Protein AF-0000000065916247 (afdb_homodimer)

Foldseek 3Di:
DDFDAQDQFFGKDFQPDPPNDLQNLLLLLQLLLVLQVVDPAAEEEEEEKQAPCCVSNVVSSCNNNQQNLYAYEYEYQAFLQLQLVVLQVVQGSKYKYWAPWFDFSRMIGIGMAGSNSHGDDPVSSVSSVVSSVDDRGGDPPVRGYYYDYDHCSLVVVLVLLLVLFDPVFAQAPFEEEEWEQLMSCLPRQQCSNVVSHYNYHYHNNNHDNGRRNPCFFLVNCQVVLVVLQVVLGQKYWGAHRRALFIWMAGSNSHIQFQLLLLLLLLLVCLVVVNWDWAEEEAPPRFVLSCVLCVVSVGHYYHFHPGQVRSLVCCVVGVGQWYDYRSGNIGRNVRGNGRGRSSSVSSNVSSCRVVVDGSVVSSVSGDGWDKDKDKAAADPPDPLCPDPLLVVLLVVLCVVLVPQKDWDWDADPVHRTIMIMITGRDNVSRVVSSVSSSVSSVVSRCVRPPDD/DDFDAQDQFFGKDFQPDPPNDLQNLLLLLQLLLVLQVVDPAAEEEEEEKQAPCCVSNVVSSCNNNQQNLYAYEYAYQAFLQLQLVCLQVVQGSKYKYWAPWFDFSRMIGIGMAGSNSHGDDPVSSVSSVVSSVDDRGGDPPVRGYYYDYDHCSLVVVLVLLLVLFDPVFAQAPFEEEEWEQLMSCLPRLQCSNVVSHYNYHYHNNHHDNGRRNPCFFLVNCQVVLVVLQVVLGQKYWGAHRRALFIWMAGSNSHIQFQLLLLLLLLLVCLVVVNWDWAEEEAPPRFVLSQVLCVVSVGHYYHFHPGQVRSLVCCVVGVGQWYAYRSGNIGRNVRGNGRGRSSSVSSNVSSCRVVVDGSVVSSVSGDGWDKDKDWAAADPPQPLCPDPLLVVLLVVLCVVLVPQKDWDWDADPVHRTIMIMITGRDNVSRVVSSVSSSVSSVVSRCVRPPDD

Nearest PDB structures (foldseek):
  3pdk-assembly1_B  TM=9.072E-01  e=4.805E-58  Bacillus anthracis
  7ojr-assembly1_A  TM=9.396E-01  e=3.904E-56  Bacillus subtilis subsp. subtilis str. 168
  6gyz-assembly1_B  TM=9.629E-01  e=2.252E-54  Staphylococcus aureus
  3i3w-assembly1_B  TM=9.430E-01  e=4.070E-52  Francisella tularensis subsp. tularensis
  5kl0-assembly1_A  TM=8.431E-01  e=1.897E-32  Xanthomonas citri pv. citri str. 306

Structure (mmCIF, N/CA/C/O backbone):
data_AF-0000000065916247-model_v1
#
loop_
_entity.id
_entity.type
_entity.pdbx_description
1 polymer 'Phosphoglucosamine mutase'
#
loop_
_atom_site.group_PDB
_atom_site.id
_atom_site.type_symbol
_atom_site.label_atom_id
_atom_site.label_alt_id
_atom_site.label_comp_id
_atom_site.label_asym_id
_atom_site.label_entity_id
_atom_site.label_seq_id
_atom_site.pdbx_PDB_ins_code
_atom_site.Cartn_x
_atom_site.Cartn_y
_atom_site.Cartn_z
_atom_site.occupancy
_atom_site.B_iso_or_equiv
_atom_site.auth_seq_id
_atom_site.auth_comp_id
_atom_site.auth_asym_id
_atom_site.auth_atom_id
_atom_site.pdbx_PDB_model_num
ATOM 1 N N . MET A 1 1 ? -26.266 23.812 -0.902 1 56.22 1 MET A N 1
ATOM 2 C CA . MET A 1 1 ? -26.375 22.469 -0.313 1 56.22 1 MET A CA 1
ATOM 3 C C . MET A 1 1 ? -25.359 22.281 0.805 1 56.22 1 MET A C 1
ATOM 5 O O . MET A 1 1 ? -24.234 22.797 0.725 1 56.22 1 MET A O 1
ATOM 9 N N . LYS A 1 2 ? -25.766 21.797 1.985 1 80.12 2 LYS A N 1
ATOM 10 C CA . LYS A 1 2 ? -24.953 21.672 3.197 1 80.12 2 LYS A CA 1
ATOM 11 C C . LYS A 1 2 ? -24.047 20.438 3.119 1 80.12 2 LYS A C 1
ATOM 13 O O . LYS A 1 2 ? -24.5 19.359 2.711 1 80.12 2 LYS A O 1
ATOM 18 N N . LYS A 1 3 ? -22.781 20.594 3.381 1 88.38 3 LYS A N 1
ATOM 19 C CA . LYS A 1 3 ? -21.812 19.5 3.412 1 88.38 3 LYS A CA 1
ATOM 20 C C . LYS A 1 3 ? -22.125 18.516 4.535 1 88.38 3 LYS A C 1
ATOM 22 O O . LYS A 1 3 ? -22.516 18.922 5.629 1 88.38 3 LYS A O 1
ATOM 27 N N . GLU A 1 4 ? -21.953 17.297 4.195 1 92 4 GLU A N 1
ATOM 28 C CA . GLU A 1 4 ? -22.266 16.25 5.156 1 92 4 GLU A CA 1
ATOM 29 C C . GLU A 1 4 ? -21 15.766 5.875 1 92 4 GLU A C 1
ATOM 31 O O . GLU A 1 4 ? -21.031 15.492 7.078 1 92 4 GLU A O 1
ATOM 36 N N . TYR A 1 5 ? -19.906 15.625 5.18 1 94.69 5 TYR A N 1
ATOM 37 C CA . TYR A 1 5 ? -18.719 14.992 5.746 1 94.69 5 TYR A CA 1
ATOM 38 C C . TYR A 1 5 ? -17.609 16 5.941 1 94.69 5 TYR A C 1
ATOM 40 O O . TYR A 1 5 ? -16.969 16.047 6.996 1 94.69 5 TYR A O 1
ATOM 48 N N . PHE A 1 6 ? -17.406 16.828 4.91 1 93 6 PHE A N 1
ATOM 49 C CA . PHE A 1 6 ? -16.312 17.781 4.969 1 93 6 PHE A CA 1
ATOM 50 C C . PHE A 1 6 ? -16.594 18.875 5.988 1 93 6 PHE A C 1
ATOM 52 O O . PHE A 1 6 ? -17.641 19.531 5.922 1 93 6 PHE A O 1
ATOM 59 N N . GLY A 1 7 ? -15.727 19.031 6.926 1 85.12 7 GLY A N 1
ATOM 60 C CA . GLY A 1 7 ? -15.789 20.125 7.879 1 85.12 7 GLY A CA 1
ATOM 61 C C . GLY A 1 7 ? -14.859 21.281 7.531 1 85.12 7 GLY A C 1
ATOM 62 O O . GLY A 1 7 ? -14.711 21.625 6.359 1 85.12 7 GLY A O 1
ATOM 63 N N . THR A 1 8 ? -14.289 21.922 8.516 1 73.56 8 THR A N 1
ATOM 64 C CA . THR A 1 8 ? -13.445 23.094 8.328 1 73.56 8 THR A CA 1
ATOM 65 C C . THR A 1 8 ? -12.156 22.719 7.602 1 73.56 8 THR A C 1
ATOM 67 O O . THR A 1 8 ? -11.664 23.469 6.762 1 73.56 8 THR A O 1
ATOM 70 N N . ASP A 1 9 ? -11.641 21.578 7.953 1 83.19 9 ASP A N 1
ATOM 71 C CA . ASP A 1 9 ? -10.383 21.172 7.328 1 83.19 9 ASP A CA 1
ATOM 72 C C . ASP A 1 9 ? -10.375 19.672 7.035 1 83.19 9 ASP A C 1
ATOM 74 O O . ASP A 1 9 ? -9.516 18.938 7.539 1 83.19 9 ASP A O 1
ATOM 78 N N . GLY A 1 10 ? -11.273 19.344 6.086 1 91.88 10 GLY A N 1
ATOM 79 C CA . GLY A 1 10 ? -11.312 17.953 5.691 1 91.88 10 GLY A CA 1
ATOM 80 C C . GLY A 1 10 ? -12.305 17.125 6.492 1 91.88 10 GLY A C 1
ATOM 81 O O . GLY A 1 10 ? -13.352 17.641 6.898 1 91.88 10 GLY A O 1
ATOM 82 N N . ILE A 1 11 ? -12.102 15.852 6.586 1 96.06 11 ILE A N 1
ATOM 83 C CA . ILE A 1 11 ? -12.938 14.891 7.301 1 96.06 11 ILE A CA 1
ATOM 84 C C . ILE A 1 11 ? -12.164 14.328 8.484 1 96.06 11 ILE A C 1
ATOM 86 O O . ILE A 1 11 ? -11.023 13.883 8.344 1 96.06 11 ILE A O 1
ATOM 90 N N . ARG A 1 12 ? -12.727 14.383 9.688 1 95.81 12 ARG A N 1
ATOM 91 C CA . ARG A 1 12 ? -12.062 13.898 10.891 1 95.81 12 ARG A CA 1
ATOM 92 C C . ARG A 1 12 ? -13.031 13.133 11.789 1 95.81 12 ARG A C 1
ATOM 94 O O . ARG A 1 12 ? -14.25 13.289 11.664 1 95.81 12 ARG A O 1
ATOM 101 N N . GLY A 1 13 ? -12.508 12.312 12.617 1 96.38 13 GLY A N 1
ATOM 102 C CA . GLY A 1 13 ? -13.32 11.57 13.57 1 96.38 13 GLY A CA 1
ATOM 103 C C . GLY A 1 13 ? -12.555 10.461 14.266 1 96.38 13 GLY A C 1
ATOM 104 O O . GLY A 1 13 ? -11.336 10.344 14.102 1 96.38 13 GLY A O 1
ATOM 105 N N . THR A 1 14 ? -13.25 9.758 15.07 1 97.94 14 THR A N 1
ATOM 106 C CA . THR A 1 14 ? -12.664 8.633 15.797 1 97.94 14 THR A CA 1
ATOM 107 C C . THR A 1 14 ? -12.469 7.441 14.867 1 97.94 14 THR A C 1
ATOM 109 O O . THR A 1 14 ? -13.375 7.059 14.133 1 97.94 14 THR A O 1
ATOM 112 N N . VAL A 1 15 ? -11.289 6.871 14.906 1 98.38 15 VAL A N 1
ATOM 113 C CA . VAL A 1 15 ? -10.969 5.73 14.055 1 98.38 15 VAL A CA 1
ATOM 114 C C . VAL A 1 15 ? -11.891 4.559 14.398 1 98.38 15 VAL A C 1
ATOM 116 O O . VAL A 1 15 ? -12.062 4.215 15.57 1 98.38 15 VAL A O 1
ATOM 119 N N . GLY A 1 16 ? -12.422 3.938 13.375 1 97.38 16 GLY A N 1
ATOM 120 C CA . GLY A 1 16 ? -13.305 2.803 13.578 1 97.38 16 GLY A CA 1
ATOM 121 C C . GLY A 1 16 ? -14.773 3.189 13.609 1 97.38 16 GLY A C 1
ATOM 122 O O . GLY A 1 16 ? -15.648 2.33 13.5 1 97.38 16 GLY A O 1
ATOM 123 N N . GLU A 1 17 ? -15.07 4.484 13.742 1 97.25 17 GLU A N 1
ATOM 124 C CA . GLU A 1 17 ? -16.422 5.027 13.672 1 97.25 17 GLU A CA 1
ATOM 125 C C . GLU A 1 17 ? -16.641 5.824 12.383 1 97.25 17 GLU A C 1
ATOM 127 O O . GLU A 1 17 ? -15.734 6.531 11.93 1 97.25 17 GLU A O 1
ATOM 132 N N . PRO A 1 18 ? -17.781 5.676 11.812 1 95.75 18 PRO A N 1
ATOM 133 C CA . PRO A 1 18 ? -18.031 6.48 10.609 1 95.75 18 PRO A CA 1
ATOM 134 C C . PRO A 1 18 ? -17.844 7.977 10.859 1 95.75 18 PRO A C 1
ATOM 136 O O . PRO A 1 18 ? -18.281 8.492 11.891 1 95.75 18 PRO A O 1
ATOM 139 N N . PRO A 1 19 ? -17.156 8.664 10.047 1 96.75 19 PRO A N 1
ATOM 140 C CA . PRO A 1 19 ? -16.797 8.18 8.711 1 96.75 19 PRO A CA 1
ATOM 141 C C . PRO A 1 19 ? -15.344 7.707 8.617 1 96.75 19 PRO A C 1
ATOM 143 O O . PRO A 1 19 ? -14.805 7.574 7.516 1 96.75 19 PRO A O 1
ATOM 146 N N . ILE A 1 20 ? -14.672 7.527 9.742 1 98.25 20 ILE A N 1
ATOM 147 C CA . ILE A 1 20 ? -13.273 7.117 9.711 1 98.25 20 ILE A CA 1
ATOM 148 C C . ILE A 1 20 ? -13.18 5.594 9.789 1 98.25 20 ILE A C 1
ATOM 150 O O . ILE A 1 20 ? -12.688 5.043 10.773 1 98.25 20 ILE A O 1
ATOM 154 N N . THR A 1 21 ? -13.625 4.973 8.703 1 98.38 21 THR A N 1
ATOM 155 C CA . THR A 1 21 ? -13.617 3.521 8.539 1 98.38 21 THR A CA 1
ATOM 156 C C . THR A 1 21 ? -13.023 3.135 7.188 1 98.38 21 THR A C 1
ATOM 158 O O . THR A 1 21 ? -13.016 3.938 6.25 1 98.38 21 THR A O 1
ATOM 161 N N . PRO A 1 22 ? -12.492 1.935 7.094 1 98.75 22 PRO A N 1
ATOM 162 C CA . PRO A 1 22 ? -11.812 1.582 5.844 1 98.75 22 PRO A CA 1
ATOM 163 C C . PRO A 1 22 ? -12.766 1.538 4.648 1 98.75 22 PRO A C 1
ATOM 165 O O . PRO A 1 22 ? -12.375 1.898 3.535 1 98.75 22 PRO A O 1
ATOM 168 N N . ASP A 1 23 ? -14.016 1.087 4.828 1 98.44 23 ASP A N 1
ATOM 169 C CA . ASP A 1 23 ? -14.969 1.03 3.729 1 98.44 23 ASP A CA 1
ATOM 170 C C . ASP A 1 23 ? -15.32 2.432 3.234 1 98.44 23 ASP A C 1
ATOM 172 O O . ASP A 1 23 ? -15.445 2.658 2.029 1 98.44 23 ASP A O 1
ATOM 176 N N . PHE A 1 24 ? -15.531 3.367 4.172 1 98.5 24 PHE A N 1
ATOM 177 C CA . PHE A 1 24 ? -15.781 4.746 3.773 1 98.5 24 PHE A CA 1
ATOM 178 C C . PHE A 1 24 ? -14.578 5.324 3.035 1 98.5 24 PHE A C 1
ATOM 180 O O . PHE A 1 24 ? -14.742 6.016 2.027 1 98.5 24 PHE A O 1
ATOM 187 N N . MET A 1 25 ? -13.391 5.105 3.537 1 98.81 25 MET A N 1
ATOM 188 C CA . MET A 1 25 ? -12.172 5.648 2.936 1 98.81 25 MET A CA 1
ATOM 189 C C . MET A 1 25 ? -11.977 5.113 1.521 1 98.81 25 MET A C 1
ATOM 191 O O . MET A 1 25 ? -11.508 5.832 0.64 1 98.81 25 MET A O 1
ATOM 195 N N . LEU A 1 26 ? -12.273 3.775 1.319 1 98.88 26 LEU A N 1
ATOM 196 C CA . LEU A 1 26 ? -12.25 3.191 -0.018 1 98.88 26 LEU A CA 1
ATOM 197 C C . LEU A 1 26 ? -13.195 3.943 -0.955 1 98.88 26 LEU A C 1
ATOM 199 O O . LEU A 1 26 ? -12.797 4.324 -2.061 1 98.88 26 LEU A O 1
ATOM 203 N N . HIS A 1 27 ? -14.391 4.152 -0.484 1 98.75 27 HIS A N 1
ATOM 204 C CA . HIS A 1 27 ? -15.391 4.863 -1.272 1 98.75 27 HIS A CA 1
ATOM 205 C C . HIS A 1 27 ? -14.969 6.309 -1.525 1 98.75 27 HIS A C 1
ATOM 207 O O . HIS A 1 27 ? -15.172 6.832 -2.621 1 98.75 27 HIS A O 1
ATOM 213 N N . LEU A 1 28 ? -14.438 6.938 -0.491 1 98.75 28 LEU A N 1
ATOM 214 C CA . LEU A 1 28 ? -13.969 8.312 -0.601 1 98.75 28 LEU A CA 1
ATOM 215 C C . LEU A 1 28 ? -12.867 8.438 -1.654 1 98.75 28 LEU A C 1
ATOM 217 O O . LEU A 1 28 ? -12.875 9.367 -2.459 1 98.75 28 LEU A O 1
ATOM 221 N N . GLY A 1 29 ? -11.867 7.504 -1.622 1 98.38 29 GLY A N 1
ATOM 222 C CA . GLY A 1 29 ? -10.836 7.512 -2.643 1 98.38 29 GLY A CA 1
ATOM 223 C C . GLY A 1 29 ? -11.391 7.441 -4.055 1 98.38 29 GLY A C 1
ATOM 224 O O . GLY A 1 29 ? -10.969 8.195 -4.934 1 98.38 29 GLY A O 1
ATOM 225 N N . TRP A 1 30 ? -12.344 6.523 -4.238 1 98.19 30 TRP A N 1
ATOM 226 C CA . TRP A 1 30 ? -12.977 6.359 -5.543 1 98.19 30 TRP A CA 1
ATOM 227 C C . TRP A 1 30 ? -13.695 7.641 -5.961 1 98.19 30 TRP A C 1
ATOM 229 O O . TRP A 1 30 ? -13.5 8.141 -7.07 1 98.19 30 TRP A O 1
ATOM 239 N N . ALA A 1 31 ? -14.516 8.211 -5.062 1 97.75 31 ALA A N 1
ATOM 240 C CA . ALA A 1 31 ? -15.305 9.406 -5.34 1 97.75 31 ALA A CA 1
ATOM 241 C C . ALA A 1 31 ? -14.398 10.594 -5.652 1 97.75 31 ALA A C 1
ATOM 243 O O . ALA A 1 31 ? -14.633 11.32 -6.625 1 97.75 31 ALA A O 1
ATOM 244 N N . ALA A 1 32 ? -13.398 10.812 -4.801 1 97.12 32 ALA A N 1
ATOM 245 C CA . ALA A 1 32 ? -12.453 11.906 -5.023 1 97.12 32 ALA A CA 1
ATOM 246 C C . ALA A 1 32 ? -11.711 11.719 -6.348 1 97.12 32 ALA A C 1
ATOM 248 O O . ALA A 1 32 ? -11.453 12.695 -7.059 1 97.12 32 ALA A O 1
ATOM 249 N N . GLY A 1 33 ? -11.344 10.453 -6.637 1 96.62 33 GLY A N 1
ATOM 250 C CA . GLY A 1 33 ? -10.68 10.18 -7.898 1 96.62 33 GLY A CA 1
ATOM 251 C C . GLY A 1 33 ? -11.516 10.555 -9.109 1 96.62 33 GLY A C 1
ATOM 252 O O . GLY A 1 33 ? -10.992 11.094 -10.086 1 96.62 33 GLY A O 1
ATOM 253 N N . ARG A 1 34 ? -12.758 10.32 -9.055 1 95.06 34 ARG A N 1
ATOM 254 C CA . ARG A 1 34 ? -13.672 10.617 -10.156 1 95.06 34 ARG A CA 1
ATOM 255 C C . ARG A 1 34 ? -13.812 12.125 -10.359 1 95.06 34 ARG A C 1
ATOM 257 O O . ARG A 1 34 ? -13.992 12.594 -11.484 1 95.06 34 ARG A O 1
ATOM 264 N N . VAL A 1 35 ? -13.719 12.828 -9.266 1 95.06 35 VAL A N 1
ATOM 265 C CA . VAL A 1 35 ? -13.922 14.273 -9.328 1 95.06 35 VAL A CA 1
ATOM 266 C C . VAL A 1 35 ? -12.602 14.969 -9.68 1 95.06 35 VAL A C 1
ATOM 268 O O . VAL A 1 35 ? -12.578 15.883 -10.508 1 95.06 35 VAL A O 1
ATOM 271 N N . LEU A 1 36 ? -11.562 14.562 -9.109 1 87.69 36 LEU A N 1
ATOM 272 C CA . LEU A 1 36 ? -10.297 15.289 -9.203 1 87.69 36 LEU A CA 1
ATOM 273 C C . LEU A 1 36 ? -9.516 14.844 -10.43 1 87.69 36 LEU A C 1
ATOM 275 O O . LEU A 1 36 ? -8.68 15.594 -10.945 1 87.69 36 LEU A O 1
ATOM 279 N N . ALA A 1 37 ? -9.688 13.547 -10.898 1 71.5 37 ALA A N 1
ATOM 280 C CA . ALA A 1 37 ? -8.82 13.008 -11.938 1 71.5 37 ALA A CA 1
ATOM 281 C C . ALA A 1 37 ? -9.547 12.938 -13.281 1 71.5 37 ALA A C 1
ATOM 283 O O . ALA A 1 37 ? -9.719 11.852 -13.844 1 71.5 37 ALA A O 1
ATOM 284 N N . ARG A 1 38 ? -10.422 13.93 -13.617 1 61.78 38 ARG A N 1
ATOM 285 C CA . ARG A 1 38 ? -11.258 13.977 -14.812 1 61.78 38 ARG A CA 1
ATOM 286 C C . ARG A 1 38 ? -10.438 13.703 -16.062 1 61.78 38 ARG A C 1
ATOM 288 O O . ARG A 1 38 ? -10.969 13.25 -17.078 1 61.78 38 ARG A O 1
ATOM 295 N N . ALA A 1 39 ? -9.383 14.477 -16.266 1 51.53 39 ALA A N 1
ATOM 296 C CA . ALA A 1 39 ? -8.75 14.438 -17.578 1 51.53 39 ALA A CA 1
ATOM 297 C C . ALA A 1 39 ? -7.527 13.516 -17.562 1 51.53 39 ALA A C 1
ATOM 299 O O . ALA A 1 39 ? -6.703 13.586 -16.641 1 51.53 39 ALA A O 1
ATOM 300 N N . GLY A 1 40 ? -7.551 12.352 -18.391 1 54.06 40 GLY A N 1
ATOM 301 C CA . GLY A 1 40 ? -6.508 11.398 -18.719 1 54.06 40 GLY A CA 1
ATOM 302 C C . GLY A 1 40 ? -5.703 10.945 -17.516 1 54.06 40 GLY A C 1
ATOM 303 O O . GLY A 1 40 ? -5.945 11.398 -16.406 1 54.06 40 GLY A O 1
ATOM 304 N N . GLN A 1 41 ? -4.617 10.07 -17.562 1 61 41 GLN A N 1
ATOM 305 C CA . GLN A 1 41 ? -3.764 9.398 -16.578 1 61 41 GLN A CA 1
ATOM 306 C C . GLN A 1 41 ? -3.266 10.383 -15.523 1 61 41 GLN A C 1
ATOM 308 O O . GLN A 1 41 ? -2.141 10.875 -15.609 1 61 41 GLN A O 1
ATOM 313 N N . SER A 1 42 ? -4.16 10.781 -14.461 1 87.56 42 SER A N 1
ATOM 314 C CA . SER A 1 42 ? -3.818 11.695 -13.383 1 87.56 42 SER A CA 1
ATOM 315 C C . SER A 1 42 ? -3.361 10.938 -12.141 1 87.56 42 SER A C 1
ATOM 317 O O . SER A 1 42 ? -3.559 9.727 -12.039 1 87.56 42 SER A O 1
ATOM 319 N N . SER A 1 43 ? -2.445 11.57 -11.414 1 95.25 43 SER A N 1
ATOM 320 C CA . SER A 1 43 ? -1.937 10.984 -10.18 1 95.25 43 SER A CA 1
ATOM 321 C C . SER A 1 43 ? -2.271 11.859 -8.977 1 95.25 43 SER A C 1
ATOM 323 O O . SER A 1 43 ? -2.463 13.07 -9.117 1 95.25 43 SER A O 1
ATOM 325 N N . VAL A 1 44 ? -2.467 11.227 -7.879 1 97.31 44 VAL A N 1
ATOM 326 C CA . VAL A 1 44 ? -2.604 11.922 -6.605 1 97.31 44 VAL A CA 1
ATOM 327 C C . VAL A 1 44 ? -1.433 11.562 -5.691 1 97.31 44 VAL A C 1
ATOM 329 O O . VAL A 1 44 ? -0.847 10.484 -5.816 1 97.31 44 VAL A O 1
ATOM 332 N N . LEU A 1 45 ? -1.077 12.477 -4.816 1 98.19 45 LEU A N 1
ATOM 333 C CA . LEU A 1 45 ? -0.08 12.234 -3.781 1 98.19 45 LEU A CA 1
ATOM 334 C C . LEU A 1 45 ? -0.747 11.977 -2.436 1 98.19 45 LEU A C 1
ATOM 336 O O . LEU A 1 45 ? -1.644 12.719 -2.029 1 98.19 45 LEU A O 1
ATOM 340 N N . VAL A 1 46 ? -0.388 10.914 -1.83 1 98.81 46 VAL A N 1
ATOM 341 C CA . VAL A 1 46 ? -0.948 10.609 -0.519 1 98.81 46 VAL A CA 1
ATOM 342 C C . VAL A 1 46 ? 0.167 10.578 0.524 1 98.81 46 VAL A C 1
ATOM 344 O O . VAL A 1 46 ? 1.145 9.836 0.377 1 98.81 46 VAL A O 1
ATOM 347 N N . GLY A 1 47 ? 0.147 11.438 1.479 1 98.69 47 GLY A N 1
ATOM 348 C CA . GLY A 1 47 ? 0.99 11.406 2.664 1 98.69 47 GLY A CA 1
ATOM 349 C C . GLY A 1 47 ? 0.204 11.258 3.951 1 98.69 47 GLY A C 1
ATOM 350 O O . GLY A 1 47 ? -1.028 11.273 3.939 1 98.69 47 GLY A O 1
ATOM 351 N N . LYS A 1 48 ? 0.892 11.07 5.02 1 98.75 48 LYS A N 1
ATOM 352 C CA . LYS A 1 48 ? 0.216 10.828 6.289 1 98.75 48 LYS A CA 1
ATOM 353 C C . LYS A 1 48 ? 1.102 11.227 7.465 1 98.75 48 LYS A C 1
ATOM 355 O O . LYS A 1 48 ? 2.291 11.492 7.293 1 98.75 48 LYS A O 1
ATOM 360 N N . ASP A 1 49 ? 0.448 11.359 8.617 1 98.75 49 ASP A N 1
ATOM 361 C CA . ASP A 1 49 ? 1.254 11.477 9.828 1 98.75 49 ASP A CA 1
ATOM 362 C C . ASP A 1 49 ? 1.603 10.102 10.383 1 98.75 49 ASP A C 1
ATOM 364 O O . ASP A 1 49 ? 1.639 9.109 9.648 1 98.75 49 ASP A O 1
ATOM 368 N N . THR A 1 50 ? 1.947 9.953 11.672 1 98.69 50 THR A N 1
ATOM 369 C CA . THR A 1 50 ? 2.6 8.742 12.164 1 98.69 50 THR A CA 1
ATOM 370 C C . THR A 1 50 ? 1.588 7.824 12.836 1 98.69 50 THR A C 1
ATOM 372 O O . THR A 1 50 ? 1.963 6.805 13.422 1 98.69 50 THR A O 1
ATOM 375 N N . ARG A 1 51 ? 0.3 8.188 12.797 1 98.75 51 ARG A N 1
ATOM 376 C CA . ARG A 1 51 ? -0.716 7.375 13.461 1 98.75 51 ARG A CA 1
ATOM 377 C C . ARG A 1 51 ? -0.744 5.961 12.891 1 98.75 51 ARG A C 1
ATOM 379 O O . ARG A 1 51 ? -0.615 5.77 11.68 1 98.75 51 ARG A O 1
ATOM 386 N N . ILE A 1 52 ? -0.966 4.953 13.734 1 98.31 52 ILE A N 1
ATOM 387 C CA . ILE A 1 52 ? -1.016 3.553 13.328 1 98.31 52 ILE A CA 1
ATOM 388 C C . ILE A 1 52 ? -2.188 3.332 12.375 1 98.31 52 ILE A C 1
ATOM 390 O O . ILE A 1 52 ? -2.105 2.512 11.461 1 98.31 52 ILE A O 1
ATOM 394 N N . SER A 1 53 ? -3.275 4.062 12.531 1 98.75 53 SER A N 1
ATOM 395 C CA . SER A 1 53 ? -4.453 3.902 11.688 1 98.75 53 SER A CA 1
ATOM 396 C C . SER A 1 53 ? -4.156 4.301 10.242 1 98.75 53 SER A C 1
ATOM 398 O O . SER A 1 53 ? -4.926 3.977 9.336 1 98.75 53 SER A O 1
ATOM 400 N N . GLY A 1 54 ? -3.055 5.004 10.055 1 98.75 54 GLY A N 1
ATOM 401 C CA . GLY A 1 54 ? -2.654 5.406 8.711 1 98.75 54 GLY A CA 1
ATOM 402 C C . GLY A 1 54 ? -2.467 4.234 7.77 1 98.75 54 GLY A C 1
ATOM 403 O O . GLY A 1 54 ? -2.684 4.363 6.562 1 98.75 54 GLY A O 1
ATOM 404 N N . TYR A 1 55 ? -2.041 3.088 8.258 1 98.44 55 TYR A N 1
ATOM 405 C CA . TYR A 1 55 ? -1.851 1.907 7.426 1 98.44 55 TYR A CA 1
ATOM 406 C C . TYR A 1 55 ? -3.172 1.454 6.812 1 98.44 55 TYR A C 1
ATOM 408 O O . TYR A 1 55 ? -3.242 1.172 5.617 1 98.44 55 TYR A O 1
ATOM 416 N N . MET A 1 56 ? -4.203 1.389 7.633 1 98.69 56 MET A N 1
ATOM 417 C CA . MET A 1 56 ? -5.535 0.966 7.215 1 98.69 56 MET A CA 1
ATOM 418 C C . MET A 1 56 ? -6.156 1.984 6.266 1 98.69 56 MET A C 1
ATOM 420 O O . MET A 1 56 ? -6.672 1.618 5.207 1 98.69 56 MET A O 1
ATOM 424 N N . LEU A 1 57 ? -6.02 3.234 6.559 1 98.88 57 LEU A N 1
ATOM 425 C CA . LEU A 1 57 ? -6.715 4.285 5.824 1 98.88 57 LEU A CA 1
ATOM 426 C C . LEU A 1 57 ? -6.023 4.57 4.492 1 98.88 57 LEU A C 1
ATOM 428 O O . LEU A 1 57 ? -6.688 4.777 3.477 1 98.88 57 LEU A O 1
ATOM 432 N N . GLU A 1 58 ? -4.699 4.617 4.523 1 98.88 58 GLU A N 1
ATOM 433 C CA . GLU A 1 58 ? -3.928 4.867 3.312 1 98.88 58 GLU A CA 1
ATOM 434 C C . GLU A 1 58 ? -4.207 3.805 2.252 1 98.88 58 GLU A C 1
ATOM 436 O O . GLU A 1 58 ? -4.414 4.129 1.081 1 98.88 58 GLU A O 1
ATOM 441 N N . SER A 1 59 ? -4.18 2.547 2.666 1 98.88 59 SER A N 1
ATOM 442 C CA . SER A 1 59 ? -4.383 1.457 1.717 1 98.88 59 SER A CA 1
ATOM 443 C C . SER A 1 59 ? -5.812 1.451 1.183 1 98.88 59 SER A C 1
ATOM 445 O O . SER A 1 59 ? -6.043 1.137 0.013 1 98.88 59 SER A O 1
ATOM 447 N N . ALA A 1 60 ? -6.805 1.741 1.989 1 98.88 60 ALA A N 1
ATOM 448 C CA . ALA A 1 60 ? -8.188 1.848 1.526 1 98.88 60 ALA A CA 1
ATOM 449 C C . ALA A 1 60 ? -8.336 2.965 0.497 1 98.88 60 ALA A C 1
ATOM 451 O O . ALA A 1 60 ? -8.953 2.77 -0.554 1 98.88 60 ALA A O 1
ATOM 452 N N . LEU A 1 61 ? -7.77 4.141 0.813 1 98.81 61 LEU A N 1
ATOM 453 C CA . LEU A 1 61 ? -7.809 5.266 -0.117 1 98.81 61 LEU A CA 1
ATOM 454 C C . LEU A 1 61 ? -7.125 4.902 -1.433 1 98.81 61 LEU A C 1
ATOM 456 O O . LEU A 1 61 ? -7.648 5.207 -2.51 1 98.81 61 LEU A O 1
ATOM 460 N N . GLU A 1 62 ? -5.941 4.277 -1.321 1 98.69 62 GLU A N 1
ATOM 461 C CA . GLU A 1 62 ? -5.184 3.838 -2.488 1 98.69 62 GLU A CA 1
ATOM 462 C C . GLU A 1 62 ? -6.035 2.959 -3.4 1 98.69 62 GLU A C 1
ATOM 464 O O . GLU A 1 62 ? -6.059 3.16 -4.617 1 98.69 62 GLU A O 1
ATOM 469 N N . SER A 1 63 ? -6.707 2.029 -2.799 1 98.81 63 SER A N 1
ATOM 470 C CA . SER A 1 63 ? -7.57 1.132 -3.562 1 98.81 63 SER A CA 1
ATOM 471 C C . SER A 1 63 ? -8.695 1.896 -4.25 1 98.81 63 SER A C 1
ATOM 473 O O . SER A 1 63 ? -9.039 1.607 -5.398 1 98.81 63 SER A O 1
ATOM 475 N N . GLY A 1 64 ? -9.289 2.801 -3.551 1 98.69 64 GLY A N 1
ATOM 476 C CA . GLY A 1 64 ? -10.344 3.621 -4.125 1 98.69 64 GLY A CA 1
ATOM 477 C C . GLY A 1 64 ? -9.883 4.438 -5.316 1 98.69 64 GLY A C 1
ATOM 478 O O . GLY A 1 64 ? -10.547 4.469 -6.352 1 98.69 64 GLY A O 1
ATOM 479 N N . PHE A 1 65 ? -8.75 5.129 -5.156 1 98.19 65 PHE A N 1
ATOM 480 C CA . PHE A 1 65 ? -8.195 5.902 -6.258 1 98.19 65 PHE A CA 1
ATOM 481 C C . PHE A 1 65 ? -7.891 5.004 -7.453 1 98.19 65 PHE A C 1
ATOM 483 O O . PHE A 1 65 ? -8.188 5.359 -8.594 1 98.19 65 PHE A O 1
ATOM 490 N N . ALA A 1 66 ? -7.262 3.836 -7.207 1 97.81 66 ALA A N 1
ATOM 491 C CA . ALA A 1 66 ? -6.965 2.891 -8.281 1 97.81 66 ALA A CA 1
ATOM 492 C C . ALA A 1 66 ? -8.242 2.459 -9 1 97.81 66 ALA A C 1
ATOM 494 O O . ALA A 1 66 ? -8.266 2.371 -10.234 1 97.81 66 ALA A O 1
ATOM 495 N N . ALA A 1 67 ? -9.281 2.174 -8.242 1 97.94 67 ALA A N 1
ATOM 496 C CA . ALA A 1 67 ? -10.562 1.761 -8.797 1 97.94 67 ALA A CA 1
ATOM 497 C C . ALA A 1 67 ? -11.133 2.838 -9.711 1 97.94 67 ALA A C 1
ATOM 499 O O . ALA A 1 67 ? -11.859 2.533 -10.664 1 97.94 67 ALA A O 1
ATOM 500 N N . ALA A 1 68 ? -10.82 4.082 -9.406 1 96.94 68 ALA A N 1
ATOM 501 C CA . ALA A 1 68 ? -11.305 5.203 -10.211 1 96.94 68 ALA A CA 1
ATOM 502 C C . ALA A 1 68 ? -10.398 5.438 -11.414 1 96.94 68 ALA A C 1
ATOM 504 O O . ALA A 1 68 ? -10.664 6.332 -12.227 1 96.94 68 ALA A O 1
ATOM 505 N N . GLY A 1 69 ? -9.32 4.66 -11.547 1 96.06 69 GLY A N 1
ATOM 506 C CA . GLY A 1 69 ? -8.391 4.816 -12.656 1 96.06 69 GLY A CA 1
ATOM 507 C C . GLY A 1 69 ? -7.324 5.867 -12.398 1 96.06 69 GLY A C 1
ATOM 508 O O . GLY A 1 69 ? -6.715 6.383 -13.336 1 96.06 69 GLY A O 1
ATOM 509 N N . VAL A 1 70 ? -7.117 6.23 -11.133 1 96.81 70 VAL A N 1
ATOM 510 C CA . VAL A 1 70 ? -6.176 7.277 -10.758 1 96.81 70 VAL A CA 1
ATOM 511 C C . VAL A 1 70 ? -4.902 6.652 -10.195 1 96.81 70 VAL A C 1
ATOM 513 O O . VAL A 1 70 ? -4.973 5.746 -9.359 1 96.81 70 VAL A O 1
ATOM 516 N N . ASN A 1 71 ? -3.748 7.051 -10.688 1 97.25 71 ASN A N 1
ATOM 517 C CA . ASN A 1 71 ? -2.479 6.602 -10.125 1 97.25 71 ASN A CA 1
ATOM 518 C C . ASN A 1 71 ? -2.215 7.227 -8.758 1 97.25 71 ASN A C 1
ATOM 520 O O . ASN A 1 71 ? -2.584 8.375 -8.516 1 97.25 71 ASN A O 1
ATOM 524 N N . VAL A 1 72 ? -1.631 6.496 -7.883 1 97.88 72 VAL A N 1
ATOM 525 C CA . VAL A 1 72 ? -1.373 6.969 -6.527 1 97.88 72 VAL A CA 1
ATOM 526 C C . VAL A 1 72 ? 0.13 6.969 -6.258 1 97.88 72 VAL A C 1
ATOM 528 O O . VAL A 1 72 ? 0.81 5.969 -6.488 1 97.88 72 VAL A O 1
ATOM 531 N N . LYS A 1 73 ? 0.62 8.039 -5.824 1 98.31 73 LYS A N 1
ATOM 532 C CA . LYS A 1 73 ? 1.991 8.156 -5.336 1 98.31 73 LYS A CA 1
ATOM 533 C C . LYS A 1 73 ? 2.023 8.297 -3.816 1 98.31 73 LYS A C 1
ATOM 535 O O . LYS A 1 73 ? 1.476 9.25 -3.262 1 98.31 73 LYS A O 1
ATOM 540 N N . LEU A 1 74 ? 2.627 7.328 -3.16 1 98.44 74 LEU A N 1
ATOM 541 C CA . LEU A 1 74 ? 2.639 7.254 -1.704 1 98.44 74 LEU A CA 1
ATOM 542 C C . LEU A 1 74 ? 3.908 7.883 -1.14 1 98.44 74 LEU A C 1
ATOM 544 O O . LEU A 1 74 ? 5.016 7.473 -1.489 1 98.44 74 LEU A O 1
ATOM 548 N N . LEU A 1 75 ? 3.74 8.797 -0.178 1 98.38 75 LEU A N 1
ATOM 549 C CA . LEU A 1 75 ? 4.879 9.547 0.349 1 98.38 75 LEU A CA 1
ATOM 550 C C . LEU A 1 75 ? 5.301 9 1.709 1 98.38 75 LEU A C 1
ATOM 552 O O . LEU A 1 75 ? 6.418 9.258 2.166 1 98.38 75 LEU A O 1
ATOM 556 N N . GLY A 1 76 ? 4.395 8.242 2.371 1 97.62 76 GLY A N 1
ATOM 557 C CA . GLY A 1 76 ? 4.652 7.898 3.76 1 97.62 76 GLY A CA 1
ATOM 558 C C . GLY A 1 76 ? 4.488 9.07 4.707 1 97.62 76 GLY A C 1
ATOM 559 O O . GLY A 1 76 ? 3.695 9.977 4.449 1 97.62 76 GLY A O 1
ATOM 560 N N . PRO A 1 77 ? 5.074 9.023 5.836 1 98.38 77 PRO A N 1
ATOM 561 C CA . PRO A 1 77 ? 4.969 10.141 6.781 1 98.38 77 PRO A CA 1
ATOM 562 C C . PRO A 1 77 ? 5.555 11.438 6.234 1 98.38 77 PRO A C 1
ATOM 564 O O . PRO A 1 77 ? 6.73 11.484 5.863 1 98.38 77 PRO A O 1
ATOM 567 N N . MET A 1 78 ? 4.766 12.422 6.109 1 98.75 78 MET A N 1
ATOM 568 C CA . MET A 1 78 ? 5.117 13.75 5.613 1 98.75 78 MET A CA 1
ATOM 569 C C . MET A 1 78 ? 4.242 14.82 6.258 1 98.75 78 MET A C 1
ATOM 571 O O . MET A 1 78 ? 3.039 14.625 6.438 1 98.75 78 MET A O 1
ATOM 575 N N . PRO A 1 79 ? 4.812 15.945 6.594 1 98.81 79 PRO A N 1
ATOM 576 C CA . PRO A 1 79 ? 3.965 17.031 7.09 1 98.81 79 PRO A CA 1
ATOM 577 C C . PRO A 1 79 ? 2.908 17.469 6.078 1 98.81 79 PRO A C 1
ATOM 579 O O . PRO A 1 79 ? 3.133 17.375 4.867 1 98.81 79 PRO A O 1
ATOM 582 N N . THR A 1 80 ? 1.778 17.984 6.547 1 98.56 80 THR A N 1
ATOM 583 C CA . THR A 1 80 ? 0.69 18.484 5.715 1 98.56 80 THR A CA 1
ATOM 584 C C . THR A 1 80 ? 1.209 19.5 4.703 1 98.56 80 THR A C 1
ATOM 586 O O . THR A 1 80 ? 0.956 19.375 3.504 1 98.56 80 THR A O 1
ATOM 589 N N . PRO A 1 81 ? 1.995 20.484 5.094 1 98.5 81 PRO A N 1
ATOM 590 C CA . PRO A 1 81 ? 2.463 21.453 4.113 1 98.5 81 PRO A CA 1
ATOM 591 C C . PRO A 1 81 ? 3.4 20.859 3.072 1 98.5 81 PRO A C 1
ATOM 593 O O . PRO A 1 81 ? 3.463 21.328 1.937 1 98.5 81 PRO A O 1
ATOM 596 N N . ALA A 1 82 ? 4.168 19.828 3.447 1 98.81 82 ALA A N 1
ATOM 597 C CA . ALA A 1 82 ? 5.023 19.141 2.484 1 98.81 82 ALA A CA 1
ATOM 598 C C . ALA A 1 82 ? 4.199 18.516 1.362 1 98.81 82 ALA A C 1
ATOM 600 O O . ALA A 1 82 ? 4.59 18.578 0.194 1 98.81 82 ALA A O 1
ATOM 601 N N . ILE A 1 83 ? 3.094 17.953 1.748 1 98.62 83 ILE A N 1
ATOM 602 C CA . ILE A 1 83 ? 2.223 17.312 0.761 1 98.62 83 ILE A CA 1
ATOM 603 C C . ILE A 1 83 ? 1.645 18.391 -0.169 1 98.62 83 ILE A C 1
ATOM 605 O O . ILE A 1 83 ? 1.58 18.188 -1.384 1 98.62 83 ILE A O 1
ATOM 609 N N . ALA A 1 84 ? 1.271 19.5 0.403 1 97.94 84 ALA A N 1
ATOM 610 C CA . ALA A 1 84 ? 0.791 20.609 -0.415 1 97.94 84 ALA A CA 1
ATOM 611 C C . ALA A 1 84 ? 1.863 21.078 -1.397 1 97.94 84 ALA A C 1
ATOM 613 O O . ALA A 1 84 ? 1.59 21.25 -2.588 1 97.94 84 ALA A O 1
ATOM 614 N N . TYR A 1 85 ? 3.062 21.25 -0.957 1 98.06 85 TYR A N 1
ATOM 615 C CA . TYR A 1 85 ? 4.195 21.688 -1.762 1 98.06 85 TYR A CA 1
ATOM 616 C C . TYR A 1 85 ? 4.504 20.688 -2.867 1 98.06 85 TYR A C 1
ATOM 618 O O . TYR A 1 85 ? 4.633 21.062 -4.035 1 98.06 85 TYR A O 1
ATOM 626 N N . LEU A 1 86 ? 4.566 19.391 -2.459 1 98.44 86 LEU A N 1
ATOM 627 C CA . LEU A 1 86 ? 4.969 18.344 -3.393 1 98.44 86 LEU A CA 1
ATOM 628 C C . LEU A 1 86 ? 3.889 18.109 -4.441 1 98.44 86 LEU A C 1
ATOM 630 O O . LEU A 1 86 ? 4.188 17.719 -5.57 1 98.44 86 LEU A O 1
ATOM 634 N N . THR A 1 87 ? 2.615 18.328 -4.051 1 97.25 87 THR A N 1
ATOM 635 C CA . THR A 1 87 ? 1.528 18.219 -5.016 1 97.25 87 THR A CA 1
ATOM 636 C C . THR A 1 87 ? 1.757 19.141 -6.207 1 97.25 87 THR A C 1
ATOM 638 O O . THR A 1 87 ? 1.592 18.734 -7.355 1 97.25 87 THR A O 1
ATOM 641 N N . ARG A 1 88 ? 2.176 20.312 -5.926 1 95.88 88 ARG A N 1
ATOM 642 C CA . ARG A 1 88 ? 2.439 21.297 -6.973 1 95.88 88 ARG A CA 1
ATOM 643 C C . ARG A 1 88 ? 3.682 20.922 -7.773 1 95.88 88 ARG A C 1
ATOM 645 O O . ARG A 1 88 ? 3.66 20.938 -9.008 1 95.88 88 ARG A O 1
ATOM 652 N N . THR A 1 89 ? 4.711 20.578 -7.102 1 96.19 89 THR A N 1
ATOM 653 C CA . THR A 1 89 ? 6.004 20.406 -7.758 1 96.19 89 THR A CA 1
ATOM 654 C C . THR A 1 89 ? 6.027 19.109 -8.57 1 96.19 89 THR A C 1
ATOM 656 O O . THR A 1 89 ? 6.734 19.031 -9.578 1 96.19 89 THR A O 1
ATOM 659 N N . LEU A 1 90 ? 5.238 18.141 -8.141 1 95.5 90 LEU A N 1
ATOM 660 C CA . LEU A 1 90 ? 5.184 16.875 -8.867 1 95.5 90 LEU A CA 1
ATOM 661 C C . LEU A 1 90 ? 3.998 16.859 -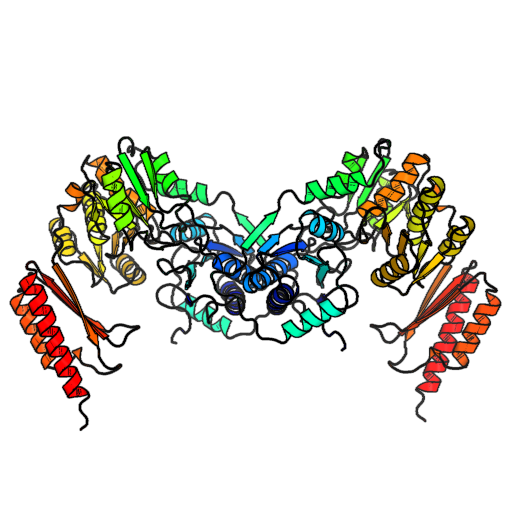9.828 1 95.5 90 LEU A C 1
ATOM 663 O O . LEU A 1 90 ? 3.717 15.828 -10.453 1 95.5 90 LEU A O 1
ATOM 667 N N . ARG A 1 91 ? 3.289 17.969 -9.914 1 94.31 91 ARG A N 1
ATOM 668 C CA . ARG A 1 91 ? 2.193 18.188 -10.852 1 94.31 91 ARG A CA 1
ATOM 669 C C . ARG A 1 91 ? 1.115 17.125 -10.695 1 94.31 91 ARG A C 1
ATOM 671 O O . ARG A 1 91 ? 0.667 16.531 -11.68 1 94.31 91 ARG A O 1
ATOM 678 N N . ALA A 1 92 ? 0.863 16.75 -9.469 1 95.94 92 ALA A N 1
ATOM 679 C CA . ALA A 1 92 ? -0.234 15.836 -9.18 1 95.94 92 ALA A CA 1
ATOM 680 C C . ALA A 1 92 ? -1.583 16.547 -9.273 1 95.94 92 ALA A C 1
ATOM 682 O O . ALA A 1 92 ? -1.662 17.766 -9.117 1 95.94 92 ALA A O 1
ATOM 683 N N . ALA A 1 93 ? -2.598 15.773 -9.516 1 95.62 93 ALA A N 1
ATOM 684 C CA . ALA A 1 93 ? -3.949 16.312 -9.625 1 95.62 93 ALA A CA 1
ATOM 685 C C . ALA A 1 93 ? -4.473 16.766 -8.266 1 95.62 93 ALA A C 1
ATOM 687 O O . ALA A 1 93 ? -5.301 17.672 -8.188 1 95.62 93 ALA A O 1
ATOM 688 N N . ALA A 1 94 ? -3.955 16.156 -7.195 1 96.31 94 ALA A N 1
ATOM 689 C CA . ALA A 1 94 ? -4.348 16.5 -5.836 1 96.31 94 ALA A CA 1
ATOM 690 C C . ALA A 1 94 ? -3.371 15.938 -4.812 1 96.31 94 ALA A C 1
ATOM 692 O O . ALA A 1 94 ? -2.645 14.984 -5.102 1 96.31 94 ALA A O 1
ATOM 693 N N . GLY A 1 95 ? -3.32 16.578 -3.691 1 97.56 95 GLY A N 1
ATOM 694 C CA . GLY A 1 95 ? -2.656 16.047 -2.514 1 97.56 95 GLY A CA 1
ATOM 695 C C . GLY A 1 95 ? -3.625 15.57 -1.445 1 97.56 95 GLY A C 1
ATOM 696 O O . GLY A 1 95 ? -4.656 16.203 -1.211 1 97.56 95 GLY A O 1
ATOM 697 N N . VAL A 1 96 ? -3.389 14.422 -0.889 1 98.5 96 VAL A N 1
ATOM 698 C CA . VAL A 1 96 ? -4.203 13.844 0.175 1 98.5 96 VAL A CA 1
ATOM 699 C C . VAL A 1 96 ? -3.365 13.688 1.442 1 98.5 96 VAL A C 1
ATOM 701 O O . VAL A 1 96 ? -2.27 13.125 1.402 1 98.5 96 VAL A O 1
ATOM 704 N N . VAL A 1 97 ? -3.883 14.195 2.539 1 98.69 97 VAL A N 1
ATOM 705 C CA . VAL A 1 97 ? -3.199 14.086 3.824 1 98.69 97 VAL A CA 1
ATOM 706 C C . VAL A 1 97 ? -4.043 13.266 4.793 1 98.69 97 VAL A C 1
ATOM 708 O O . VAL A 1 97 ? -5.195 13.609 5.066 1 98.69 97 VAL A O 1
ATOM 711 N N . ILE A 1 98 ? -3.492 12.227 5.305 1 98.81 98 ILE A N 1
ATOM 712 C CA . ILE A 1 98 ? -4.152 11.438 6.332 1 98.81 98 ILE A CA 1
ATOM 713 C C . ILE A 1 98 ? -3.666 11.875 7.715 1 98.81 98 ILE A C 1
ATOM 715 O O . ILE A 1 98 ? -2.609 11.438 8.172 1 98.81 98 ILE A O 1
ATOM 719 N N . SER A 1 99 ? -4.469 12.672 8.344 1 98.44 99 SER A N 1
ATOM 720 C CA . SER A 1 99 ? -4.074 13.211 9.641 1 98.44 99 SER A CA 1
ATOM 721 C C . SER A 1 99 ? -5.246 13.898 10.328 1 98.44 99 SER A C 1
ATOM 723 O O . SER A 1 99 ? -6.094 14.508 9.672 1 98.44 99 SER A O 1
ATOM 725 N N . ALA A 1 100 ? -5.238 13.789 11.609 1 97.31 100 ALA A N 1
ATOM 726 C CA . ALA A 1 100 ? -6.156 14.586 12.422 1 97.31 100 ALA A CA 1
ATOM 727 C C . ALA A 1 100 ? -5.414 15.703 13.156 1 97.31 100 ALA A C 1
ATOM 729 O O . ALA A 1 100 ? -5.781 16.078 14.273 1 97.31 100 ALA A O 1
ATOM 730 N N . SER A 1 101 ? -4.336 16.078 12.57 1 95.44 101 SER A N 1
ATOM 731 C CA . SER A 1 101 ? -3.584 17.219 13.07 1 95.44 101 SER A CA 1
ATOM 732 C C . SER A 1 101 ? -3.168 17.016 14.523 1 95.44 101 SER A C 1
ATOM 734 O O . SER A 1 101 ? -2.371 16.125 14.82 1 95.44 101 SER A O 1
ATOM 736 N N . HIS A 1 102 ? -3.818 17.781 15.453 1 96 102 HIS A N 1
ATOM 737 C CA . HIS A 1 102 ? -3.342 17.812 16.828 1 96 102 HIS A CA 1
ATOM 738 C C . HIS A 1 102 ? -4.133 16.859 17.719 1 96 102 HIS A C 1
ATOM 740 O O . HIS A 1 102 ? -3.873 16.75 18.906 1 96 102 HIS A O 1
ATOM 746 N N . ASN A 1 103 ? -5.07 16.062 17.141 1 96.12 103 ASN A N 1
ATOM 747 C CA . ASN A 1 103 ? -5.887 15.141 17.922 1 96.12 103 ASN A CA 1
ATOM 748 C C . ASN A 1 103 ? -5.066 13.961 18.438 1 96.12 103 ASN A C 1
ATOM 750 O O . ASN A 1 103 ? -3.994 13.672 17.906 1 96.12 103 ASN A O 1
ATOM 754 N N . PRO A 1 104 ? -5.57 13.352 19.438 1 96.75 104 PRO A N 1
ATOM 755 C CA . PRO A 1 104 ? -4.93 12.109 19.875 1 96.75 104 PRO A CA 1
ATOM 756 C C . PRO A 1 104 ? -4.965 11.016 18.812 1 96.75 104 PRO A C 1
ATOM 758 O O . PRO A 1 104 ? -5.672 11.148 17.812 1 96.75 104 PRO A O 1
ATOM 761 N N . HIS A 1 105 ? -4.18 9.945 19.047 1 97.25 105 HIS A N 1
ATOM 762 C CA . HIS A 1 105 ? -3.984 8.914 18.031 1 97.25 105 HIS A CA 1
ATOM 763 C C . HIS A 1 105 ? -5.285 8.18 17.734 1 97.25 105 HIS A C 1
ATOM 765 O O . HIS A 1 105 ? -5.418 7.543 16.672 1 97.25 105 HIS A O 1
ATOM 771 N N . GLU A 1 106 ? -6.32 8.273 18.609 1 98 106 GLU A N 1
ATOM 772 C CA . GLU A 1 106 ? -7.594 7.582 18.438 1 98 106 GLU A CA 1
ATOM 773 C C . GLU A 1 106 ? -8.398 8.203 17.297 1 98 106 GLU A C 1
ATOM 775 O O . GLU A 1 106 ? -9.328 7.578 16.766 1 98 106 GLU A O 1
ATOM 780 N N . ASP A 1 107 ? -8.016 9.398 17.031 1 97.94 107 ASP A N 1
ATOM 781 C CA . ASP A 1 107 ? -8.656 10.094 15.922 1 97.94 107 ASP A CA 1
ATOM 782 C C . ASP A 1 107 ? -7.77 10.062 14.672 1 97.94 107 ASP A C 1
ATOM 784 O O . ASP A 1 107 ? -6.562 9.836 14.773 1 97.94 107 ASP A O 1
ATOM 788 N N . ASN A 1 108 ? -8.328 10.188 13.547 1 98.44 108 ASN A N 1
ATOM 789 C CA . ASN A 1 108 ? -7.645 10.461 12.289 1 98.44 108 ASN A CA 1
ATOM 790 C C . ASN A 1 108 ? -8.516 11.281 11.344 1 98.44 108 ASN A C 1
ATOM 792 O O . ASN A 1 108 ? -9.594 11.75 11.734 1 98.44 108 ASN A O 1
ATOM 796 N N . GLY A 1 109 ? -7.977 11.641 10.195 1 97.69 109 GLY A N 1
ATOM 797 C CA . GLY A 1 109 ? -8.703 12.469 9.242 1 97.69 109 GLY A CA 1
ATOM 798 C C . GLY A 1 109 ? -8.047 12.516 7.875 1 97.69 109 GLY A C 1
ATOM 799 O O . GLY A 1 109 ? -6.988 11.922 7.664 1 97.69 109 GLY A O 1
ATOM 800 N N . ILE A 1 110 ? -8.789 13.109 6.965 1 98.38 110 ILE A N 1
ATOM 801 C CA . ILE A 1 110 ? -8.344 13.242 5.582 1 98.38 110 ILE A CA 1
ATOM 802 C C . ILE A 1 110 ? -8.492 14.695 5.133 1 98.38 110 ILE A C 1
ATOM 804 O O . ILE A 1 110 ? -9.562 15.297 5.293 1 98.38 110 ILE A O 1
ATOM 808 N N . LYS A 1 111 ? -7.426 15.234 4.645 1 96.56 111 LYS A N 1
ATOM 809 C CA . LYS A 1 111 ? -7.402 16.547 4.008 1 96.56 111 LYS A CA 1
ATOM 810 C C . LYS A 1 111 ? -7.035 16.438 2.533 1 96.56 111 LYS A C 1
ATOM 812 O O . LYS A 1 111 ? -6.297 15.531 2.137 1 96.56 111 LYS A O 1
ATOM 817 N N . PHE A 1 112 ? -7.598 17.359 1.765 1 96.5 112 PHE A N 1
ATOM 818 C CA . PHE A 1 112 ? -7.277 17.391 0.343 1 96.5 112 PHE A CA 1
ATOM 819 C C . PHE A 1 112 ? -6.691 18.75 -0.052 1 96.5 112 PHE A C 1
ATOM 821 O O . PHE A 1 112 ? -7.105 19.781 0.466 1 96.5 112 PHE A O 1
ATOM 828 N N . PHE A 1 113 ? -5.758 18.703 -0.926 1 96 113 PHE A N 1
ATOM 829 C CA . PHE A 1 113 ? -5.203 19.875 -1.575 1 96 113 PHE A CA 1
ATOM 830 C C . PHE A 1 113 ? -5.398 19.812 -3.086 1 96 113 PHE A C 1
ATOM 832 O O . PHE A 1 113 ? -5.281 18.734 -3.684 1 96 113 PHE A O 1
ATOM 839 N N . SER A 1 114 ? -5.703 20.922 -3.676 1 93.81 114 SER A N 1
ATOM 840 C CA . SER A 1 114 ? -5.805 21.016 -5.129 1 93.81 114 SER A CA 1
ATOM 841 C C . SER A 1 114 ? -4.434 20.906 -5.785 1 93.81 114 SER A C 1
ATOM 843 O O . SER A 1 114 ? -3.414 20.828 -5.098 1 93.81 114 SER A O 1
ATOM 845 N N . ASP A 1 115 ? -4.418 20.922 -7.141 1 93.56 115 ASP A N 1
ATOM 846 C CA . ASP A 1 115 ? -3.174 20.828 -7.898 1 93.56 115 ASP A CA 1
ATOM 847 C C . ASP A 1 115 ? -2.301 22.062 -7.68 1 93.56 115 ASP A C 1
ATOM 849 O O . ASP A 1 115 ? -1.092 22.031 -7.922 1 93.56 115 ASP A O 1
ATOM 853 N N . ASP A 1 116 ? -2.855 23.125 -7.035 1 92.5 116 ASP A N 1
ATOM 854 C CA . ASP A 1 116 ? -2.105 24.328 -6.715 1 92.5 116 ASP A CA 1
ATOM 855 C C . ASP A 1 116 ? -1.584 24.297 -5.281 1 92.5 116 ASP A C 1
ATOM 857 O O . ASP A 1 116 ? -0.979 25.25 -4.809 1 92.5 116 ASP A O 1
ATOM 861 N N . GLY A 1 117 ? -1.885 23.203 -4.605 1 92.75 117 GLY A N 1
ATOM 862 C CA . GLY A 1 117 ? -1.427 23.078 -3.232 1 92.75 117 GLY A CA 1
ATOM 863 C C . GLY A 1 117 ? -2.279 23.859 -2.248 1 92.75 117 GLY A C 1
ATOM 864 O O . GLY A 1 117 ? -1.812 24.219 -1.165 1 92.75 117 GLY A O 1
ATOM 865 N N . GLU A 1 118 ? -3.484 24.125 -2.643 1 91.81 118 GLU A N 1
ATOM 866 C CA . GLU A 1 118 ? -4.43 24.844 -1.788 1 91.81 118 GLU A CA 1
ATOM 867 C C . GLU A 1 118 ? -5.566 23.938 -1.34 1 91.81 118 GLU A C 1
ATOM 869 O O . GLU A 1 118 ? -5.863 22.938 -1.997 1 91.81 118 GLU A O 1
ATOM 874 N N . LYS A 1 119 ? -6.137 24.297 -0.276 1 91.12 119 LYS A N 1
ATOM 875 C CA . LYS A 1 119 ? -7.289 23.531 0.173 1 91.12 119 LYS A CA 1
ATOM 876 C C . LYS A 1 119 ? -8.406 23.547 -0.87 1 91.12 119 LYS A C 1
ATOM 878 O O . LYS A 1 119 ? -8.539 24.516 -1.626 1 91.12 119 LYS A O 1
ATOM 883 N N . LEU A 1 120 ? -9.195 22.516 -0.878 1 91.81 120 LEU A N 1
ATOM 884 C CA . LEU A 1 120 ? -10.273 22.438 -1.855 1 91.81 120 LEU A CA 1
ATOM 885 C C . LEU A 1 120 ? -11.336 23.5 -1.581 1 91.81 120 LEU A C 1
ATOM 887 O O . LEU A 1 120 ? -11.617 23.812 -0.424 1 91.81 120 LEU A O 1
ATOM 891 N N . ASP A 1 121 ? -11.891 23.969 -2.619 1 88.88 121 ASP A N 1
ATOM 892 C CA . ASP A 1 121 ? -13.016 24.875 -2.451 1 88.88 121 ASP A CA 1
ATOM 893 C C . ASP A 1 121 ? -14.297 24.109 -2.129 1 88.88 121 ASP A C 1
ATOM 895 O O . ASP A 1 121 ? -14.352 22.891 -2.262 1 88.88 121 ASP A O 1
ATOM 899 N N . ASP A 1 122 ? -15.297 24.766 -1.731 1 89.88 122 ASP A N 1
ATOM 900 C CA . ASP A 1 122 ? -16.562 24.172 -1.321 1 89.88 122 ASP A CA 1
ATOM 901 C C . ASP A 1 122 ? -17.203 23.406 -2.473 1 89.88 122 ASP A C 1
ATOM 903 O O . ASP A 1 122 ? -17.797 22.344 -2.264 1 89.88 122 ASP A O 1
ATOM 907 N N . ALA A 1 123 ? -17.125 23.938 -3.633 1 93.06 123 ALA A N 1
ATOM 908 C CA . ALA A 1 123 ? -17.75 23.312 -4.793 1 93.06 123 ALA A CA 1
ATOM 909 C C . ALA A 1 123 ? -17.156 21.922 -5.062 1 93.06 123 ALA A C 1
ATOM 911 O O . ALA A 1 123 ? -17.875 20.984 -5.371 1 93.06 123 ALA A O 1
ATOM 912 N N . THR A 1 124 ? -15.852 21.812 -4.988 1 93.62 124 THR A N 1
ATOM 913 C CA . THR A 1 124 ? -15.172 20.547 -5.211 1 93.62 124 THR A CA 1
ATOM 914 C C . THR A 1 124 ? -15.531 19.547 -4.121 1 93.62 124 THR A C 1
ATOM 916 O O . THR A 1 124 ? -15.742 18.359 -4.406 1 93.62 124 THR A O 1
ATOM 919 N N . GLU A 1 125 ? -15.57 20.016 -2.877 1 94.88 125 GLU A N 1
ATOM 920 C CA . GLU A 1 125 ? -15.953 19.141 -1.772 1 94.88 125 GLU A CA 1
ATOM 921 C C . GLU A 1 125 ? -17.375 18.609 -1.955 1 94.88 125 GLU A C 1
ATOM 923 O O . GLU A 1 125 ? -17.625 17.422 -1.712 1 94.88 125 GLU A O 1
ATOM 928 N N . LEU A 1 126 ? -18.234 19.484 -2.381 1 96.06 126 LEU A N 1
ATOM 929 C CA . LEU A 1 126 ? -19.609 19.078 -2.605 1 96.06 126 LEU A CA 1
ATOM 930 C C . LEU A 1 126 ? -19.703 18.078 -3.75 1 96.06 126 LEU A C 1
ATOM 932 O O . LEU A 1 126 ? -20.531 17.172 -3.713 1 96.06 126 LEU A O 1
ATOM 936 N N . ALA A 1 127 ? -18.906 18.281 -4.758 1 96.12 127 ALA A N 1
ATOM 937 C CA . ALA A 1 127 ? -18.875 17.328 -5.875 1 96.12 127 ALA A CA 1
ATOM 938 C C . ALA A 1 127 ? -18.438 15.945 -5.41 1 96.12 127 ALA A C 1
ATOM 940 O O . ALA A 1 127 ? -18.969 14.93 -5.852 1 96.12 127 ALA A O 1
ATOM 941 N N . ILE A 1 128 ? -17.453 15.883 -4.574 1 96.88 128 ILE A N 1
ATOM 942 C CA . ILE A 1 128 ? -16.953 14.617 -4.031 1 96.88 128 ILE A CA 1
ATOM 943 C C . ILE A 1 128 ? -18.062 13.945 -3.209 1 96.88 128 ILE A C 1
ATOM 945 O O . ILE A 1 128 ? -18.281 12.742 -3.33 1 96.88 128 ILE A O 1
ATOM 949 N N . GLU A 1 129 ? -18.734 14.75 -2.367 1 97.5 129 GLU A N 1
ATOM 950 C CA . GLU A 1 129 ? -19.812 14.195 -1.558 1 97.5 129 GLU A CA 1
ATOM 951 C C . GLU A 1 129 ? -20.938 13.664 -2.436 1 97.5 129 GLU A C 1
ATOM 953 O O . GLU A 1 129 ? -21.578 12.664 -2.092 1 97.5 129 GLU A O 1
ATOM 958 N N . ALA A 1 130 ? -21.203 14.32 -3.559 1 97.19 130 ALA A N 1
ATOM 959 C CA . ALA A 1 130 ? -22.203 13.836 -4.504 1 97.19 130 ALA A CA 1
ATOM 960 C C . ALA A 1 130 ? -21.812 12.469 -5.066 1 97.19 130 ALA A C 1
ATOM 962 O O . ALA A 1 130 ? -22.656 11.594 -5.234 1 97.19 130 ALA A O 1
ATOM 963 N N . GLU A 1 131 ? -20.562 12.32 -5.391 1 96.88 131 GLU A N 1
ATOM 964 C CA . GLU A 1 131 ? -20.078 11.039 -5.887 1 96.88 131 GLU A CA 1
ATOM 965 C C . GLU A 1 131 ? -20.156 9.961 -4.812 1 96.88 131 GLU A C 1
ATOM 967 O O . GLU A 1 131 ? -20.391 8.789 -5.117 1 96.88 131 GLU A O 1
ATOM 972 N N . LEU A 1 132 ? -19.969 10.297 -3.561 1 97.56 132 LEU A N 1
ATOM 973 C CA . LEU A 1 132 ? -20.016 9.367 -2.439 1 97.56 132 LEU A CA 1
ATOM 974 C C . LEU A 1 132 ? -21.406 8.734 -2.32 1 97.56 132 LEU A C 1
ATOM 976 O O . LEU A 1 132 ? -21.547 7.68 -1.694 1 97.56 132 LEU A O 1
ATOM 980 N N . ARG A 1 133 ? -22.375 9.391 -2.889 1 96.88 133 ARG A N 1
ATOM 981 C CA . ARG A 1 133 ? -23.75 8.867 -2.83 1 96.88 133 ARG A CA 1
ATOM 982 C C . ARG A 1 133 ? -23.969 7.809 -3.898 1 96.88 133 ARG A C 1
ATOM 984 O O . ARG A 1 133 ? -24.969 7.082 -3.857 1 96.88 133 ARG A O 1
ATOM 991 N N . GLN A 1 134 ? -23.062 7.723 -4.871 1 97 134 GLN A N 1
ATOM 992 C CA . GLN A 1 134 ? -23.172 6.73 -5.934 1 97 134 GLN A CA 1
ATOM 993 C C . GLN A 1 134 ? -22.484 5.426 -5.539 1 97 134 GLN A C 1
ATOM 995 O O . GLN A 1 134 ? -21.547 5.426 -4.73 1 97 134 GLN A O 1
ATOM 1000 N N . PRO A 1 135 ? -22.984 4.371 -6.082 1 96.94 135 PRO A N 1
ATOM 1001 C CA . PRO A 1 135 ? -22.266 3.117 -5.824 1 96.94 135 PRO A CA 1
ATOM 1002 C C . PRO A 1 135 ? -20.875 3.084 -6.457 1 96.94 135 PRO A C 1
ATOM 1004 O O . PRO A 1 135 ? -20.688 3.584 -7.57 1 96.94 135 PRO A O 1
ATOM 1007 N N . LEU A 1 136 ? -19.969 2.566 -5.754 1 97.56 136 LEU A N 1
ATOM 1008 C CA . LEU A 1 136 ? -18.609 2.414 -6.258 1 97.56 136 LEU A CA 1
ATOM 1009 C C . LEU A 1 136 ? -18.578 1.459 -7.449 1 97.56 136 LEU A C 1
ATOM 1011 O O . LEU A 1 136 ? -19.031 0.319 -7.348 1 97.56 136 LEU A O 1
ATOM 1015 N N . LYS A 1 137 ? -18.172 1.854 -8.562 1 95.88 137 LYS A N 1
ATOM 1016 C CA . LYS A 1 137 ? -17.969 1.076 -9.781 1 95.88 137 LYS A CA 1
ATOM 1017 C C . LYS A 1 137 ? -16.531 1.23 -10.289 1 95.88 137 LYS A C 1
ATOM 1019 O O . LYS A 1 137 ? -16.203 2.238 -10.922 1 95.88 137 LYS A O 1
ATOM 1024 N N . PRO A 1 138 ? -15.758 0.223 -10.148 1 96.94 138 PRO A N 1
ATOM 1025 C CA . PRO A 1 138 ? -14.375 0.355 -10.609 1 96.94 138 PRO A CA 1
ATOM 1026 C C . PRO A 1 138 ? -14.273 0.595 -12.117 1 96.94 138 PRO A C 1
ATOM 1028 O O . PRO A 1 138 ? -15.125 0.128 -12.875 1 96.94 138 PRO A O 1
ATOM 1031 N N . ALA A 1 139 ? -13.258 1.314 -12.508 1 95.12 139 ALA A N 1
ATOM 1032 C CA . ALA A 1 139 ? -12.922 1.426 -13.93 1 95.12 139 ALA A CA 1
ATOM 1033 C C . ALA A 1 139 ? -12.664 0.052 -14.539 1 95.12 139 ALA A C 1
ATOM 1035 O O . ALA A 1 139 ? -12.391 -0.912 -13.82 1 95.12 139 ALA A O 1
ATOM 1036 N N . PRO A 1 140 ? -12.844 -0.074 -15.844 1 94.81 140 PRO A N 1
ATOM 1037 C CA . PRO A 1 140 ? -12.43 -1.325 -16.484 1 94.81 140 PRO A CA 1
ATOM 1038 C C . PRO A 1 140 ? -10.984 -1.707 -16.172 1 94.81 140 PRO A C 1
ATOM 1040 O O . PRO A 1 140 ? -10.141 -0.83 -15.969 1 94.81 140 PRO A O 1
ATOM 1043 N N . SER A 1 141 ? -10.703 -2.928 -16.156 1 94.44 141 SER A N 1
ATOM 1044 C CA . SER A 1 141 ? -9.422 -3.473 -15.719 1 94.44 141 SER A CA 1
ATOM 1045 C C . SER A 1 141 ? -8.258 -2.764 -16.406 1 94.44 141 SER A C 1
ATOM 1047 O O . SER A 1 141 ? -7.254 -2.451 -15.758 1 94.44 141 SER A O 1
ATOM 1049 N N . ALA A 1 142 ? -8.398 -2.473 -17.656 1 95.12 142 ALA A N 1
ATOM 1050 C CA . ALA A 1 142 ? -7.301 -1.906 -18.438 1 95.12 142 ALA A CA 1
ATOM 1051 C C . ALA A 1 142 ? -7.059 -0.447 -18.062 1 95.12 142 ALA A C 1
ATOM 1053 O O . ALA A 1 142 ? -6.031 0.13 -18.422 1 95.12 142 ALA A O 1
ATOM 1054 N N . ARG A 1 143 ? -7.953 0.172 -17.266 1 94.88 143 ARG A N 1
ATOM 1055 C CA . ARG A 1 143 ? -7.863 1.596 -16.969 1 94.88 143 ARG A CA 1
ATOM 1056 C C . ARG A 1 143 ? -7.695 1.821 -15.461 1 94.88 143 ARG A C 1
ATOM 1058 O O . ARG A 1 143 ? -7.875 2.939 -14.977 1 94.88 143 ARG A O 1
ATOM 1065 N N . LEU A 1 144 ? -7.422 0.78 -14.75 1 97.12 144 LEU A N 1
ATOM 1066 C CA . LEU A 1 144 ? -7.199 0.903 -13.312 1 97.12 144 LEU A CA 1
ATOM 1067 C C . LEU A 1 144 ? -5.895 1.639 -13.023 1 97.12 144 LEU A C 1
ATOM 1069 O O . LEU A 1 144 ? -4.969 1.61 -13.844 1 97.12 144 LEU A O 1
ATOM 1073 N N . GLY A 1 145 ? -5.902 2.334 -11.906 1 96.69 145 GLY A N 1
ATOM 1074 C CA . GLY A 1 145 ? -4.719 3.09 -11.531 1 96.69 145 GLY A CA 1
ATOM 1075 C C . GLY A 1 145 ? -3.621 2.227 -10.945 1 96.69 145 GLY A C 1
ATOM 1076 O O . GLY A 1 145 ? -3.887 1.133 -10.438 1 96.69 145 GLY A O 1
ATOM 1077 N N . LYS A 1 146 ? -2.449 2.723 -10.992 1 97.31 146 LYS A N 1
ATOM 1078 C CA . LYS A 1 146 ? -1.272 2.096 -10.398 1 97.31 146 LYS A CA 1
ATOM 1079 C C . LYS A 1 146 ? -0.83 2.834 -9.141 1 97.31 146 LYS A C 1
ATOM 1081 O O . LYS A 1 146 ? -1.317 3.93 -8.852 1 97.31 146 LYS A O 1
ATOM 1086 N N . ALA A 1 147 ? -0.017 2.176 -8.367 1 97.25 147 ALA A N 1
ATOM 1087 C CA . ALA A 1 147 ? 0.531 2.805 -7.168 1 97.25 147 ALA A CA 1
ATOM 1088 C C . ALA A 1 147 ? 2.053 2.688 -7.133 1 97.25 147 ALA A C 1
ATOM 1090 O O . ALA A 1 147 ? 2.615 1.689 -7.59 1 97.25 147 ALA A O 1
ATOM 1091 N N . SER A 1 148 ? 2.686 3.699 -6.625 1 96.88 148 SER A N 1
ATOM 1092 C CA . SER A 1 148 ? 4.133 3.686 -6.438 1 96.88 148 SER A CA 1
ATOM 1093 C C . SER A 1 148 ? 4.543 4.516 -5.227 1 96.88 148 SER A C 1
ATOM 1095 O O . SER A 1 148 ? 3.773 5.355 -4.754 1 96.88 148 SER A O 1
ATOM 1097 N N . ARG A 1 149 ? 5.676 4.25 -4.68 1 96.12 149 ARG A N 1
ATOM 1098 C CA . ARG A 1 149 ? 6.219 5.023 -3.564 1 96.12 149 ARG A CA 1
ATOM 1099 C C . ARG A 1 149 ? 7.25 6.031 -4.051 1 96.12 149 ARG A C 1
ATOM 1101 O O . ARG A 1 149 ? 8.039 5.734 -4.953 1 96.12 149 ARG A O 1
ATOM 1108 N N . ILE A 1 150 ? 7.16 7.199 -3.506 1 96.5 150 ILE A N 1
ATOM 1109 C CA . ILE A 1 150 ? 8.18 8.211 -3.76 1 96.5 150 ILE A CA 1
ATOM 1110 C C . ILE A 1 150 ? 9.164 8.258 -2.594 1 96.5 150 ILE A C 1
ATOM 1112 O O . ILE A 1 150 ? 8.852 8.797 -1.53 1 96.5 150 ILE A O 1
ATOM 1116 N N . ASN A 1 151 ? 10.398 7.91 -2.809 1 94.38 151 ASN A N 1
ATOM 1117 C CA . ASN A 1 151 ? 11.328 7.691 -1.71 1 94.38 151 ASN A CA 1
ATOM 1118 C C . ASN A 1 151 ? 12.148 8.945 -1.41 1 94.38 151 ASN A C 1
ATOM 1120 O O . ASN A 1 151 ? 12.758 9.047 -0.347 1 94.38 151 ASN A O 1
ATOM 1124 N N . ASP A 1 152 ? 12.195 9.914 -2.271 1 96.75 152 ASP A N 1
ATOM 1125 C CA . ASP A 1 152 ? 13.07 11.062 -2.062 1 96.75 152 ASP A CA 1
ATOM 1126 C C . ASP A 1 152 ? 12.273 12.289 -1.602 1 96.75 152 ASP A C 1
ATOM 1128 O O . ASP A 1 152 ? 12.789 13.406 -1.594 1 96.75 152 ASP A O 1
ATOM 1132 N N . ALA A 1 153 ? 11.023 12.102 -1.217 1 97.62 153 ALA A N 1
ATOM 1133 C CA . ALA A 1 153 ? 10.125 13.188 -0.826 1 97.62 153 ALA A CA 1
ATOM 1134 C C . ALA A 1 153 ? 10.672 13.938 0.383 1 97.62 153 ALA A C 1
ATOM 1136 O O . ALA A 1 153 ? 10.656 15.172 0.41 1 97.62 153 ALA A O 1
ATOM 1137 N N . PRO A 1 154 ? 11.203 13.234 1.413 1 98.38 154 PRO A N 1
ATOM 1138 C CA . PRO A 1 154 ? 11.734 13.961 2.564 1 98.38 154 PRO A CA 1
ATOM 1139 C C . PRO A 1 154 ? 12.875 14.906 2.184 1 98.38 154 PRO A C 1
ATOM 1141 O O . PRO A 1 154 ? 12.906 16.062 2.635 1 98.38 154 PRO A O 1
ATOM 1144 N N . GLY A 1 155 ? 13.734 14.461 1.304 1 98.5 155 GLY A N 1
ATOM 1145 C CA . GLY A 1 155 ? 14.836 15.297 0.868 1 98.5 155 GLY A CA 1
ATOM 1146 C C . GLY A 1 155 ? 14.391 16.531 0.112 1 98.5 155 GLY A C 1
ATOM 1147 O O . GLY A 1 155 ? 14.93 17.625 0.316 1 98.5 155 GLY A O 1
ATOM 1148 N N . ARG A 1 156 ? 13.414 16.375 -0.735 1 98.25 156 ARG A N 1
ATOM 1149 C CA . ARG A 1 156 ? 12.867 17.5 -1.501 1 98.25 156 ARG A CA 1
ATOM 1150 C C . ARG A 1 156 ? 12.258 18.547 -0.579 1 98.25 156 ARG A C 1
ATOM 1152 O O . ARG A 1 156 ? 12.445 19.75 -0.782 1 98.25 156 ARG A O 1
ATOM 1159 N N . TYR A 1 157 ? 11.633 18.062 0.368 1 98.69 157 TYR A N 1
ATOM 1160 C CA . TYR A 1 157 ? 10.977 19 1.284 1 98.69 157 TYR A CA 1
ATOM 1161 C C . TYR A 1 157 ? 11.992 19.688 2.178 1 98.69 157 TYR A C 1
ATOM 1163 O O . TYR A 1 157 ? 11.852 20.891 2.469 1 98.69 157 TYR A O 1
ATOM 1171 N N . ILE A 1 158 ? 12.969 18.969 2.641 1 98.81 158 ILE A N 1
ATOM 1172 C CA . ILE A 1 158 ? 14.031 19.562 3.447 1 98.81 158 ILE A CA 1
ATOM 1173 C C . ILE A 1 158 ? 14.688 20.703 2.678 1 98.81 158 ILE A C 1
ATOM 1175 O O . ILE A 1 158 ? 14.875 21.797 3.219 1 98.81 158 ILE A O 1
ATOM 1179 N N . GLU A 1 159 ? 14.969 20.469 1.429 1 98.62 159 GLU A N 1
ATOM 1180 C CA . GLU A 1 159 ? 15.586 21.5 0.604 1 98.62 159 GLU A CA 1
ATOM 1181 C C . GLU A 1 159 ? 14.648 22.688 0.422 1 98.62 159 GLU A C 1
ATOM 1183 O O . GLU A 1 159 ? 15.086 23.844 0.454 1 98.62 159 GLU A O 1
ATOM 1188 N N . PHE A 1 160 ? 13.461 22.422 0.225 1 98.62 160 PHE A N 1
ATOM 1189 C CA . PHE A 1 160 ? 12.453 23.469 0.086 1 98.62 160 PHE A CA 1
ATOM 1190 C C . PHE A 1 160 ? 12.422 24.359 1.322 1 98.62 160 PHE A C 1
ATOM 1192 O O . PHE A 1 160 ? 12.43 25.578 1.209 1 98.62 160 PHE A O 1
ATOM 1199 N N . CYS A 1 161 ? 12.336 23.719 2.516 1 98.75 161 CYS A N 1
ATOM 1200 C CA . CYS A 1 161 ? 12.32 24.469 3.77 1 98.75 161 CYS A CA 1
ATOM 1201 C C . CYS A 1 161 ? 13.562 25.344 3.904 1 98.75 161 CYS A C 1
ATOM 1203 O O . CYS A 1 161 ? 13.469 26.516 4.246 1 98.75 161 CYS A O 1
ATOM 1205 N N . LYS A 1 162 ? 14.703 24.766 3.613 1 98.44 162 LYS A N 1
ATOM 1206 C CA . LYS A 1 162 ? 15.961 25.5 3.756 1 98.44 162 LYS A CA 1
ATOM 1207 C C . LYS A 1 162 ? 16 26.703 2.814 1 98.44 162 LYS A C 1
ATOM 1209 O O . LYS A 1 162 ? 16.578 27.734 3.15 1 98.44 162 LYS A O 1
ATOM 1214 N N . ARG A 1 163 ? 15.328 26.609 1.718 1 97.56 163 ARG A N 1
ATOM 1215 C CA . ARG A 1 163 ? 15.312 27.688 0.735 1 97.56 163 ARG A CA 1
ATOM 1216 C C . ARG A 1 163 ? 14.5 28.875 1.24 1 97.56 163 ARG A C 1
ATOM 1218 O O . ARG A 1 163 ? 14.617 29.984 0.716 1 97.56 163 ARG A O 1
ATOM 1225 N N . SER A 1 164 ? 13.656 28.609 2.189 1 97.25 164 SER A N 1
ATOM 1226 C CA . SER A 1 164 ? 12.859 29.703 2.744 1 97.25 164 SER A CA 1
ATOM 1227 C C . SER A 1 164 ? 13.672 30.547 3.717 1 97.25 164 SER A C 1
ATOM 1229 O O . SER A 1 164 ? 13.211 31.594 4.18 1 97.25 164 SER A O 1
ATOM 1231 N N . PHE A 1 165 ? 14.867 30.109 4.023 1 97.38 165 PHE A N 1
ATOM 1232 C CA . PHE A 1 165 ? 15.844 30.797 4.863 1 97.38 165 PHE A CA 1
ATOM 1233 C C . PHE A 1 165 ? 16.922 31.453 4.012 1 97.38 165 PHE A C 1
ATOM 1235 O O . PHE A 1 165 ? 17.375 30.891 3.018 1 97.38 165 PHE A O 1
ATOM 1242 N N . PRO A 1 166 ? 17.359 32.719 4.316 1 95.62 166 PRO A N 1
ATOM 1243 C CA . PRO A 1 166 ? 18.328 33.406 3.471 1 95.62 166 PRO A CA 1
ATOM 1244 C C . PRO A 1 166 ? 19.656 32.656 3.383 1 95.62 166 PRO A C 1
ATOM 1246 O O . PRO A 1 166 ? 20.188 32.219 4.398 1 95.62 166 PRO A O 1
ATOM 1249 N N . TYR A 1 167 ? 20.156 32.656 2.227 1 94.06 167 TYR A N 1
ATOM 1250 C CA . TYR A 1 167 ? 21.375 31.906 1.935 1 94.06 167 TYR A CA 1
ATOM 1251 C C . TYR A 1 167 ? 22.562 32.469 2.689 1 94.06 167 TYR A C 1
ATOM 1253 O O . TYR A 1 167 ? 23.516 31.734 3 1 94.06 167 TYR A O 1
ATOM 1261 N N . GLU A 1 168 ? 22.531 33.719 2.947 1 95.19 168 GLU A N 1
ATOM 1262 C CA . GLU A 1 168 ? 23.672 34.406 3.562 1 95.19 168 GLU A CA 1
ATOM 1263 C C . GLU A 1 168 ? 23.688 34.188 5.074 1 95.19 168 GLU A C 1
ATOM 1265 O O . GLU A 1 168 ? 24.672 34.5 5.742 1 95.19 168 GLU A O 1
ATOM 1270 N N . LEU A 1 169 ? 22.609 33.656 5.594 1 96.88 169 LEU A N 1
ATOM 1271 C CA . LEU A 1 169 ? 22.516 33.438 7.031 1 96.88 169 LEU A CA 1
ATOM 1272 C C . LEU A 1 169 ? 22.703 31.953 7.363 1 96.88 169 LEU A C 1
ATOM 1274 O O . LEU A 1 169 ? 22.625 31.094 6.48 1 96.88 169 LEU A O 1
ATOM 1278 N N . SER A 1 170 ? 23.047 31.703 8.641 1 98 170 SER A N 1
ATOM 1279 C CA . SER A 1 170 ? 23.141 30.344 9.172 1 98 170 SER A CA 1
ATOM 1280 C C . SER A 1 170 ? 22.656 30.281 10.609 1 98 170 SER A C 1
ATOM 1282 O O . SER A 1 170 ? 22.5 31.312 11.273 1 98 170 SER A O 1
ATOM 1284 N N . LEU A 1 171 ? 22.438 29.094 11.023 1 98.56 171 LEU A N 1
ATOM 1285 C CA . LEU A 1 171 ? 22 28.891 12.398 1 98.56 171 LEU A CA 1
ATOM 1286 C C . LEU A 1 171 ? 23.156 28.406 13.273 1 98.56 171 LEU A C 1
ATOM 1288 O O . LEU A 1 171 ? 22.938 27.922 14.383 1 98.56 171 LEU A O 1
ATOM 1292 N N . ARG A 1 172 ? 24.344 28.562 12.742 1 97.88 172 ARG A N 1
ATOM 1293 C CA . ARG A 1 172 ? 25.516 28.188 13.523 1 97.88 172 ARG A CA 1
ATOM 1294 C C . ARG A 1 172 ? 25.562 28.969 14.836 1 97.88 172 ARG A C 1
ATOM 1296 O O . ARG A 1 172 ? 25.297 30.172 14.859 1 97.88 172 ARG A O 1
ATOM 1303 N N . GLY A 1 173 ? 25.875 28.234 15.898 1 97.5 173 GLY A N 1
ATOM 1304 C CA . GLY A 1 173 ? 25.969 28.859 17.203 1 97.5 173 GLY A CA 1
ATOM 1305 C C . GLY A 1 173 ? 24.672 28.797 18 1 97.5 173 GLY A C 1
ATOM 1306 O O . GLY A 1 173 ? 24.656 29.078 19.188 1 97.5 173 GLY A O 1
ATOM 1307 N N . LEU A 1 174 ? 23.609 28.375 17.375 1 98.56 174 LEU A N 1
ATOM 1308 C CA . LEU A 1 174 ? 22.328 28.25 18.062 1 98.56 174 LEU A CA 1
ATOM 1309 C C . LEU A 1 174 ? 22.094 26.797 18.484 1 98.56 174 LEU A C 1
ATOM 1311 O O . LEU A 1 174 ? 22.391 25.875 17.734 1 98.56 174 LEU A O 1
ATOM 1315 N N . ARG A 1 175 ? 21.812 26.625 19.688 1 98.62 175 ARG A N 1
ATOM 1316 C CA . ARG A 1 175 ? 21.312 25.359 20.203 1 98.62 175 ARG A CA 1
ATOM 1317 C C . ARG A 1 175 ? 19.797 25.344 20.266 1 98.62 175 ARG A C 1
ATOM 1319 O O . ARG A 1 175 ? 19.188 26.156 20.984 1 98.62 175 ARG A O 1
ATOM 1326 N N . LEU A 1 176 ? 19.125 24.391 19.562 1 98.94 176 LEU A N 1
ATOM 1327 C CA . LEU A 1 176 ? 17.672 24.328 19.453 1 98.94 176 LEU A CA 1
ATOM 1328 C C . LEU A 1 176 ? 17.141 23 19.969 1 98.94 176 LEU A C 1
ATOM 1330 O O . LEU A 1 176 ? 17.703 21.953 19.672 1 98.94 176 LEU A O 1
ATOM 1334 N N . VAL A 1 177 ? 16.125 23.047 20.828 1 98.94 177 VAL A N 1
ATOM 1335 C CA . VAL A 1 177 ? 15.352 21.859 21.141 1 98.94 177 VAL A CA 1
ATOM 1336 C C . VAL A 1 177 ? 14.141 21.766 20.203 1 98.94 177 VAL A C 1
ATOM 1338 O O . VAL A 1 177 ? 13.367 22.719 20.094 1 98.94 177 VAL A O 1
ATOM 1341 N N . VAL A 1 178 ? 14 20.656 19.484 1 98.94 178 VAL A N 1
ATOM 1342 C CA . VAL A 1 178 ? 12.953 20.531 18.469 1 98.94 178 VAL A CA 1
ATOM 1343 C C . VAL A 1 178 ? 12 19.406 18.859 1 98.94 178 VAL A C 1
ATOM 1345 O O . VAL A 1 178 ? 12.352 18.219 18.766 1 98.94 178 VAL A O 1
ATOM 1348 N N . ASP A 1 179 ? 10.828 19.766 19.297 1 98.94 179 ASP A N 1
ATOM 1349 C CA . ASP A 1 179 ? 9.758 18.844 19.641 1 98.94 179 ASP A CA 1
ATOM 1350 C C . ASP A 1 179 ? 8.914 18.5 18.406 1 98.94 179 ASP A C 1
ATOM 1352 O O . ASP A 1 179 ? 8.125 19.328 17.953 1 98.94 179 ASP A O 1
ATOM 1356 N N . CYS A 1 180 ? 8.992 17.266 18 1 98.94 180 CYS A N 1
ATOM 1357 C CA . CYS A 1 180 ? 8.336 16.859 16.75 1 98.94 180 CYS A CA 1
ATOM 1358 C C . CYS A 1 180 ? 6.977 16.234 17.031 1 98.94 180 CYS A C 1
ATOM 1360 O O . CYS A 1 180 ? 6.348 15.688 16.125 1 98.94 180 CYS A O 1
ATOM 1362 N N . ALA A 1 181 ? 6.535 16.25 18.266 1 98.88 181 ALA A N 1
ATOM 1363 C CA . ALA A 1 181 ? 5.219 15.766 18.688 1 98.88 181 ALA A CA 1
ATOM 1364 C C . ALA A 1 181 ? 5.035 14.289 18.344 1 98.88 181 ALA A C 1
ATOM 1366 O O . ALA A 1 181 ? 3.906 13.805 18.266 1 98.88 181 ALA A O 1
ATOM 1367 N N . ASN A 1 182 ? 6.094 13.609 18.047 1 98.88 182 ASN A N 1
ATOM 1368 C CA . ASN A 1 182 ? 6.047 12.258 17.516 1 98.88 182 ASN A CA 1
ATOM 1369 C C . ASN A 1 182 ? 5.18 12.172 16.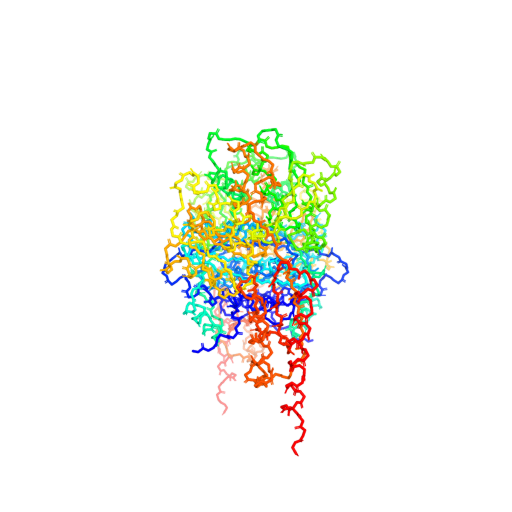266 1 98.88 182 ASN A C 1
ATOM 1371 O O . ASN A 1 182 ? 4.504 11.172 16.031 1 98.88 182 ASN A O 1
ATOM 1375 N N . GLY A 1 183 ? 5.141 13.305 15.492 1 98.81 183 GLY A N 1
ATOM 1376 C CA . GLY A 1 183 ? 4.293 13.398 14.312 1 98.81 183 GLY A CA 1
ATOM 1377 C C . GLY A 1 183 ? 5.07 13.375 13.016 1 98.81 183 GLY A C 1
ATOM 1378 O O . GLY A 1 183 ? 6.133 12.758 12.93 1 98.81 183 GLY A O 1
ATOM 1379 N N . ALA A 1 184 ? 4.551 13.984 12.016 1 98.88 184 ALA A N 1
ATOM 1380 C CA . ALA A 1 184 ? 5.02 13.867 10.633 1 98.88 184 ALA A CA 1
ATOM 1381 C C . ALA A 1 184 ? 6.352 14.586 10.445 1 98.88 184 ALA A C 1
ATOM 1383 O O . ALA A 1 184 ? 7.066 14.336 9.469 1 98.88 184 ALA A O 1
ATOM 1384 N N . THR A 1 185 ? 6.73 15.438 11.328 1 98.81 185 THR A N 1
ATOM 1385 C CA . THR A 1 185 ? 7.938 16.234 11.156 1 98.81 185 THR A CA 1
ATOM 1386 C C . THR A 1 185 ? 9.156 15.492 11.695 1 98.81 185 THR A C 1
ATOM 1388 O O . THR A 1 185 ? 10.289 15.953 11.531 1 98.81 185 THR A O 1
ATOM 1391 N N . TYR A 1 186 ? 9.031 14.32 12.328 1 98.75 186 TYR A N 1
ATOM 1392 C CA . TYR A 1 186 ? 10.031 13.68 13.172 1 98.75 186 TYR A CA 1
ATOM 1393 C C . TYR A 1 186 ? 11.32 13.43 12.391 1 98.75 186 TYR A C 1
ATOM 1395 O O . TYR A 1 186 ? 12.414 13.523 12.938 1 98.75 186 TYR A O 1
ATOM 1403 N N . HIS A 1 187 ? 11.195 13.211 11.102 1 98.06 187 HIS A N 1
ATOM 1404 C CA . HIS A 1 187 ? 12.391 12.82 10.367 1 98.06 187 HIS A CA 1
ATOM 1405 C C . HIS A 1 187 ? 12.828 13.922 9.406 1 98.06 187 HIS A C 1
ATOM 1407 O O . HIS A 1 187 ? 13.781 13.742 8.633 1 98.06 187 HIS A O 1
ATOM 1413 N N . VAL A 1 188 ? 12.141 15.07 9.414 1 98.75 188 VAL A N 1
ATOM 1414 C CA . VAL A 1 188 ? 12.5 16.125 8.461 1 98.75 188 VAL A CA 1
ATOM 1415 C C . VAL A 1 188 ? 12.898 17.391 9.227 1 98.75 188 VAL A C 1
ATOM 1417 O O . VAL A 1 188 ? 13.898 18.031 8.883 1 98.75 188 VAL A O 1
ATOM 1420 N N . ALA A 1 189 ? 12.258 17.719 10.273 1 98.88 189 ALA A N 1
ATOM 1421 C CA . ALA A 1 189 ? 12.461 19 10.945 1 98.88 189 ALA A CA 1
ATOM 1422 C C . ALA A 1 189 ? 13.859 19.094 11.555 1 98.88 189 ALA A C 1
ATOM 1424 O O . ALA A 1 189 ? 14.578 20.062 11.336 1 98.88 189 ALA A O 1
ATOM 1425 N N . PRO A 1 190 ? 14.273 18.031 12.367 1 98.88 190 PRO A N 1
ATOM 1426 C CA . PRO A 1 190 ? 15.625 18.125 12.922 1 98.88 190 PRO A CA 1
ATOM 1427 C C . PRO A 1 190 ? 16.688 18.297 11.844 1 98.88 190 PRO A C 1
ATOM 1429 O O . PRO A 1 190 ? 17.641 19.047 12.031 1 98.88 190 PRO A O 1
ATOM 1432 N N . ALA A 1 191 ? 16.5 17.625 10.688 1 98.81 191 ALA A N 1
ATOM 1433 C CA . ALA A 1 191 ? 17.453 17.703 9.586 1 98.81 191 ALA A CA 1
ATOM 1434 C C . ALA A 1 191 ? 17.516 19.109 9.008 1 98.81 191 ALA A C 1
ATOM 1436 O O . ALA A 1 191 ? 18.594 19.609 8.688 1 98.81 191 ALA A O 1
ATOM 1437 N N . VAL A 1 192 ? 16.375 19.766 8.867 1 98.88 192 VAL A N 1
ATOM 1438 C CA . VAL A 1 192 ? 16.312 21.109 8.312 1 98.88 192 VAL A CA 1
ATOM 1439 C C . VAL A 1 192 ? 17.172 22.047 9.156 1 98.88 192 VAL A C 1
ATOM 1441 O O . VAL A 1 192 ? 18.031 22.75 8.633 1 98.88 192 VAL A O 1
ATOM 1444 N N . PHE A 1 193 ? 16.984 22.062 10.453 1 98.94 193 PHE A N 1
ATOM 1445 C CA . PHE A 1 193 ? 17.656 23 11.344 1 98.94 193 PHE A CA 1
ATOM 1446 C C . PHE A 1 193 ? 19.141 22.641 11.477 1 98.94 193 PHE A C 1
ATOM 1448 O O . PHE A 1 193 ? 20 23.531 11.508 1 98.94 193 PHE A O 1
ATOM 1455 N N . HIS A 1 194 ? 19.406 21.359 11.523 1 98.81 194 HIS A N 1
ATOM 1456 C CA . HIS A 1 194 ? 20.781 20.891 11.625 1 98.81 194 HIS A CA 1
ATOM 1457 C C . HIS A 1 194 ? 21.594 21.281 10.383 1 98.81 194 HIS A C 1
ATOM 1459 O O . HIS A 1 194 ? 22.719 21.75 10.5 1 98.81 194 HIS A O 1
ATOM 1465 N N . GLU A 1 195 ? 21 21.094 9.266 1 98.56 195 GLU A N 1
ATOM 1466 C CA . GLU A 1 195 ? 21.703 21.359 8.008 1 98.56 195 GLU A CA 1
ATOM 1467 C C . GLU A 1 195 ? 21.938 22.844 7.801 1 98.56 195 GLU A C 1
ATOM 1469 O O . GLU A 1 195 ? 22.812 23.25 7.035 1 98.56 195 GLU A O 1
ATOM 1474 N N . LEU A 1 196 ? 21.156 23.641 8.461 1 98.75 196 LEU A N 1
ATOM 1475 C CA . LEU A 1 196 ? 21.359 25.078 8.406 1 98.75 196 LEU A CA 1
ATOM 1476 C C . LEU A 1 196 ? 22.406 25.531 9.43 1 98.75 196 LEU A C 1
ATOM 1478 O O . LEU A 1 196 ? 22.734 26.703 9.5 1 98.75 196 LEU A O 1
ATOM 1482 N N . GLY A 1 197 ? 22.859 24.562 10.32 1 98.62 197 GLY A N 1
ATOM 1483 C CA . GLY A 1 197 ? 24.031 24.828 11.148 1 98.62 197 GLY A CA 1
ATOM 1484 C C . GLY A 1 197 ? 23.734 24.719 12.633 1 98.62 197 GLY A C 1
ATOM 1485 O O . GLY A 1 197 ? 24.656 24.703 13.453 1 98.62 197 GLY A O 1
ATOM 1486 N N . ALA A 1 198 ? 22.531 24.516 13.031 1 98.88 198 ALA A N 1
ATOM 1487 C CA . ALA A 1 198 ? 22.172 24.516 14.445 1 98.88 198 ALA A CA 1
ATOM 1488 C C . ALA A 1 198 ? 22.594 23.219 15.125 1 98.88 198 ALA A C 1
ATOM 1490 O O . ALA A 1 198 ? 22.656 22.172 14.477 1 98.88 198 ALA A O 1
ATOM 1491 N N . GLU A 1 199 ? 22.953 23.328 16.422 1 98.81 199 GLU A N 1
ATOM 1492 C CA . GLU A 1 199 ? 22.922 22.141 17.266 1 98.81 199 GLU A CA 1
ATOM 1493 C C . GLU A 1 199 ? 21.5 21.766 17.641 1 98.81 199 GLU A C 1
ATOM 1495 O O . GLU A 1 199 ? 20.766 22.562 18.234 1 98.81 199 GLU A O 1
ATOM 1500 N N . VAL A 1 200 ? 21.078 20.594 17.266 1 98.94 200 VAL A N 1
ATOM 1501 C CA . VAL A 1 200 ? 19.672 20.234 17.406 1 98.94 200 VAL A CA 1
ATOM 1502 C C . VAL A 1 200 ? 19.531 19.125 18.453 1 98.94 200 VAL A C 1
ATOM 1504 O O . VAL A 1 200 ? 20.219 18.109 18.375 1 98.94 200 VAL A O 1
ATOM 1507 N N . ILE A 1 201 ? 18.734 19.328 19.438 1 98.88 201 ILE A N 1
ATOM 1508 C CA . ILE A 1 201 ? 18.297 18.312 20.391 1 98.88 201 ILE A CA 1
ATOM 1509 C C . ILE A 1 201 ? 16.859 17.906 20.109 1 98.88 201 ILE A C 1
ATOM 1511 O O . ILE A 1 201 ? 15.922 18.641 20.438 1 98.88 201 ILE A O 1
ATOM 1515 N N . PRO A 1 202 ? 16.703 16.766 19.469 1 98.81 202 PRO A N 1
ATOM 1516 C CA . PRO A 1 202 ? 15.336 16.328 19.141 1 98.81 202 PRO A CA 1
ATOM 1517 C C . PRO A 1 202 ? 14.555 15.875 20.375 1 98.81 202 PRO A C 1
ATOM 1519 O O . PRO A 1 202 ? 15.125 15.281 21.297 1 98.81 202 PRO A O 1
ATOM 1522 N N . LEU A 1 203 ? 13.352 16.172 20.438 1 98.75 203 LEU A N 1
ATOM 1523 C CA . LEU A 1 203 ? 12.375 15.758 21.438 1 98.75 203 LEU A CA 1
ATOM 1524 C C . LEU A 1 203 ? 11.133 15.18 20.781 1 98.75 203 LEU A C 1
ATOM 1526 O O . LEU A 1 203 ? 10.664 15.695 19.766 1 98.75 203 LEU A O 1
ATOM 1530 N N . ALA A 1 204 ? 10.523 14.07 21.375 1 98.81 204 ALA A N 1
ATOM 1531 C CA . ALA A 1 204 ? 9.328 13.422 20.844 1 98.81 204 ALA A CA 1
ATOM 1532 C C . ALA A 1 204 ? 9.469 13.141 19.359 1 98.81 204 ALA A C 1
ATOM 1534 O O . ALA A 1 204 ? 8.617 13.531 18.562 1 98.81 204 ALA A O 1
ATOM 1535 N N . ASP A 1 205 ? 10.578 12.445 19 1 98.75 205 ASP A N 1
ATOM 1536 C CA . ASP A 1 205 ? 10.938 12.188 17.594 1 98.75 205 ASP A CA 1
ATOM 1537 C C . ASP A 1 205 ? 11.062 10.688 17.328 1 98.75 205 ASP A C 1
ATOM 1539 O O . ASP A 1 205 ? 11.82 10.273 16.453 1 98.75 205 ASP A O 1
ATOM 1543 N N . ASP A 1 206 ? 10.383 9.898 18.094 1 98.62 206 ASP A N 1
ATOM 1544 C CA . ASP A 1 206 ? 10.391 8.445 17.969 1 98.62 206 ASP A CA 1
ATOM 1545 C C . ASP A 1 206 ? 8.969 7.891 17.938 1 98.62 206 ASP A C 1
ATOM 1547 O O . ASP A 1 206 ? 8.555 7.18 18.859 1 98.62 206 ASP A O 1
ATOM 1551 N N . PRO A 1 207 ? 8.25 8.141 16.859 1 98.69 207 PRO A N 1
ATOM 1552 C CA . PRO A 1 207 ? 6.848 7.715 16.781 1 98.69 207 PRO A CA 1
ATOM 1553 C C . PRO A 1 207 ? 6.691 6.199 16.828 1 98.69 207 PRO A C 1
ATOM 1555 O O . PRO A 1 207 ? 7.508 5.473 16.25 1 98.69 207 PRO A O 1
ATOM 1558 N N . ASP A 1 208 ? 5.641 5.719 17.438 1 97.88 208 ASP A N 1
ATOM 1559 C CA . ASP A 1 208 ? 5.375 4.289 17.531 1 97.88 208 ASP A CA 1
ATOM 1560 C C . ASP A 1 208 ? 3.957 3.965 17.062 1 97.88 208 ASP A C 1
ATOM 1562 O O . ASP A 1 208 ? 3.479 2.844 17.234 1 97.88 208 ASP A O 1
ATOM 1566 N N . GLY A 1 209 ? 3.277 4.945 16.531 1 97.94 209 GLY A N 1
ATOM 1567 C CA . GLY A 1 209 ? 1.929 4.75 16.031 1 97.94 209 GLY A CA 1
ATOM 1568 C C . GLY A 1 209 ? 0.854 5.203 17 1 97.94 209 GLY A C 1
ATOM 1569 O O . GLY A 1 209 ? -0.288 5.445 16.594 1 97.94 209 GLY A O 1
ATOM 1570 N N . LEU A 1 210 ? 1.177 5.398 18.297 1 98.5 210 LEU A N 1
ATOM 1571 C CA . LEU A 1 210 ? 0.159 5.656 19.312 1 98.5 210 LEU A CA 1
ATOM 1572 C C . LEU A 1 210 ? 0.492 6.91 20.109 1 98.5 210 LEU A C 1
ATOM 1574 O O . LEU A 1 210 ? -0.363 7.445 20.812 1 98.5 210 LEU A O 1
ATOM 1578 N N . ASN A 1 211 ? 1.715 7.422 19.969 1 98.75 211 ASN A N 1
ATOM 1579 C CA . ASN A 1 211 ? 2.188 8.438 20.906 1 98.75 211 ASN A CA 1
ATOM 1580 C C . ASN A 1 211 ? 2.188 9.828 20.281 1 98.75 211 ASN A C 1
ATOM 1582 O O . ASN A 1 211 ? 2.721 10.773 20.859 1 98.75 211 ASN A O 1
ATOM 1586 N N . ILE A 1 212 ? 1.638 9.961 19.094 1 98.75 212 ILE A N 1
ATOM 1587 C CA . ILE A 1 212 ? 1.544 11.266 18.438 1 98.75 212 ILE A CA 1
ATOM 1588 C C . ILE A 1 212 ? 0.795 12.242 19.344 1 98.75 212 ILE A C 1
ATOM 1590 O O . ILE A 1 212 ? -0.25 11.906 19.891 1 98.75 212 ILE A O 1
ATOM 1594 N N . ASN A 1 213 ? 1.335 13.43 19.609 1 98.69 213 ASN A N 1
ATOM 1595 C CA . ASN A 1 213 ? 0.746 14.547 20.328 1 98.69 213 ASN A CA 1
ATOM 1596 C C . ASN A 1 213 ? 0.57 14.219 21.812 1 98.69 213 ASN A C 1
ATOM 1598 O O . ASN A 1 213 ? 0.028 15.031 22.562 1 98.69 213 ASN A O 1
ATOM 1602 N N . ALA A 1 214 ? 0.944 13.031 22.266 1 98.56 214 ALA A N 1
ATOM 1603 C CA . ALA A 1 214 ? 0.737 12.641 23.656 1 98.56 214 ALA A CA 1
ATOM 1604 C C . ALA A 1 214 ? 1.68 13.391 24.594 1 98.56 214 ALA A C 1
ATOM 1606 O O . ALA A 1 214 ? 2.846 13.023 24.734 1 98.56 214 ALA A O 1
ATOM 1607 N N . ASP A 1 215 ? 1.162 14.445 25.219 1 98.19 215 ASP A N 1
ATOM 1608 C CA . ASP A 1 215 ? 1.892 15.289 26.172 1 98.19 215 ASP A CA 1
ATOM 1609 C C . ASP A 1 215 ? 3.121 15.914 25.516 1 98.19 215 ASP A C 1
ATOM 1611 O O . ASP A 1 215 ? 4.176 16.016 26.141 1 98.19 215 ASP A O 1
ATOM 1615 N N . CYS A 1 216 ? 3.125 16.203 24.328 1 98.62 216 CYS A N 1
ATOM 1616 C CA . CYS A 1 216 ? 4.184 16.844 23.562 1 98.62 216 CYS A CA 1
ATOM 1617 C C . CYS A 1 216 ? 3.604 17.656 22.406 1 98.62 216 CYS A C 1
ATOM 1619 O O . CYS A 1 216 ? 2.404 17.594 22.141 1 98.62 216 CYS A O 1
ATOM 1621 N N . GLY A 1 217 ? 4.465 18.469 21.844 1 98.56 217 GLY A N 1
ATOM 1622 C CA . GLY A 1 217 ? 4.059 19.266 20.688 1 98.56 217 GLY A CA 1
ATOM 1623 C C . GLY A 1 217 ? 3.553 20.641 21.062 1 98.56 217 GLY A C 1
ATOM 1624 O O . GLY A 1 217 ? 3.654 21.062 22.219 1 98.56 217 GLY A O 1
ATOM 1625 N N . SER A 1 218 ? 3.02 21.297 20.047 1 98.38 218 SER A N 1
ATOM 1626 C CA . SER A 1 218 ? 2.686 22.719 20.156 1 98.38 218 SER A CA 1
ATOM 1627 C C . SER A 1 218 ? 1.541 22.938 21.141 1 98.38 218 SER A C 1
ATOM 1629 O O . SER A 1 218 ? 1.416 24.031 21.719 1 98.38 218 SER A O 1
ATOM 1631 N N . LEU A 1 219 ? 0.75 21.875 21.406 1 96.81 219 LEU A N 1
ATOM 1632 C CA . LEU A 1 219 ? -0.365 22.047 22.328 1 96.81 219 LEU A CA 1
ATOM 1633 C C . LEU A 1 219 ? 0.051 21.688 23.75 1 96.81 219 LEU A C 1
ATOM 1635 O O . LEU A 1 219 ? -0.654 22.016 24.703 1 96.81 219 LEU A O 1
ATOM 1639 N N . HIS A 1 220 ? 1.151 21.031 23.875 1 97.88 220 HIS A N 1
ATOM 1640 C CA . HIS A 1 220 ? 1.667 20.609 25.172 1 97.88 220 HIS A CA 1
ATOM 1641 C C . HIS A 1 220 ? 3.152 20.938 25.312 1 97.88 220 HIS A C 1
ATOM 1643 O O . HIS A 1 220 ? 3.979 20.031 25.422 1 97.88 220 HIS A O 1
ATOM 1649 N N . PRO A 1 221 ? 3.469 22.203 25.5 1 98.25 221 PRO A N 1
ATOM 1650 C CA . PRO A 1 221 ? 4.867 22.609 25.375 1 98.25 221 PRO A CA 1
ATOM 1651 C C . PRO A 1 221 ? 5.652 22.453 26.672 1 98.25 221 PRO A C 1
ATOM 1653 O O . PRO A 1 221 ? 6.832 22.812 26.734 1 98.25 221 PRO A O 1
ATOM 1656 N N . LYS A 1 222 ? 5.098 21.891 27.734 1 98.5 222 LYS A N 1
ATOM 1657 C CA . LYS A 1 222 ? 5.762 21.797 29.031 1 98.5 222 LYS A CA 1
ATOM 1658 C C . LYS A 1 222 ? 7.078 21.031 28.938 1 98.5 222 LYS A C 1
ATOM 1660 O O . LYS A 1 222 ? 8.078 21.438 29.531 1 98.5 222 LYS A O 1
ATOM 1665 N N . GLY A 1 223 ? 7.027 19.875 28.266 1 98.62 223 GLY A N 1
ATOM 1666 C CA . GLY A 1 223 ? 8.258 19.109 28.062 1 98.62 223 GLY A CA 1
ATOM 1667 C C . GLY A 1 223 ? 9.328 19.906 27.328 1 98.62 223 GLY A C 1
ATOM 1668 O O . GLY A 1 223 ? 10.508 19.812 27.672 1 98.62 223 GLY A O 1
ATOM 1669 N N . LEU A 1 224 ? 8.922 20.641 26.375 1 98.81 224 LEU A N 1
ATOM 1670 C CA . LEU A 1 224 ? 9.844 21.484 25.625 1 98.81 224 LEU A CA 1
ATOM 1671 C C . LEU A 1 224 ? 10.438 22.578 26.516 1 98.81 224 LEU A C 1
ATOM 1673 O O . LEU A 1 224 ? 11.641 22.844 26.453 1 98.81 224 LEU A O 1
ATOM 1677 N N . GLN A 1 225 ? 9.633 23.25 27.25 1 98.88 225 GLN A N 1
ATOM 1678 C CA . GLN A 1 225 ? 10.078 24.281 28.172 1 98.88 225 GLN A CA 1
ATOM 1679 C C . GLN A 1 225 ? 11.164 23.766 29.109 1 98.88 225 GLN A C 1
ATOM 1681 O O . GLN A 1 225 ? 12.195 24.422 29.312 1 98.88 225 GLN A O 1
ATOM 1686 N N . ALA A 1 226 ? 10.914 22.625 29.672 1 98.81 226 ALA A N 1
ATOM 1687 C CA . ALA A 1 226 ? 11.875 22.016 30.578 1 98.81 226 ALA A CA 1
ATOM 1688 C C . ALA A 1 226 ? 13.18 21.688 29.859 1 98.81 226 ALA A C 1
ATOM 1690 O O . ALA A 1 226 ? 14.266 21.906 30.391 1 98.81 226 ALA A O 1
ATOM 1691 N N . ALA A 1 227 ? 13.062 21.156 28.656 1 98.88 227 ALA A N 1
ATOM 1692 C CA . ALA A 1 227 ? 14.234 20.75 27.891 1 98.88 227 ALA A CA 1
ATOM 1693 C C . ALA A 1 227 ? 15.094 21.953 27.516 1 98.88 227 ALA A C 1
ATOM 1695 O O . ALA A 1 227 ? 16.328 21.875 27.5 1 98.88 227 ALA A O 1
ATOM 1696 N N . VAL A 1 228 ? 14.461 23.047 27.156 1 98.88 228 VAL A N 1
ATOM 1697 C CA . VAL A 1 228 ? 15.188 24.266 26.797 1 98.88 228 VAL A CA 1
ATOM 1698 C C . VAL A 1 228 ? 16.047 24.703 27.984 1 98.88 228 VAL A C 1
ATOM 1700 O O . VAL A 1 228 ? 17.219 25.062 27.812 1 98.88 228 VAL A O 1
ATOM 1703 N N . ARG A 1 229 ? 15.5 24.719 29.109 1 98.69 229 ARG A N 1
ATOM 1704 C CA . ARG A 1 229 ? 16.219 25.125 30.312 1 98.69 229 ARG A CA 1
ATOM 1705 C C . ARG A 1 229 ? 17.328 24.125 30.641 1 98.69 229 ARG A C 1
ATOM 1707 O O . ARG A 1 229 ? 18.453 24.516 30.969 1 98.69 229 ARG A O 1
ATOM 1714 N N . GLU A 1 230 ? 16.984 22.828 30.547 1 98.69 230 GLU A N 1
ATOM 1715 C CA . GLU A 1 230 ? 17.922 21.766 30.875 1 98.69 230 GLU A CA 1
ATOM 1716 C C . GLU A 1 230 ? 19.156 21.812 30 1 98.69 230 GLU A C 1
ATOM 1718 O O . GLU A 1 230 ? 20.281 21.594 30.469 1 98.69 230 GLU A O 1
ATOM 1723 N N . HIS A 1 231 ? 18.969 22.188 28.766 1 98.69 231 HIS A N 1
ATOM 1724 C CA . HIS A 1 231 ? 20.062 22.125 27.812 1 98.69 231 HIS A CA 1
ATOM 1725 C C . HIS A 1 231 ? 20.641 23.5 27.531 1 98.69 231 HIS A C 1
ATOM 1727 O O . HIS A 1 231 ? 21.484 23.656 26.641 1 98.69 231 HIS A O 1
ATOM 1733 N N . ASP A 1 232 ? 20.141 24.516 28.234 1 98.56 232 ASP A N 1
ATOM 1734 C CA . ASP A 1 232 ? 20.562 25.891 27.984 1 98.56 232 ASP A CA 1
ATOM 1735 C C . ASP A 1 232 ? 20.438 26.25 26.516 1 98.56 232 ASP A C 1
ATOM 1737 O O . ASP A 1 232 ? 21.391 26.734 25.906 1 98.56 232 ASP A O 1
ATOM 1741 N N . ALA A 1 233 ? 19.297 25.859 25.953 1 98.88 233 ALA A N 1
ATOM 1742 C CA . ALA A 1 233 ? 19.062 26.094 24.531 1 98.88 233 ALA A CA 1
ATOM 1743 C C . ALA A 1 233 ? 18.672 27.547 24.266 1 98.88 233 ALA A C 1
ATOM 1745 O O . ALA A 1 233 ? 18.156 28.219 25.156 1 98.88 233 ALA A O 1
ATOM 1746 N N . ASP A 1 234 ? 18.969 27.984 23.062 1 98.88 234 ASP A N 1
ATOM 1747 C CA . ASP A 1 234 ? 18.625 29.344 22.656 1 98.88 234 ASP A CA 1
ATOM 1748 C C . ASP A 1 234 ? 17.125 29.469 22.375 1 98.88 234 ASP A C 1
ATOM 1750 O O . ASP A 1 234 ? 16.547 30.531 22.562 1 98.88 234 ASP A O 1
ATOM 1754 N N . AL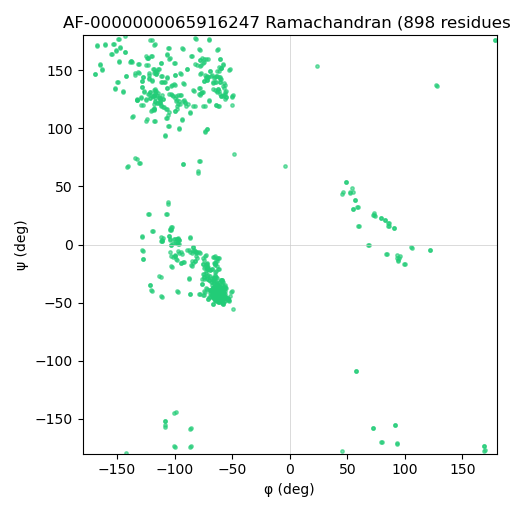A A 1 235 ? 16.531 28.375 21.938 1 98.88 235 ALA A N 1
ATOM 1755 C CA . ALA A 1 235 ? 15.094 28.344 21.656 1 98.88 235 ALA A CA 1
ATOM 1756 C C . ALA A 1 235 ? 14.578 26.906 21.562 1 98.88 235 ALA A C 1
ATOM 1758 O O . ALA A 1 235 ? 15.352 25.984 21.297 1 98.88 235 ALA A O 1
ATOM 1759 N N . GLY A 1 236 ? 13.383 26.734 21.891 1 98.94 236 GLY A N 1
ATOM 1760 C CA . GLY A 1 236 ? 12.641 25.531 21.609 1 98.94 236 GLY A CA 1
ATOM 1761 C C . GLY A 1 236 ? 11.617 25.688 20.5 1 98.94 236 GLY A C 1
ATOM 1762 O O . GLY A 1 236 ? 11.016 26.766 20.359 1 98.94 236 GLY A O 1
ATOM 1763 N N . ILE A 1 237 ? 11.422 24.703 19.688 1 98.94 237 ILE A N 1
ATOM 1764 C CA . ILE A 1 237 ? 10.445 24.672 18.609 1 98.94 237 ILE A CA 1
ATOM 1765 C C . ILE A 1 237 ? 9.539 23.453 18.766 1 98.94 237 ILE A C 1
ATOM 1767 O O . ILE A 1 237 ? 10.016 22.328 18.875 1 98.94 237 ILE A O 1
ATOM 1771 N N . ALA A 1 238 ? 8.25 23.688 18.812 1 98.94 238 ALA A N 1
ATOM 1772 C CA . ALA A 1 238 ? 7.297 22.578 18.922 1 98.94 238 ALA A CA 1
ATOM 1773 C C . ALA A 1 238 ? 6.309 22.594 17.766 1 98.94 238 ALA A C 1
ATOM 1775 O O . ALA A 1 238 ? 5.703 23.625 17.453 1 98.94 238 ALA A O 1
ATOM 1776 N N . PHE A 1 239 ? 6.172 21.453 17.125 1 98.88 239 PHE A N 1
ATOM 1777 C CA . PHE A 1 239 ? 5.199 21.266 16.062 1 98.88 239 PHE A CA 1
ATOM 1778 C C . PHE A 1 239 ? 4.012 20.438 16.531 1 98.88 239 PHE A C 1
ATOM 1780 O O . PHE A 1 239 ? 4.004 19.953 17.672 1 98.88 239 PHE A O 1
ATOM 1787 N N . ASP A 1 240 ? 2.938 20.375 15.742 1 98.38 240 ASP A N 1
ATOM 1788 C CA . ASP A 1 240 ? 1.858 19.438 16.031 1 98.38 240 ASP A CA 1
ATOM 1789 C C . ASP A 1 240 ? 1.965 18.203 15.156 1 98.38 240 ASP A C 1
ATOM 1791 O O . ASP A 1 240 ? 2.967 18 14.461 1 98.38 240 ASP A O 1
ATOM 1795 N N . GLY A 1 241 ? 1.019 17.359 15.211 1 98.44 241 GLY A N 1
ATOM 1796 C CA . GLY A 1 241 ? 1.087 16.031 14.641 1 98.44 241 GLY A CA 1
ATOM 1797 C C . GLY A 1 241 ? 1.354 16.031 13.148 1 98.44 241 GLY A C 1
ATOM 1798 O O . GLY A 1 241 ? 2.047 15.148 12.633 1 98.44 241 GLY A O 1
ATOM 1799 N N . ASP A 1 242 ? 0.777 17 12.375 1 98.31 242 ASP A N 1
ATOM 1800 C CA . ASP A 1 242 ? 0.983 16.969 10.93 1 98.31 242 ASP A CA 1
ATOM 1801 C C . ASP A 1 242 ? 1.859 18.141 10.484 1 98.31 242 ASP A C 1
ATOM 1803 O O . ASP A 1 242 ? 2.018 18.375 9.281 1 98.31 242 ASP A O 1
ATOM 1807 N N . GLY A 1 243 ? 2.367 18.953 11.414 1 98.69 243 GLY A N 1
ATOM 1808 C CA . GLY A 1 243 ? 3.465 19.875 11.156 1 98.69 243 GLY A CA 1
ATOM 1809 C C . GLY A 1 243 ? 3.008 21.203 10.578 1 98.69 243 GLY A C 1
ATOM 1810 O O . GLY A 1 243 ? 3.82 21.984 10.078 1 98.69 243 GLY A O 1
ATOM 1811 N N . ASP A 1 244 ? 1.686 21.5 10.695 1 98.12 244 ASP A N 1
ATOM 1812 C CA . ASP A 1 244 ? 1.254 22.766 10.102 1 98.12 244 ASP A CA 1
ATOM 1813 C C . ASP A 1 244 ? 1.173 23.859 11.156 1 98.12 244 ASP A C 1
ATOM 1815 O O . ASP A 1 244 ? 0.874 25.016 10.836 1 98.12 244 ASP A O 1
ATOM 1819 N N . ARG A 1 245 ? 1.521 23.547 12.414 1 98.38 245 ARG A N 1
ATOM 1820 C CA . ARG A 1 245 ? 1.597 24.547 13.477 1 98.38 245 ARG A CA 1
ATOM 1821 C C . ARG A 1 245 ? 3 24.609 14.07 1 98.38 245 ARG A C 1
ATOM 1823 O O . ARG A 1 245 ? 3.775 23.656 13.945 1 98.38 245 ARG A O 1
ATOM 1830 N N . VAL A 1 246 ? 3.211 25.734 14.758 1 98.81 246 VAL A N 1
ATOM 1831 C CA . VAL A 1 246 ? 4.473 25.875 15.484 1 98.81 246 VAL A CA 1
ATOM 1832 C C . VAL A 1 246 ? 4.277 26.781 16.688 1 98.81 246 VAL A C 1
ATOM 1834 O O . VAL A 1 246 ? 3.543 27.766 16.625 1 98.81 246 VAL A O 1
ATOM 1837 N N . ILE A 1 247 ? 4.781 26.375 17.766 1 98.56 247 ILE A N 1
ATOM 1838 C CA . ILE A 1 247 ? 4.992 27.188 18.953 1 98.56 247 ILE A CA 1
ATOM 1839 C C . ILE A 1 247 ? 6.469 27.172 19.344 1 98.56 247 ILE A C 1
ATOM 1841 O O . ILE A 1 247 ? 7.168 26.188 19.094 1 98.56 247 ILE A O 1
ATOM 1845 N N . MET A 1 248 ? 6.902 28.281 19.891 1 98.88 248 MET A N 1
ATOM 1846 C CA . MET A 1 248 ? 8.312 28.297 20.281 1 98.88 248 MET A CA 1
ATOM 1847 C C . MET A 1 248 ? 8.461 28.656 21.75 1 98.88 248 MET A C 1
ATOM 1849 O O . MET A 1 248 ? 7.504 29.094 22.391 1 98.88 248 MET A O 1
ATOM 1853 N N . VAL A 1 249 ? 9.602 28.344 22.266 1 98.88 249 VAL A N 1
ATOM 1854 C CA . VAL A 1 249 ? 9.992 28.625 23.641 1 98.88 249 VAL A CA 1
ATOM 1855 C C . VAL A 1 249 ? 11.32 29.375 23.656 1 98.88 249 VAL A C 1
ATOM 1857 O O . VAL A 1 249 ? 12.266 29 22.969 1 98.88 249 VAL A O 1
ATOM 1860 N N . ASP A 1 250 ? 11.383 30.469 24.422 1 98.62 250 ASP A N 1
ATOM 1861 C CA . ASP A 1 250 ? 12.617 31.234 24.469 1 98.62 250 ASP A CA 1
ATOM 1862 C C . ASP A 1 250 ? 13.609 30.625 25.453 1 98.62 250 ASP A C 1
ATOM 1864 O O . ASP A 1 250 ? 13.328 29.594 26.062 1 98.62 250 ASP A O 1
ATOM 1868 N N . HIS A 1 251 ? 14.805 31.234 25.531 1 98.56 251 HIS A N 1
ATOM 1869 C CA . HIS A 1 251 ? 15.914 30.672 26.281 1 98.56 251 HIS A CA 1
ATOM 1870 C C . HIS A 1 251 ? 15.586 30.609 27.781 1 98.56 251 HIS A C 1
ATOM 1872 O O . HIS A 1 251 ? 16.25 29.906 28.531 1 98.56 251 HIS A O 1
ATOM 1878 N N . ARG A 1 252 ? 14.539 31.281 28.203 1 98 252 ARG A N 1
ATOM 1879 C CA . ARG A 1 252 ? 14.125 31.297 29.609 1 98 252 ARG A CA 1
ATOM 1880 C C . ARG A 1 252 ? 13.086 30.219 29.875 1 98 252 ARG A C 1
ATOM 1882 O O . ARG A 1 252 ? 12.695 29.984 31.016 1 98 252 ARG A O 1
ATOM 1889 N N . GLY A 1 253 ? 12.609 29.578 28.812 1 98.38 253 GLY A N 1
ATOM 1890 C CA . GLY A 1 253 ? 11.57 28.578 28.938 1 98.38 253 GLY A CA 1
ATOM 1891 C C . GLY A 1 253 ? 10.172 29.156 28.812 1 98.38 253 GLY A C 1
ATOM 1892 O O . GLY A 1 253 ? 9.195 28.5 29.188 1 98.38 253 GLY A O 1
ATOM 1893 N N . GLU A 1 254 ? 10.039 30.328 28.344 1 97.5 254 GLU A N 1
ATOM 1894 C CA . GLU A 1 254 ? 8.734 30.969 28.188 1 97.5 254 GLU A CA 1
ATOM 1895 C C . GLU A 1 254 ? 8.164 30.719 26.797 1 97.5 254 GLU A C 1
ATOM 1897 O O . GLU A 1 254 ? 8.891 30.781 25.797 1 97.5 254 GLU A O 1
ATOM 1902 N N . VAL A 1 255 ? 6.891 30.453 26.781 1 98 255 VAL A N 1
ATOM 1903 C CA . VAL A 1 255 ? 6.223 30.125 25.516 1 98 255 VAL A CA 1
ATOM 1904 C C . VAL A 1 255 ? 5.992 31.406 24.719 1 98 255 VAL A C 1
ATOM 1906 O O . VAL A 1 255 ? 5.582 32.438 25.266 1 98 255 VAL A O 1
ATOM 1909 N N . VAL A 1 256 ? 6.355 31.422 23.484 1 98.12 256 VAL A N 1
ATOM 1910 C CA . VAL A 1 256 ? 5.941 32.406 22.484 1 98.12 256 VAL A CA 1
ATOM 1911 C C . VAL A 1 256 ? 4.945 31.75 21.516 1 98.12 256 VAL A C 1
ATOM 1913 O O . VAL A 1 256 ? 5.324 30.938 20.688 1 98.12 256 VAL A O 1
ATOM 1916 N N . ASP A 1 257 ? 3.689 32.156 21.625 1 97.19 257 ASP A N 1
ATOM 1917 C CA . ASP A 1 257 ? 2.641 31.484 20.875 1 97.19 257 ASP A CA 1
ATOM 1918 C C . ASP A 1 257 ? 2.518 32.062 19.469 1 97.19 257 ASP A C 1
ATOM 1920 O O . ASP A 1 257 ? 3.381 32.844 19.016 1 97.19 257 ASP A O 1
ATOM 1924 N N . GLY A 1 258 ? 1.529 31.641 18.75 1 98.12 258 GLY A N 1
ATOM 1925 C CA . GLY A 1 258 ? 1.358 32.031 17.359 1 98.12 258 GLY A CA 1
ATOM 1926 C C . GLY A 1 258 ? 1.284 33.562 17.188 1 98.12 258 GLY A C 1
ATOM 1927 O O . GLY A 1 258 ? 1.787 34.094 16.188 1 98.12 258 GLY A O 1
ATOM 1928 N N . ASP A 1 259 ? 0.686 34.25 18.109 1 97.75 259 ASP A N 1
ATOM 1929 C CA . ASP A 1 259 ? 0.597 35.719 18.031 1 97.75 259 ASP A CA 1
ATOM 1930 C C . ASP A 1 259 ? 1.978 36.375 18.156 1 97.75 259 ASP A C 1
ATOM 1932 O O . ASP A 1 259 ? 2.309 37.281 17.391 1 97.75 259 ASP A O 1
ATOM 1936 N N . GLY A 1 260 ? 2.68 35.844 19.109 1 97.88 260 GLY A N 1
ATOM 1937 C CA . GLY A 1 260 ? 4.031 36.375 19.266 1 97.88 260 GLY A CA 1
ATOM 1938 C C . GLY A 1 260 ? 4.91 36.094 18.062 1 97.88 260 GLY A C 1
ATOM 1939 O O . GLY A 1 260 ? 5.676 36.969 17.641 1 97.88 260 GLY A O 1
ATOM 1940 N N . LEU A 1 261 ? 4.82 34.938 17.547 1 98.62 261 LEU A N 1
ATOM 1941 C CA . LEU A 1 261 ? 5.629 34.562 16.391 1 98.62 261 LEU A CA 1
ATOM 1942 C C . LEU A 1 261 ? 5.234 35.406 15.18 1 98.62 261 LEU A C 1
ATOM 1944 O O . LEU A 1 261 ? 6.102 35.844 14.414 1 98.62 261 LEU A O 1
ATOM 1948 N N . LEU A 1 262 ? 3.941 35.562 15.047 1 98.25 262 LEU A N 1
ATOM 1949 C CA . LEU A 1 262 ? 3.441 36.375 13.953 1 98.25 262 LEU A CA 1
ATOM 1950 C C . LEU A 1 262 ? 3.994 37.812 14.047 1 98.25 262 LEU A C 1
ATOM 1952 O O . LEU A 1 262 ? 4.391 38.375 13.039 1 98.25 262 LEU A O 1
ATOM 1956 N N . TYR A 1 263 ? 4.062 38.344 15.195 1 97.94 263 TYR A N 1
ATOM 1957 C CA . TYR A 1 263 ? 4.609 39.688 15.43 1 97.94 263 TYR A CA 1
ATOM 1958 C C . TYR A 1 263 ? 6.078 39.75 15.031 1 97.94 263 TYR A C 1
ATOM 1960 O O . TYR A 1 263 ? 6.496 40.688 14.344 1 97.94 263 TYR A O 1
ATOM 1968 N N . ILE A 1 264 ? 6.816 38.781 15.461 1 98.25 264 ILE A N 1
ATOM 1969 C CA . ILE A 1 264 ? 8.25 38.75 15.188 1 98.25 264 ILE A CA 1
ATOM 1970 C C . ILE A 1 264 ? 8.484 38.719 13.68 1 98.25 264 ILE A C 1
ATOM 1972 O O . ILE A 1 264 ? 9.336 39.438 13.156 1 98.25 264 ILE A O 1
ATOM 1976 N N . ILE A 1 265 ? 7.727 37.875 12.992 1 98.12 265 ILE A N 1
ATOM 1977 C CA . ILE A 1 265 ? 7.887 37.75 11.547 1 98.12 265 ILE A CA 1
ATOM 1978 C C . ILE A 1 265 ? 7.508 39.062 10.867 1 98.12 265 ILE A C 1
ATOM 1980 O O . ILE A 1 265 ? 8.203 39.531 9.961 1 98.12 265 ILE A O 1
ATOM 1984 N N . ALA A 1 266 ? 6.438 39.656 11.289 1 97.31 266 ALA A N 1
ATOM 1985 C CA . ALA A 1 266 ? 5.996 40.938 10.734 1 97.31 266 ALA A CA 1
ATOM 1986 C C . ALA A 1 266 ? 7.062 42.031 10.914 1 97.31 266 ALA A C 1
ATOM 1988 O O . ALA A 1 266 ? 7.363 42.781 9.984 1 97.31 266 ALA A O 1
ATOM 1989 N N . ARG A 1 267 ? 7.602 42.062 12.062 1 95.69 267 ARG A N 1
ATOM 1990 C CA . ARG A 1 267 ? 8.633 43.031 12.383 1 95.69 267 ARG A CA 1
ATOM 1991 C C . ARG A 1 267 ? 9.859 42.844 11.5 1 95.69 267 ARG A C 1
ATOM 1993 O O . ARG A 1 267 ? 10.43 43.812 10.992 1 95.69 267 ARG A O 1
ATOM 2000 N N . GLN A 1 268 ? 10.242 41.625 11.359 1 95.12 268 GLN A N 1
ATOM 2001 C CA . GLN A 1 268 ? 11.398 41.344 10.523 1 95.12 268 GLN A CA 1
ATOM 2002 C C . GLN A 1 268 ? 11.141 41.688 9.062 1 95.12 268 GLN A C 1
ATOM 2004 O O . GLN A 1 268 ? 12.023 42.219 8.383 1 95.12 268 GLN A O 1
ATOM 2009 N N . ARG A 1 269 ? 9.922 41.406 8.57 1 94.12 269 ARG A N 1
ATOM 2010 C CA . ARG A 1 269 ? 9.57 41.719 7.191 1 94.12 269 ARG A CA 1
ATOM 2011 C C . ARG A 1 269 ? 9.555 43.25 6.977 1 94.12 269 ARG A C 1
ATOM 2013 O O . ARG A 1 269 ? 9.867 43.719 5.887 1 94.12 269 ARG A O 1
ATOM 2020 N N . MET A 1 270 ? 9.102 43.906 7.898 1 90.5 270 MET A N 1
ATOM 2021 C CA . MET A 1 270 ? 9.102 45.375 7.809 1 90.5 270 MET A CA 1
ATOM 2022 C C . MET A 1 270 ? 10.523 45.906 7.719 1 90.5 270 MET A C 1
ATOM 2024 O O . MET A 1 270 ? 10.797 46.812 6.93 1 90.5 270 MET A O 1
ATOM 2028 N N . ALA A 1 271 ? 11.312 45.344 8.477 1 87.56 271 ALA A N 1
ATOM 2029 C CA . ALA A 1 271 ? 12.695 45.781 8.516 1 87.56 271 ALA A CA 1
ATOM 2030 C C . ALA A 1 271 ? 13.398 45.5 7.184 1 87.56 271 ALA A C 1
ATOM 2032 O O . ALA A 1 271 ? 14.258 46.281 6.758 1 87.56 271 ALA A O 1
ATOM 2033 N N . ASN A 1 272 ? 12.969 44.5 6.496 1 87.81 272 ASN A N 1
ATOM 2034 C CA . ASN A 1 272 ? 13.625 44.094 5.254 1 87.81 272 ASN A CA 1
ATOM 2035 C C . ASN A 1 272 ? 12.852 44.594 4.031 1 87.81 272 ASN A C 1
ATOM 2037 O O . ASN A 1 272 ? 13.242 44.312 2.895 1 87.81 272 ASN A O 1
ATOM 2041 N N . GLY A 1 273 ? 11.734 45.344 4.223 1 81.06 273 GLY A N 1
ATOM 2042 C CA . GLY A 1 273 ? 10.938 45.844 3.121 1 81.06 273 GLY A CA 1
ATOM 2043 C C . GLY A 1 273 ? 10.125 44.781 2.418 1 81.06 273 GLY A C 1
ATOM 2044 O O . GLY A 1 273 ? 9.773 44.938 1.245 1 81.06 273 GLY A O 1
ATOM 2045 N N . GLY A 1 274 ? 9.859 43.812 3.104 1 76.94 274 GLY A N 1
ATOM 2046 C CA . GLY A 1 274 ? 9.266 42.656 2.438 1 76.94 274 GLY A CA 1
ATOM 2047 C C . GLY A 1 274 ? 7.809 42.438 2.809 1 76.94 274 GLY A C 1
ATOM 2048 O O . GLY A 1 274 ? 7.203 41.438 2.414 1 76.94 274 GLY A O 1
ATOM 2049 N N . LEU A 1 275 ? 7.191 43.344 3.578 1 85.56 275 LEU A N 1
ATOM 2050 C CA . LEU A 1 275 ? 5.809 43.094 3.979 1 85.56 275 LEU A CA 1
ATOM 2051 C C . LEU A 1 275 ? 4.84 43.812 3.051 1 85.56 275 LEU A C 1
ATOM 2053 O O . LEU A 1 275 ? 5.023 45 2.758 1 85.56 275 LEU A O 1
ATOM 2057 N N . ALA A 1 276 ? 3.984 43.031 2.502 1 83.56 276 ALA A N 1
ATOM 2058 C CA . ALA A 1 276 ? 2.924 43.562 1.655 1 83.56 276 ALA A CA 1
ATOM 2059 C C . ALA A 1 276 ? 1.55 43.312 2.27 1 83.56 276 ALA A C 1
ATOM 2061 O O . ALA A 1 276 ? 1.269 42.219 2.746 1 83.56 276 ALA A O 1
ATOM 2062 N N . GLY A 1 277 ? 0.761 44.406 2.355 1 91.69 277 GLY A N 1
ATOM 2063 C CA . GLY A 1 277 ? -0.615 44.25 2.803 1 91.69 277 GLY A CA 1
ATOM 2064 C C . GLY A 1 277 ? -0.743 44.125 4.309 1 91.69 277 GLY A C 1
ATOM 2065 O O . GLY A 1 277 ? 0.214 44.375 5.043 1 91.69 277 GLY A O 1
ATOM 2066 N N . PRO A 1 278 ? -1.885 43.781 4.754 1 97.06 278 PRO A N 1
ATOM 2067 C CA . PRO A 1 278 ? -2.123 43.688 6.195 1 97.06 278 PRO A CA 1
ATOM 2068 C C . PRO A 1 278 ? -1.63 42.344 6.773 1 97.06 278 PRO A C 1
ATOM 2070 O O . PRO A 1 278 ? -1.444 41.375 6.031 1 97.06 278 PRO A O 1
ATOM 2073 N N . VAL A 1 279 ? -1.353 42.406 8.023 1 98.12 279 VAL A N 1
ATOM 2074 C CA . VAL A 1 279 ? -1.21 41.156 8.773 1 98.12 279 VAL A CA 1
ATOM 2075 C C . VAL A 1 279 ? -2.584 40.656 9.219 1 98.12 279 VAL A C 1
ATOM 2077 O O . VAL A 1 279 ? -3.412 41.438 9.695 1 98.12 279 VAL A O 1
ATOM 2080 N N . VAL A 1 280 ? -2.844 39.375 9 1 98.5 280 VAL A N 1
ATOM 2081 C CA . VAL A 1 280 ? -4.18 38.875 9.289 1 98.5 280 VAL A CA 1
ATOM 2082 C C . VAL A 1 280 ? -4.121 37.875 10.445 1 98.5 280 VAL A C 1
ATOM 2084 O O . VAL A 1 280 ? -3.344 36.938 10.414 1 98.5 280 VAL A O 1
ATOM 2087 N N . GLY A 1 281 ? -4.816 38.094 11.523 1 98 281 GLY A N 1
ATOM 2088 C CA . GLY A 1 281 ? -5.094 37.125 12.578 1 98 281 GLY A CA 1
ATOM 2089 C C . GLY A 1 281 ? -6.539 36.656 12.594 1 98 281 GLY A C 1
ATOM 2090 O O . GLY A 1 281 ? -7.184 36.594 11.547 1 98 281 GLY A O 1
ATOM 2091 N N . THR A 1 282 ? -6.988 36.219 13.758 1 96.12 282 THR A N 1
ATOM 2092 C CA . THR A 1 282 ? -8.391 35.844 13.93 1 96.12 282 THR A CA 1
ATOM 2093 C C . THR A 1 282 ? -9.023 36.688 15.047 1 96.12 282 THR A C 1
ATOM 2095 O O . THR A 1 282 ? -8.336 37.469 15.703 1 96.12 282 THR A O 1
ATOM 2098 N N . VAL A 1 283 ? -10.297 36.469 15.203 1 93.81 283 VAL A N 1
ATOM 2099 C CA . VAL A 1 283 ? -11.023 37.125 16.281 1 93.81 283 VAL A CA 1
ATOM 2100 C C . VAL A 1 283 ? -10.461 36.688 17.625 1 93.81 283 VAL A C 1
ATOM 2102 O O . VAL A 1 283 ? -10.641 37.406 18.641 1 93.81 283 VAL A O 1
ATOM 2105 N N . MET A 1 284 ? -9.672 35.719 17.641 1 92.88 284 MET A N 1
ATOM 2106 C CA . MET A 1 284 ? -9.125 35.219 18.891 1 92.88 284 MET A CA 1
ATOM 2107 C C . MET A 1 284 ? -7.73 35.75 19.141 1 92.88 284 MET A C 1
ATOM 2109 O O . MET A 1 284 ? -7.199 35.656 20.25 1 92.88 284 MET A O 1
ATOM 2113 N N . SER A 1 285 ? -7.125 36.344 18.156 1 96.12 285 SER A N 1
ATOM 2114 C CA . SER A 1 285 ? -5.789 36.906 18.328 1 96.12 285 SER A CA 1
ATOM 2115 C C . SER A 1 285 ? -5.758 37.938 19.469 1 96.12 285 SER A C 1
ATOM 2117 O O . SER A 1 285 ? -6.691 38.719 19.609 1 96.12 285 SER A O 1
ATOM 2119 N N . ASN A 1 286 ? -4.746 37.906 20.234 1 95.44 286 ASN A N 1
ATOM 2120 C CA . ASN A 1 286 ? -4.605 38.812 21.375 1 95.44 286 ASN A CA 1
ATOM 2121 C C . ASN A 1 286 ? -4.566 40.281 20.938 1 95.44 286 ASN A C 1
ATOM 2123 O O . ASN A 1 286 ? -3.969 40.594 19.906 1 95.44 286 ASN A O 1
ATOM 2127 N N . LEU A 1 287 ? -5.133 41.094 21.734 1 94.38 287 LEU A N 1
ATOM 2128 C CA . LEU A 1 287 ? -5.125 42.531 21.453 1 94.38 287 LEU A CA 1
ATOM 2129 C C . LEU A 1 287 ? -3.701 43.062 21.406 1 94.38 287 LEU A C 1
ATOM 2131 O O . LEU A 1 287 ? -3.404 44 20.656 1 94.38 287 LEU A O 1
ATOM 2135 N N . GLY A 1 288 ? -2.859 42.469 22.188 1 94.19 288 GLY A N 1
ATOM 2136 C CA . GLY A 1 288 ? -1.456 42.875 22.172 1 94.19 288 GLY A CA 1
ATOM 2137 C C . GLY A 1 288 ? -0.818 42.719 20.812 1 94.19 288 GLY A C 1
ATOM 2138 O O . GLY A 1 288 ? 0.053 43.531 20.438 1 94.19 288 GLY A O 1
ATOM 2139 N N . LEU A 1 289 ? -1.208 41.719 20.094 1 96.5 289 LEU A N 1
ATOM 2140 C CA . LEU A 1 289 ? -0.711 41.562 18.734 1 96.5 289 LEU A CA 1
ATOM 2141 C C . LEU A 1 289 ? -1.161 42.719 17.859 1 96.5 289 LEU A C 1
ATOM 2143 O O . LEU A 1 289 ? -0.353 43.312 17.125 1 96.5 289 LEU A O 1
ATOM 2147 N N . GLU A 1 290 ? -2.395 43 17.922 1 95.44 290 GLU A N 1
ATOM 2148 C CA . GLU A 1 290 ? -2.932 44.125 17.141 1 95.44 290 GLU A CA 1
ATOM 2149 C C . GLU A 1 290 ? -2.213 45.438 17.453 1 95.44 290 GLU A C 1
ATOM 2151 O O . GLU A 1 290 ? -1.838 46.188 16.562 1 95.44 290 GLU A O 1
ATOM 2156 N N . GLN A 1 291 ? -2.02 45.625 18.703 1 94.38 291 GLN A N 1
ATOM 2157 C CA . GLN A 1 291 ? -1.335 46.844 19.141 1 94.38 291 GLN A CA 1
ATOM 2158 C C . GLN A 1 291 ? 0.118 46.875 18.672 1 94.38 291 GLN A C 1
ATOM 2160 O O . GLN A 1 291 ? 0.625 47.875 18.219 1 94.38 291 GLN A O 1
ATOM 2165 N N . GLY A 1 292 ? 0.757 45.75 18.844 1 94.5 292 GLY A N 1
ATOM 2166 C CA . GLY A 1 292 ? 2.133 45.625 18.391 1 94.5 292 GLY A CA 1
ATOM 2167 C C . GLY A 1 292 ? 2.291 45.844 16.906 1 94.5 292 GLY A C 1
ATOM 2168 O O . GLY A 1 292 ? 3.184 46.594 16.484 1 94.5 292 GLY A O 1
ATOM 2169 N N . ILE A 1 293 ? 1.431 45.25 16.125 1 96.19 293 ILE A N 1
ATOM 2170 C CA . ILE A 1 293 ? 1.442 45.438 14.68 1 96.19 293 ILE A CA 1
ATOM 2171 C C . ILE A 1 293 ? 1.16 46.875 14.32 1 96.19 293 ILE A C 1
ATOM 2173 O O . ILE A 1 293 ? 1.78 47.438 13.414 1 96.19 293 ILE A O 1
ATOM 2177 N N . GLY A 1 294 ? 0.213 47.469 15.023 1 93.81 294 GLY A N 1
ATOM 2178 C CA . GLY A 1 294 ? -0.085 48.875 14.836 1 93.81 294 GLY A CA 1
ATOM 2179 C C . GLY A 1 294 ? 1.11 49.781 15.086 1 93.81 294 GLY A C 1
ATOM 2180 O O . GLY A 1 294 ? 1.321 50.75 14.359 1 93.81 294 GLY A O 1
ATOM 2181 N N . ARG A 1 295 ? 1.831 49.469 16.062 1 93.69 295 ARG A N 1
ATOM 2182 C CA . ARG A 1 295 ? 3.012 50.25 16.391 1 93.69 295 ARG A CA 1
ATOM 2183 C C . ARG A 1 295 ? 4.062 50.156 15.289 1 93.69 295 ARG A C 1
ATOM 2185 O O . ARG A 1 295 ? 4.902 51.031 15.141 1 93.69 295 ARG A O 1
ATOM 2192 N N . LEU A 1 296 ? 3.984 49.094 14.523 1 91.94 296 LEU A N 1
ATOM 2193 C CA . LEU A 1 296 ? 4.879 48.938 13.391 1 91.94 296 LEU A CA 1
ATOM 2194 C C . LEU A 1 296 ? 4.363 49.688 12.18 1 91.94 296 LEU A C 1
ATOM 2196 O O . LEU A 1 296 ? 5.035 49.75 11.141 1 91.94 296 LEU A O 1
ATOM 2200 N N . GLY A 1 297 ? 3.156 50.281 12.289 1 91.75 297 GLY A N 1
ATOM 2201 C CA . GLY A 1 297 ? 2.564 51.031 11.188 1 91.75 297 GLY A CA 1
ATOM 2202 C C . GLY A 1 297 ? 1.861 50.156 10.18 1 91.75 297 GLY A C 1
ATOM 2203 O O . GLY A 1 297 ? 1.655 50.562 9.031 1 91.75 297 GLY A O 1
ATOM 2204 N N . LEU A 1 298 ? 1.474 48.938 10.586 1 93.69 298 LEU A N 1
ATOM 2205 C CA . LEU A 1 298 ? 0.85 48 9.68 1 93.69 298 LEU A CA 1
ATOM 2206 C C . LEU A 1 298 ? -0.615 47.781 10.039 1 93.69 298 LEU A C 1
ATOM 2208 O O . LEU A 1 298 ? -0.976 47.781 11.219 1 93.69 298 LEU A O 1
ATOM 2212 N N . PRO A 1 299 ? -1.38 47.594 9.055 1 96.06 299 PRO A N 1
ATOM 2213 C CA . PRO A 1 299 ? -2.766 47.219 9.352 1 96.06 299 PRO A CA 1
ATOM 2214 C C . PRO A 1 299 ? -2.898 45.781 9.852 1 96.06 299 PRO A C 1
ATOM 2216 O O . PRO A 1 299 ? -2.182 44.906 9.391 1 96.06 299 PRO A O 1
ATOM 2219 N N . PHE A 1 300 ? -3.809 45.625 10.758 1 97.38 300 PHE A N 1
ATOM 2220 C CA . PHE A 1 300 ? -4.141 44.312 11.289 1 97.38 300 PHE A CA 1
ATOM 2221 C C . PHE A 1 300 ? -5.617 44 11.062 1 97.38 300 PHE A C 1
ATOM 2223 O O . PHE A 1 300 ? -6.488 44.812 11.406 1 97.38 300 PHE A O 1
ATOM 2230 N N . LEU A 1 301 ? -5.863 42.875 10.438 1 98.19 301 LEU A N 1
ATOM 2231 C CA . LEU A 1 301 ? -7.238 42.438 10.195 1 98.19 301 LEU A CA 1
ATOM 2232 C C . LEU A 1 301 ? -7.547 41.156 10.93 1 98.19 301 LEU A C 1
ATOM 2234 O O . LEU A 1 301 ? -6.648 40.312 11.156 1 98.19 301 LEU A O 1
ATOM 2238 N N . ARG A 1 302 ? -8.773 41.031 11.344 1 97.19 302 ARG A N 1
ATOM 2239 C CA . ARG A 1 302 ? -9.203 39.844 12.062 1 97.19 302 ARG A CA 1
ATOM 2240 C C . ARG A 1 302 ? -10.188 39 11.227 1 97.19 302 ARG A C 1
ATOM 2242 O O . ARG A 1 302 ? -11.25 39.5 10.852 1 97.19 302 ARG A O 1
ATOM 2249 N N . ALA A 1 303 ? -9.797 37.781 10.961 1 95.94 303 ALA A N 1
ATOM 2250 C CA . ALA A 1 303 ? -10.672 36.812 10.312 1 95.94 303 ALA A CA 1
ATOM 2251 C C . ALA A 1 303 ? -11.4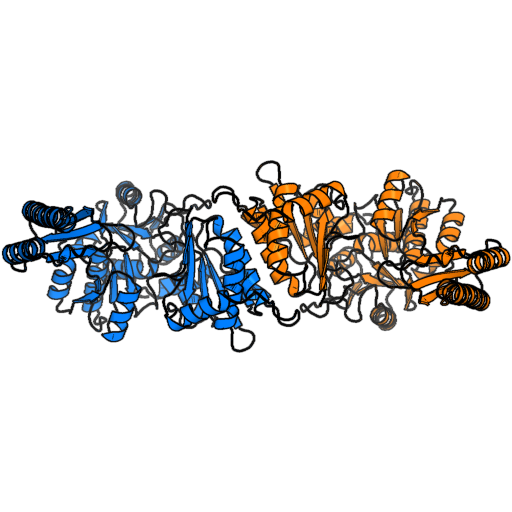14 35.969 11.344 1 95.94 303 ALA A C 1
ATOM 2253 O O . ALA A 1 303 ? -11.133 36.062 12.539 1 95.94 303 ALA A O 1
ATOM 2254 N N . LYS A 1 304 ? -12.43 35.219 10.867 1 89.88 304 LYS A N 1
ATOM 2255 C CA . LYS A 1 304 ? -13.023 34.188 11.688 1 89.88 304 LYS A CA 1
ATOM 2256 C C . LYS A 1 304 ? -11.992 33.125 12.07 1 89.88 304 LYS A C 1
ATOM 2258 O O . LYS A 1 304 ? -10.945 33 11.43 1 89.88 304 LYS A O 1
ATOM 2263 N N . VAL A 1 305 ? -12.32 32.438 13.086 1 89 305 VAL A N 1
ATOM 2264 C CA . VAL A 1 305 ? -11.398 31.391 13.531 1 89 305 VAL A CA 1
ATOM 2265 C C . VAL A 1 305 ? -11.258 30.328 12.438 1 89 305 VAL A C 1
ATOM 2267 O O . VAL A 1 305 ? -12.25 29.891 11.844 1 89 305 VAL A O 1
ATOM 2270 N N . GLY A 1 306 ? -9.992 30 12.156 1 87.75 306 GLY A N 1
ATOM 2271 C CA . GLY A 1 306 ? -9.695 29 11.141 1 87.75 306 GLY A CA 1
ATOM 2272 C C . GLY A 1 306 ? -8.719 29.484 10.094 1 87.75 306 GLY A C 1
ATOM 2273 O O . GLY A 1 306 ? -8.867 30.594 9.555 1 87.75 306 GLY A O 1
ATOM 2274 N N . ASP A 1 307 ? -7.781 28.609 9.75 1 90.12 307 ASP A N 1
ATOM 2275 C CA . ASP A 1 307 ? -6.734 28.984 8.805 1 90.12 307 ASP A CA 1
ATOM 2276 C C . ASP A 1 307 ? -7.32 29.266 7.422 1 90.12 307 ASP A C 1
ATOM 2278 O O . ASP A 1 307 ? -6.781 30.078 6.668 1 90.12 307 ASP A O 1
ATOM 2282 N N . ARG A 1 308 ? -8.453 28.641 7.121 1 86.31 308 ARG A N 1
ATOM 2283 C CA . ARG A 1 308 ? -9.102 28.875 5.836 1 86.31 308 ARG A CA 1
ATOM 2284 C C . ARG A 1 308 ? -9.57 30.328 5.723 1 86.31 308 ARG A C 1
ATOM 2286 O O . ARG A 1 308 ? -9.453 30.938 4.66 1 86.31 308 ARG A O 1
ATOM 2293 N N . TYR A 1 309 ? -10.047 30.859 6.801 1 89.38 309 TYR A N 1
ATOM 2294 C CA . TYR A 1 309 ? -10.547 32.219 6.789 1 89.38 309 TYR A CA 1
ATOM 2295 C C . TYR A 1 309 ? -9.398 33.25 6.793 1 89.38 309 TYR A C 1
ATOM 2297 O O . TYR A 1 309 ? -9.508 34.312 6.203 1 89.38 309 TYR A O 1
ATOM 2305 N N . VAL A 1 310 ? -8.391 32.844 7.461 1 95.38 310 VAL A N 1
ATOM 2306 C CA . VAL A 1 310 ? -7.199 33.688 7.41 1 95.38 310 VAL A CA 1
ATOM 2307 C C . VAL A 1 310 ? -6.68 33.75 5.977 1 95.38 310 VAL A C 1
ATOM 2309 O O . VAL A 1 310 ? -6.391 34.844 5.473 1 95.38 310 VAL A O 1
ATOM 2312 N N . MET A 1 311 ? -6.641 32.625 5.352 1 93.5 311 MET A N 1
ATOM 2313 C CA . MET A 1 311 ? -6.168 32.562 3.973 1 93.5 311 MET A CA 1
ATOM 2314 C C . MET A 1 311 ? -7.047 33.375 3.045 1 93.5 311 MET A C 1
ATOM 2316 O O . MET A 1 311 ? -6.543 34.125 2.203 1 93.5 311 MET A O 1
ATOM 2320 N N . GLU A 1 312 ? -8.32 33.25 3.176 1 91.69 312 GLU A N 1
ATOM 2321 C CA . GLU A 1 312 ? -9.266 34 2.354 1 91.69 312 GLU A CA 1
ATOM 2322 C C . GLU A 1 312 ? -9.07 35.5 2.512 1 91.69 312 GLU A C 1
ATOM 2324 O O . GLU A 1 312 ? -9.102 36.219 1.527 1 91.69 312 GLU A O 1
ATOM 2329 N N . MET A 1 313 ? -8.875 35.875 3.713 1 96.12 313 MET A N 1
ATOM 2330 C CA . MET A 1 313 ? -8.695 37.312 3.979 1 96.12 313 MET A CA 1
ATOM 2331 C C . MET A 1 313 ? -7.359 37.781 3.43 1 96.12 313 MET A C 1
ATOM 2333 O O . MET A 1 313 ? -7.27 38.875 2.887 1 96.12 313 MET A O 1
ATOM 2337 N N . LEU A 1 314 ? -6.359 37 3.561 1 96.81 314 LEU A N 1
ATOM 2338 C CA . LEU A 1 314 ? -5.07 37.344 2.982 1 96.81 314 LEU A CA 1
ATOM 2339 C C . LEU A 1 314 ? -5.191 37.562 1.476 1 96.81 314 LEU A C 1
ATOM 2341 O O . LEU A 1 314 ? -4.691 38.562 0.94 1 96.81 314 LEU A O 1
ATOM 2345 N N . ARG A 1 315 ? -5.848 36.688 0.847 1 93.94 315 ARG A N 1
ATOM 2346 C CA . ARG A 1 315 ? -6.004 36.75 -0.602 1 93.94 315 ARG A CA 1
ATOM 2347 C C . ARG A 1 315 ? -6.844 37.969 -0.998 1 93.94 315 ARG A C 1
ATOM 2349 O O . ARG A 1 315 ? -6.5 38.688 -1.938 1 93.94 315 ARG A O 1
ATOM 2356 N N . ARG A 1 316 ? -7.883 38.188 -0.315 1 95.5 316 ARG A N 1
ATOM 2357 C CA . ARG A 1 316 ? -8.812 39.281 -0.616 1 95.5 316 ARG A CA 1
ATOM 2358 C C . ARG A 1 316 ? -8.156 40.625 -0.402 1 95.5 316 ARG A C 1
ATOM 2360 O O . ARG A 1 316 ? -8.375 41.562 -1.182 1 95.5 316 ARG A O 1
ATOM 2367 N N . GLU A 1 317 ? -7.301 40.719 0.626 1 96.94 317 GLU A N 1
ATOM 2368 C CA . GLU A 1 317 ? -6.785 42 1.045 1 96.94 317 GLU A CA 1
ATOM 2369 C C . GLU A 1 317 ? -5.344 42.219 0.58 1 96.94 317 GLU A C 1
ATOM 2371 O O . GLU A 1 317 ? -4.727 43.25 0.862 1 96.94 317 GLU A O 1
ATOM 2376 N N . GLY A 1 318 ? -4.812 41.188 -0.116 1 95.75 318 GLY A N 1
ATOM 2377 C CA . GLY A 1 318 ? -3.465 41.281 -0.655 1 95.75 318 GLY A CA 1
ATOM 2378 C C . GLY A 1 318 ? -2.387 41.156 0.404 1 95.75 318 GLY A C 1
ATOM 2379 O O . GLY A 1 318 ? -1.33 41.781 0.299 1 95.75 318 GLY A O 1
ATOM 2380 N N . GLY A 1 319 ? -2.689 40.531 1.476 1 96.19 319 GLY A N 1
ATOM 2381 C CA . GLY A 1 319 ? -1.7 40.25 2.51 1 96.19 319 GLY A CA 1
ATOM 2382 C C . GLY A 1 319 ? -0.901 39 2.26 1 96.19 319 GLY A C 1
ATOM 2383 O O . GLY A 1 319 ? -1.334 38.125 1.509 1 96.19 319 GLY A O 1
ATOM 2384 N N . ILE A 1 320 ? 0.232 38.875 2.943 1 97 320 ILE A N 1
ATOM 2385 C CA . ILE A 1 320 ? 1.075 37.688 2.709 1 97 320 ILE A CA 1
ATOM 2386 C C . ILE A 1 320 ? 1.395 37.031 4.039 1 97 320 ILE A C 1
ATOM 2388 O O . ILE A 1 320 ? 2.031 35.969 4.062 1 97 320 ILE A O 1
ATOM 2392 N N . LEU A 1 321 ? 0.987 37.625 5.148 1 98.12 321 LEU A N 1
ATOM 2393 C CA . LEU A 1 321 ? 1.326 37.094 6.465 1 98.12 321 LEU A CA 1
ATOM 2394 C C . LEU A 1 321 ? 0.093 37.031 7.359 1 98.12 321 LEU A C 1
ATOM 2396 O O . LEU A 1 321 ? -0.605 38.031 7.531 1 98.12 321 LEU A O 1
ATOM 2400 N N . GLY A 1 322 ? -0.186 35.906 7.859 1 98.31 322 GLY A N 1
ATOM 2401 C CA . GLY A 1 322 ? -1.298 35.719 8.781 1 98.31 322 GLY A CA 1
ATOM 2402 C C . GLY A 1 322 ? -1.195 34.469 9.602 1 98.31 322 GLY A C 1
ATOM 2403 O O . GLY A 1 322 ? -0.251 33.688 9.438 1 98.31 322 GLY A O 1
ATOM 2404 N N . GLY A 1 323 ? -2.096 34.375 10.539 1 98.06 323 GLY A N 1
ATOM 2405 C CA . GLY A 1 323 ? -2.055 33.156 11.328 1 98.06 323 GLY A CA 1
ATOM 2406 C C . GLY A 1 323 ? -2.928 33.188 12.57 1 98.06 323 GLY A C 1
ATOM 2407 O O . GLY A 1 323 ? -3.752 34.094 12.711 1 98.06 323 GLY A O 1
ATOM 2408 N N . GLU A 1 324 ? -2.783 32.156 13.352 1 96.5 324 GLU A N 1
ATOM 2409 C CA . GLU A 1 324 ? -3.549 32 14.578 1 96.5 324 GLU A CA 1
ATOM 2410 C C . GLU A 1 324 ? -2.627 31.844 15.789 1 96.5 324 GLU A C 1
ATOM 2412 O O . GLU A 1 324 ? -1.469 31.453 15.641 1 96.5 324 GLU A O 1
ATOM 2417 N N . SER A 1 325 ? -3.246 32.125 16.984 1 95.88 325 SER A N 1
ATOM 2418 C CA . SER A 1 325 ? -2.475 32 18.219 1 95.88 325 SER A CA 1
ATOM 2419 C C . SER A 1 325 ? -2.023 30.578 18.453 1 95.88 325 SER A C 1
ATOM 2421 O O . SER A 1 325 ? -1.052 30.328 19.172 1 95.88 325 SER A O 1
ATOM 2423 N N . SER A 1 326 ? -2.703 29.641 17.75 1 95.25 326 SER A N 1
ATOM 2424 C CA . SER A 1 326 ? -2.398 28.219 17.891 1 95.25 326 SER A CA 1
ATOM 2425 C C . SER A 1 326 ? -1.097 27.859 17.188 1 95.25 326 SER A C 1
ATOM 2427 O O . SER A 1 326 ? -0.567 26.75 17.359 1 95.25 326 SER A O 1
ATOM 2429 N N . GLY A 1 327 ? -0.621 28.734 16.391 1 97.81 327 GLY A N 1
ATOM 2430 C CA . GLY A 1 327 ? 0.654 28.484 15.742 1 97.81 327 GLY A CA 1
ATOM 2431 C C . GLY A 1 327 ? 0.514 28.141 14.266 1 97.81 327 GLY A C 1
ATOM 2432 O O . GLY A 1 327 ? 1.51 27.875 13.594 1 97.81 327 GLY A O 1
ATOM 2433 N N . HIS A 1 328 ? -0.772 28.078 13.844 1 97.81 328 HIS A N 1
ATOM 2434 C CA . HIS A 1 328 ? -0.965 27.953 12.398 1 97.81 328 HIS A CA 1
ATOM 2435 C C . HIS A 1 328 ? -0.673 29.266 11.688 1 97.81 328 HIS A C 1
ATOM 2437 O O . HIS A 1 328 ? -1.561 30.109 11.547 1 97.81 328 HIS A O 1
ATOM 2443 N N . LEU A 1 329 ? 0.528 29.375 11.172 1 98.5 329 LEU A N 1
ATOM 2444 C CA . LEU A 1 329 ? 0.989 30.609 10.547 1 98.5 329 LEU A CA 1
ATOM 2445 C C . LEU A 1 329 ? 1.156 30.438 9.039 1 98.5 329 LEU A C 1
ATOM 2447 O O . LEU A 1 329 ? 1.608 29.375 8.586 1 98.5 329 LEU A O 1
ATOM 2451 N N . ILE A 1 330 ? 0.782 31.422 8.336 1 97.81 330 ILE A N 1
ATOM 2452 C CA . ILE A 1 330 ? 0.838 31.406 6.875 1 97.81 330 ILE A CA 1
ATOM 2453 C C . ILE A 1 330 ? 1.785 32.5 6.375 1 97.81 330 ILE A C 1
ATOM 2455 O O . ILE A 1 330 ? 1.559 33.688 6.617 1 97.81 330 ILE A O 1
ATOM 2459 N N . CYS A 1 331 ? 2.84 32.125 5.75 1 97.31 331 CYS A N 1
ATOM 2460 C CA . CYS A 1 331 ? 3.756 33 5.035 1 97.31 331 CYS A CA 1
ATOM 2461 C C . CYS A 1 331 ? 3.633 32.812 3.527 1 97.31 331 CYS A C 1
ATOM 2463 O O . CYS A 1 331 ? 4.398 32.031 2.93 1 97.31 331 CYS A O 1
ATOM 2465 N N . LEU A 1 332 ? 2.832 33.594 2.881 1 95.75 332 LEU A N 1
ATOM 2466 C CA . LEU A 1 332 ? 2.426 33.375 1.5 1 95.75 332 LEU A CA 1
ATOM 2467 C C . LEU A 1 332 ? 3.57 33.656 0.537 1 95.75 332 LEU A C 1
ATOM 2469 O O . LEU A 1 332 ? 3.543 33.219 -0.616 1 95.75 332 LEU A O 1
ATOM 2473 N N . ASP A 1 333 ? 4.523 34.344 0.98 1 94.88 333 ASP A N 1
ATOM 2474 C CA . ASP A 1 333 ? 5.684 34.625 0.138 1 94.88 333 ASP A CA 1
ATOM 2475 C C . ASP A 1 333 ? 6.641 33.438 0.128 1 94.88 333 ASP A C 1
ATOM 2477 O O . ASP A 1 333 ? 7.582 33.406 -0.666 1 94.88 333 ASP A O 1
ATOM 2481 N N . ARG A 1 334 ? 6.363 32.438 0.941 1 95.69 334 ARG A N 1
ATOM 2482 C CA . ARG A 1 334 ? 7.258 31.297 1.026 1 95.69 334 ARG A CA 1
ATOM 2483 C C . ARG A 1 334 ? 6.527 30 0.67 1 95.69 334 ARG A C 1
ATOM 2485 O O . ARG A 1 334 ? 7.133 29.062 0.154 1 95.69 334 ARG A O 1
ATOM 2492 N N . THR A 1 335 ? 5.25 29.922 1.031 1 95.44 335 THR A N 1
ATOM 2493 C CA . THR A 1 335 ? 4.504 28.672 0.846 1 95.44 335 THR A CA 1
ATOM 2494 C C . THR A 1 335 ? 3.014 28.953 0.684 1 95.44 335 THR A C 1
ATOM 2496 O O . THR A 1 335 ? 2.57 30.094 0.857 1 95.44 335 THR A O 1
ATOM 2499 N N . THR A 1 336 ? 2.236 27.891 0.358 1 92.69 336 THR A N 1
ATOM 2500 C CA . THR A 1 336 ? 0.844 28.094 -0.027 1 92.69 336 THR A CA 1
ATOM 2501 C C . THR A 1 336 ? -0.091 27.797 1.143 1 92.69 336 THR A C 1
ATOM 2503 O O . THR A 1 336 ? -1.299 28.031 1.053 1 92.69 336 THR A O 1
ATOM 2506 N N . THR A 1 337 ? 0.448 27.234 2.207 1 95.31 337 THR A N 1
ATOM 2507 C CA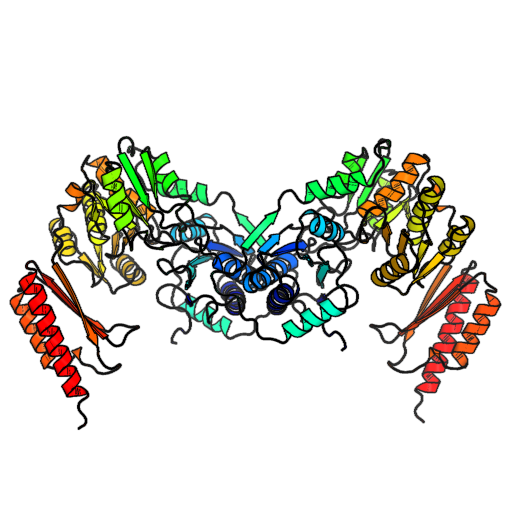 . THR A 1 337 ? -0.36 26.859 3.359 1 95.31 337 THR A CA 1
ATOM 2508 C C . THR A 1 337 ? 0.438 27 4.652 1 95.31 337 THR A C 1
ATOM 2510 O O . THR A 1 337 ? 1.624 27.344 4.621 1 95.31 337 THR A O 1
ATOM 2513 N N . GLY A 1 338 ? -0.26 26.906 5.746 1 96.94 338 GLY A N 1
ATOM 2514 C CA . GLY A 1 338 ? 0.451 26.922 7.016 1 96.94 338 GLY A CA 1
ATOM 2515 C C . GLY A 1 338 ? 1.522 25.859 7.113 1 96.94 338 GLY A C 1
ATOM 2516 O O . GLY A 1 338 ? 1.27 24.688 6.812 1 96.94 338 GLY A O 1
ATOM 2517 N N . ASP A 1 339 ? 2.688 26.266 7.434 1 98.56 339 ASP A N 1
ATOM 2518 C CA . ASP A 1 339 ? 3.846 25.375 7.523 1 98.56 339 ASP A CA 1
ATOM 2519 C C . ASP A 1 339 ? 4.672 25.672 8.773 1 98.56 339 ASP A C 1
ATOM 2521 O O . ASP A 1 339 ? 5.367 26.703 8.828 1 98.56 339 ASP A O 1
ATOM 2525 N N . GLY A 1 340 ? 4.625 24.766 9.68 1 98.88 340 GLY A N 1
ATOM 2526 C CA . GLY A 1 340 ? 5.297 24.984 10.945 1 98.88 340 GLY A CA 1
ATOM 2527 C C . GLY A 1 340 ? 6.793 25.172 10.805 1 98.88 340 GLY A C 1
ATOM 2528 O O . GLY A 1 340 ? 7.375 26.062 11.438 1 98.88 340 GLY A O 1
ATOM 2529 N N . ILE A 1 341 ? 7.453 24.422 9.992 1 98.94 341 ILE A N 1
ATOM 2530 C CA . ILE A 1 341 ? 8.898 24.484 9.828 1 98.94 341 ILE A CA 1
ATOM 2531 C C . ILE A 1 341 ? 9.289 25.797 9.148 1 98.94 341 ILE A C 1
ATOM 2533 O O . ILE A 1 341 ? 10.211 26.484 9.586 1 98.94 341 ILE A O 1
ATOM 2537 N N . VAL A 1 342 ? 8.562 26.141 8.109 1 98.88 342 VAL A N 1
ATOM 2538 C CA . VAL A 1 342 ? 8.844 27.375 7.387 1 98.88 342 VAL A CA 1
ATOM 2539 C C . VAL A 1 342 ? 8.633 28.562 8.312 1 98.88 342 VAL A C 1
ATOM 2541 O O . VAL A 1 342 ? 9.438 29.5 8.328 1 98.88 342 VAL A O 1
ATOM 2544 N N . SER A 1 343 ? 7.594 28.531 9.062 1 98.88 343 SER A N 1
ATOM 2545 C CA . SER A 1 343 ? 7.328 29.625 9.992 1 98.88 343 SER A CA 1
ATOM 2546 C C . SER A 1 343 ? 8.43 29.75 11.039 1 98.88 343 SER A C 1
ATOM 2548 O O . SER A 1 343 ? 8.867 30.859 11.367 1 98.88 343 SER A O 1
ATOM 2550 N N . ALA A 1 344 ? 8.844 28.625 11.555 1 98.94 344 ALA A N 1
ATOM 2551 C CA . ALA A 1 344 ? 9.945 28.625 12.516 1 98.94 344 ALA A CA 1
ATOM 2552 C C . ALA A 1 344 ? 11.203 29.234 11.898 1 98.94 344 ALA A C 1
ATOM 2554 O O . ALA A 1 344 ? 11.914 30 12.547 1 98.94 344 ALA A O 1
ATOM 2555 N N . LEU A 1 345 ? 11.445 28.891 10.664 1 98.88 345 LEU A N 1
ATOM 2556 C CA . LEU A 1 345 ? 12.625 29.391 9.969 1 98.88 345 LEU A CA 1
ATOM 2557 C C . LEU A 1 345 ? 12.547 30.906 9.812 1 98.88 345 LEU A C 1
ATOM 2559 O O . LEU A 1 345 ? 13.57 31.594 9.859 1 98.88 345 LEU A O 1
ATOM 2563 N N . GLN A 1 346 ? 11.344 31.469 9.594 1 98.44 346 GLN A N 1
ATOM 2564 C CA . GLN A 1 346 ? 11.203 32.938 9.492 1 98.44 346 GLN A CA 1
ATOM 2565 C C . GLN A 1 346 ? 11.523 33.594 10.82 1 98.44 346 GLN A C 1
ATOM 2567 O O . GLN A 1 346 ? 12.102 34.688 10.836 1 98.44 346 GLN A O 1
ATOM 2572 N N . VAL A 1 347 ? 11.141 33.031 11.891 1 98.81 347 VAL A N 1
ATOM 2573 C CA . VAL A 1 347 ? 11.461 33.531 13.211 1 98.81 347 VAL A CA 1
ATOM 2574 C C . VAL A 1 347 ? 12.969 33.469 13.445 1 98.81 347 VAL A C 1
ATOM 2576 O O . VAL A 1 347 ? 13.586 34.406 13.922 1 98.81 347 VAL A O 1
ATOM 2579 N N . LEU A 1 348 ? 13.531 32.312 13.117 1 98.81 348 LEU A N 1
ATOM 2580 C CA . LEU A 1 348 ? 14.969 32.125 13.297 1 98.81 348 LEU A CA 1
ATOM 2581 C C . LEU A 1 348 ? 15.766 33.062 12.422 1 98.81 348 LEU A C 1
ATOM 2583 O O . LEU A 1 348 ? 16.859 33.5 12.805 1 98.81 348 LEU A O 1
ATOM 2587 N N . GLU A 1 349 ? 15.242 33.344 11.25 1 98.06 349 GLU A N 1
ATOM 2588 C CA . GLU A 1 349 ? 15.859 34.375 10.414 1 98.06 349 GLU A CA 1
ATOM 2589 C C . GLU A 1 349 ? 15.992 35.688 11.172 1 98.06 349 GLU A C 1
ATOM 2591 O O . GLU A 1 349 ? 17.047 36.344 11.117 1 98.06 349 GLU A O 1
ATOM 2596 N N . ALA A 1 350 ? 14.938 36.094 11.844 1 97.75 350 ALA A N 1
ATOM 2597 C CA . ALA A 1 350 ? 14.969 37.312 12.625 1 97.75 350 ALA A CA 1
ATOM 2598 C C . ALA A 1 350 ? 16.016 37.25 13.727 1 97.75 350 ALA A C 1
ATOM 2600 O O . ALA A 1 350 ? 16.75 38.219 13.953 1 97.75 350 ALA A O 1
ATOM 2601 N N . MET A 1 351 ? 16.094 36.125 14.375 1 98.31 351 MET A N 1
ATOM 2602 C CA . MET A 1 351 ? 17.078 35.938 15.438 1 98.31 351 MET A CA 1
ATOM 2603 C C . MET A 1 351 ? 18.5 36.062 14.898 1 98.31 351 MET A C 1
ATOM 2605 O O . MET A 1 351 ? 19.328 36.781 15.469 1 98.31 351 MET A O 1
ATOM 2609 N N . ALA A 1 352 ? 18.734 35.375 13.836 1 97.5 352 ALA A N 1
ATOM 2610 C CA . ALA A 1 352 ? 20.062 35.344 13.242 1 97.5 352 ALA A CA 1
ATOM 2611 C C . ALA A 1 352 ? 20.438 36.719 12.672 1 97.5 352 ALA A C 1
ATOM 2613 O O . ALA A 1 352 ? 21.562 37.188 12.875 1 97.5 352 ALA A O 1
ATOM 2614 N N . ALA A 1 353 ? 19.531 37.344 11.961 1 96.12 353 ALA A N 1
ATOM 2615 C CA . ALA A 1 353 ? 19.781 38.594 11.281 1 96.12 353 ALA A CA 1
ATOM 2616 C C . ALA A 1 353 ? 20.016 39.75 12.281 1 96.12 353 ALA A C 1
ATOM 2618 O O . ALA A 1 353 ? 20.844 40.625 12.055 1 96.12 353 ALA A O 1
ATOM 2619 N N . GLN A 1 354 ? 19.312 39.688 13.383 1 96 354 GLN A N 1
ATOM 2620 C CA . GLN A 1 354 ? 19.375 40.781 14.344 1 96 354 GLN A CA 1
ATOM 2621 C C . GLN A 1 354 ? 20.281 40.438 15.523 1 96 354 GLN A C 1
ATOM 2623 O O . GLN A 1 354 ? 20.594 41.312 16.344 1 96 354 GLN A O 1
ATOM 2628 N N . GLU A 1 355 ? 20.656 39.188 15.578 1 97.06 355 GLU A N 1
ATOM 2629 C CA . GLU A 1 355 ? 21.469 38.688 16.688 1 97.06 355 GLU A CA 1
ATOM 2630 C C . GLU A 1 355 ? 20.797 39 18.031 1 97.06 355 GLU A C 1
ATOM 2632 O O . GLU A 1 355 ? 21.422 39.594 18.922 1 97.06 355 GLU A O 1
ATOM 2637 N N . ARG A 1 356 ? 19.547 38.688 18.094 1 97.75 356 ARG A N 1
ATOM 2638 C CA . ARG A 1 356 ? 18.734 38.875 19.297 1 97.75 356 ARG A CA 1
ATOM 2639 C C . ARG A 1 356 ? 18.078 37.562 19.719 1 97.75 356 ARG A C 1
ATOM 2641 O O . ARG A 1 356 ? 17.859 36.688 18.891 1 97.75 356 ARG A O 1
ATOM 2648 N N . THR A 1 357 ? 17.797 37.5 21 1 98.38 357 THR A N 1
ATOM 2649 C CA . THR A 1 357 ? 17.125 36.312 21.516 1 98.38 357 THR A CA 1
ATOM 2650 C C . THR A 1 357 ? 15.641 36.344 21.141 1 98.38 357 THR A C 1
ATOM 2652 O O . THR A 1 357 ? 15.102 37.406 20.797 1 98.38 357 THR A O 1
ATOM 2655 N N . LEU A 1 358 ? 15.062 35.188 21.188 1 98.56 358 LEU A N 1
ATOM 2656 C CA . LEU A 1 358 ? 13.633 35.094 20.922 1 98.56 358 LEU A CA 1
ATOM 2657 C C . LEU A 1 358 ? 12.844 35.969 21.891 1 98.56 358 LEU A C 1
ATOM 2659 O O . LEU A 1 358 ? 11.867 36.625 21.484 1 98.56 358 LEU A O 1
ATOM 2663 N N . ALA A 1 359 ? 13.289 36.031 23.109 1 97.75 359 ALA A N 1
ATOM 2664 C CA . ALA A 1 359 ? 12.641 36.875 24.125 1 97.75 359 ALA A CA 1
ATOM 2665 C C . ALA A 1 359 ? 12.695 38.344 23.766 1 97.75 359 ALA A C 1
ATOM 2667 O O . ALA A 1 359 ? 11.703 39.062 23.891 1 97.75 359 ALA A O 1
ATOM 2668 N N . GLU A 1 360 ? 13.844 38.781 23.281 1 97.69 360 GLU A N 1
ATOM 2669 C CA . GLU A 1 360 ? 14.023 40.188 22.891 1 97.69 360 GLU A CA 1
ATOM 2670 C C . GLU A 1 360 ? 13.156 40.531 21.688 1 97.69 360 GLU A C 1
ATOM 2672 O O . GLU A 1 360 ? 12.578 41.594 21.625 1 97.69 360 GLU A O 1
ATOM 2677 N N . LEU A 1 361 ? 13.094 39.625 20.812 1 97.31 361 LEU A N 1
ATOM 2678 C CA . LEU A 1 361 ? 12.328 39.844 19.594 1 97.31 361 LEU A CA 1
ATOM 2679 C C . LEU A 1 361 ? 10.836 39.906 19.891 1 97.31 361 LEU A C 1
ATOM 2681 O O . LEU A 1 361 ? 10.086 40.625 19.203 1 97.31 361 LEU A O 1
ATOM 2685 N N . ALA A 1 362 ? 10.367 39.219 20.953 1 95.06 362 ALA A N 1
ATOM 2686 C CA . ALA A 1 362 ? 8.953 39.156 21.312 1 95.06 362 ALA A CA 1
ATOM 2687 C C . ALA A 1 362 ? 8.539 40.344 22.156 1 95.06 362 ALA A C 1
ATOM 2689 O O . ALA A 1 362 ? 7.344 40.625 22.297 1 95.06 362 ALA A O 1
ATOM 2690 N N . ASP A 1 363 ? 9.453 41.031 22.75 1 90.31 363 ASP A N 1
ATOM 2691 C CA . ASP A 1 363 ? 9.219 42.094 23.703 1 90.31 363 ASP A CA 1
ATOM 2692 C C . ASP A 1 363 ? 8.477 43.25 23.062 1 90.31 363 ASP A C 1
ATOM 2694 O O . ASP A 1 363 ? 7.91 44.094 23.75 1 90.31 363 ASP A O 1
ATOM 2698 N N . GLY A 1 364 ? 8.305 43.375 21.828 1 85.5 364 GLY A N 1
ATOM 2699 C CA . GLY A 1 364 ? 7.547 44.438 21.203 1 85.5 364 GLY A CA 1
ATOM 2700 C C . GLY A 1 364 ? 6.051 44.188 21.203 1 85.5 364 GLY A C 1
ATOM 2701 O O . GLY A 1 364 ? 5.262 45.094 20.953 1 85.5 364 GLY A O 1
ATOM 2702 N N . MET A 1 365 ? 5.656 43.031 21.625 1 90.25 365 MET A N 1
ATOM 2703 C CA . MET A 1 365 ? 4.25 42.656 21.766 1 90.25 365 MET A CA 1
ATOM 2704 C C . MET A 1 365 ? 3.93 42.312 23.203 1 90.25 365 MET A C 1
ATOM 2706 O O . MET A 1 365 ? 4.523 41.375 23.766 1 90.25 365 MET A O 1
ATOM 2710 N N . ASP A 1 366 ? 3.098 43.062 23.828 1 88.94 366 ASP A N 1
ATOM 2711 C CA . ASP A 1 366 ? 2.682 42.781 25.188 1 88.94 366 ASP A CA 1
ATOM 2712 C C . ASP A 1 366 ? 1.387 41.969 25.219 1 88.94 366 ASP A C 1
ATOM 2714 O O . ASP A 1 366 ? 0.314 42.5 24.906 1 88.94 366 ASP A O 1
ATOM 2718 N N . ARG A 1 367 ? 1.568 40.781 25.578 1 90.88 367 ARG A N 1
ATOM 2719 C CA . ARG A 1 367 ? 0.363 39.969 25.703 1 90.88 367 ARG A CA 1
ATOM 2720 C C . ARG A 1 367 ? -0.52 40.469 26.844 1 90.88 367 ARG A C 1
ATOM 2722 O O . ARG A 1 367 ? -0.037 40.688 27.953 1 90.88 367 ARG A O 1
ATOM 2729 N N . LEU A 1 368 ? -1.771 40.562 26.516 1 93.56 368 LEU A N 1
ATOM 2730 C CA . LEU A 1 368 ? -2.717 41.031 27.531 1 93.56 368 LEU A CA 1
ATOM 2731 C C . LEU A 1 368 ? -3.457 39.844 28.156 1 93.56 368 LEU A C 1
ATOM 2733 O O . LEU A 1 368 ? -3.711 38.844 27.5 1 93.56 368 LEU A O 1
ATOM 2737 N N . PRO A 1 369 ? -3.74 40.031 29.438 1 94 369 PRO A N 1
ATOM 2738 C CA . PRO A 1 369 ? -4.617 39.031 30.047 1 94 369 PRO A CA 1
ATOM 2739 C C . PRO A 1 369 ? -5.883 38.781 29.234 1 94 369 PRO A C 1
ATOM 2741 O O . PRO A 1 369 ? -6.504 39.719 28.75 1 94 369 PRO A O 1
ATOM 2744 N N . GLN A 1 370 ? -6.066 37.562 28.984 1 93.38 370 GLN A N 1
ATOM 2745 C CA . GLN A 1 370 ? -7.242 37.125 28.234 1 93.38 370 GLN A CA 1
ATOM 2746 C C . GLN A 1 370 ? -7.965 36 28.984 1 93.38 370 GLN A C 1
ATOM 2748 O O . GLN A 1 370 ? -7.375 34.969 29.266 1 93.38 370 GLN A O 1
ATOM 2753 N N . ILE A 1 371 ? -9.219 36.281 29.312 1 93.31 371 ILE A N 1
ATOM 2754 C CA . ILE A 1 371 ? -9.992 35.281 30.062 1 93.31 371 ILE A CA 1
ATOM 2755 C C . ILE A 1 371 ? -11.188 34.812 29.219 1 93.31 371 ILE A C 1
ATOM 2757 O O . ILE A 1 371 ? -11.859 35.625 28.594 1 93.31 371 ILE A O 1
ATOM 2761 N N . MET A 1 372 ? -11.32 33.5 29.234 1 91.62 372 MET A N 1
ATOM 2762 C CA . MET A 1 372 ? -12.461 32.906 28.562 1 91.62 372 MET A CA 1
ATOM 2763 C C . MET A 1 372 ? -13.336 32.156 29.547 1 91.62 372 MET A C 1
ATOM 2765 O O . MET A 1 372 ? -12.852 31.297 30.297 1 91.62 372 MET A O 1
ATOM 2769 N N . VAL A 1 373 ? -14.633 32.438 29.578 1 93.88 373 VAL A N 1
ATOM 2770 C CA . VAL A 1 373 ? -15.602 31.734 30.406 1 93.88 373 VAL A CA 1
ATOM 2771 C C . VAL A 1 373 ? -16.625 31.047 29.516 1 93.88 373 VAL A C 1
ATOM 2773 O O . VAL A 1 373 ? -17.266 31.688 28.672 1 93.88 373 VAL A O 1
ATOM 2776 N N . ASN A 1 374 ? -16.688 29.812 29.656 1 92.5 374 ASN A N 1
ATOM 2777 C CA . ASN A 1 374 ? -17.703 29.047 28.953 1 92.5 374 ASN A CA 1
ATOM 2778 C C . ASN A 1 374 ? -18.984 28.953 29.766 1 92.5 374 ASN A C 1
ATOM 2780 O O . ASN A 1 374 ? -19 28.375 30.859 1 92.5 374 ASN A O 1
ATOM 2784 N N . VAL A 1 375 ? -20.016 29.406 29.234 1 94.56 375 VAL A N 1
ATOM 2785 C CA . VAL A 1 375 ? -21.297 29.391 29.922 1 94.56 375 VAL A CA 1
ATOM 2786 C C . VAL A 1 375 ? -22.234 28.391 29.25 1 94.56 375 VAL A C 1
ATOM 2788 O O . VAL A 1 375 ? -22.578 28.547 28.078 1 94.56 375 VAL A O 1
ATOM 2791 N N . PRO A 1 376 ? -22.641 27.406 29.953 1 94 376 PRO A N 1
ATOM 2792 C CA . PRO A 1 376 ? -23.594 26.484 29.359 1 94 376 PRO A CA 1
ATOM 2793 C C . PRO A 1 376 ? -24.906 27.156 28.969 1 94 376 PRO A C 1
ATOM 2795 O O . PRO A 1 376 ? -25.469 27.922 29.75 1 94 376 PRO A O 1
ATOM 2798 N N . ILE A 1 377 ? -25.297 26.891 27.828 1 92.56 377 ILE A N 1
ATOM 2799 C CA . ILE A 1 377 ? -26.562 27.406 27.344 1 92.56 377 ILE A CA 1
ATOM 2800 C C . ILE A 1 377 ? -27.281 26.312 26.547 1 92.56 377 ILE A C 1
ATOM 2802 O O . ILE A 1 377 ? -26.672 25.344 26.125 1 92.56 377 ILE A O 1
ATOM 2806 N N . SER A 1 378 ? -28.594 26.422 26.438 1 87.75 378 SER A N 1
ATOM 2807 C CA . SER A 1 378 ? -29.344 25.5 25.594 1 87.75 378 SER A CA 1
ATOM 2808 C C . SER A 1 378 ? -29.156 25.812 24.125 1 87.75 378 SER A C 1
ATOM 2810 O O . SER A 1 378 ? -29.078 26.984 23.734 1 87.75 378 SER A O 1
ATOM 2812 N N . ARG A 1 379 ? -29.047 24.797 23.375 1 75.38 379 ARG A N 1
ATOM 2813 C CA . ARG A 1 379 ? -28.859 24.969 21.938 1 75.38 379 ARG A CA 1
ATOM 2814 C C . ARG A 1 379 ? -30.031 25.734 21.312 1 75.38 379 ARG A C 1
ATOM 2816 O O . ARG A 1 379 ? -31.188 25.484 21.672 1 75.38 379 ARG A O 1
ATOM 2823 N N . GLY A 1 380 ? -29.781 26.781 20.578 1 78.25 380 GLY A N 1
ATOM 2824 C CA . GLY A 1 380 ? -30.812 27.5 19.844 1 78.25 380 GLY A CA 1
ATOM 2825 C C . GLY A 1 380 ? -31.359 28.703 20.594 1 78.25 380 GLY A C 1
ATOM 2826 O O . GLY A 1 380 ? -32.125 29.5 20.031 1 78.25 380 GLY A O 1
ATOM 2827 N N . VAL A 1 381 ? -31.047 28.859 21.781 1 83.62 381 VAL A N 1
ATOM 2828 C CA . VAL A 1 381 ? -31.531 29.984 22.562 1 83.62 381 VAL A CA 1
ATOM 2829 C C . VAL A 1 381 ? -30.641 31.203 22.312 1 83.62 381 VAL A C 1
ATOM 2831 O O . VAL A 1 381 ? -29.438 31.156 22.516 1 83.62 381 VAL A O 1
ATOM 2834 N N . PRO A 1 382 ? -31.219 32.25 21.797 1 87.69 382 PRO A N 1
ATOM 2835 C CA . PRO A 1 382 ? -30.422 33.438 21.469 1 87.69 382 PRO A CA 1
ATOM 2836 C C . PRO A 1 382 ? -30.078 34.281 22.688 1 87.69 382 PRO A C 1
ATOM 2838 O O . PRO A 1 382 ? -30.484 35.438 22.766 1 87.69 382 PRO A O 1
ATOM 2841 N N . VAL A 1 383 ? -29.234 33.844 23.5 1 91.44 383 VAL A N 1
ATOM 2842 C CA . VAL A 1 383 ? -28.891 34.469 24.75 1 91.44 383 VAL A CA 1
ATOM 2843 C C . VAL A 1 383 ? -28.078 35.75 24.484 1 91.44 383 VAL A C 1
ATOM 2845 O O . VAL A 1 383 ? -28.156 36.719 25.234 1 91.44 383 VAL A O 1
ATOM 2848 N N . GLN A 1 384 ? -27.344 35.781 23.422 1 90.25 384 GLN A N 1
ATOM 2849 C CA . GLN A 1 384 ? -26.406 36.844 23.125 1 90.25 384 GLN A CA 1
ATOM 2850 C C . GLN A 1 384 ? -27.141 38.125 22.75 1 90.25 384 GLN A C 1
ATOM 2852 O O . GLN A 1 384 ? -26.625 39.25 22.938 1 90.25 384 GLN A O 1
ATOM 2857 N N . ASP A 1 385 ? -28.375 37.938 22.375 1 91.06 385 ASP A N 1
ATOM 2858 C CA . ASP A 1 385 ? -29.156 39.094 21.922 1 91.06 385 ASP A CA 1
ATOM 2859 C C . ASP A 1 385 ? -30.031 39.656 23.031 1 91.06 385 ASP A C 1
ATOM 2861 O O . ASP A 1 385 ? -30.656 40.688 22.875 1 91.06 385 ASP A O 1
ATOM 2865 N N . HIS A 1 386 ? -30.016 38.938 24.125 1 93.06 386 HIS A N 1
ATOM 2866 C CA . HIS A 1 386 ? -30.828 39.406 25.25 1 93.06 386 HIS A CA 1
ATOM 2867 C C . HIS A 1 386 ? -30.297 40.719 25.797 1 93.06 386 HIS A C 1
ATOM 2869 O O . HIS A 1 386 ? -29.094 40.938 25.875 1 93.06 386 HIS A O 1
ATOM 2875 N N . ALA A 1 387 ? -31.156 41.594 26.203 1 94.5 387 ALA A N 1
ATOM 2876 C CA . ALA A 1 387 ? -30.828 42.938 26.656 1 94.5 387 ALA A CA 1
ATOM 2877 C C . ALA A 1 387 ? -29.828 42.906 27.828 1 94.5 387 ALA A C 1
ATOM 2879 O O . ALA A 1 387 ? -28.906 43.719 27.891 1 94.5 387 ALA A O 1
ATOM 2880 N N . THR A 1 388 ? -30.047 41.938 28.688 1 95.75 388 THR A N 1
ATOM 2881 C CA . THR A 1 388 ? -29.172 41.812 29.844 1 95.75 388 THR A CA 1
ATOM 2882 C C . THR A 1 388 ? -27.734 41.562 29.422 1 95.75 388 THR A C 1
ATOM 2884 O O . THR A 1 388 ? -26.797 42.125 30.016 1 95.75 388 THR A O 1
ATOM 2887 N N . VAL A 1 389 ? -27.578 40.781 28.469 1 96.38 389 VAL A N 1
ATOM 2888 C CA . VAL A 1 389 ? -26.25 40.438 28 1 96.38 389 VAL A CA 1
ATOM 2889 C C . VAL A 1 389 ? -25.656 41.594 27.203 1 96.38 389 VAL A C 1
ATOM 2891 O O . VAL A 1 389 ? -24.5 41.969 27.422 1 96.38 389 VAL A O 1
ATOM 2894 N N . THR A 1 390 ? -26.438 42.188 26.359 1 95.44 390 THR A N 1
ATOM 2895 C CA . THR A 1 390 ? -25.953 43.312 25.547 1 95.44 390 THR A CA 1
ATOM 2896 C C . THR A 1 390 ? -25.562 44.5 26.422 1 95.44 390 THR A C 1
ATOM 2898 O O . THR A 1 390 ? -24.594 45.188 26.125 1 95.44 390 THR A O 1
ATOM 2901 N N . ASP A 1 391 ? -26.328 44.688 27.422 1 95.88 391 ASP A N 1
ATOM 2902 C CA . ASP A 1 391 ? -26.016 45.75 28.359 1 95.88 391 ASP A CA 1
ATOM 2903 C C . ASP A 1 391 ? -24.703 45.469 29.094 1 95.88 391 ASP A C 1
ATOM 2905 O O . ASP A 1 391 ? -23.891 46.375 29.297 1 95.88 391 ASP A O 1
ATOM 2909 N N . ALA A 1 392 ? -24.641 44.281 29.484 1 96.19 392 ALA A N 1
ATOM 2910 C CA . ALA A 1 392 ? -23.422 43.875 30.172 1 96.19 392 ALA A CA 1
ATOM 2911 C C . ALA A 1 392 ? -22.188 44.062 29.281 1 96.19 392 ALA A C 1
ATOM 2913 O O . ALA A 1 392 ? -21.141 44.5 29.734 1 96.19 392 ALA A O 1
ATOM 2914 N N . VAL A 1 393 ? -22.297 43.719 28.062 1 95.75 393 VAL A N 1
ATOM 2915 C CA . VAL A 1 393 ? -21.203 43.844 27.109 1 95.75 393 VAL A CA 1
ATOM 2916 C C . VAL A 1 393 ? -20.891 45.312 26.875 1 95.75 393 VAL A C 1
ATOM 2918 O O . VAL A 1 393 ? -19.719 45.719 26.859 1 95.75 393 VAL A O 1
ATOM 2921 N N . ARG A 1 394 ? -21.891 46.125 26.766 1 94.44 394 ARG A N 1
ATOM 2922 C CA . ARG A 1 394 ? -21.703 47.562 26.578 1 94.44 394 ARG A CA 1
ATOM 2923 C C . ARG A 1 394 ? -20.984 48.188 27.766 1 94.44 394 ARG A C 1
ATOM 2925 O O . ARG A 1 394 ? -20.078 49 27.609 1 94.44 394 ARG A O 1
ATOM 2932 N N . ASP A 1 395 ? -21.469 47.781 28.875 1 95.06 395 ASP A N 1
ATOM 2933 C CA . ASP A 1 395 ? -20.828 48.281 30.094 1 95.06 395 ASP A CA 1
ATOM 2934 C C . ASP A 1 395 ? -19.344 47.906 30.141 1 95.06 395 ASP A C 1
ATOM 2936 O O . ASP A 1 395 ? -18.5 48.719 30.516 1 95.06 395 ASP A O 1
ATOM 2940 N N . ALA A 1 396 ? -19.125 46.688 29.844 1 94.62 396 ALA A N 1
ATOM 2941 C CA . ALA A 1 396 ? -17.75 46.188 29.828 1 94.62 396 ALA A CA 1
ATOM 2942 C C . ALA A 1 396 ? -16.906 46.969 28.812 1 94.62 396 ALA A C 1
ATOM 2944 O O . ALA A 1 396 ? -15.773 47.344 29.109 1 94.62 396 ALA A O 1
ATOM 2945 N N . GLU A 1 397 ? -17.406 47.188 27.656 1 93.12 397 GLU A N 1
ATOM 2946 C CA . GLU A 1 397 ? -16.703 47.906 26.609 1 93.12 397 GLU A CA 1
ATOM 2947 C C . GLU A 1 397 ? -16.406 49.344 27.016 1 93.12 397 GLU A C 1
ATOM 2949 O O . GLU A 1 397 ? -15.344 49.906 26.703 1 93.12 397 GLU A O 1
ATOM 2954 N N . THR A 1 398 ? -17.359 49.875 27.641 1 92.38 398 THR A N 1
ATOM 2955 C CA . THR A 1 398 ? -17.188 51.25 28.141 1 92.38 398 THR A CA 1
ATOM 2956 C C . THR A 1 398 ? -16.078 51.281 29.188 1 92.38 398 THR A C 1
ATOM 2958 O O . THR A 1 398 ? -15.234 52.188 29.156 1 92.38 398 THR A O 1
ATOM 2961 N N . ARG A 1 399 ? -16.125 50.344 30.016 1 91.31 399 ARG A N 1
ATOM 2962 C CA . ARG A 1 399 ? -15.141 50.281 31.094 1 91.31 399 ARG A CA 1
ATOM 2963 C C . ARG A 1 399 ? -13.742 50.062 30.531 1 91.31 399 ARG A C 1
ATOM 2965 O O . ARG A 1 399 ? -12.758 50.562 31.047 1 91.31 399 ARG A O 1
ATOM 2972 N N . LEU A 1 400 ? -13.617 49.25 29.609 1 91.25 400 LEU A N 1
ATOM 2973 C CA . LEU A 1 400 ? -12.328 48.906 29.016 1 91.25 400 LEU A CA 1
ATOM 2974 C C . LEU A 1 400 ? -11.82 50 28.109 1 91.25 400 LEU A C 1
ATOM 2976 O O . LEU A 1 400 ? -10.617 50.094 27.844 1 91.25 400 LEU A O 1
ATOM 2980 N N . ALA A 1 401 ? -12.688 50.875 27.719 1 82.12 401 ALA A N 1
ATOM 2981 C CA . ALA A 1 401 ? -12.406 52.156 27.062 1 82.12 401 ALA A CA 1
ATOM 2982 C C . ALA A 1 401 ? -11.367 52 25.953 1 82.12 401 ALA A C 1
ATOM 2984 O O . ALA A 1 401 ? -10.383 52.719 25.906 1 82.12 401 ALA A O 1
ATOM 2985 N N . GLY A 1 402 ? -11.453 51 25.141 1 80.25 402 GLY A N 1
ATOM 2986 C CA . GLY A 1 402 ? -10.531 50.781 24.047 1 80.25 402 GLY A CA 1
ATOM 2987 C C . GLY A 1 402 ? -9.266 50.062 24.453 1 80.25 402 GLY A C 1
ATOM 2988 O O . GLY A 1 402 ? -8.461 49.688 23.594 1 80.25 402 GLY A O 1
ATOM 2989 N N . ARG A 1 403 ? -9.078 49.875 25.672 1 87 403 ARG A N 1
ATOM 2990 C CA . ARG A 1 403 ? -7.891 49.219 26.203 1 87 403 ARG A CA 1
ATOM 2991 C C . ARG A 1 403 ? -8.047 47.719 26.172 1 87 403 ARG A C 1
ATOM 2993 O O . ARG A 1 403 ? -7.074 46.969 26.375 1 87 403 ARG A O 1
ATOM 3000 N N . GLY A 1 404 ? -9.25 47.344 26 1 92.62 404 GLY A N 1
ATOM 3001 C CA . GLY A 1 404 ? -9.57 45.938 26 1 92.62 404 GLY A CA 1
ATOM 3002 C C . GLY A 1 404 ? -10.633 45.562 25 1 92.62 404 GLY A C 1
ATOM 3003 O O . GLY A 1 404 ? -11.031 46.375 24.172 1 92.62 404 GLY A O 1
ATOM 3004 N N . ARG A 1 405 ? -10.93 44.219 25.016 1 93.88 405 ARG A N 1
ATOM 3005 C CA . ARG A 1 405 ? -11.898 43.719 24.047 1 93.88 405 ARG A CA 1
ATOM 3006 C C . ARG A 1 405 ? -12.781 42.625 24.672 1 93.88 405 ARG A C 1
ATOM 3008 O O . ARG A 1 405 ? -12.359 41.938 25.594 1 93.88 405 ARG A O 1
ATOM 3015 N N . VAL A 1 406 ? -14.031 42.625 24.25 1 94.75 406 VAL A N 1
ATOM 3016 C CA . VAL A 1 406 ? -15.008 41.594 24.641 1 94.75 406 VAL A CA 1
ATOM 3017 C C . VAL A 1 406 ? -15.445 40.812 23.406 1 94.75 406 VAL A C 1
ATOM 3019 O O . VAL A 1 406 ? -15.672 41.406 22.344 1 94.75 406 VAL A O 1
ATOM 3022 N N . LEU A 1 407 ? -15.438 39.5 23.531 1 93.75 407 LEU A N 1
ATOM 3023 C CA . LEU A 1 407 ? -15.906 38.656 22.438 1 93.75 407 LEU A CA 1
ATOM 3024 C C . LEU A 1 407 ? -16.875 37.594 22.969 1 93.75 407 LEU A C 1
ATOM 3026 O O . LEU A 1 407 ? -16.562 36.844 23.906 1 93.75 407 LEU A O 1
ATOM 3030 N N . LEU A 1 408 ? -18.078 37.531 22.406 1 93.19 408 LEU A N 1
ATOM 3031 C CA . LEU A 1 408 ? -19.047 36.469 22.641 1 93.19 408 LEU A CA 1
ATOM 3032 C C . LEU A 1 408 ? -19.203 35.594 21.406 1 93.19 408 LEU A C 1
ATOM 3034 O O . LEU A 1 408 ? -19.469 36.094 20.312 1 93.19 408 LEU A O 1
ATOM 3038 N N . ARG A 1 409 ? -19 34.312 21.656 1 88.31 409 ARG A N 1
ATOM 3039 C CA . ARG A 1 409 ? -19.141 33.406 20.516 1 88.31 409 ARG A CA 1
ATOM 3040 C C . ARG A 1 409 ? -19.734 32.062 20.953 1 88.31 409 ARG A C 1
ATOM 3042 O O . ARG A 1 409 ? -19.281 31.453 21.922 1 88.31 409 ARG A O 1
ATOM 3049 N N . PRO A 1 410 ? -20.734 31.641 20.203 1 86.44 410 PRO A N 1
ATOM 3050 C CA . PRO A 1 410 ? -21.219 30.281 20.5 1 86.44 410 PRO A CA 1
ATOM 3051 C C . PRO A 1 410 ? -20.266 29.188 20.031 1 86.44 410 PRO A C 1
ATOM 3053 O O . PRO A 1 410 ? -19.531 29.375 19.062 1 86.44 410 PRO A O 1
ATOM 3056 N N . SER A 1 411 ? -20.234 28.125 20.797 1 78.06 411 SER A N 1
ATOM 3057 C CA . SER A 1 411 ? -19.469 26.953 20.375 1 78.06 411 SER A CA 1
ATOM 3058 C C . SER A 1 411 ? -20.219 26.141 19.328 1 78.06 411 SER A C 1
ATOM 3060 O O . SER A 1 411 ? -21.438 25.984 19.406 1 78.06 411 SER A O 1
ATOM 3062 N N . GLY A 1 412 ? -19.531 25.734 18.266 1 66 412 GLY A N 1
ATOM 3063 C CA . GLY A 1 412 ? -20.156 24.906 17.25 1 66 412 GLY A CA 1
ATOM 3064 C C . GLY A 1 412 ? -20.375 23.469 17.672 1 66 412 GLY A C 1
ATOM 3065 O O . GLY A 1 412 ? -21.188 22.75 17.078 1 66 412 GLY A O 1
ATOM 3066 N N . THR A 1 413 ? -19.672 23.016 18.688 1 62 413 THR A N 1
ATOM 3067 C CA . THR A 1 413 ? -19.688 21.594 19.031 1 62 413 THR A CA 1
ATOM 3068 C C . THR A 1 413 ? -20.359 21.359 20.375 1 62 413 THR A C 1
ATOM 3070 O O . THR A 1 413 ? -20.922 20.297 20.609 1 62 413 THR A O 1
ATOM 3073 N N . GLU A 1 414 ? -20.281 22.406 21.234 1 75.81 414 GLU A N 1
ATOM 3074 C CA . GLU A 1 414 ? -20.828 22.297 22.594 1 75.81 414 GLU A CA 1
ATOM 3075 C C . GLU A 1 414 ? -21.938 23.328 22.812 1 75.81 414 GLU A C 1
ATOM 3077 O O . GLU A 1 414 ? -21.938 24.391 22.203 1 75.81 414 GLU A O 1
ATOM 3082 N N . PRO A 1 415 ? -22.797 23 23.625 1 86.88 415 PRO A N 1
ATOM 3083 C CA . PRO A 1 415 ? -23.844 23.953 23.953 1 86.88 415 PRO A CA 1
ATOM 3084 C C . PRO A 1 415 ? -23.406 25.016 24.953 1 86.88 415 PRO A C 1
ATOM 3086 O O . PRO A 1 415 ? -23.938 25.094 26.062 1 86.88 415 PRO A O 1
ATOM 3089 N N . VAL A 1 416 ? -22.422 25.781 24.547 1 92.44 416 VAL A N 1
ATOM 3090 C CA . VAL A 1 416 ? -21.891 26.812 25.438 1 92.44 416 VAL A CA 1
ATOM 3091 C C . VAL A 1 416 ? -21.734 28.125 24.656 1 92.44 416 VAL A C 1
ATOM 3093 O O . VAL A 1 416 ? -21.578 28.109 23.438 1 92.44 416 VAL A O 1
ATOM 3096 N N . LEU A 1 417 ? -21.922 29.141 25.344 1 92.25 417 LEU A N 1
ATOM 3097 C CA . LEU A 1 417 ? -21.5 30.453 24.859 1 92.25 417 LEU A CA 1
ATOM 3098 C C . LEU A 1 417 ? -20.172 30.844 25.484 1 92.25 417 LEU A C 1
ATOM 3100 O O . LEU A 1 417 ? -20.016 30.859 26.703 1 92.25 417 LEU A O 1
ATOM 3104 N N . ARG A 1 418 ? -19.203 31.188 24.641 1 92.75 418 ARG A N 1
ATOM 3105 C CA . ARG A 1 418 ? -17.891 31.594 25.125 1 92.75 418 ARG A CA 1
ATOM 3106 C C . ARG A 1 418 ? -17.812 33.094 25.328 1 92.75 418 ARG A C 1
ATOM 3108 O O . ARG A 1 418 ? -18.109 33.875 24.406 1 92.75 418 ARG A O 1
ATOM 3115 N N . VAL A 1 419 ? -17.5 33.438 26.516 1 95.19 419 VAL A N 1
ATOM 3116 C CA . VAL A 1 419 ? -17.297 34.844 26.891 1 95.19 419 VAL A CA 1
ATOM 3117 C C . VAL A 1 419 ? -15.805 35.125 27.062 1 95.19 419 VAL A C 1
ATOM 3119 O O . VAL A 1 419 ? -15.18 34.594 28 1 95.19 419 VAL A O 1
ATOM 3122 N N . MET A 1 420 ? -15.312 35.906 26.156 1 94.81 420 MET A N 1
ATOM 3123 C CA . MET A 1 420 ? -13.891 36.25 26.25 1 94.81 420 MET A CA 1
ATOM 3124 C C . MET A 1 420 ? -13.695 37.719 26.531 1 94.81 420 MET A C 1
ATOM 3126 O O . MET A 1 420 ? -14.336 38.562 25.891 1 94.81 420 MET A O 1
ATOM 3130 N N . VAL A 1 421 ? -12.867 38.094 27.531 1 95.81 421 VAL A N 1
ATOM 3131 C CA . VAL A 1 421 ? -12.492 39.469 27.828 1 95.81 421 VAL A CA 1
ATOM 3132 C C . VAL A 1 421 ? -10.977 39.594 27.906 1 95.81 421 VAL A C 1
ATOM 3134 O O . VAL A 1 421 ? -10.297 38.688 28.422 1 95.81 421 VAL A O 1
ATOM 3137 N N . GLU A 1 422 ? -10.469 40.594 27.312 1 95.88 422 GLU A N 1
ATOM 3138 C CA . GLU A 1 422 ? -9.039 40.875 27.375 1 95.88 422 GLU A CA 1
ATOM 3139 C C . GLU A 1 422 ? -8.781 42.344 27.734 1 95.88 422 GLU A C 1
ATOM 3141 O O . GLU A 1 422 ? -9.586 43.219 27.391 1 95.88 422 GLU A O 1
ATOM 3146 N N . GLY A 1 423 ? -7.668 42.562 28.453 1 93.81 423 GLY A N 1
ATOM 3147 C CA . GLY A 1 423 ? -7.289 43.906 28.859 1 93.81 423 GLY A CA 1
ATOM 3148 C C . GLY A 1 423 ? -6.027 43.938 29.703 1 93.81 423 GLY A C 1
ATOM 3149 O O . GLY A 1 423 ? -5.445 42.875 30 1 93.81 423 GLY A O 1
ATOM 3150 N N . PRO A 1 424 ? -5.598 45.031 30.016 1 91.81 424 PRO A N 1
ATOM 3151 C CA . PRO A 1 424 ? -4.285 45.156 30.656 1 91.81 424 PRO A CA 1
ATOM 3152 C C . PRO A 1 424 ? -4.262 44.688 32.094 1 91.81 424 PRO A C 1
ATOM 3154 O O . PRO A 1 424 ? -3.205 44.281 32.594 1 91.81 424 PRO A O 1
ATOM 3157 N N . ASP A 1 425 ? -5.453 44.688 32.719 1 93.62 425 ASP A N 1
ATOM 3158 C CA . ASP A 1 425 ? -5.496 44.312 34.125 1 93.62 425 ASP A CA 1
ATOM 3159 C C . ASP A 1 425 ? -6.215 43 34.344 1 93.62 425 ASP A C 1
ATOM 3161 O O . ASP A 1 425 ? -7.418 42.875 34.094 1 93.62 425 ASP A O 1
ATOM 3165 N N . GLN A 1 426 ? -5.539 42.094 34.906 1 94.06 426 GLN A N 1
ATOM 3166 C CA . GLN A 1 426 ? -6.047 40.75 35.094 1 94.06 426 GLN A CA 1
ATOM 3167 C C . GLN A 1 426 ? -7.316 40.719 35.938 1 94.06 426 GLN A C 1
ATOM 3169 O O . GLN A 1 426 ? -8.281 40.031 35.625 1 94.06 426 GLN A O 1
ATOM 3174 N N . ALA A 1 427 ? -7.219 41.438 37 1 95 427 ALA A N 1
ATOM 3175 C CA . ALA A 1 427 ? -8.359 41.469 37.906 1 95 427 ALA A CA 1
ATOM 3176 C C . ALA A 1 427 ? -9.586 42.062 37.25 1 95 427 ALA A C 1
ATOM 3178 O O . ALA A 1 427 ? -10.695 41.531 37.406 1 95 427 ALA A O 1
ATOM 3179 N N . GLU A 1 428 ? -9.32 43.125 36.594 1 94.19 428 GLU A N 1
ATOM 3180 C CA . GLU A 1 428 ? -10.406 43.781 35.875 1 94.19 428 GLU A CA 1
ATOM 3181 C C . GLU A 1 428 ? -11 42.875 34.812 1 94.19 428 GLU A C 1
ATOM 3183 O O . GLU A 1 428 ? -12.219 42.781 34.688 1 94.19 428 GLU A O 1
ATOM 3188 N N . VAL A 1 429 ? -10.164 42.219 34.062 1 95.62 429 VAL A N 1
ATOM 3189 C CA . VAL A 1 429 ? -10.57 41.344 33 1 95.62 429 VAL A CA 1
ATOM 3190 C C . VAL A 1 429 ? -11.383 40.188 33.562 1 95.62 429 VAL A C 1
ATOM 3192 O O . VAL A 1 429 ? -12.438 39.812 33.031 1 95.62 429 VAL A O 1
ATOM 3195 N N . SER A 1 430 ? -10.945 39.594 34.625 1 95.75 430 SER A N 1
ATOM 3196 C CA . SER A 1 430 ? -11.633 38.469 35.281 1 95.75 430 SER A CA 1
ATOM 3197 C C . SER A 1 430 ? -13.016 38.875 35.75 1 95.75 430 SER A C 1
ATOM 3199 O O . SER A 1 430 ? -14 38.188 35.531 1 95.75 430 SER A O 1
ATOM 3201 N N . ALA A 1 431 ? -13.016 39.969 36.406 1 95.5 431 ALA A N 1
ATOM 3202 C CA . ALA A 1 431 ? -14.281 40.469 36.938 1 95.5 431 ALA A CA 1
ATOM 3203 C C . ALA A 1 431 ? -15.266 40.781 35.781 1 95.5 431 ALA A C 1
ATOM 3205 O O . ALA A 1 431 ? -16.469 40.5 35.906 1 95.5 431 ALA A O 1
ATOM 3206 N N . THR A 1 432 ? -14.742 41.375 34.812 1 95.94 432 THR A N 1
ATOM 3207 C CA . THR A 1 432 ? -15.57 41.75 33.688 1 95.94 432 THR A CA 1
ATOM 3208 C C . THR A 1 432 ? -16.125 40.5 33 1 95.94 432 THR A C 1
ATOM 3210 O O . THR A 1 432 ? -17.312 40.438 32.656 1 95.94 432 THR A O 1
ATOM 3213 N N . ALA A 1 433 ? -15.305 39.5 32.781 1 96.56 433 ALA A N 1
ATOM 3214 C CA . ALA A 1 433 ? -15.719 38.25 32.125 1 96.56 433 ALA A CA 1
ATOM 3215 C C . ALA A 1 433 ? -16.812 37.562 32.938 1 96.56 433 ALA A C 1
ATOM 3217 O O . ALA A 1 433 ? -17.797 37.062 32.375 1 96.56 433 ALA A O 1
ATOM 3218 N N . GLU A 1 434 ? -16.625 37.594 34.219 1 96.06 434 GLU A N 1
ATOM 3219 C CA . GLU A 1 434 ? -17.594 36.969 35.125 1 96.06 434 GLU A CA 1
ATOM 3220 C C . GLU A 1 434 ? -18.922 37.719 35.125 1 96.06 434 GLU A C 1
ATOM 3222 O O . GLU A 1 434 ? -19.984 37.125 35.219 1 96.06 434 GLU A O 1
ATOM 3227 N N . ALA A 1 435 ? -18.781 38.969 35.094 1 96.31 435 ALA A N 1
ATOM 3228 C CA . ALA A 1 435 ? -19.984 39.781 35.062 1 96.31 435 ALA A CA 1
ATOM 3229 C C . ALA A 1 435 ? -20.812 39.5 33.812 1 96.31 435 ALA A C 1
ATOM 3231 O O . ALA A 1 435 ? -22.031 39.344 33.875 1 96.31 435 ALA A O 1
ATOM 3232 N N . ILE A 1 436 ? -20.125 39.406 32.75 1 96.94 436 ILE A N 1
ATOM 3233 C CA . ILE A 1 436 ? -20.812 39.094 31.5 1 96.94 436 ILE A CA 1
ATOM 3234 C C . ILE A 1 436 ? -21.359 37.688 31.531 1 96.94 436 ILE A C 1
ATOM 3236 O O . ILE A 1 436 ? -22.484 37.438 31.094 1 96.94 436 ILE A O 1
ATOM 3240 N N . ALA A 1 437 ? -20.562 36.75 32.031 1 96.69 437 ALA A N 1
ATOM 3241 C CA . ALA A 1 437 ? -21 35.375 32.156 1 96.69 437 ALA A CA 1
ATOM 3242 C C . ALA A 1 437 ? -22.266 35.281 33.031 1 96.69 437 ALA A C 1
ATOM 3244 O O . ALA A 1 437 ? -23.172 34.5 32.719 1 96.69 437 ALA A O 1
ATOM 3245 N N . GLY A 1 438 ? -22.219 36 34.094 1 96.44 438 GLY A N 1
ATOM 3246 C CA . GLY A 1 438 ? -23.391 36.094 34.938 1 96.44 438 GLY A CA 1
ATOM 3247 C C . GLY A 1 438 ? -24.625 36.594 34.188 1 96.44 438 GLY A C 1
ATOM 3248 O O . GLY A 1 438 ? -25.719 36.031 34.375 1 96.44 438 GLY A O 1
ATOM 3249 N N . ALA A 1 439 ? -24.406 37.625 33.438 1 96.88 439 ALA A N 1
ATOM 3250 C CA . ALA A 1 439 ? -25.5 38.156 32.625 1 96.88 439 ALA A CA 1
ATOM 3251 C C . ALA A 1 439 ? -26.016 37.094 31.641 1 96.88 439 ALA A C 1
ATOM 3253 O O . ALA A 1 439 ? -27.219 37 31.391 1 96.88 439 ALA A O 1
ATOM 3254 N N . VAL A 1 440 ? -25.141 36.312 31.078 1 96.62 440 VAL A N 1
ATOM 3255 C CA . VAL A 1 440 ? -25.5 35.25 30.156 1 96.62 440 VAL A CA 1
ATOM 3256 C C . VAL A 1 440 ? -26.328 34.188 30.875 1 96.62 440 VAL A C 1
ATOM 3258 O O . VAL A 1 440 ? -27.344 33.75 30.344 1 96.62 440 VAL A O 1
ATOM 3261 N N . ARG A 1 441 ? -25.859 33.812 32.031 1 96.12 441 ARG A N 1
ATOM 3262 C CA . ARG A 1 441 ? -26.594 32.844 32.812 1 96.12 441 ARG A CA 1
ATOM 3263 C C . ARG A 1 441 ? -27.984 33.312 33.156 1 96.12 441 ARG A C 1
ATOM 3265 O O . ARG A 1 441 ? -28.953 32.562 33.062 1 96.12 441 ARG A O 1
ATOM 3272 N N . GLU A 1 442 ? -28.094 34.531 33.531 1 95.56 442 GLU A N 1
ATOM 3273 C CA . GLU A 1 442 ? -29.375 35.125 33.875 1 95.56 442 GLU A CA 1
ATOM 3274 C C . GLU A 1 442 ? -30.312 35.188 32.656 1 95.56 442 GLU A C 1
ATOM 3276 O O . GLU A 1 442 ? -31.484 34.844 32.75 1 95.56 442 GLU A O 1
ATOM 3281 N N . ALA A 1 443 ? -29.719 35.625 31.625 1 95.38 443 ALA A N 1
ATOM 3282 C CA . ALA A 1 443 ? -30.516 35.688 30.406 1 95.38 443 ALA A CA 1
ATOM 3283 C C . ALA A 1 443 ? -31 34.312 30 1 95.38 443 ALA A C 1
ATOM 3285 O O . ALA A 1 443 ? -32.156 34.156 29.562 1 95.38 443 ALA A O 1
ATOM 3286 N N . HIS A 1 444 ? -30.141 33.344 30.078 1 94.69 444 HIS A N 1
ATOM 3287 C CA . HIS A 1 444 ? -30.516 31.984 29.719 1 94.69 444 HIS A CA 1
ATOM 3288 C C . HIS A 1 444 ? -31.641 31.469 30.594 1 94.69 444 HIS A C 1
ATOM 3290 O O . HIS A 1 444 ? -32.594 30.828 30.109 1 94.69 444 HIS A O 1
ATOM 3296 N N . ALA A 1 445 ? -31.547 31.688 31.859 1 92.75 445 ALA A N 1
ATOM 3297 C CA . ALA A 1 445 ? -32.594 31.281 32.812 1 92.75 445 ALA A CA 1
ATOM 3298 C C . ALA A 1 445 ? -33.938 31.938 32.469 1 92.75 445 ALA A C 1
ATOM 3300 O O . ALA A 1 445 ? -34.969 31.312 32.594 1 92.75 445 ALA A O 1
ATOM 3301 N N . THR A 1 446 ? -33.906 33.156 32.156 1 92.62 446 THR A N 1
ATOM 3302 C CA . THR A 1 446 ? -35.125 33.906 31.812 1 92.62 446 THR A CA 1
ATOM 3303 C C . THR A 1 446 ? -35.75 33.344 30.547 1 92.62 446 THR A C 1
ATOM 3305 O O . THR A 1 446 ? -37 33.219 30.484 1 92.62 446 THR A O 1
ATOM 3308 N N . LEU A 1 447 ? -34.938 33.062 29.594 1 91.75 447 LEU A N 1
ATOM 3309 C CA . LEU A 1 447 ? -35.438 32.625 28.281 1 91.75 447 LEU A CA 1
ATOM 3310 C C . LEU A 1 447 ? -35.938 31.203 28.344 1 91.75 447 LEU A C 1
ATOM 3312 O O . LEU A 1 447 ? -36.75 30.781 27.5 1 91.75 447 LEU A O 1
ATOM 3316 N N . THR A 1 448 ? -35.438 30.375 29.281 1 87.31 448 THR A N 1
ATOM 3317 C CA . THR A 1 448 ? -35.781 28.969 29.328 1 87.31 448 THR A CA 1
ATOM 3318 C C . THR A 1 448 ? -36.812 28.688 30.438 1 87.31 448 THR A C 1
ATOM 3320 O O . THR A 1 448 ? -37.188 27.547 30.656 1 87.31 448 THR A O 1
ATOM 3323 N N . ALA A 1 449 ? -37.031 29.672 31.25 1 77.06 449 ALA A N 1
ATOM 3324 C CA . ALA A 1 449 ? -38.062 29.516 32.281 1 77.06 449 ALA A CA 1
ATOM 3325 C C . ALA A 1 449 ? -39.406 29.156 31.703 1 77.06 449 ALA A C 1
ATOM 3327 O O . ALA A 1 449 ? -39.781 29.672 30.641 1 77.06 449 ALA A O 1
ATOM 3328 N N . PRO A 1 450 ? -40.031 27.984 32.219 1 70.5 450 PRO A N 1
ATOM 3329 C CA . PRO A 1 450 ? -41.375 27.641 31.734 1 70.5 450 PRO A CA 1
ATOM 3330 C C . PRO A 1 450 ? -42.344 28.844 31.781 1 70.5 450 PRO A C 1
ATOM 3332 O O . PRO A 1 450 ? -42.281 29.656 32.719 1 70.5 450 PRO A O 1
ATOM 3335 N N . ARG A 1 451 ? -43.031 29.219 30.828 1 54.81 451 ARG A N 1
ATOM 3336 C CA . ARG A 1 451 ? -44.094 30.203 30.828 1 54.81 451 ARG A CA 1
ATOM 3337 C C . ARG A 1 451 ? -45.312 29.703 31.609 1 54.81 451 ARG A C 1
ATOM 3339 O O . ARG A 1 451 ? -45.656 28.531 31.516 1 54.81 451 ARG A O 1
ATOM 3346 N N . MET B 1 1 ? -21.781 -27.75 4.844 1 56.31 1 MET B N 1
ATOM 3347 C CA . MET B 1 1 ? -22.203 -26.469 4.289 1 56.31 1 MET B CA 1
ATOM 3348 C C . MET B 1 1 ? -21.422 -26.141 3.016 1 56.31 1 MET B C 1
ATOM 3350 O O . MET B 1 1 ? -20.25 -26.484 2.9 1 56.31 1 MET B O 1
ATOM 3354 N N . LYS B 1 2 ? -22.094 -25.75 1.917 1 80.31 2 LYS B N 1
ATOM 3355 C CA . LYS B 1 2 ? -21.547 -25.516 0.59 1 80.31 2 LYS B CA 1
ATOM 3356 C C . LYS B 1 2 ? -20.844 -24.156 0.53 1 80.31 2 LYS B C 1
ATOM 3358 O O . LYS B 1 2 ? -21.359 -23.156 1.018 1 80.31 2 LYS B O 1
ATOM 3363 N N . LYS B 1 3 ? -19.625 -24.125 0.06 1 87.81 3 LYS B N 1
ATOM 3364 C CA . LYS B 1 3 ? -18.844 -22.891 -0.121 1 87.81 3 LYS B CA 1
ATOM 3365 C C . LYS B 1 3 ? -19.5 -21.984 -1.165 1 87.81 3 LYS B C 1
ATOM 3367 O O . LYS B 1 3 ? -20 -22.469 -2.186 1 87.81 3 LYS B O 1
ATOM 3372 N N . GLU B 1 4 ? -19.469 -20.734 -0.836 1 92.12 4 GLU B N 1
ATOM 3373 C CA . GLU B 1 4 ? -20.094 -19.75 -1.721 1 92.12 4 GLU B CA 1
ATOM 3374 C C . GLU B 1 4 ? -19.062 -19.094 -2.635 1 92.12 4 GLU B C 1
ATOM 3376 O O . GLU B 1 4 ? -19.328 -18.859 -3.814 1 92.12 4 GLU B O 1
ATOM 3381 N N . TYR B 1 5 ? -17.891 -18.781 -2.121 1 94.62 5 TYR B N 1
ATOM 3382 C CA . TYR B 1 5 ? -16.938 -17.984 -2.873 1 94.62 5 TYR B CA 1
ATOM 3383 C C . TYR B 1 5 ? -15.719 -18.812 -3.264 1 94.62 5 TYR B C 1
ATOM 3385 O O . TYR B 1 5 ? -15.273 -18.766 -4.414 1 94.62 5 TYR B O 1
ATOM 3393 N N . PHE B 1 6 ? -15.234 -19.578 -2.283 1 93 6 PHE B N 1
ATOM 3394 C CA . PHE B 1 6 ? -14.031 -20.359 -2.537 1 93 6 PHE B CA 1
ATOM 3395 C C . PHE B 1 6 ? -14.32 -21.5 -3.506 1 93 6 PHE B C 1
ATOM 3397 O O . PHE B 1 6 ? -15.234 -22.312 -3.277 1 93 6 PHE B O 1
ATOM 3404 N N . GLY B 1 7 ? -13.586 -21.547 -4.574 1 85.12 7 GLY B N 1
ATOM 3405 C CA . GLY B 1 7 ? -13.641 -22.656 -5.516 1 85.12 7 GLY B CA 1
ATOM 3406 C C . GLY B 1 7 ? -12.508 -23.641 -5.336 1 85.12 7 GLY B C 1
ATOM 3407 O O . GLY B 1 7 ? -12.117 -23.953 -4.207 1 85.12 7 GLY B O 1
ATOM 3408 N N . THR B 1 8 ? -12.023 -24.219 -6.406 1 73.75 8 THR B N 1
ATOM 3409 C CA . THR B 1 8 ? -10.992 -25.25 -6.375 1 73.75 8 THR B CA 1
ATOM 3410 C C . THR B 1 8 ? -9.672 -24.672 -5.871 1 73.75 8 THR B C 1
ATOM 3412 O O . THR B 1 8 ? -8.938 -25.328 -5.133 1 73.75 8 THR B O 1
ATOM 3415 N N . ASP B 1 9 ? -9.391 -23.469 -6.301 1 83.62 9 ASP B N 1
ATOM 3416 C CA . ASP B 1 9 ? -8.125 -22.875 -5.891 1 83.62 9 ASP B CA 1
ATOM 3417 C C . ASP B 1 9 ? -8.297 -21.391 -5.59 1 83.62 9 ASP B C 1
ATOM 3419 O O . ASP B 1 9 ? -7.676 -20.547 -6.238 1 83.62 9 ASP B O 1
ATOM 3423 N N . GLY B 1 10 ? -9.055 -21.172 -4.504 1 91.94 10 GLY B N 1
ATOM 3424 C CA . GLY B 1 10 ? -9.234 -19.797 -4.094 1 91.94 10 GLY B CA 1
ATOM 3425 C C . GLY B 1 10 ? -10.461 -19.141 -4.707 1 91.94 10 GLY B C 1
ATOM 3426 O O . GLY B 1 10 ? -11.477 -19.812 -4.93 1 91.94 10 GLY B O 1
ATOM 3427 N N . ILE B 1 11 ? -10.477 -17.844 -4.824 1 96.12 11 ILE B N 1
ATOM 3428 C CA . ILE B 1 11 ? -11.555 -17.031 -5.379 1 96.12 11 ILE B CA 1
ATOM 3429 C C . ILE B 1 11 ? -11.094 -16.375 -6.672 1 96.12 11 ILE B C 1
ATOM 3431 O O . ILE B 1 11 ? -10.023 -15.75 -6.711 1 96.12 11 ILE B O 1
ATOM 3435 N N . ARG B 1 12 ? -11.836 -16.547 -7.77 1 95.81 12 ARG B N 1
ATOM 3436 C CA . ARG B 1 12 ? -11.461 -15.977 -9.062 1 95.81 12 ARG B CA 1
ATOM 3437 C C . ARG B 1 12 ? -12.672 -15.383 -9.773 1 95.81 12 ARG B C 1
ATOM 3439 O O . ARG B 1 12 ? -13.82 -15.719 -9.453 1 95.81 12 ARG B O 1
ATOM 3446 N N . GLY B 1 13 ? -12.422 -14.5 -10.664 1 96.44 13 GLY B N 1
ATOM 3447 C CA . GLY B 1 13 ? -13.484 -13.898 -11.461 1 96.44 13 GLY B CA 1
ATOM 3448 C C . GLY B 1 13 ? -13.023 -12.703 -12.266 1 96.44 13 GLY B C 1
ATOM 3449 O O . GLY B 1 13 ? -11.828 -12.398 -12.305 1 96.44 13 GLY B O 1
ATOM 3450 N N . THR B 1 14 ? -13.953 -12.109 -12.922 1 97.94 14 THR B N 1
ATOM 3451 C CA . THR B 1 14 ? -13.672 -10.922 -13.719 1 97.94 14 THR B CA 1
ATOM 3452 C C . THR B 1 14 ? -13.5 -9.695 -12.828 1 97.94 14 THR B C 1
ATOM 3454 O O . THR B 1 14 ? -14.32 -9.453 -11.945 1 97.94 14 THR B O 1
ATOM 3457 N N . VAL B 1 15 ? -12.445 -8.953 -13.062 1 98.44 15 VAL B N 1
ATOM 3458 C CA . VAL B 1 15 ? -12.164 -7.766 -12.266 1 98.44 15 VAL B CA 1
ATOM 3459 C C . VAL B 1 15 ? -13.289 -6.746 -12.43 1 98.44 15 VAL B C 1
ATOM 3461 O O . VAL B 1 15 ? -13.703 -6.449 -13.555 1 98.44 15 VAL B O 1
ATOM 3464 N N . GLY B 1 16 ? -13.742 -6.199 -11.32 1 97.44 16 GLY B N 1
ATOM 3465 C CA . GLY B 1 16 ? -14.812 -5.219 -11.359 1 97.44 16 GLY B CA 1
ATOM 3466 C C . GLY B 1 16 ? -16.188 -5.824 -11.156 1 97.44 16 GLY B C 1
ATOM 3467 O O . GLY B 1 16 ? -17.156 -5.105 -10.891 1 97.44 16 GLY B O 1
ATOM 3468 N N . GLU B 1 17 ? -16.297 -7.148 -11.25 1 97.31 17 GLU B N 1
ATOM 3469 C CA . GLU B 1 17 ? -17.516 -7.891 -10.961 1 97.31 17 GLU B CA 1
ATOM 3470 C C . GLU B 1 17 ? -17.391 -8.695 -9.664 1 97.31 17 GLU B C 1
ATOM 3472 O O . GLU B 1 17 ? -16.328 -9.25 -9.383 1 97.31 17 GLU B O 1
ATOM 3477 N N . PRO B 1 18 ? -18.438 -8.719 -8.906 1 95.75 18 PRO B N 1
ATOM 3478 C CA . PRO B 1 18 ? -18.359 -9.531 -7.695 1 95.75 18 PRO B CA 1
ATOM 3479 C C . PRO B 1 18 ? -18 -10.992 -7.984 1 95.75 18 PRO B C 1
ATOM 3481 O O . PRO B 1 18 ? -18.516 -11.578 -8.938 1 95.75 18 PRO B O 1
ATOM 3484 N N . PRO B 1 19 ? -17.078 -11.562 -7.316 1 96.75 19 PRO B N 1
ATOM 3485 C CA . PRO B 1 19 ? -16.578 -11.008 -6.051 1 96.75 19 PRO B CA 1
ATOM 3486 C C . PRO B 1 19 ? -15.227 -10.312 -6.199 1 96.75 19 PRO B C 1
ATOM 3488 O O . PRO B 1 19 ? -14.539 -10.086 -5.199 1 96.75 19 PRO B O 1
ATOM 3491 N N . ILE B 1 20 ? -14.781 -10.047 -7.422 1 98.31 20 ILE B N 1
ATOM 3492 C CA . ILE B 1 20 ? -13.477 -9.43 -7.617 1 98.31 20 ILE B CA 1
ATOM 3493 C C . ILE B 1 20 ? -13.633 -7.914 -7.688 1 98.31 20 ILE B C 1
ATOM 3495 O O . ILE B 1 20 ? -13.398 -7.309 -8.734 1 98.31 20 ILE B O 1
ATOM 3499 N N . THR B 1 21 ? -13.977 -7.344 -6.535 1 98.38 21 THR B N 1
ATOM 3500 C CA . THR B 1 21 ? -14.156 -5.91 -6.355 1 98.38 21 THR B CA 1
ATOM 3501 C C . THR B 1 21 ? -13.406 -5.418 -5.121 1 98.38 21 THR B C 1
ATOM 3503 O O . THR B 1 21 ? -13.125 -6.195 -4.211 1 98.38 21 THR B O 1
ATOM 3506 N N . PRO B 1 22 ? -13.062 -4.152 -5.105 1 98.69 22 PRO B N 1
ATOM 3507 C CA . PRO B 1 22 ? -12.25 -3.684 -3.982 1 98.69 22 PRO B CA 1
ATOM 3508 C C . PRO B 1 22 ? -12.977 -3.77 -2.645 1 98.69 22 PRO B C 1
ATOM 3510 O O . PRO B 1 22 ? -12.359 -4.051 -1.615 1 98.69 22 PRO B O 1
ATOM 3513 N N . ASP B 1 23 ? -14.289 -3.512 -2.607 1 98.44 23 ASP B N 1
ATOM 3514 C CA . ASP B 1 23 ? -15.047 -3.584 -1.36 1 98.44 23 ASP B CA 1
ATOM 3515 C C . ASP B 1 23 ? -15.094 -5.016 -0.829 1 98.44 23 ASP B C 1
ATOM 3517 O O . ASP B 1 23 ? -14.977 -5.238 0.377 1 98.44 23 ASP B O 1
ATOM 3521 N N . PHE B 1 24 ? -15.312 -5.984 -1.732 1 98.5 24 PHE B N 1
ATOM 3522 C CA . PHE B 1 24 ? -15.281 -7.379 -1.312 1 98.5 24 PHE B CA 1
ATOM 3523 C C . PHE B 1 24 ? -13.898 -7.758 -0.793 1 98.5 24 PHE B C 1
ATOM 3525 O O . PHE B 1 24 ? -13.781 -8.453 0.218 1 98.5 24 PHE B O 1
ATOM 3532 N N . MET B 1 25 ? -12.852 -7.367 -1.487 1 98.88 25 MET B N 1
ATOM 3533 C CA . MET B 1 25 ? -11.484 -7.711 -1.104 1 98.88 25 MET B CA 1
ATOM 3534 C C . MET B 1 25 ? -11.141 -7.133 0.264 1 98.88 25 MET B C 1
ATOM 3536 O O . MET B 1 25 ? -10.422 -7.762 1.046 1 98.88 25 MET B O 1
ATOM 3540 N N . LEU B 1 26 ? -11.602 -5.848 0.527 1 98.88 26 LEU B N 1
ATOM 3541 C CA . LEU B 1 26 ? -11.445 -5.25 1.848 1 98.88 26 LEU B CA 1
ATOM 3542 C C . LEU B 1 26 ? -12.086 -6.121 2.92 1 98.88 26 LEU B C 1
ATOM 3544 O O . LEU B 1 26 ? -11.461 -6.426 3.939 1 98.88 26 LEU B O 1
ATOM 3548 N N . HIS B 1 27 ? -13.297 -6.512 2.652 1 98.75 27 HIS B N 1
ATOM 3549 C CA . HIS B 1 27 ? -14.039 -7.352 3.59 1 98.75 27 HIS B CA 1
ATOM 3550 C C . HIS B 1 27 ? -13.367 -8.711 3.75 1 98.75 27 HIS B C 1
ATOM 3552 O O . HIS B 1 27 ? -13.305 -9.25 4.859 1 98.75 27 HIS B O 1
ATOM 3558 N N . LEU B 1 28 ? -12.914 -9.281 2.637 1 98.75 28 LEU B N 1
ATOM 3559 C CA . LEU B 1 28 ? -12.234 -10.57 2.652 1 98.75 28 LEU B CA 1
ATOM 3560 C C . LEU B 1 28 ? -10.977 -10.508 3.508 1 98.75 28 LEU B C 1
ATOM 3562 O O . LEU B 1 28 ? -10.703 -11.422 4.293 1 98.75 28 LEU B O 1
ATOM 3566 N N . GLY B 1 29 ? -10.148 -9.438 3.318 1 98.38 29 GLY B N 1
ATOM 3567 C CA . GLY B 1 29 ? -8.969 -9.273 4.156 1 98.38 29 GLY B CA 1
ATOM 3568 C C . GLY B 1 29 ? -9.289 -9.266 5.637 1 98.38 29 GLY B C 1
ATOM 3569 O O . GLY B 1 29 ? -8.609 -9.93 6.426 1 98.38 29 GLY B O 1
ATOM 3570 N N . TRP B 1 30 ? -10.328 -8.5 5.992 1 98.12 30 TRP B N 1
ATOM 3571 C CA . TRP B 1 30 ? -10.758 -8.422 7.387 1 98.12 30 TRP B CA 1
ATOM 3572 C C . TRP B 1 30 ? -11.195 -9.781 7.902 1 98.12 30 TRP B C 1
ATOM 3574 O O . TRP B 1 30 ? -10.734 -10.234 8.953 1 98.12 30 TRP B O 1
ATOM 3584 N N . ALA B 1 31 ? -12.055 -10.477 7.141 1 97.69 31 ALA B N 1
ATOM 3585 C CA . ALA B 1 31 ? -12.594 -11.773 7.535 1 97.69 31 ALA B CA 1
ATOM 3586 C C . ALA B 1 31 ? -11.484 -12.812 7.68 1 97.69 31 ALA B C 1
ATOM 3588 O O . ALA B 1 31 ? -11.438 -13.547 8.672 1 97.69 31 ALA B O 1
ATOM 3589 N N . ALA B 1 32 ? -10.609 -12.898 6.672 1 97.06 32 ALA B N 1
ATOM 3590 C CA . ALA B 1 32 ? -9.492 -13.828 6.723 1 97.06 32 ALA B CA 1
ATOM 3591 C C . ALA B 1 32 ? -8.57 -13.516 7.902 1 97.06 32 ALA B C 1
ATOM 3593 O O . ALA B 1 32 ? -8.055 -14.43 8.547 1 97.06 32 ALA B O 1
ATOM 3594 N N . GLY B 1 33 ? -8.352 -12.203 8.141 1 96.56 33 GLY B N 1
ATOM 3595 C CA . GLY B 1 33 ? -7.531 -11.812 9.273 1 96.56 33 GLY B CA 1
ATOM 3596 C C . GLY B 1 33 ? -8.086 -12.289 10.602 1 96.56 33 GLY B C 1
ATOM 3597 O O . GLY B 1 33 ? -7.332 -12.727 11.477 1 96.56 33 GLY B O 1
ATOM 3598 N N . ARG B 1 34 ? -9.352 -12.25 10.766 1 94.94 34 ARG B N 1
ATOM 3599 C CA . ARG B 1 34 ? -10.008 -12.664 12 1 94.94 34 ARG B CA 1
ATOM 3600 C C . ARG B 1 34 ? -9.883 -14.172 12.203 1 94.94 34 ARG B C 1
ATOM 3602 O O . ARG B 1 34 ? -9.797 -14.641 13.344 1 94.94 34 ARG B O 1
ATOM 3609 N N . VAL B 1 35 ? -9.859 -14.875 11.109 1 95 35 VAL B N 1
ATOM 3610 C CA . VAL B 1 35 ? -9.828 -16.328 11.188 1 95 35 VAL B CA 1
ATOM 3611 C C . VAL B 1 35 ? -8.383 -16.812 11.305 1 95 35 VAL B C 1
ATOM 3613 O O . VAL B 1 35 ? -8.086 -17.703 12.102 1 95 35 VAL B O 1
ATOM 3616 N N . LEU B 1 36 ? -7.527 -16.25 10.57 1 87.94 36 LEU B N 1
ATOM 3617 C CA . LEU B 1 36 ? -6.172 -16.781 10.438 1 87.94 36 LEU B CA 1
ATOM 3618 C C . LEU B 1 36 ? -5.266 -16.219 11.523 1 87.94 36 LEU B C 1
ATOM 3620 O O . LEU B 1 36 ? -4.254 -16.828 11.875 1 87.94 36 LEU B O 1
ATOM 3624 N N . ALA B 1 37 ? -5.562 -14.945 12 1 69.75 37 ALA B N 1
ATOM 3625 C CA . ALA B 1 37 ? -4.594 -14.297 12.883 1 69.75 37 ALA B CA 1
ATOM 3626 C C . ALA B 1 37 ? -5.082 -14.297 14.328 1 69.75 37 ALA B C 1
ATOM 3628 O O . ALA B 1 37 ? -5.273 -13.234 14.922 1 69.75 37 ALA B O 1
ATOM 3629 N N . ARG B 1 38 ? -5.812 -15.352 14.812 1 61.66 38 ARG B N 1
ATOM 3630 C CA . ARG B 1 38 ? -6.43 -15.43 16.125 1 61.66 38 ARG B CA 1
ATOM 3631 C C . ARG B 1 38 ? -5.418 -15.117 17.219 1 61.66 38 ARG B C 1
ATOM 3633 O O . ARG B 1 38 ? -5.793 -14.758 18.344 1 61.66 38 ARG B O 1
ATOM 3640 N N . ALA B 1 39 ? -4.219 -15.672 17.125 1 52.5 39 ALA B N 1
ATOM 3641 C CA . ALA B 1 39 ? -3.404 -15.484 18.328 1 52.5 39 ALA B CA 1
ATOM 3642 C C . ALA B 1 39 ? -2.418 -14.328 18.141 1 52.5 39 ALA B C 1
ATOM 3644 O O . ALA B 1 39 ? -1.929 -14.094 17.031 1 52.5 39 ALA B O 1
ATOM 3645 N N . GLY B 1 40 ? -2.432 -13.25 19.062 1 53.97 40 GLY B N 1
ATOM 3646 C CA . GLY B 1 40 ? -1.521 -12.141 19.297 1 53.97 40 GLY B CA 1
ATOM 3647 C C . GLY B 1 40 ? -0.683 -11.789 18.094 1 53.97 40 GLY B C 1
ATOM 3648 O O . GLY B 1 40 ? -0.405 -12.641 17.25 1 53.97 40 GLY B O 1
ATOM 3649 N N . GLN B 1 41 ? -0.112 -10.578 17.766 1 61.38 41 GLN B N 1
ATOM 3650 C CA . GLN B 1 41 ? 0.648 -9.852 16.766 1 61.38 41 GLN B CA 1
ATOM 3651 C C . GLN B 1 41 ? 1.062 -10.758 15.609 1 61.38 41 GLN B C 1
ATOM 3653 O O . GLN B 1 41 ? 2.223 -11.164 15.516 1 61.38 41 GLN B O 1
ATOM 3658 N N . SER B 1 42 ? 0.044 -11.328 14.68 1 87.62 42 SER B N 1
ATOM 3659 C CA . SER B 1 42 ? 0.303 -12.195 13.539 1 87.62 42 SER B CA 1
ATOM 3660 C C . SER B 1 42 ? 0.426 -11.383 12.25 1 87.62 42 SER B C 1
ATOM 3662 O O . SER B 1 42 ? 0.045 -10.211 12.211 1 87.62 42 SER B O 1
ATOM 3664 N N . SER B 1 43 ? 1.286 -11.883 11.359 1 95.19 43 SER B N 1
ATOM 3665 C CA . SER B 1 43 ? 1.48 -11.25 10.062 1 95.19 43 SER B CA 1
ATOM 3666 C C . SER B 1 43 ? 1.085 -12.18 8.922 1 95.19 43 SER B C 1
ATOM 3668 O O . SER B 1 43 ? 1.11 -13.398 9.078 1 95.19 43 SER B O 1
ATOM 3670 N N . VAL B 1 44 ? 0.612 -11.602 7.891 1 97.31 44 VAL B N 1
ATOM 3671 C CA . VAL B 1 44 ? 0.373 -12.328 6.648 1 97.31 44 VAL B CA 1
ATOM 3672 C C . VAL B 1 44 ? 1.31 -11.812 5.559 1 97.31 44 VAL B C 1
ATOM 3674 O O . VAL B 1 44 ? 1.742 -10.656 5.598 1 97.31 44 VAL B O 1
ATOM 3677 N N . LEU B 1 45 ? 1.647 -12.68 4.625 1 98.19 45 LEU B N 1
ATOM 3678 C CA . LEU B 1 45 ? 2.41 -12.297 3.438 1 98.19 45 LEU B CA 1
ATOM 3679 C C . LEU B 1 45 ? 1.496 -12.164 2.225 1 98.19 45 LEU B C 1
ATOM 3681 O O . LEU B 1 45 ? 0.669 -13.039 1.966 1 98.19 45 LEU B O 1
ATOM 3685 N N . VAL B 1 46 ? 1.588 -11.078 1.581 1 98.81 46 VAL B N 1
ATOM 3686 C CA . VAL B 1 46 ? 0.778 -10.875 0.384 1 98.81 46 VAL B CA 1
ATOM 3687 C C . VAL B 1 46 ? 1.687 -10.695 -0.83 1 98.81 46 VAL B C 1
ATOM 3689 O O . VAL B 1 46 ? 2.555 -9.812 -0.837 1 98.81 46 VAL B O 1
ATOM 3692 N N . GLY B 1 47 ? 1.632 -11.547 -1.776 1 98.69 47 GLY B N 1
ATOM 3693 C CA . GLY B 1 47 ? 2.252 -11.406 -3.084 1 98.69 47 GLY B CA 1
ATOM 3694 C C . GLY B 1 47 ? 1.251 -11.398 -4.223 1 98.69 47 GLY B C 1
ATOM 3695 O O . GLY B 1 47 ? 0.056 -11.609 -4.008 1 98.69 47 GLY B O 1
ATOM 3696 N N . LYS B 1 48 ? 1.707 -11.109 -5.379 1 98.75 48 LYS B N 1
ATOM 3697 C CA . LYS B 1 48 ? 0.801 -11 -6.516 1 98.75 48 LYS B CA 1
ATOM 3698 C C . LYS B 1 48 ? 1.529 -11.273 -7.828 1 98.75 48 LYS B C 1
ATOM 3700 O O . LYS B 1 48 ? 2.76 -11.359 -7.855 1 98.75 48 LYS B O 1
ATOM 3705 N N . ASP B 1 49 ? 0.732 -11.531 -8.859 1 98.81 49 ASP B N 1
ATOM 3706 C CA . ASP B 1 49 ? 1.333 -11.539 -10.188 1 98.81 49 ASP B CA 1
ATOM 3707 C C . ASP B 1 49 ? 1.37 -10.133 -10.789 1 98.81 49 ASP B C 1
ATOM 3709 O O . ASP B 1 49 ? 1.382 -9.141 -10.055 1 98.81 49 ASP B O 1
ATOM 3713 N N . THR B 1 50 ? 1.46 -9.953 -12.102 1 98.75 50 THR B N 1
ATOM 3714 C CA . THR B 1 50 ? 1.83 -8.672 -12.688 1 98.75 50 THR B CA 1
ATOM 3715 C C . THR B 1 50 ? 0.594 -7.922 -13.18 1 98.75 50 THR B C 1
ATOM 3717 O O . THR B 1 50 ? 0.709 -6.871 -13.812 1 98.75 50 THR B O 1
ATOM 3720 N N . ARG B 1 51 ? -0.599 -8.469 -12.922 1 98.75 51 ARG B N 1
ATOM 3721 C CA . ARG B 1 51 ? -1.823 -7.832 -13.398 1 98.75 51 ARG B CA 1
ATOM 3722 C C . ARG B 1 51 ? -1.969 -6.43 -12.812 1 98.75 51 ARG B C 1
ATOM 3724 O O . ARG B 1 51 ? -1.671 -6.207 -11.641 1 98.75 51 ARG B O 1
ATOM 3731 N N . ILE B 1 52 ? -2.482 -5.473 -13.602 1 98.31 52 ILE B N 1
ATOM 3732 C CA . ILE B 1 52 ? -2.678 -4.094 -13.18 1 98.31 52 ILE B CA 1
ATOM 3733 C C . ILE B 1 52 ? -3.691 -4.043 -12.039 1 98.31 52 ILE B C 1
ATOM 3735 O O . ILE B 1 52 ? -3.582 -3.203 -11.141 1 98.31 52 ILE B O 1
ATOM 3739 N N . SER B 1 53 ? -4.672 -4.926 -12.023 1 98.75 53 SER B N 1
ATOM 3740 C CA . SER B 1 53 ? -5.703 -4.938 -10.992 1 98.75 53 SER B CA 1
ATOM 3741 C C . SER B 1 53 ? -5.113 -5.262 -9.625 1 98.75 53 SER B C 1
ATOM 3743 O O . SER B 1 53 ? -5.758 -5.047 -8.594 1 98.75 53 SER B O 1
ATOM 3745 N N . GLY B 1 54 ? -3.896 -5.785 -9.625 1 98.75 54 GLY B N 1
ATOM 3746 C CA . GLY B 1 54 ? -3.223 -6.102 -8.375 1 98.75 54 GLY B CA 1
ATOM 3747 C C . GLY B 1 54 ? -3.059 -4.902 -7.469 1 98.75 54 GLY B C 1
ATOM 3748 O O . GLY B 1 54 ? -3.055 -5.039 -6.242 1 98.75 54 GLY B O 1
ATOM 3749 N N . TYR B 1 55 ? -2.898 -3.709 -8.016 1 98.38 55 TYR B N 1
ATOM 3750 C CA . TYR B 1 55 ? -2.752 -2.5 -7.215 1 98.38 55 TYR B CA 1
ATOM 3751 C C . TYR B 1 55 ? -4.004 -2.24 -6.387 1 98.38 55 TYR B C 1
ATOM 3753 O O . TYR B 1 55 ? -3.916 -1.945 -5.191 1 98.38 55 TYR B O 1
ATOM 3761 N N . MET B 1 56 ? -5.156 -2.354 -7.012 1 98.69 56 MET B N 1
ATOM 3762 C CA . MET B 1 56 ? -6.449 -2.129 -6.371 1 98.69 56 MET B CA 1
ATOM 3763 C C . MET B 1 56 ? -6.742 -3.215 -5.344 1 98.69 56 MET B C 1
ATOM 3765 O O . MET B 1 56 ? -7.121 -2.916 -4.211 1 98.69 56 MET B O 1
ATOM 3769 N N . LEU B 1 57 ? -6.465 -4.438 -5.672 1 98.88 57 LEU B N 1
ATOM 3770 C CA . LEU B 1 57 ? -6.863 -5.566 -4.844 1 98.88 57 LEU B CA 1
ATOM 3771 C C . LEU B 1 57 ? -5.926 -5.727 -3.65 1 98.88 57 LEU B C 1
ATOM 3773 O O . LEU B 1 57 ? -6.371 -6.023 -2.539 1 98.88 57 LEU B O 1
ATOM 3777 N N . GLU B 1 58 ? -4.629 -5.578 -3.9 1 98.88 58 GLU B N 1
ATOM 3778 C CA . GLU B 1 58 ? -3.639 -5.691 -2.836 1 98.88 58 GLU B CA 1
ATOM 3779 C C . GLU B 1 58 ? -3.893 -4.668 -1.731 1 98.88 58 GLU B C 1
ATOM 3781 O O . GLU B 1 58 ? -3.85 -5.004 -0.546 1 98.88 58 GLU B O 1
ATOM 3786 N N . SER B 1 59 ? -4.125 -3.426 -2.131 1 98.88 59 SER B N 1
ATOM 3787 C CA . SER B 1 59 ? -4.332 -2.367 -1.149 1 98.88 59 SER B CA 1
ATOM 3788 C C . SER B 1 59 ? -5.637 -2.57 -0.385 1 98.88 59 SER B C 1
ATOM 3790 O O . SER B 1 59 ? -5.715 -2.279 0.81 1 98.88 59 SER B O 1
ATOM 3792 N N . ALA B 1 60 ? -6.695 -3.023 -1.02 1 98.88 60 ALA B N 1
ATOM 3793 C CA . ALA B 1 60 ? -7.949 -3.328 -0.334 1 98.88 60 ALA B CA 1
ATOM 3794 C C . ALA B 1 60 ? -7.754 -4.438 0.694 1 98.88 60 ALA B C 1
ATOM 3796 O O . ALA B 1 60 ? -8.211 -4.324 1.834 1 98.88 60 ALA B O 1
ATOM 3797 N N . LEU B 1 61 ? -7.074 -5.52 0.277 1 98.81 61 LEU B N 1
ATOM 3798 C CA . LEU B 1 61 ? -6.789 -6.621 1.189 1 98.81 61 LEU B CA 1
ATOM 3799 C C . LEU B 1 61 ? -5.961 -6.145 2.377 1 98.81 61 LEU B C 1
ATOM 3801 O O . LEU B 1 61 ? -6.242 -6.504 3.521 1 98.81 61 LEU B O 1
ATOM 3805 N N . GLU B 1 62 ? -4.91 -5.352 2.078 1 98.69 62 GLU B N 1
ATOM 3806 C CA . GLU B 1 62 ? -4.043 -4.785 3.107 1 98.69 62 GLU B CA 1
ATOM 3807 C C . GLU B 1 62 ? -4.852 -4.031 4.16 1 98.69 62 GLU B C 1
ATOM 3809 O O . GLU B 1 62 ? -4.645 -4.215 5.359 1 98.69 62 GLU B O 1
ATOM 3814 N N . SER B 1 63 ? -5.754 -3.225 3.688 1 98.81 63 SER B N 1
ATOM 3815 C CA . SER B 1 63 ? -6.602 -2.457 4.594 1 98.81 63 SER B CA 1
ATOM 3816 C C . SER B 1 63 ? -7.469 -3.373 5.449 1 98.81 63 SER B C 1
ATOM 3818 O O . SER B 1 63 ? -7.656 -3.123 6.641 1 98.81 63 SER B O 1
ATOM 3820 N N . GLY B 1 64 ? -8.023 -4.363 4.852 1 98.69 64 GLY B N 1
ATOM 3821 C CA . GLY B 1 64 ? -8.836 -5.324 5.586 1 98.69 64 GLY B CA 1
ATOM 3822 C C . GLY B 1 64 ? -8.062 -6.047 6.672 1 98.69 64 GLY B C 1
ATOM 3823 O O . GLY B 1 64 ? -8.539 -6.164 7.805 1 98.69 64 GLY B O 1
ATOM 3824 N N . PHE B 1 65 ? -6.883 -6.562 6.316 1 98.12 65 PHE B N 1
ATOM 3825 C CA . PHE B 1 65 ? -6.043 -7.23 7.301 1 98.12 65 PHE B CA 1
ATOM 3826 C C . PHE B 1 65 ? -5.68 -6.281 8.438 1 98.12 65 PHE B C 1
ATOM 3828 O O . PHE B 1 65 ? -5.727 -6.66 9.609 1 98.12 65 PHE B O 1
ATOM 3835 N N . ALA B 1 66 ? -5.289 -5.035 8.109 1 97.75 66 ALA B N 1
ATOM 3836 C CA . ALA B 1 66 ? -4.965 -4.043 9.125 1 97.75 66 ALA B CA 1
ATOM 3837 C C . ALA B 1 66 ? -6.152 -3.801 10.055 1 97.75 66 ALA B C 1
ATOM 3839 O O . ALA B 1 66 ? -5.988 -3.705 11.273 1 97.75 66 ALA B O 1
ATOM 3840 N N . ALA B 1 67 ? -7.336 -3.684 9.477 1 97.88 67 ALA B N 1
ATOM 3841 C CA . ALA B 1 67 ? -8.555 -3.463 10.242 1 97.88 67 ALA B CA 1
ATOM 3842 C C . ALA B 1 67 ? -8.797 -4.602 11.227 1 97.88 67 ALA B C 1
ATOM 3844 O O . ALA B 1 67 ? -9.391 -4.395 12.289 1 97.88 67 ALA B O 1
ATOM 3845 N N . ALA B 1 68 ? -8.352 -5.793 10.852 1 96.88 68 ALA B N 1
ATOM 3846 C CA . ALA B 1 68 ? -8.523 -6.961 11.711 1 96.88 68 ALA B CA 1
ATOM 3847 C C . ALA B 1 68 ? -7.41 -7.043 12.758 1 96.88 68 ALA B C 1
ATOM 3849 O O . ALA B 1 68 ? -7.395 -7.953 13.586 1 96.88 68 ALA B O 1
ATOM 3850 N N . GLY B 1 69 ? -6.453 -6.113 12.711 1 96 69 GLY B N 1
ATOM 3851 C CA . GLY B 1 69 ? -5.34 -6.109 13.656 1 96 69 GLY B CA 1
ATOM 3852 C C . GLY B 1 69 ? -4.184 -6.988 13.211 1 96 69 GLY B C 1
ATOM 3853 O O . GLY B 1 69 ? -3.355 -7.391 14.031 1 96 69 GLY B O 1
ATOM 3854 N N . VAL B 1 70 ? -4.133 -7.328 11.93 1 96.75 70 VAL B N 1
ATOM 3855 C CA . VAL B 1 70 ? -3.115 -8.227 11.398 1 96.75 70 VAL B CA 1
ATOM 3856 C C . VAL B 1 70 ? -2.07 -7.422 10.625 1 96.75 70 VAL B C 1
ATOM 3858 O O . VAL B 1 70 ? -2.414 -6.551 9.828 1 96.75 70 VAL B O 1
ATOM 3861 N N . ASN B 1 71 ? -0.795 -7.633 10.922 1 97.19 71 ASN B N 1
ATOM 3862 C CA . ASN B 1 71 ? 0.278 -7 10.156 1 97.19 71 ASN B CA 1
ATOM 3863 C C . ASN B 1 71 ? 0.397 -7.602 8.758 1 97.19 71 ASN B C 1
ATOM 3865 O O . ASN B 1 71 ? 0.169 -8.797 8.57 1 97.19 71 ASN B O 1
ATOM 3869 N N . VAL B 1 72 ? 0.709 -6.797 7.805 1 97.81 72 VAL B N 1
ATOM 3870 C CA . VAL B 1 72 ? 0.807 -7.246 6.422 1 97.81 72 VAL B CA 1
ATOM 3871 C C . VAL B 1 72 ? 2.227 -7.027 5.902 1 97.81 72 VAL B C 1
ATOM 3873 O O . VAL B 1 72 ? 2.777 -5.93 6.031 1 97.81 72 VAL B O 1
ATOM 3876 N N . LYS B 1 73 ? 2.795 -8 5.387 1 98.25 73 LYS B N 1
ATOM 3877 C CA . LYS B 1 73 ? 4.066 -7.926 4.676 1 98.25 73 LYS B CA 1
ATOM 3878 C C . LYS B 1 73 ? 3.867 -8.078 3.172 1 98.25 73 LYS B C 1
ATOM 3880 O O . LYS B 1 73 ? 3.383 -9.109 2.705 1 98.25 73 LYS B O 1
ATOM 3885 N N . LEU B 1 74 ? 4.191 -7.043 2.434 1 98.44 74 LEU B N 1
ATOM 3886 C CA . LEU B 1 74 ? 3.951 -6.992 0.995 1 98.44 74 LEU B CA 1
ATOM 3887 C C . LEU B 1 74 ? 5.191 -7.43 0.221 1 98.44 74 LEU B C 1
ATOM 3889 O O . LEU B 1 74 ? 6.266 -6.848 0.382 1 98.44 74 LEU B O 1
ATOM 3893 N N . LEU B 1 75 ? 5.004 -8.367 -0.696 1 98.38 75 LEU B N 1
ATOM 3894 C CA . LEU B 1 75 ? 6.137 -8.945 -1.415 1 98.38 75 LEU B CA 1
ATOM 3895 C C . LEU B 1 75 ? 6.238 -8.359 -2.82 1 98.38 75 LEU B C 1
ATOM 3897 O O . LEU B 1 75 ? 7.289 -8.453 -3.459 1 98.38 75 LEU B O 1
ATOM 3901 N N . GLY B 1 76 ? 5.129 -7.762 -3.316 1 97.69 76 GLY B N 1
ATOM 3902 C CA . GLY B 1 76 ? 5.094 -7.402 -4.723 1 97.69 76 GLY B CA 1
ATOM 3903 C C . GLY B 1 76 ? 4.957 -8.602 -5.645 1 97.69 76 GLY B C 1
ATOM 3904 O O . GLY B 1 76 ? 4.367 -9.617 -5.266 1 97.69 76 GLY B O 1
ATOM 3905 N N . PRO B 1 77 ? 5.336 -8.484 -6.859 1 98.38 77 PRO B N 1
ATOM 3906 C CA . PRO B 1 77 ? 5.25 -9.617 -7.785 1 98.38 77 PRO B CA 1
ATOM 3907 C C . PRO B 1 77 ? 6.109 -10.805 -7.352 1 98.38 77 PRO B C 1
ATOM 3909 O O . PRO B 1 77 ? 7.32 -10.664 -7.18 1 98.38 77 PRO B O 1
ATOM 3912 N N . MET B 1 78 ? 5.516 -11.898 -7.113 1 98.75 78 MET B N 1
ATOM 3913 C CA . MET B 1 78 ? 6.141 -13.148 -6.695 1 98.75 78 MET B CA 1
ATOM 3914 C C . MET B 1 78 ? 5.34 -14.352 -7.195 1 98.75 78 MET B C 1
ATOM 3916 O O . MET B 1 78 ? 4.109 -14.336 -7.168 1 98.75 78 MET B O 1
ATOM 3920 N N . PRO B 1 79 ? 6.016 -15.383 -7.637 1 98.81 79 PRO B N 1
ATOM 3921 C CA . PRO B 1 79 ? 5.273 -16.594 -8 1 98.81 79 PRO B CA 1
ATOM 3922 C C . PRO B 1 79 ? 4.477 -17.172 -6.832 1 98.81 79 PRO B C 1
ATOM 3924 O O . PRO B 1 79 ? 4.883 -17.031 -5.676 1 98.81 79 PRO B O 1
ATOM 3927 N N . THR B 1 80 ? 3.373 -17.859 -7.117 1 98.56 80 THR B N 1
ATOM 3928 C CA . THR B 1 80 ? 2.527 -18.5 -6.121 1 98.56 80 THR B CA 1
ATOM 3929 C C . THR B 1 80 ? 3.354 -19.422 -5.223 1 98.56 80 THR B C 1
ATOM 3931 O O . THR B 1 80 ? 3.291 -19.312 -3.996 1 98.56 80 THR B O 1
ATOM 3934 N N . PRO B 1 81 ? 4.203 -20.281 -5.742 1 98.5 81 PRO B N 1
ATOM 3935 C CA . PRO B 1 81 ? 4.973 -21.156 -4.863 1 98.5 81 PRO B CA 1
ATOM 3936 C C . PRO B 1 81 ? 5.965 -20.406 -3.984 1 98.5 81 PRO B C 1
ATOM 3938 O O . PRO B 1 81 ? 6.289 -20.844 -2.881 1 98.5 81 PRO B O 1
ATOM 3941 N N . ALA B 1 82 ? 6.496 -19.281 -4.477 1 98.81 82 ALA B N 1
ATOM 3942 C CA . ALA B 1 82 ? 7.391 -18.469 -3.664 1 98.81 82 ALA B CA 1
ATOM 3943 C C . ALA B 1 82 ? 6.68 -17.953 -2.414 1 98.81 82 ALA B C 1
ATOM 3945 O O . ALA B 1 82 ? 7.266 -17.922 -1.329 1 98.81 82 ALA B O 1
ATOM 3946 N N . ILE B 1 83 ? 5.453 -17.562 -2.605 1 98.62 83 ILE B N 1
ATOM 3947 C CA . ILE B 1 83 ? 4.676 -17.062 -1.48 1 98.62 83 ILE B CA 1
ATOM 3948 C C . ILE B 1 83 ? 4.426 -18.188 -0.478 1 98.62 83 ILE B C 1
ATOM 3950 O O . ILE B 1 83 ? 4.539 -17.969 0.734 1 98.62 83 ILE B O 1
ATOM 3954 N N . ALA B 1 84 ? 4.137 -19.344 -0.991 1 97.94 84 ALA B N 1
ATOM 3955 C CA . ALA B 1 84 ? 3.975 -20.5 -0.115 1 97.94 84 ALA B CA 1
ATOM 3956 C C . ALA B 1 84 ? 5.254 -20.781 0.67 1 97.94 84 ALA B C 1
ATOM 3958 O O . ALA B 1 84 ? 5.211 -20.969 1.888 1 97.94 84 ALA B O 1
ATOM 3959 N N . TYR B 1 85 ? 6.375 -20.781 0.04 1 98.06 85 TYR B N 1
ATOM 3960 C CA . TYR B 1 85 ? 7.68 -21.031 0.64 1 98.06 85 TYR B CA 1
ATOM 3961 C C . TYR B 1 85 ? 8.016 -19.969 1.687 1 98.06 85 TYR B C 1
ATOM 3963 O O . TYR B 1 85 ? 8.391 -20.312 2.812 1 98.06 85 TYR B O 1
ATOM 3971 N N . LEU B 1 86 ? 7.809 -18.703 1.285 1 98.44 86 LEU B N 1
ATOM 3972 C CA . LEU B 1 86 ? 8.195 -17.594 2.148 1 98.44 86 LEU B CA 1
ATOM 3973 C C . LEU B 1 86 ? 7.281 -17.5 3.367 1 98.44 86 LEU B C 1
ATOM 3975 O O . LEU B 1 86 ? 7.703 -17.062 4.438 1 98.44 86 LEU B O 1
ATOM 3979 N N . THR B 1 87 ? 6.004 -17.922 3.188 1 97.25 87 THR B N 1
ATOM 3980 C CA . THR B 1 87 ? 5.086 -17.953 4.324 1 97.25 87 THR B CA 1
ATOM 3981 C C . THR B 1 87 ? 5.648 -18.828 5.449 1 97.25 87 THR B C 1
ATOM 3983 O O . THR B 1 87 ? 5.621 -18.422 6.613 1 97.25 87 THR B O 1
ATOM 3986 N N . ARG B 1 88 ? 6.191 -19.922 5.094 1 95.88 88 ARG B N 1
ATOM 3987 C CA . ARG B 1 88 ? 6.773 -20.844 6.07 1 95.88 88 ARG B CA 1
ATOM 3988 C C . ARG B 1 88 ? 8.062 -20.266 6.656 1 95.88 88 ARG B C 1
ATOM 3990 O O . ARG B 1 88 ? 8.242 -20.266 7.875 1 95.88 88 ARG B O 1
ATOM 3997 N N . THR B 1 89 ? 8.898 -19.781 5.82 1 96.25 89 THR B N 1
ATOM 3998 C CA . THR B 1 89 ? 10.242 -19.406 6.258 1 96.25 89 THR B CA 1
ATOM 3999 C C . THR B 1 89 ? 10.203 -18.109 7.07 1 96.25 89 THR B C 1
ATOM 4001 O O . THR B 1 89 ? 11.047 -17.906 7.949 1 96.25 89 THR B O 1
ATOM 4004 N N . LEU B 1 90 ? 9.219 -17.266 6.785 1 95.5 90 LEU B N 1
ATOM 4005 C CA . LEU B 1 90 ? 9.094 -16.016 7.527 1 95.5 90 LEU B CA 1
ATOM 4006 C C . LEU B 1 90 ? 8.094 -16.156 8.672 1 95.5 90 LEU B C 1
ATOM 4008 O O . LEU B 1 90 ? 7.773 -15.18 9.344 1 95.5 90 LEU B O 1
ATOM 4012 N N . ARG B 1 91 ? 7.582 -17.375 8.859 1 94.19 91 ARG B N 1
ATOM 4013 C CA . ARG B 1 91 ? 6.703 -17.75 9.961 1 94.19 91 ARG B CA 1
ATOM 4014 C C . ARG B 1 91 ? 5.465 -16.859 10 1 94.19 91 ARG B C 1
ATOM 4016 O O . ARG B 1 91 ? 5.105 -16.328 11.055 1 94.19 91 ARG B O 1
ATOM 4023 N N . ALA B 1 92 ? 4.973 -16.547 8.836 1 95.94 92 ALA B N 1
ATOM 4024 C CA . ALA B 1 92 ? 3.717 -15.805 8.742 1 95.94 92 ALA B CA 1
ATOM 4025 C C . ALA B 1 92 ? 2.525 -16.703 9.055 1 95.94 92 ALA B C 1
ATOM 4027 O O . ALA B 1 92 ? 2.607 -17.922 8.898 1 95.94 92 ALA B O 1
ATOM 4028 N N . ALA B 1 93 ? 1.448 -16.094 9.461 1 95.5 93 ALA B N 1
ATOM 4029 C CA . ALA B 1 93 ? 0.234 -16.828 9.797 1 95.5 93 ALA B CA 1
ATOM 4030 C C . ALA B 1 93 ? -0.434 -17.375 8.539 1 95.5 93 ALA B C 1
ATOM 4032 O O . ALA B 1 93 ? -1.118 -18.406 8.586 1 95.5 93 ALA B O 1
ATOM 4033 N N . ALA B 1 94 ? -0.204 -16.703 7.406 1 96.19 94 ALA B N 1
ATOM 4034 C CA . ALA B 1 94 ? -0.761 -17.141 6.125 1 96.19 94 ALA B CA 1
ATOM 4035 C C . ALA B 1 94 ? -0.065 -16.438 4.961 1 96.19 94 ALA B C 1
ATOM 4037 O O . ALA B 1 94 ? 0.547 -15.383 5.137 1 96.19 94 ALA B O 1
ATOM 4038 N N . GLY B 1 95 ? -0.105 -17.078 3.84 1 97.5 95 GLY B N 1
ATOM 4039 C CA . GLY B 1 95 ? 0.265 -16.469 2.574 1 97.5 95 GLY B CA 1
ATOM 4040 C C . GLY B 1 95 ? -0.928 -16.172 1.688 1 97.5 95 GLY B C 1
ATOM 4041 O O . GLY B 1 95 ? -1.875 -16.953 1.62 1 97.5 95 GLY B O 1
ATOM 4042 N N . VAL B 1 96 ? -0.961 -15.008 1.111 1 98.5 96 VAL B N 1
ATOM 4043 C CA . VAL B 1 96 ? -2.021 -14.578 0.204 1 98.5 96 VAL B CA 1
ATOM 4044 C C . VAL B 1 96 ? -1.438 -14.312 -1.184 1 98.5 96 VAL B C 1
ATOM 4046 O O . VAL B 1 96 ? -0.45 -13.586 -1.321 1 98.5 96 VAL B O 1
ATOM 4049 N N . VAL B 1 97 ? -2.051 -14.906 -2.186 1 98.69 97 VAL B N 1
ATOM 4050 C CA . VAL B 1 97 ? -1.616 -14.719 -3.566 1 98.69 97 VAL B CA 1
ATOM 4051 C C . VAL B 1 97 ? -2.729 -14.047 -4.367 1 98.69 97 VAL B C 1
ATOM 4053 O O . VAL B 1 97 ? -3.846 -14.562 -4.445 1 98.69 97 VAL B O 1
ATOM 4056 N N . ILE B 1 98 ? -2.436 -12.945 -4.949 1 98.81 98 ILE B N 1
ATOM 4057 C CA . ILE B 1 98 ? -3.373 -12.281 -5.844 1 98.81 98 ILE B CA 1
ATOM 4058 C C . ILE B 1 98 ? -3.064 -12.656 -7.293 1 98.81 98 ILE B C 1
ATOM 4060 O O . ILE B 1 98 ? -2.178 -12.07 -7.914 1 98.81 98 ILE B O 1
ATOM 4064 N N . SER B 1 99 ? -3.822 -13.578 -7.785 1 98.44 99 SER B N 1
ATOM 4065 C CA . SER B 1 99 ? -3.574 -14.062 -9.141 1 98.44 99 SER B CA 1
ATOM 4066 C C . SER B 1 99 ? -4.723 -14.938 -9.633 1 98.44 99 SER B C 1
ATOM 4068 O O . SER B 1 99 ? -5.344 -15.656 -8.844 1 98.44 99 SER B O 1
ATOM 4070 N N . ALA B 1 100 ? -4.945 -14.836 -10.898 1 97.31 100 ALA B N 1
ATOM 4071 C CA . ALA B 1 100 ? -5.855 -15.773 -11.555 1 97.31 100 ALA B CA 1
ATOM 4072 C C . ALA B 1 100 ? -5.082 -16.781 -12.406 1 97.31 100 ALA B C 1
ATOM 4074 O O . ALA B 1 100 ? -5.57 -17.219 -13.453 1 97.31 100 ALA B O 1
ATOM 4075 N N . SER B 1 101 ? -3.881 -16.984 -12.016 1 95.56 101 SER B N 1
ATOM 4076 C CA . SER B 1 101 ? -3.057 -18 -12.641 1 95.56 101 SER B CA 1
ATOM 4077 C C . SER B 1 101 ? -2.922 -17.766 -14.141 1 95.56 101 SER B C 1
ATOM 4079 O O . SER B 1 101 ? -2.332 -16.766 -14.57 1 95.56 101 SER B O 1
ATOM 4081 N N . HIS B 1 102 ? -3.584 -18.641 -14.961 1 96.06 102 HIS B N 1
ATOM 4082 C CA . HIS B 1 102 ? -3.346 -18.625 -16.406 1 96.06 102 HIS B CA 1
ATOM 4083 C C . HIS B 1 102 ? -4.41 -17.812 -17.125 1 96.06 102 HIS B C 1
ATOM 4085 O O . HIS B 1 102 ? -4.371 -17.672 -18.344 1 96.06 102 HIS B O 1
ATOM 4091 N N . ASN B 1 103 ? -5.344 -17.141 -16.406 1 96.19 103 ASN B N 1
ATOM 4092 C CA . ASN B 1 103 ? -6.414 -16.375 -17.031 1 96.19 103 ASN B CA 1
ATOM 4093 C C . ASN B 1 103 ? -5.883 -15.086 -17.656 1 96.19 103 ASN B C 1
ATOM 4095 O O . ASN B 1 103 ? -4.793 -14.625 -17.312 1 96.19 103 ASN B O 1
ATOM 4099 N N . PRO B 1 104 ? -6.641 -14.578 -18.547 1 96.81 104 PRO B N 1
ATOM 4100 C CA . PRO B 1 104 ? -6.281 -13.258 -19.078 1 96.81 104 PRO B CA 1
ATOM 4101 C C . PRO B 1 104 ? -6.305 -12.164 -18.016 1 96.81 104 PRO B C 1
ATOM 4103 O O . PRO B 1 104 ? -6.801 -12.391 -16.906 1 96.81 104 PRO B O 1
ATOM 4106 N N . HIS B 1 105 ? -5.73 -10.992 -18.359 1 97.38 105 HIS B N 1
ATOM 4107 C CA . HIS B 1 105 ? -5.523 -9.938 -17.375 1 97.38 105 HIS B CA 1
ATOM 4108 C C . HIS B 1 105 ? -6.852 -9.391 -16.859 1 97.38 105 HIS B C 1
ATOM 4110 O O . HIS B 1 105 ? -6.902 -8.773 -15.789 1 97.38 105 HIS B O 1
ATOM 4116 N N . GLU B 1 106 ? -8 -9.648 -17.547 1 98 106 GLU B N 1
ATOM 4117 C CA . GLU B 1 106 ? -9.32 -9.156 -17.156 1 98 106 GLU B CA 1
ATOM 4118 C C . GLU B 1 106 ? -9.82 -9.875 -15.898 1 98 106 GLU B C 1
ATOM 4120 O O . GLU B 1 106 ? -10.734 -9.391 -15.227 1 98 106 GLU B O 1
ATOM 4125 N N . ASP B 1 107 ? -9.227 -11 -15.727 1 98 107 ASP B N 1
ATOM 4126 C CA . ASP B 1 107 ? -9.555 -11.773 -14.531 1 98 107 ASP B CA 1
ATOM 4127 C C . ASP B 1 107 ? -8.492 -11.586 -13.453 1 98 107 ASP B C 1
ATOM 4129 O O . ASP B 1 107 ? -7.363 -11.18 -13.742 1 98 107 ASP B O 1
ATOM 4133 N N . ASN B 1 108 ? -8.828 -11.781 -12.258 1 98.44 108 ASN B N 1
ATOM 4134 C CA . ASN B 1 108 ? -7.91 -11.93 -11.133 1 98.44 108 ASN B CA 1
ATOM 4135 C C . ASN B 1 108 ? -8.484 -12.859 -10.062 1 98.44 108 ASN B C 1
ATOM 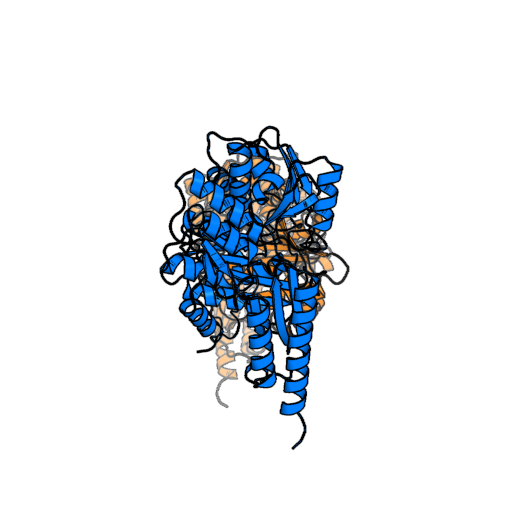4137 O O . ASN B 1 108 ? -9.523 -13.484 -10.266 1 98.44 108 ASN B O 1
ATOM 4141 N N . GLY B 1 109 ? -7.703 -13.117 -9.023 1 97.75 109 GLY B N 1
ATOM 4142 C CA . GLY B 1 109 ? -8.125 -14.031 -7.973 1 97.75 109 GLY B CA 1
ATOM 4143 C C . GLY B 1 109 ? -7.254 -13.961 -6.734 1 97.75 109 GLY B C 1
ATOM 4144 O O . GLY B 1 109 ? -6.273 -13.211 -6.703 1 97.75 109 GLY B O 1
ATOM 4145 N N . ILE B 1 110 ? -7.738 -14.641 -5.719 1 98.38 110 ILE B N 1
ATOM 4146 C CA . ILE B 1 110 ? -7.047 -14.688 -4.434 1 98.38 110 ILE B CA 1
ATOM 4147 C C . ILE B 1 110 ? -6.902 -16.141 -3.98 1 98.38 110 ILE B C 1
ATOM 4149 O O . ILE B 1 110 ? -7.879 -16.891 -3.965 1 98.38 110 ILE B O 1
ATOM 4153 N N . LYS B 1 111 ? -5.699 -16.5 -3.674 1 96.62 111 LYS B N 1
ATOM 4154 C CA . LYS B 1 111 ? -5.371 -17.781 -3.066 1 96.62 111 LYS B CA 1
ATOM 4155 C C . LYS B 1 111 ? -4.785 -17.594 -1.67 1 96.62 111 LYS B C 1
ATOM 4157 O O . LYS B 1 111 ? -4.141 -16.578 -1.392 1 96.62 111 LYS B O 1
ATOM 4162 N N . PHE B 1 112 ? -5.055 -18.594 -0.834 1 96.5 112 PHE B N 1
ATOM 4163 C CA . PHE B 1 112 ? -4.504 -18.562 0.515 1 96.5 112 PHE B CA 1
ATOM 4164 C C . PHE B 1 112 ? -3.66 -19.797 0.792 1 96.5 112 PHE B C 1
ATOM 4166 O O . PHE B 1 112 ? -3.994 -20.891 0.343 1 96.5 112 PHE B O 1
ATOM 4173 N N . PHE B 1 113 ? -2.609 -19.594 1.494 1 95.94 113 PHE B N 1
ATOM 4174 C CA . PHE B 1 113 ? -1.783 -20.672 2.029 1 95.94 113 PHE B CA 1
ATOM 4175 C C . PHE B 1 113 ? -1.735 -20.609 3.553 1 95.94 113 PHE B C 1
ATOM 4177 O O . PHE B 1 113 ? -1.679 -19.516 4.133 1 95.94 113 PHE B O 1
ATOM 4184 N N . SER B 1 114 ? -1.762 -21.75 4.176 1 93.69 114 SER B N 1
ATOM 4185 C CA . SER B 1 114 ? -1.604 -21.844 5.625 1 93.69 114 SER B CA 1
ATOM 4186 C C . SER B 1 114 ? -0.176 -21.516 6.047 1 93.69 114 SER B C 1
ATOM 4188 O O . SER B 1 114 ? 0.691 -21.281 5.199 1 93.69 114 SER B O 1
ATOM 4190 N N . ASP B 1 115 ? 0.058 -21.5 7.379 1 93.56 115 ASP B N 1
ATOM 4191 C CA . ASP B 1 115 ? 1.381 -21.203 7.922 1 93.56 115 ASP B CA 1
ATOM 4192 C C . ASP B 1 115 ? 2.383 -22.297 7.551 1 93.56 115 ASP B C 1
ATOM 4194 O O . ASP B 1 115 ? 3.594 -22.078 7.594 1 93.56 115 ASP B O 1
ATOM 4198 N N . ASP B 1 116 ? 1.899 -23.438 7 1 92.44 116 ASP B N 1
ATOM 4199 C CA . ASP B 1 116 ? 2.758 -24.531 6.547 1 92.44 116 ASP B CA 1
ATOM 4200 C C . ASP B 1 116 ? 3.021 -24.438 5.047 1 92.44 116 ASP B C 1
ATOM 4202 O O . ASP B 1 116 ? 3.68 -25.297 4.469 1 92.44 116 ASP B O 1
ATOM 4206 N N . GLY B 1 117 ? 2.457 -23.422 4.445 1 92.81 117 GLY B N 1
ATOM 4207 C CA . GLY B 1 117 ? 2.656 -23.25 3.016 1 92.81 117 GLY B CA 1
ATOM 4208 C C . GLY B 1 117 ? 1.778 -24.156 2.18 1 92.81 117 GLY B C 1
ATOM 4209 O O . GLY B 1 117 ? 2.105 -24.453 1.03 1 92.81 117 GLY B O 1
ATOM 4210 N N . GLU B 1 118 ? 0.695 -24.594 2.766 1 91.88 118 GLU B N 1
ATOM 4211 C CA . GLU B 1 118 ? -0.26 -25.453 2.072 1 91.88 118 GLU B CA 1
ATOM 4212 C C . GLU B 1 118 ? -1.58 -24.734 1.828 1 91.88 118 GLU B C 1
ATOM 4214 O O . GLU B 1 118 ? -1.908 -23.766 2.533 1 91.88 118 GLU B O 1
ATOM 4219 N N . LYS B 1 119 ? -2.256 -25.203 0.868 1 91.19 119 LYS B N 1
ATOM 4220 C CA . LYS B 1 119 ? -3.572 -24.609 0.626 1 91.19 119 LYS B CA 1
ATOM 4221 C C . LYS B 1 119 ? -4.48 -24.797 1.839 1 91.19 119 LYS B C 1
ATOM 4223 O O . LYS B 1 119 ? -4.336 -25.75 2.596 1 91.19 119 LYS B O 1
ATOM 4228 N N . LEU B 1 120 ? -5.406 -23.891 1.979 1 91.81 120 LEU B N 1
ATOM 4229 C CA . LEU B 1 120 ? -6.305 -23.953 3.125 1 91.81 120 LEU B CA 1
ATOM 4230 C C . LEU B 1 120 ? -7.227 -25.156 3.023 1 91.81 120 LEU B C 1
ATOM 4232 O O . LEU B 1 120 ? -7.648 -25.531 1.925 1 91.81 120 LEU B O 1
ATOM 4236 N N . ASP B 1 121 ? -7.523 -25.703 4.141 1 88.75 121 ASP B N 1
ATOM 4237 C CA . ASP B 1 121 ? -8.508 -26.766 4.156 1 88.75 121 ASP B CA 1
ATOM 4238 C C . ASP B 1 121 ? -9.93 -26.219 4.062 1 88.75 121 ASP B C 1
ATOM 4240 O O . ASP B 1 121 ? -10.141 -25.016 4.215 1 88.75 121 ASP B O 1
ATOM 4244 N N . ASP B 1 122 ? -10.867 -27.031 3.82 1 90 122 ASP B N 1
ATOM 4245 C CA . ASP B 1 122 ? -12.266 -26.641 3.639 1 90 122 ASP B CA 1
ATOM 4246 C C . ASP B 1 122 ? -12.812 -25.953 4.891 1 90 122 ASP B C 1
ATOM 4248 O O . ASP B 1 122 ? -13.578 -25 4.797 1 90 122 ASP B O 1
ATOM 4252 N N . ALA B 1 123 ? -12.461 -26.453 6.02 1 93 123 ALA B N 1
ATOM 4253 C CA . ALA B 1 123 ? -12.969 -25.906 7.277 1 93 123 ALA B CA 1
ATOM 4254 C C . ALA B 1 123 ? -12.547 -24.453 7.453 1 93 123 ALA B C 1
ATOM 4256 O O . ALA B 1 123 ? -13.336 -23.609 7.895 1 93 123 ALA B O 1
ATOM 4257 N N . THR B 1 124 ? -11.297 -24.141 7.16 1 93.5 124 THR B N 1
ATOM 4258 C CA . THR B 1 124 ? -10.781 -22.781 7.277 1 93.5 124 THR B CA 1
ATOM 4259 C C . THR B 1 124 ? -11.469 -21.859 6.273 1 93.5 124 THR B C 1
ATOM 4261 O O . THR B 1 124 ? -11.805 -20.719 6.605 1 93.5 124 THR B O 1
ATOM 4264 N N . GLU B 1 125 ? -11.648 -22.359 5.047 1 94.81 125 GLU B N 1
ATOM 4265 C CA . GLU B 1 125 ? -12.344 -21.562 4.031 1 94.81 125 GLU B CA 1
ATOM 4266 C C . GLU B 1 125 ? -13.773 -21.25 4.453 1 94.81 125 GLU B C 1
ATOM 4268 O O . GLU B 1 125 ? -14.242 -20.125 4.273 1 94.81 125 GLU B O 1
ATOM 4273 N N . LEU B 1 126 ? -14.406 -22.25 5.016 1 96 126 LEU B N 1
ATOM 4274 C CA . LEU B 1 126 ? -15.781 -22.047 5.473 1 96 126 LEU B CA 1
ATOM 4275 C C . LEU B 1 126 ? -15.828 -21.047 6.629 1 96 126 LEU B C 1
ATOM 4277 O O . LEU B 1 126 ? -16.781 -20.281 6.738 1 96 126 LEU B O 1
ATOM 4281 N N . ALA B 1 127 ? -14.852 -21.109 7.484 1 96 127 ALA B N 1
ATOM 4282 C CA . ALA B 1 127 ? -14.773 -20.141 8.586 1 96 127 ALA B CA 1
ATOM 4283 C C . ALA B 1 127 ? -14.625 -18.719 8.07 1 96 127 ALA B C 1
ATOM 4285 O O . ALA B 1 127 ? -15.227 -17.797 8.602 1 96 127 ALA B O 1
ATOM 4286 N N . ILE B 1 128 ? -13.82 -18.531 7.074 1 96.88 128 ILE B N 1
ATOM 4287 C CA . ILE B 1 128 ? -13.625 -17.219 6.469 1 96.88 128 ILE B CA 1
ATOM 4288 C C . ILE B 1 128 ? -14.938 -16.734 5.852 1 96.88 128 ILE B C 1
ATOM 4290 O O . ILE B 1 128 ? -15.32 -15.57 6.023 1 96.88 128 ILE B O 1
ATOM 4294 N N . GLU B 1 129 ? -15.609 -17.625 5.125 1 97.5 129 GLU B N 1
ATOM 4295 C CA . GLU B 1 129 ? -16.875 -17.25 4.512 1 97.5 129 GLU B CA 1
ATOM 4296 C C . GLU B 1 129 ? -17.922 -16.875 5.574 1 97.5 129 GLU B C 1
ATOM 4298 O O . GLU B 1 129 ? -18.75 -16 5.355 1 97.5 129 GLU B O 1
ATOM 4303 N N . ALA B 1 130 ? -17.891 -17.562 6.719 1 97.19 130 ALA B N 1
ATOM 4304 C CA . ALA B 1 130 ? -18.781 -17.203 7.824 1 97.19 130 ALA B CA 1
ATOM 4305 C C . ALA B 1 130 ? -18.516 -15.789 8.32 1 97.19 130 ALA B C 1
ATOM 4307 O O . ALA B 1 130 ? -19.438 -15.047 8.641 1 97.19 130 ALA B O 1
ATOM 4308 N N . GLU B 1 131 ? -17.266 -15.461 8.438 1 96.88 131 GLU B N 1
ATOM 4309 C CA . GLU B 1 131 ? -16.891 -14.109 8.859 1 96.88 131 GLU B CA 1
ATOM 4310 C C . GLU B 1 131 ? -17.328 -13.07 7.828 1 96.88 131 GLU B C 1
ATOM 4312 O O . GLU B 1 131 ? -17.672 -11.945 8.18 1 96.88 131 GLU B O 1
ATOM 4317 N N . LEU B 1 132 ? -17.297 -13.391 6.551 1 97.56 132 LEU B N 1
ATOM 4318 C CA . LEU B 1 132 ? -17.672 -12.5 5.465 1 97.56 132 LEU B CA 1
ATOM 4319 C C . LEU B 1 132 ? -19.141 -12.086 5.582 1 97.56 132 LEU B C 1
ATOM 4321 O O . LEU B 1 132 ? -19.547 -11.078 5 1 97.56 132 LEU B O 1
ATOM 4325 N N . ARG B 1 133 ? -19.906 -12.867 6.305 1 96.81 133 ARG B N 1
ATOM 4326 C CA . ARG B 1 133 ? -21.312 -12.562 6.48 1 96.81 133 ARG B CA 1
ATOM 4327 C C . ARG B 1 133 ? -21.516 -11.531 7.582 1 96.81 133 ARG B C 1
ATOM 4329 O O . ARG B 1 133 ? -22.609 -10.953 7.711 1 96.81 133 ARG B O 1
ATOM 4336 N N . GLN B 1 134 ? -20.484 -11.289 8.383 1 97 134 GLN B N 1
ATOM 4337 C CA . GLN B 1 134 ? -20.562 -10.305 9.461 1 97 134 GLN B CA 1
ATOM 4338 C C . GLN B 1 134 ? -20.156 -8.922 8.977 1 97 134 GLN B C 1
ATOM 4340 O O . GLN B 1 134 ? -19.375 -8.789 8.031 1 97 134 GLN B O 1
ATOM 4345 N N . PRO B 1 135 ? -20.703 -7.945 9.602 1 96.94 135 PRO B N 1
ATOM 4346 C CA . PRO B 1 135 ? -20.25 -6.602 9.25 1 96.94 135 PRO B CA 1
ATOM 4347 C C . PRO B 1 135 ? -18.797 -6.352 9.641 1 96.94 135 PRO B C 1
ATOM 4349 O O . PRO B 1 135 ? -18.344 -6.805 10.703 1 96.94 135 PRO B O 1
ATOM 4352 N N . LEU B 1 136 ? -18.109 -5.715 8.805 1 97.62 136 LEU B N 1
ATOM 4353 C CA . LEU B 1 136 ? -16.719 -5.355 9.078 1 97.62 136 LEU B CA 1
ATOM 4354 C C . LEU B 1 136 ? -16.641 -4.391 10.258 1 97.62 136 LEU B C 1
ATOM 4356 O O . LEU B 1 136 ? -17.266 -3.332 10.25 1 97.62 136 LEU B O 1
ATOM 4360 N N . LYS B 1 137 ? -15.992 -4.703 11.289 1 95.88 137 LYS B N 1
ATOM 4361 C CA . LYS B 1 137 ? -15.695 -3.885 12.461 1 95.88 137 LYS B CA 1
ATOM 4362 C C . LYS B 1 137 ? -14.195 -3.816 12.727 1 95.88 137 LYS B C 1
ATOM 4364 O O . LYS B 1 137 ? -13.617 -4.754 13.273 1 95.88 137 LYS B O 1
ATOM 4369 N N . PRO B 1 138 ? -13.617 -2.721 12.453 1 96.94 138 PRO B N 1
ATOM 4370 C CA . PRO B 1 138 ? -12.172 -2.635 12.68 1 96.94 138 PRO B CA 1
ATOM 4371 C C . PRO B 1 138 ? -11.789 -2.836 14.141 1 96.94 138 PRO B C 1
ATOM 4373 O O . PRO B 1 138 ? -12.555 -2.49 15.039 1 96.94 138 PRO B O 1
ATOM 4376 N N . ALA B 1 139 ? -10.625 -3.377 14.367 1 95.06 139 ALA B N 1
ATOM 4377 C CA . ALA B 1 139 ? -10.039 -3.42 15.703 1 95.06 139 ALA B CA 1
ATOM 4378 C C . ALA B 1 139 ? -9.891 -2.014 16.281 1 95.06 139 ALA B C 1
ATOM 4380 O O . ALA B 1 139 ? -9.883 -1.029 15.539 1 95.06 139 ALA B O 1
ATOM 4381 N N . PRO B 1 140 ? -9.875 -1.905 17.578 1 94.81 140 PRO B N 1
ATOM 4382 C CA . PRO B 1 140 ? -9.555 -0.599 18.156 1 94.81 140 PRO B CA 1
ATOM 4383 C C . PRO B 1 140 ? -8.258 -0.01 17.609 1 94.81 140 PRO B C 1
ATOM 4385 O O . PRO B 1 140 ? -7.336 -0.753 17.266 1 94.81 140 PRO B O 1
ATOM 4388 N N . SER B 1 141 ? -8.164 1.233 17.578 1 94.38 141 SER B N 1
ATOM 4389 C CA . SER B 1 141 ? -7.07 1.958 16.938 1 94.38 141 SER B CA 1
ATOM 4390 C C . SER B 1 141 ? -5.715 1.438 17.406 1 94.38 141 SER B C 1
ATOM 4392 O O . SER B 1 141 ? -4.797 1.266 16.609 1 94.38 141 SER B O 1
ATOM 4394 N N . ALA B 1 142 ? -5.594 1.152 18.672 1 95.06 142 ALA B N 1
ATOM 4395 C CA . ALA B 1 142 ? -4.312 0.764 19.25 1 95.06 142 ALA B CA 1
ATOM 4396 C C . ALA B 1 142 ? -3.924 -0.649 18.828 1 95.06 142 ALA B C 1
ATOM 4398 O O . ALA B 1 142 ? -2.775 -1.062 19 1 95.06 142 ALA B O 1
ATOM 4399 N N . ARG B 1 143 ? -4.828 -1.4 18.188 1 94.75 143 ARG B N 1
ATOM 4400 C CA . ARG B 1 143 ? -4.582 -2.799 17.844 1 94.75 143 ARG B CA 1
ATOM 4401 C C . ARG B 1 143 ? -4.633 -3.014 16.328 1 94.75 143 ARG B C 1
ATOM 4403 O O . ARG B 1 143 ? -4.711 -4.152 15.867 1 94.75 143 ARG B O 1
ATOM 4410 N N . LEU B 1 144 ? -4.648 -1.95 15.594 1 97.06 144 LEU B N 1
ATOM 4411 C CA . LEU B 1 144 ? -4.648 -2.055 14.141 1 97.06 144 LEU B CA 1
ATOM 4412 C C . LEU B 1 144 ? -3.311 -2.586 13.633 1 97.06 144 LEU B C 1
ATOM 4414 O O . LEU B 1 144 ? -2.277 -2.396 14.281 1 97.06 144 LEU B O 1
ATOM 4418 N N . GLY B 1 145 ? -3.398 -3.291 12.531 1 96.62 145 GLY B N 1
ATOM 4419 C CA . GLY B 1 145 ? -2.189 -3.861 11.961 1 96.62 145 GLY B CA 1
ATOM 4420 C C . GLY B 1 145 ? -1.353 -2.85 11.203 1 96.62 145 GLY B C 1
ATOM 4421 O O . GLY B 1 145 ? -1.864 -1.817 10.766 1 96.62 145 GLY B O 1
ATOM 4422 N N . LYS B 1 146 ? -0.126 -3.156 11.047 1 97.31 146 LYS B N 1
ATOM 4423 C CA . LYS B 1 146 ? 0.823 -2.363 10.266 1 97.31 146 LYS B CA 1
ATOM 4424 C C . LYS B 1 146 ? 1.152 -3.045 8.938 1 97.31 146 LYS B C 1
ATOM 4426 O O . LYS B 1 146 ? 0.795 -4.207 8.727 1 97.31 146 LYS B O 1
ATOM 4431 N N . ALA B 1 147 ? 1.698 -2.279 8.055 1 97.19 147 ALA B N 1
ATOM 4432 C CA . ALA B 1 147 ? 2.129 -2.832 6.77 1 97.19 147 ALA B CA 1
ATOM 4433 C C . ALA B 1 147 ? 3.588 -2.486 6.484 1 97.19 147 ALA B C 1
ATOM 4435 O O . ALA B 1 147 ? 4.059 -1.409 6.855 1 97.19 147 ALA B O 1
ATOM 4436 N N . SER B 1 148 ? 4.277 -3.391 5.871 1 96.88 148 SER B N 1
ATOM 4437 C CA . SER B 1 148 ? 5.656 -3.162 5.449 1 96.88 148 SER B CA 1
ATOM 4438 C C . SER B 1 148 ? 5.977 -3.938 4.176 1 96.88 148 SER B C 1
ATOM 4440 O O . SER B 1 148 ? 5.273 -4.887 3.824 1 96.88 148 SER B O 1
ATOM 4442 N N . ARG B 1 149 ? 6.957 -3.521 3.459 1 96.19 149 ARG B N 1
ATOM 4443 C CA . ARG B 1 149 ? 7.418 -4.219 2.262 1 96.19 149 ARG B CA 1
ATOM 4444 C C . ARG B 1 149 ? 8.656 -5.055 2.557 1 96.19 149 ARG B C 1
ATOM 4446 O O . ARG B 1 149 ? 9.531 -4.633 3.318 1 96.19 149 ARG B O 1
ATOM 4453 N N . ILE B 1 150 ? 8.656 -6.215 2.018 1 96.56 150 ILE B N 1
ATOM 4454 C CA . ILE B 1 150 ? 9.844 -7.059 2.086 1 96.56 150 ILE B CA 1
ATOM 4455 C C . ILE B 1 150 ? 10.617 -6.969 0.772 1 96.56 150 ILE B C 1
ATOM 4457 O O . ILE B 1 150 ? 10.219 -7.559 -0.233 1 96.56 150 ILE B O 1
ATOM 4461 N N . ASN B 1 151 ? 11.797 -6.449 0.788 1 94.38 151 ASN B N 1
ATOM 4462 C CA . ASN B 1 151 ? 12.5 -6.109 -0.446 1 94.38 151 ASN B CA 1
ATOM 4463 C C . ASN B 1 151 ? 13.43 -7.23 -0.891 1 94.38 151 ASN B C 1
ATOM 4465 O O . ASN B 1 151 ? 13.859 -7.266 -2.045 1 94.38 151 ASN B O 1
ATOM 4469 N N . ASP B 1 152 ? 13.758 -8.172 -0.057 1 96.75 152 ASP B N 1
ATOM 4470 C CA . ASP B 1 152 ? 14.75 -9.18 -0.42 1 96.75 152 ASP B CA 1
ATOM 4471 C C . ASP B 1 152 ? 14.086 -10.516 -0.752 1 96.75 152 ASP B C 1
ATOM 4473 O O . ASP B 1 152 ? 14.75 -11.539 -0.854 1 96.75 152 ASP B O 1
ATOM 4477 N N . ALA B 1 153 ? 12.766 -10.516 -0.93 1 97.69 153 ALA B N 1
ATOM 4478 C CA . ALA B 1 153 ? 11.992 -11.734 -1.179 1 97.69 153 ALA B CA 1
ATOM 4479 C C . ALA B 1 153 ? 12.445 -12.414 -2.467 1 97.69 153 ALA B C 1
ATOM 4481 O O . ALA B 1 153 ? 12.617 -13.633 -2.502 1 97.69 153 ALA B O 1
ATOM 4482 N N . PRO B 1 154 ? 12.688 -11.656 -3.57 1 98.38 154 PRO B N 1
ATOM 4483 C CA . PRO B 1 154 ? 13.133 -12.32 -4.801 1 98.38 154 PRO B CA 1
ATOM 4484 C C . PRO B 1 154 ? 14.453 -13.078 -4.621 1 98.38 154 PRO B C 1
ATOM 4486 O O . PRO B 1 154 ? 14.578 -14.219 -5.074 1 98.38 154 PRO B O 1
ATOM 4489 N N . GLY B 1 155 ? 15.367 -12.492 -3.883 1 98.5 155 GLY B N 1
ATOM 4490 C CA . GLY B 1 155 ? 16.641 -13.141 -3.641 1 98.5 155 GLY B CA 1
ATOM 4491 C C . GLY B 1 155 ? 16.516 -14.422 -2.836 1 98.5 155 GLY B C 1
ATOM 4492 O O . GLY B 1 155 ? 17.172 -15.422 -3.141 1 98.5 155 GLY B O 1
ATOM 4493 N N . ARG B 1 156 ? 15.672 -14.414 -1.834 1 98.25 156 ARG B N 1
ATOM 4494 C CA . ARG B 1 156 ? 15.438 -15.586 -1.001 1 98.25 156 ARG B CA 1
ATOM 4495 C C . ARG B 1 156 ? 14.852 -16.734 -1.821 1 98.25 156 ARG B C 1
ATOM 4497 O O . ARG B 1 156 ? 15.25 -17.891 -1.668 1 98.25 156 ARG B O 1
ATOM 4504 N N . TYR B 1 157 ? 14.016 -16.375 -2.652 1 98.69 157 TYR B N 1
ATOM 4505 C CA . TYR B 1 157 ? 13.359 -17.406 -3.457 1 98.69 157 TYR B CA 1
ATOM 4506 C C . TYR B 1 157 ? 14.312 -17.953 -4.512 1 98.69 157 TYR B C 1
ATOM 4508 O O . TYR B 1 157 ? 14.312 -19.156 -4.789 1 98.69 157 TYR B O 1
ATOM 4516 N N . ILE B 1 158 ? 15.078 -17.094 -5.125 1 98.81 158 ILE B N 1
ATOM 4517 C CA . ILE B 1 158 ? 16.062 -17.531 -6.102 1 98.81 158 ILE B CA 1
ATOM 4518 C C . ILE B 1 158 ? 17 -18.547 -5.465 1 98.81 158 ILE B C 1
ATOM 4520 O O . ILE B 1 158 ? 17.266 -19.609 -6.039 1 98.81 158 ILE B O 1
ATOM 4524 N N . GLU B 1 159 ? 17.453 -18.25 -4.266 1 98.62 159 GLU B N 1
ATOM 4525 C CA . GLU B 1 159 ? 18.344 -19.156 -3.564 1 98.62 159 GLU B CA 1
ATOM 4526 C C . GLU B 1 159 ? 17.641 -20.484 -3.24 1 98.62 159 GLU B C 1
ATOM 4528 O O . GLU B 1 159 ? 18.25 -21.547 -3.361 1 98.62 159 GLU B O 1
ATOM 4533 N N . PHE B 1 160 ? 16.469 -20.391 -2.85 1 98.62 160 PHE B N 1
ATOM 4534 C CA . PHE B 1 160 ? 15.68 -21.578 -2.553 1 98.62 160 PHE B CA 1
ATOM 4535 C C . PHE B 1 160 ? 15.578 -22.484 -3.775 1 98.62 160 PHE B C 1
ATOM 4537 O O . PHE B 1 160 ? 15.789 -23.688 -3.676 1 98.62 160 PHE B O 1
ATOM 4544 N N . CYS B 1 161 ? 15.195 -21.891 -4.93 1 98.75 161 CYS B N 1
ATOM 4545 C CA . CYS B 1 161 ? 15.086 -22.641 -6.168 1 98.75 161 CYS B CA 1
ATOM 4546 C C . CYS B 1 161 ? 16.406 -23.328 -6.516 1 98.75 161 CYS B C 1
ATOM 4548 O O . CYS B 1 161 ? 16.438 -24.516 -6.848 1 98.75 161 CYS B O 1
ATOM 4550 N N . LYS B 1 162 ? 17.484 -22.578 -6.41 1 98.5 162 LYS B N 1
ATOM 4551 C CA . LYS B 1 162 ? 18.797 -23.109 -6.77 1 98.5 162 LYS B CA 1
ATOM 4552 C C . LYS B 1 162 ? 19.188 -24.266 -5.855 1 98.5 162 LYS B C 1
ATOM 4554 O O . LYS B 1 162 ? 19.844 -25.219 -6.293 1 98.5 162 LYS B O 1
ATOM 4559 N N . ARG B 1 163 ? 18.688 -24.266 -4.656 1 97.56 163 ARG B N 1
ATOM 4560 C CA . ARG B 1 163 ? 19 -25.328 -3.695 1 97.56 163 ARG B CA 1
ATOM 4561 C C . ARG B 1 163 ? 18.312 -26.625 -4.066 1 97.56 163 ARG B C 1
ATOM 4563 O O . ARG B 1 163 ? 18.688 -27.688 -3.578 1 97.56 163 ARG B O 1
ATOM 4570 N N . SER B 1 164 ? 17.297 -26.531 -4.859 1 97.31 164 SER B N 1
ATOM 4571 C CA . SER B 1 164 ? 16.594 -27.734 -5.285 1 97.31 164 SER B CA 1
ATOM 4572 C C . SER B 1 164 ? 17.344 -28.453 -6.387 1 97.31 164 SER B C 1
ATOM 4574 O O . SER B 1 164 ? 16.984 -29.578 -6.773 1 97.31 164 SER B O 1
ATOM 4576 N N . PHE B 1 165 ? 18.406 -27.859 -6.891 1 97.38 165 PHE B N 1
ATOM 4577 C CA . PHE B 1 165 ? 19.312 -28.391 -7.891 1 97.38 165 PHE B CA 1
ATOM 4578 C C . PHE B 1 165 ? 20.609 -28.875 -7.238 1 97.38 165 PHE B C 1
ATOM 4580 O O . PHE B 1 165 ? 21.125 -28.219 -6.328 1 97.38 165 PHE B O 1
ATOM 4587 N N . PRO B 1 166 ? 21.172 -30.062 -7.613 1 95.62 166 PRO B N 1
ATOM 4588 C CA . PRO B 1 166 ? 22.375 -30.578 -6.949 1 95.62 166 PRO B CA 1
ATOM 4589 C C . PRO B 1 166 ? 23.562 -29.641 -7.078 1 95.62 166 PRO B C 1
ATOM 4591 O O . PRO B 1 166 ? 23.844 -29.141 -8.172 1 95.62 166 PRO B O 1
ATOM 4594 N N . TYR B 1 167 ? 24.25 -29.562 -6.016 1 94.06 167 TYR B N 1
ATOM 4595 C CA . TYR B 1 167 ? 25.359 -28.609 -5.926 1 94.06 167 TYR B CA 1
ATOM 4596 C C . TYR B 1 167 ? 26.484 -29 -6.875 1 94.06 167 TYR B C 1
ATOM 4598 O O . TYR B 1 167 ? 27.234 -28.156 -7.336 1 94.06 167 TYR B O 1
ATOM 4606 N N . GLU B 1 168 ? 26.594 -30.266 -7.133 1 95.19 168 GLU B N 1
ATOM 4607 C CA . GLU B 1 168 ? 27.703 -30.781 -7.938 1 95.19 168 GLU B CA 1
ATOM 4608 C C . GLU B 1 168 ? 27.422 -30.594 -9.43 1 95.19 168 GLU B C 1
ATOM 4610 O O . GLU B 1 168 ? 28.328 -30.766 -10.25 1 95.19 168 GLU B O 1
ATOM 4615 N N . LEU B 1 169 ? 26.219 -30.219 -9.758 1 96.94 169 LEU B N 1
ATOM 4616 C CA . LEU B 1 169 ? 25.844 -30.031 -11.156 1 96.94 169 LEU B CA 1
ATOM 4617 C C . LEU B 1 169 ? 25.766 -28.562 -11.508 1 96.94 169 LEU B C 1
ATOM 4619 O O . LEU B 1 169 ? 25.703 -27.703 -10.617 1 96.94 169 LEU B O 1
ATOM 4623 N N . SER B 1 170 ? 25.844 -28.266 -12.828 1 98 170 SER B N 1
ATOM 4624 C CA . SER B 1 170 ? 25.656 -26.922 -13.352 1 98 170 SER B CA 1
ATOM 4625 C C . SER B 1 170 ? 24.922 -26.953 -14.688 1 98 170 SER B C 1
ATOM 4627 O O . SER B 1 170 ? 24.812 -28 -15.32 1 98 170 SER B O 1
ATOM 4629 N N . LEU B 1 171 ? 24.469 -25.828 -15.055 1 98.56 171 LEU B N 1
ATOM 4630 C CA . LEU B 1 171 ? 23.781 -25.719 -16.344 1 98.56 171 LEU B CA 1
ATOM 4631 C C . LEU B 1 171 ? 24.688 -25.078 -17.391 1 98.56 171 LEU B C 1
ATOM 4633 O O . LEU B 1 171 ? 24.219 -24.641 -18.438 1 98.56 171 LEU B O 1
ATOM 4637 N N . ARG B 1 172 ? 25.953 -25.031 -17.062 1 97.88 172 ARG B N 1
ATOM 4638 C CA . ARG B 1 172 ? 26.922 -24.516 -18.016 1 97.88 172 ARG B CA 1
ATOM 4639 C C . ARG B 1 172 ? 26.875 -25.297 -19.328 1 97.88 172 ARG B C 1
ATOM 4641 O O . ARG B 1 172 ? 26.781 -26.516 -19.328 1 97.88 172 ARG B O 1
ATOM 4648 N N . GLY B 1 173 ? 26.891 -24.516 -20.438 1 97.5 173 GLY B N 1
ATOM 4649 C CA . GLY B 1 173 ? 26.844 -25.141 -21.734 1 97.5 173 GLY B CA 1
ATOM 4650 C C . GLY B 1 173 ? 25.453 -25.281 -22.297 1 97.5 173 GLY B C 1
ATOM 4651 O O . GLY B 1 173 ? 25.266 -25.594 -23.484 1 97.5 173 GLY B O 1
ATOM 4652 N N . LEU B 1 174 ? 24.438 -25.047 -21.5 1 98.56 174 LEU B N 1
ATOM 4653 C CA . LEU B 1 174 ? 23.062 -25.109 -21.969 1 98.56 174 LEU B CA 1
ATOM 4654 C C . LEU B 1 174 ? 22.547 -23.719 -22.328 1 98.56 174 LEU B C 1
ATOM 4656 O O . LEU B 1 174 ? 22.797 -22.75 -21.625 1 98.56 174 LEU B O 1
ATOM 4660 N N . ARG B 1 175 ? 22.031 -23.609 -23.469 1 98.62 175 ARG B N 1
ATOM 4661 C CA . ARG B 1 175 ? 21.281 -22.438 -23.875 1 98.62 175 ARG B CA 1
ATOM 4662 C C . ARG B 1 175 ? 19.781 -22.656 -23.703 1 98.62 175 ARG B C 1
ATOM 4664 O O . ARG B 1 175 ? 19.203 -23.562 -24.297 1 98.62 175 ARG B O 1
ATOM 4671 N N . LEU B 1 176 ? 19.109 -21.797 -22.875 1 98.94 176 LEU B N 1
ATOM 4672 C CA . LEU B 1 176 ? 17.703 -21.953 -22.531 1 98.94 176 LEU B CA 1
ATOM 4673 C C . LEU B 1 176 ? 16.891 -20.734 -22.938 1 98.94 176 LEU B C 1
ATOM 4675 O O . LEU B 1 176 ? 17.328 -19.594 -22.734 1 98.94 176 LEU B O 1
ATOM 4679 N N . VAL B 1 177 ? 15.766 -20.938 -23.609 1 98.94 177 VAL B N 1
ATOM 4680 C CA . VAL B 1 177 ? 14.781 -19.891 -23.781 1 98.94 177 VAL B CA 1
ATOM 4681 C C . VAL B 1 177 ? 13.742 -19.969 -22.672 1 98.94 177 VAL B C 1
ATOM 4683 O O . VAL B 1 177 ? 13.141 -21.016 -22.438 1 98.94 177 VAL B O 1
ATOM 4686 N N . VAL B 1 178 ? 13.555 -18.859 -21.922 1 98.94 178 VAL B N 1
ATOM 4687 C CA . VAL B 1 178 ? 12.68 -18.875 -20.75 1 98.94 178 VAL B CA 1
ATOM 4688 C C . VAL B 1 178 ? 11.516 -17.906 -20.953 1 98.94 178 VAL B C 1
ATOM 4690 O O . VAL B 1 178 ? 11.695 -16.688 -20.906 1 98.94 178 VAL B O 1
ATOM 4693 N N . ASP B 1 179 ? 10.352 -18.453 -21.203 1 98.94 179 ASP B N 1
ATOM 4694 C CA . ASP B 1 179 ? 9.109 -17.703 -21.344 1 98.94 179 ASP B CA 1
ATOM 4695 C C . ASP B 1 179 ? 8.438 -17.484 -20 1 98.94 179 ASP B C 1
ATOM 4697 O O . ASP B 1 179 ? 7.859 -18.406 -19.422 1 98.94 179 ASP B O 1
ATOM 4701 N N . CYS B 1 180 ? 8.383 -16.234 -19.594 1 98.94 180 CYS B N 1
ATOM 4702 C CA . CYS B 1 180 ? 7.898 -15.914 -18.25 1 98.94 180 CYS B CA 1
ATOM 4703 C C . CYS B 1 180 ? 6.43 -15.508 -18.297 1 98.94 180 CYS B C 1
ATOM 4705 O O . CYS B 1 180 ? 5.883 -15.039 -17.281 1 98.94 180 CYS B O 1
ATOM 4707 N N . ALA B 1 181 ? 5.793 -15.594 -19.453 1 98.88 181 ALA B N 1
ATOM 4708 C CA . ALA B 1 181 ? 4.371 -15.328 -19.641 1 98.88 181 ALA B CA 1
ATOM 4709 C C . ALA B 1 181 ? 4.023 -13.891 -19.25 1 98.88 181 ALA B C 1
ATOM 4711 O O . ALA B 1 181 ? 2.865 -13.578 -18.969 1 98.88 181 ALA B O 1
ATOM 4712 N N . ASN B 1 182 ? 5 -13.047 -19.125 1 98.88 182 ASN B N 1
ATOM 4713 C CA . ASN B 1 182 ? 4.836 -11.703 -18.578 1 98.88 182 ASN B CA 1
ATOM 4714 C C . ASN B 1 182 ? 4.191 -11.734 -17.203 1 98.88 182 ASN B C 1
ATOM 4716 O O . ASN B 1 182 ? 3.42 -10.836 -16.844 1 98.88 182 ASN B O 1
ATOM 4720 N N . GLY B 1 183 ? 4.453 -12.852 -16.438 1 98.81 183 GLY B N 1
ATOM 4721 C CA . GLY B 1 183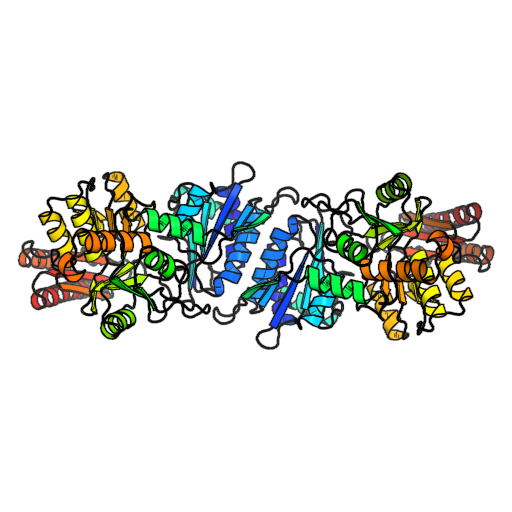 ? 3.838 -13.055 -15.133 1 98.81 183 GLY B CA 1
ATOM 4722 C C . GLY B 1 183 ? 4.812 -12.898 -13.984 1 98.81 183 GLY B C 1
ATOM 4723 O O . GLY B 1 183 ? 5.77 -12.125 -14.07 1 98.81 183 GLY B O 1
ATOM 4724 N N . ALA B 1 184 ? 4.562 -13.562 -12.914 1 98.88 184 ALA B N 1
ATOM 4725 C CA . ALA B 1 184 ? 5.23 -13.359 -11.633 1 98.88 184 ALA B CA 1
ATOM 4726 C C . ALA B 1 184 ? 6.668 -13.867 -11.672 1 98.88 184 ALA B C 1
ATOM 4728 O O . ALA B 1 184 ? 7.488 -13.5 -10.828 1 98.88 184 ALA B O 1
ATOM 4729 N N . THR B 1 185 ? 7.027 -14.656 -12.625 1 98.88 185 THR B N 1
ATOM 4730 C CA . THR B 1 185 ? 8.352 -15.258 -12.656 1 98.88 185 THR B CA 1
ATOM 4731 C C . THR B 1 185 ? 9.344 -14.352 -13.383 1 98.88 185 THR B C 1
ATOM 4733 O O . THR B 1 185 ? 10.539 -14.633 -13.414 1 98.88 185 THR B O 1
ATOM 4736 N N . TYR B 1 186 ? 8.93 -13.219 -13.969 1 98.75 186 TYR B N 1
ATOM 4737 C CA . TYR B 1 186 ? 9.672 -12.445 -14.961 1 98.75 186 TYR B CA 1
ATOM 4738 C C . TYR B 1 186 ? 11.016 -11.992 -14.398 1 98.75 186 TYR B C 1
ATOM 4740 O O . TYR B 1 186 ? 12.008 -11.93 -15.125 1 98.75 186 TYR B O 1
ATOM 4748 N N . HIS B 1 187 ? 11.078 -11.773 -13.109 1 98.06 187 HIS B N 1
ATOM 4749 C CA . HIS B 1 187 ? 12.305 -11.203 -12.57 1 98.06 187 HIS B CA 1
ATOM 4750 C C . HIS B 1 187 ? 13.062 -12.211 -11.711 1 98.06 187 HIS B C 1
ATOM 4752 O O . HIS B 1 187 ? 14.086 -11.883 -11.109 1 98.06 187 HIS B O 1
ATOM 4758 N N . VAL B 1 188 ? 12.555 -13.461 -11.609 1 98.75 188 VAL B N 1
ATOM 4759 C CA . VAL B 1 188 ? 13.219 -14.43 -10.75 1 98.75 188 VAL B CA 1
ATOM 4760 C C . VAL B 1 188 ? 13.68 -15.625 -11.578 1 98.75 188 VAL B C 1
ATOM 4762 O O . VAL B 1 188 ? 14.812 -16.109 -11.422 1 98.75 188 VAL B O 1
ATOM 4765 N N . ALA B 1 189 ? 12.93 -16.078 -12.508 1 98.88 189 ALA B N 1
ATOM 4766 C CA . ALA B 1 189 ? 13.211 -17.328 -13.219 1 98.88 189 ALA B CA 1
ATOM 4767 C C . ALA B 1 189 ? 14.484 -17.203 -14.047 1 98.88 189 ALA B C 1
ATOM 4769 O O . ALA B 1 189 ? 15.375 -18.047 -13.961 1 98.88 189 ALA B O 1
ATOM 4770 N N . PRO B 1 190 ? 14.594 -16.109 -14.914 1 98.88 190 PRO B N 1
ATOM 4771 C CA . PRO B 1 190 ? 15.836 -15.992 -15.688 1 98.88 190 PRO B CA 1
ATOM 4772 C C . PRO B 1 190 ? 17.078 -15.992 -14.797 1 98.88 190 PRO B C 1
ATOM 4774 O O . PRO B 1 190 ? 18.094 -16.609 -15.148 1 98.88 190 PRO B O 1
ATOM 4777 N N . ALA B 1 191 ? 16.984 -15.344 -13.617 1 98.81 191 ALA B N 1
ATOM 4778 C CA . ALA B 1 191 ? 18.109 -15.258 -12.695 1 98.81 191 ALA B CA 1
ATOM 4779 C C . ALA B 1 191 ? 18.469 -16.641 -12.148 1 98.81 191 ALA B C 1
ATOM 4781 O O . ALA B 1 191 ? 19.656 -16.969 -12.023 1 98.81 191 ALA B O 1
ATOM 4782 N N . VAL B 1 192 ? 17.5 -17.453 -11.828 1 98.88 192 VAL B N 1
ATOM 4783 C CA . VAL B 1 192 ? 17.734 -18.797 -11.289 1 98.88 192 VAL B CA 1
ATOM 4784 C C . VAL B 1 192 ? 18.562 -19.609 -12.273 1 98.88 192 VAL B C 1
ATOM 4786 O O . VAL B 1 192 ? 19.609 -20.156 -11.906 1 98.88 192 VAL B O 1
ATOM 4789 N N . PHE B 1 193 ? 18.172 -19.672 -13.523 1 98.88 193 PHE B N 1
ATOM 4790 C CA . PHE B 1 193 ? 18.828 -20.516 -14.516 1 98.88 193 PHE B CA 1
ATOM 4791 C C . PHE B 1 193 ? 20.188 -19.938 -14.898 1 98.88 193 PHE B C 1
ATOM 4793 O O . PHE B 1 193 ? 21.156 -20.688 -15.078 1 98.88 193 PHE B O 1
ATOM 4800 N N . HIS B 1 194 ? 20.25 -18.609 -14.977 1 98.81 194 HIS B N 1
ATOM 4801 C CA . HIS B 1 194 ? 21.5 -17.938 -15.297 1 98.81 194 HIS B CA 1
ATOM 4802 C C . HIS B 1 194 ? 22.547 -18.188 -14.211 1 98.81 194 HIS B C 1
ATOM 4804 O O . HIS B 1 194 ? 23.703 -18.484 -14.516 1 98.81 194 HIS B O 1
ATOM 4810 N N . GLU B 1 195 ? 22.141 -18.078 -13.008 1 98.56 195 GLU B N 1
ATOM 4811 C CA . GLU B 1 195 ? 23.062 -18.219 -11.883 1 98.56 195 GLU B CA 1
ATOM 4812 C C . GLU B 1 195 ? 23.562 -19.656 -11.734 1 98.56 195 GLU B C 1
ATOM 4814 O O . GLU B 1 195 ? 24.609 -19.891 -11.133 1 98.56 195 GLU B O 1
ATOM 4819 N N . LEU B 1 196 ? 22.828 -20.562 -12.273 1 98.75 196 LEU B N 1
ATOM 4820 C CA . LEU B 1 196 ? 23.25 -21.969 -12.258 1 98.75 196 LEU B CA 1
ATOM 4821 C C . LEU B 1 196 ? 24.156 -22.266 -13.453 1 98.75 196 LEU B C 1
ATOM 4823 O O . LEU B 1 196 ? 24.656 -23.375 -13.586 1 98.75 196 LEU B O 1
ATOM 4827 N N . GLY B 1 197 ? 24.312 -21.266 -14.391 1 98.62 197 GLY B N 1
ATOM 4828 C CA . GLY B 1 197 ? 25.344 -21.359 -15.406 1 98.62 197 GLY B CA 1
ATOM 4829 C C . GLY B 1 197 ? 24.797 -21.312 -16.828 1 98.62 197 GLY B C 1
ATOM 4830 O O . GLY B 1 197 ? 25.562 -21.188 -17.781 1 98.62 197 GLY B O 1
ATOM 4831 N N . ALA B 1 198 ? 23.516 -21.297 -17.016 1 98.88 198 ALA B N 1
ATOM 4832 C CA . ALA B 1 198 ? 22.938 -21.391 -18.344 1 98.88 198 ALA B CA 1
ATOM 4833 C C . ALA B 1 198 ? 23.031 -20.047 -19.078 1 98.88 198 ALA B C 1
ATOM 4835 O O . ALA B 1 198 ? 23.062 -18.984 -18.438 1 98.88 198 ALA B O 1
ATOM 4836 N N . GLU B 1 199 ? 23.203 -20.109 -20.406 1 98.81 199 GLU B N 1
ATOM 4837 C CA . GLU B 1 199 ? 22.844 -18.953 -21.234 1 98.81 199 GLU B CA 1
ATOM 4838 C C . GLU B 1 199 ? 21.328 -18.797 -21.359 1 98.81 199 GLU B C 1
ATOM 4840 O O . GLU B 1 199 ? 20.641 -19.703 -21.844 1 98.81 199 GLU B O 1
ATOM 4845 N N . VAL B 1 200 ? 20.812 -17.703 -20.906 1 98.94 200 VAL B N 1
ATOM 4846 C CA . VAL B 1 200 ? 19.359 -17.562 -20.812 1 98.94 200 VAL B CA 1
ATOM 4847 C C . VAL B 1 200 ? 18.891 -16.5 -21.812 1 98.94 200 VAL B C 1
ATOM 4849 O O . VAL B 1 200 ? 19.422 -15.391 -21.844 1 98.94 200 VAL B O 1
ATOM 4852 N N . ILE B 1 201 ? 17.969 -16.828 -22.656 1 98.88 201 ILE B N 1
ATOM 4853 C CA . ILE B 1 201 ? 17.25 -15.914 -23.516 1 98.88 201 ILE B CA 1
ATOM 4854 C C . ILE B 1 201 ? 15.82 -15.719 -22.984 1 98.88 201 ILE B C 1
ATOM 4856 O O . ILE B 1 201 ? 14.961 -16.578 -23.172 1 98.88 201 ILE B O 1
ATOM 4860 N N . PRO B 1 202 ? 15.594 -14.594 -22.328 1 98.81 202 PRO B N 1
ATOM 4861 C CA . PRO B 1 202 ? 14.258 -14.359 -21.781 1 98.81 202 PRO B CA 1
ATOM 4862 C C . PRO B 1 202 ? 13.219 -14.055 -22.859 1 98.81 202 PRO B C 1
ATOM 4864 O O . PRO B 1 202 ? 13.531 -13.406 -23.859 1 98.81 202 PRO B O 1
ATOM 4867 N N . LEU B 1 203 ? 12.078 -14.531 -22.719 1 98.75 203 LEU B N 1
ATOM 4868 C CA . LEU B 1 203 ? 10.898 -14.297 -23.531 1 98.75 203 LEU B CA 1
ATOM 4869 C C . LEU B 1 203 ? 9.703 -13.898 -22.672 1 98.75 203 LEU B C 1
ATOM 4871 O O . LEU B 1 203 ? 9.5 -14.461 -21.594 1 98.75 203 LEU B O 1
ATOM 4875 N N . ALA B 1 204 ? 8.844 -12.898 -23.156 1 98.81 204 ALA B N 1
ATOM 4876 C CA . ALA B 1 204 ? 7.664 -12.43 -22.422 1 98.81 204 ALA B CA 1
ATOM 4877 C C . ALA B 1 204 ? 8.016 -12.102 -20.969 1 98.81 204 ALA B C 1
ATOM 4879 O O . ALA B 1 204 ? 7.371 -12.602 -20.047 1 98.81 204 ALA B O 1
ATOM 4880 N N . ASP B 1 205 ? 9.055 -11.227 -20.781 1 98.75 205 ASP B N 1
ATOM 4881 C CA . ASP B 1 205 ? 9.594 -10.906 -19.469 1 98.75 205 ASP B CA 1
ATOM 4882 C C . ASP B 1 205 ? 9.531 -9.398 -19.203 1 98.75 205 ASP B C 1
ATOM 4884 O O . ASP B 1 205 ? 10.359 -8.859 -18.469 1 98.75 205 ASP B O 1
ATOM 4888 N N . ASP B 1 206 ? 8.609 -8.727 -19.828 1 98.62 206 ASP B N 1
ATOM 4889 C CA . ASP B 1 206 ? 8.414 -7.285 -19.688 1 98.62 206 ASP B CA 1
ATOM 4890 C C . ASP B 1 206 ? 6.949 -6.953 -19.422 1 98.62 206 ASP B C 1
ATOM 4892 O O . ASP B 1 206 ? 6.289 -6.328 -20.25 1 98.62 206 ASP B O 1
ATOM 4896 N N . PRO B 1 207 ? 6.461 -7.289 -18.25 1 98.69 207 PRO B N 1
ATOM 4897 C CA . PRO B 1 207 ? 5.047 -7.078 -17.938 1 98.69 207 PRO B CA 1
ATOM 4898 C C . PRO B 1 207 ? 4.656 -5.605 -17.938 1 98.69 207 PRO B C 1
ATOM 4900 O O . PRO B 1 207 ? 5.438 -4.754 -17.5 1 98.69 207 PRO B O 1
ATOM 4903 N N . ASP B 1 208 ? 3.463 -5.285 -18.359 1 97.94 208 ASP B N 1
ATOM 4904 C CA . ASP B 1 208 ? 2.973 -3.91 -18.375 1 97.94 208 ASP B CA 1
ATOM 4905 C C . ASP B 1 208 ? 1.622 -3.797 -17.672 1 97.94 208 ASP B C 1
ATOM 4907 O O . ASP B 1 208 ? 0.954 -2.766 -17.766 1 97.94 208 ASP B O 1
ATOM 4911 N N . GLY B 1 209 ? 1.192 -4.867 -17.062 1 97.94 209 GLY B N 1
ATOM 4912 C CA . GLY B 1 209 ? -0.066 -4.871 -16.328 1 97.94 209 GLY B CA 1
ATOM 4913 C C . GLY B 1 209 ? -1.205 -5.496 -17.109 1 97.94 209 GLY B C 1
ATOM 4914 O O . GLY B 1 209 ? -2.213 -5.906 -16.531 1 97.94 209 GLY B O 1
ATOM 4915 N N . LEU B 1 210 ? -1.083 -5.652 -18.453 1 98.5 210 LEU B N 1
ATOM 4916 C CA . LEU B 1 210 ? -2.205 -6.074 -19.281 1 98.5 210 LEU B CA 1
ATOM 4917 C C . LEU B 1 210 ? -1.824 -7.277 -20.141 1 98.5 210 LEU B C 1
ATOM 4919 O O . LEU B 1 210 ? -2.695 -7.945 -20.703 1 98.5 210 LEU B O 1
ATOM 4923 N N . ASN B 1 211 ? -0.526 -7.605 -20.219 1 98.75 211 ASN B N 1
ATOM 4924 C CA . ASN B 1 211 ? -0.07 -8.547 -21.234 1 98.75 211 ASN B CA 1
ATOM 4925 C C . ASN B 1 211 ? 0.245 -9.914 -20.625 1 98.75 211 ASN B C 1
ATOM 4927 O O . ASN B 1 211 ? 0.812 -10.781 -21.297 1 98.75 211 ASN B O 1
ATOM 4931 N N . ILE B 1 212 ? -0.062 -10.117 -19.375 1 98.75 212 ILE B N 1
ATOM 4932 C CA . ILE B 1 212 ? 0.154 -11.406 -18.719 1 98.75 212 ILE B CA 1
ATOM 4933 C C . ILE B 1 212 ? -0.576 -12.5 -19.5 1 98.75 212 ILE B C 1
ATOM 4935 O O . ILE B 1 212 ? -1.741 -12.336 -19.859 1 98.75 212 ILE B O 1
ATOM 4939 N N . ASN B 1 213 ? 0.079 -13.609 -19.859 1 98.69 213 ASN B N 1
ATOM 4940 C CA . ASN B 1 213 ? -0.446 -14.812 -20.484 1 98.69 213 ASN B CA 1
ATOM 4941 C C . ASN B 1 213 ? -0.911 -14.547 -21.922 1 98.69 213 ASN B C 1
ATOM 4943 O O . ASN B 1 213 ? -1.44 -15.438 -22.578 1 98.69 213 ASN B O 1
ATOM 4947 N N . ALA B 1 214 ? -0.799 -13.312 -22.422 1 98.56 214 ALA B N 1
ATOM 4948 C CA . ALA B 1 214 ? -1.293 -12.977 -23.75 1 98.56 214 ALA B CA 1
ATOM 4949 C C . ALA B 1 214 ? -0.415 -13.594 -24.828 1 98.56 214 ALA B C 1
ATOM 4951 O O . ALA B 1 214 ? 0.639 -13.055 -25.172 1 98.56 214 ALA B O 1
ATOM 4952 N N . ASP B 1 215 ? -0.864 -14.734 -25.391 1 98.25 215 ASP B N 1
ATOM 4953 C CA . ASP B 1 215 ? -0.182 -15.469 -26.453 1 98.25 215 ASP B CA 1
ATOM 4954 C C . ASP B 1 215 ? 1.218 -15.891 -26.016 1 98.25 215 ASP B C 1
ATOM 4956 O O . ASP B 1 215 ? 2.16 -15.859 -26.812 1 98.25 215 ASP B O 1
ATOM 4960 N N . CYS B 1 216 ? 1.468 -16.172 -24.844 1 98.62 216 CYS B N 1
ATOM 4961 C CA . CYS B 1 216 ? 2.723 -16.625 -24.266 1 98.62 216 CYS B CA 1
ATOM 4962 C C . CYS B 1 216 ? 2.469 -17.5 -23.047 1 98.62 216 CYS B C 1
ATOM 4964 O O . CYS B 1 216 ? 1.337 -17.609 -22.578 1 98.62 216 CYS B O 1
ATOM 4966 N N . GLY B 1 217 ? 3.525 -18.172 -22.641 1 98.56 217 GLY B N 1
ATOM 4967 C CA . GLY B 1 217 ? 3.441 -19 -21.438 1 98.56 217 GLY B CA 1
ATOM 4968 C C . GLY B 1 217 ? 3.094 -20.453 -21.734 1 98.56 217 GLY B C 1
ATOM 4969 O O . GLY B 1 217 ? 3.07 -20.859 -22.906 1 98.56 217 GLY B O 1
ATOM 4970 N N . SER B 1 218 ? 2.832 -21.156 -20.656 1 98.38 218 SER B N 1
ATOM 4971 C CA . SER B 1 218 ? 2.705 -22.609 -20.719 1 98.38 218 SER B CA 1
ATOM 4972 C C . SER B 1 218 ? 1.463 -23.031 -21.5 1 98.38 218 SER B C 1
ATOM 4974 O O . SER B 1 218 ? 1.415 -24.125 -22.062 1 98.38 218 SER B O 1
ATOM 4976 N N . LEU B 1 219 ? 0.482 -22.109 -21.609 1 96.81 219 LEU B N 1
ATOM 4977 C CA . LEU B 1 219 ? -0.729 -22.453 -22.344 1 96.81 219 LEU B CA 1
ATOM 4978 C C . LEU B 1 219 ? -0.611 -22.062 -23.812 1 96.81 219 LEU B C 1
ATOM 4980 O O . LEU B 1 219 ? -1.406 -22.516 -24.641 1 96.81 219 LEU B O 1
ATOM 4984 N N . HIS B 1 220 ? 0.344 -21.25 -24.109 1 97.88 220 HIS B N 1
ATOM 4985 C CA . HIS B 1 220 ? 0.568 -20.781 -25.484 1 97.88 220 HIS B CA 1
ATOM 4986 C C . HIS B 1 220 ? 2.043 -20.859 -25.859 1 97.88 220 HIS B C 1
ATOM 4988 O O . HIS B 1 220 ? 2.691 -19.844 -26.094 1 97.88 220 HIS B O 1
ATOM 4994 N N . PRO B 1 221 ? 2.521 -22.094 -26.109 1 98.25 221 PRO B N 1
ATOM 4995 C CA . PRO B 1 221 ? 3.969 -22.281 -26.219 1 98.25 221 PRO B CA 1
ATOM 4996 C C . PRO B 1 221 ? 4.492 -22.031 -27.641 1 98.25 221 PRO B C 1
ATOM 4998 O O . PRO B 1 221 ? 5.684 -22.219 -27.906 1 98.25 221 PRO B O 1
ATOM 5001 N N . LYS B 1 222 ? 3.68 -21.562 -28.594 1 98.5 222 LYS B N 1
ATOM 5002 C CA . LYS B 1 222 ? 4.094 -21.391 -29.984 1 98.5 222 LYS B CA 1
ATOM 5003 C C . LYS B 1 222 ? 5.281 -20.438 -30.094 1 98.5 222 LYS B C 1
ATOM 5005 O O . LYS B 1 222 ? 6.219 -20.688 -30.859 1 98.5 222 LYS B O 1
ATOM 5010 N N . GLY B 1 223 ? 5.18 -19.281 -29.406 1 98.62 223 GLY B N 1
ATOM 5011 C CA . GLY B 1 223 ? 6.297 -18.344 -29.406 1 98.62 223 GLY B CA 1
ATOM 5012 C C . GLY B 1 223 ? 7.582 -18.953 -28.875 1 98.62 223 GLY B C 1
ATOM 5013 O O . GLY B 1 223 ? 8.664 -18.688 -29.406 1 98.62 223 GLY B O 1
ATOM 5014 N N . LEU B 1 224 ? 7.465 -19.734 -27.875 1 98.81 224 LEU B N 1
ATOM 5015 C CA . LEU B 1 224 ? 8.617 -20.422 -27.297 1 98.81 224 LEU B CA 1
ATOM 5016 C C . LEU B 1 224 ? 9.211 -21.422 -28.281 1 98.81 224 LEU B C 1
ATOM 5018 O O . LEU B 1 224 ? 10.43 -21.5 -28.438 1 98.81 224 LEU B O 1
ATOM 5022 N N . GLN B 1 225 ? 8.406 -22.234 -28.891 1 98.88 225 GLN B N 1
ATOM 5023 C CA . GLN B 1 225 ? 8.844 -23.203 -29.875 1 98.88 225 GLN B CA 1
ATOM 5024 C C . GLN B 1 225 ? 9.664 -22.531 -30.984 1 98.88 225 GLN B C 1
ATOM 5026 O O . GLN B 1 225 ? 10.734 -23.031 -31.344 1 98.88 225 GLN B O 1
ATOM 5031 N N . ALA B 1 226 ? 9.156 -21.453 -31.469 1 98.81 226 ALA B N 1
ATOM 5032 C CA . ALA B 1 226 ? 9.844 -20.703 -32.531 1 98.81 226 ALA B CA 1
ATOM 5033 C C . ALA B 1 226 ? 11.188 -20.172 -32.031 1 98.81 226 ALA B C 1
ATOM 5035 O O . ALA B 1 226 ? 12.188 -20.234 -32.75 1 98.81 226 ALA B O 1
ATOM 5036 N N . ALA B 1 227 ? 11.203 -19.656 -30.812 1 98.88 227 ALA B N 1
ATOM 5037 C CA . ALA B 1 227 ? 12.414 -19.078 -30.25 1 98.88 227 ALA B CA 1
ATOM 5038 C C . ALA B 1 227 ? 13.492 -20.125 -30.031 1 98.88 227 ALA B C 1
ATOM 5040 O O . ALA B 1 227 ? 14.688 -19.859 -30.234 1 98.88 227 ALA B O 1
ATOM 5041 N N . VAL B 1 228 ? 13.094 -21.297 -29.594 1 98.88 228 VAL B N 1
ATOM 5042 C CA . VAL B 1 228 ? 14.039 -22.391 -29.375 1 98.88 228 VAL B CA 1
ATOM 5043 C C . VAL B 1 228 ? 14.75 -22.734 -30.688 1 98.88 228 VAL B C 1
ATOM 5045 O O . VAL B 1 228 ? 15.969 -22.891 -30.719 1 98.88 228 VAL B O 1
ATOM 5048 N N . ARG B 1 229 ? 14.031 -22.844 -31.719 1 98.69 229 ARG B N 1
ATOM 5049 C CA . ARG B 1 229 ? 14.602 -23.141 -33.031 1 98.69 229 ARG B CA 1
ATOM 5050 C C . ARG B 1 229 ? 15.477 -22 -33.531 1 98.69 229 ARG B C 1
ATOM 5052 O O . ARG B 1 229 ? 16.578 -22.219 -34.031 1 98.69 229 ARG B O 1
ATOM 5059 N N . GLU B 1 230 ? 14.961 -20.766 -33.375 1 98.69 230 GLU B N 1
ATOM 5060 C CA . GLU B 1 230 ? 15.656 -19.578 -33.844 1 98.69 230 GLU B CA 1
ATOM 5061 C C . GLU B 1 230 ? 17.016 -19.438 -33.156 1 98.69 230 GLU B C 1
ATOM 5063 O O . GLU B 1 230 ? 18 -19.047 -33.812 1 98.69 230 GLU B O 1
ATOM 5068 N N . HIS B 1 231 ? 17.094 -19.797 -31.922 1 98.69 231 HIS B N 1
ATOM 5069 C CA . HIS B 1 231 ? 18.312 -19.547 -31.156 1 98.69 231 HIS B CA 1
ATOM 5070 C C . HIS B 1 231 ? 19.125 -20.828 -30.984 1 98.69 231 HIS B C 1
ATOM 5072 O O . HIS B 1 231 ? 20.109 -20.844 -30.25 1 98.69 231 HIS B O 1
ATOM 5078 N N . ASP B 1 232 ? 18.688 -21.938 -31.609 1 98.56 232 ASP B N 1
ATOM 5079 C CA . ASP B 1 232 ? 19.344 -23.219 -31.453 1 98.56 232 ASP B CA 1
ATOM 5080 C C . ASP B 1 232 ? 19.516 -23.578 -29.984 1 98.56 232 ASP B C 1
ATOM 5082 O O . ASP B 1 232 ? 20.625 -23.891 -29.547 1 98.56 232 ASP B O 1
ATOM 5086 N N . ALA B 1 233 ? 18.438 -23.344 -29.234 1 98.88 233 ALA B N 1
ATOM 5087 C CA . ALA B 1 233 ? 18.484 -23.578 -27.797 1 98.88 233 ALA B CA 1
ATOM 5088 C C . ALA B 1 233 ? 18.375 -25.078 -27.484 1 98.88 233 ALA B C 1
ATOM 5090 O O . ALA B 1 233 ? 17.812 -25.844 -28.281 1 98.88 233 ALA B O 1
ATOM 5091 N N . ASP B 1 234 ? 18.922 -25.438 -26.344 1 98.88 234 ASP B N 1
ATOM 5092 C CA . ASP B 1 234 ? 18.859 -26.828 -25.906 1 98.88 234 ASP B CA 1
ATOM 5093 C C . ASP B 1 234 ? 17.469 -27.172 -25.375 1 98.88 234 ASP B C 1
ATOM 5095 O O . ASP B 1 234 ? 17.031 -28.328 -25.469 1 98.88 234 ASP B O 1
ATOM 5099 N N . ALA B 1 235 ? 16.781 -26.188 -24.828 1 98.88 235 ALA B N 1
ATOM 5100 C CA . ALA B 1 235 ? 15.43 -26.359 -24.312 1 98.88 235 ALA B CA 1
ATOM 5101 C C . ALA B 1 235 ? 14.734 -25.031 -24.125 1 98.88 235 ALA B C 1
ATOM 5103 O O . ALA B 1 235 ? 15.383 -23.984 -23.984 1 98.88 235 ALA B O 1
ATOM 5104 N N . GLY B 1 236 ? 13.477 -25.031 -24.25 1 98.94 236 GLY B N 1
ATOM 5105 C CA . GLY B 1 236 ? 12.617 -23.938 -23.828 1 98.94 236 GLY B CA 1
ATOM 5106 C C . GLY B 1 236 ? 11.828 -24.234 -22.578 1 98.94 236 GLY B C 1
ATOM 5107 O O . GLY B 1 236 ? 11.43 -25.375 -22.344 1 98.94 236 GLY B O 1
ATOM 5108 N N . ILE B 1 237 ? 11.617 -23.266 -21.734 1 98.94 237 ILE B N 1
ATOM 5109 C CA . ILE B 1 237 ? 10.836 -23.375 -20.5 1 98.94 237 ILE B CA 1
ATOM 5110 C C . ILE B 1 237 ? 9.742 -22.312 -20.5 1 98.94 237 ILE B C 1
ATOM 5112 O O . ILE B 1 237 ? 10.023 -21.109 -20.672 1 98.94 237 ILE B O 1
ATOM 5116 N N . ALA B 1 238 ? 8.516 -22.719 -20.328 1 98.94 238 ALA B N 1
ATOM 5117 C CA . ALA B 1 238 ? 7.402 -21.766 -20.281 1 98.94 238 ALA B CA 1
ATOM 5118 C C . ALA B 1 238 ? 6.633 -21.906 -18.969 1 98.94 238 ALA B C 1
ATOM 5120 O O . ALA B 1 238 ? 6.246 -23.016 -18.578 1 98.94 238 ALA B O 1
ATOM 5121 N N . PHE B 1 239 ? 6.43 -20.781 -18.312 1 98.88 239 PHE B N 1
ATOM 5122 C CA . PHE B 1 239 ? 5.633 -20.734 -17.094 1 98.88 239 PHE B CA 1
ATOM 5123 C C . PHE B 1 239 ? 4.27 -20.109 -17.359 1 98.88 239 PHE B C 1
ATOM 5125 O O . PHE B 1 239 ? 4 -19.641 -18.469 1 98.88 239 PHE B O 1
ATOM 5132 N N . ASP B 1 240 ? 3.34 -20.203 -16.391 1 98.38 240 ASP B N 1
ATOM 5133 C CA . ASP B 1 240 ? 2.098 -19.438 -16.484 1 98.38 240 ASP B CA 1
ATOM 5134 C C . ASP B 1 240 ? 2.158 -18.172 -15.617 1 98.38 240 ASP B C 1
ATOM 5136 O O . ASP B 1 240 ? 3.219 -17.828 -15.102 1 98.38 240 ASP B O 1
ATOM 5140 N N . GLY B 1 241 ? 1.104 -17.484 -15.516 1 98.5 241 GLY B N 1
ATOM 5141 C CA . GLY B 1 241 ? 1.064 -16.141 -14.945 1 98.5 241 GLY B CA 1
ATOM 5142 C C . GLY B 1 241 ? 1.567 -16.094 -13.516 1 98.5 241 GLY B C 1
ATOM 5143 O O . GLY B 1 241 ? 2.199 -15.109 -13.117 1 98.5 241 GLY B O 1
ATOM 5144 N N . ASP B 1 242 ? 1.277 -17.125 -12.68 1 98.31 242 ASP B N 1
ATOM 5145 C CA . ASP B 1 242 ? 1.711 -17.047 -11.289 1 98.31 242 ASP B CA 1
ATOM 5146 C C . ASP B 1 242 ? 2.814 -18.062 -11 1 98.31 242 ASP B C 1
ATOM 5148 O O . ASP B 1 242 ? 3.199 -18.266 -9.844 1 98.31 242 ASP B O 1
ATOM 5152 N N . GLY B 1 243 ? 3.283 -18.812 -12.008 1 98.75 243 GLY B N 1
ATOM 5153 C CA . GLY B 1 243 ? 4.535 -19.547 -11.938 1 98.75 243 GLY B CA 1
ATOM 5154 C C . GLY B 1 243 ? 4.387 -20.922 -11.312 1 98.75 243 GLY B C 1
ATOM 5155 O O . GLY B 1 243 ? 5.383 -21.562 -10.961 1 98.75 243 GLY B O 1
ATOM 5156 N N . ASP B 1 244 ? 3.129 -21.422 -11.211 1 98.12 244 ASP B N 1
ATOM 5157 C CA . ASP B 1 244 ? 3 -22.719 -10.57 1 98.12 244 ASP B CA 1
ATOM 5158 C C . ASP B 1 244 ? 2.914 -23.844 -11.609 1 98.12 244 ASP B C 1
ATOM 5160 O O . ASP B 1 244 ? 2.855 -25.016 -11.25 1 98.12 244 ASP B O 1
ATOM 5164 N N . ARG B 1 245 ? 2.99 -23.5 -12.898 1 98.44 245 ARG B N 1
ATOM 5165 C CA . ARG B 1 245 ? 3.039 -24.484 -13.977 1 98.44 245 ARG B CA 1
ATOM 5166 C C . ARG B 1 245 ? 4.32 -24.344 -14.789 1 98.44 245 ARG B C 1
ATOM 5168 O O . ARG B 1 245 ? 4.953 -23.281 -14.781 1 98.44 245 ARG B O 1
ATOM 5175 N N . VAL B 1 246 ? 4.586 -25.453 -15.523 1 98.81 246 VAL B N 1
ATOM 5176 C CA . VAL B 1 246 ? 5.719 -25.406 -16.438 1 98.81 246 VAL B CA 1
ATOM 5177 C C . VAL B 1 246 ? 5.469 -26.359 -17.609 1 98.81 246 VAL B C 1
ATOM 5179 O O . VAL B 1 246 ? 4.918 -27.438 -17.438 1 98.81 246 VAL B O 1
ATOM 5182 N N . ILE B 1 247 ? 5.711 -25.906 -18.75 1 98.56 247 ILE B N 1
ATOM 5183 C CA . ILE B 1 247 ? 5.84 -26.688 -19.969 1 98.56 247 ILE B CA 1
ATOM 5184 C C . ILE B 1 247 ? 7.211 -26.453 -20.594 1 98.56 247 ILE B C 1
ATOM 5186 O O . ILE B 1 247 ? 7.785 -25.375 -20.469 1 98.56 247 ILE B O 1
ATOM 5190 N N . MET B 1 248 ? 7.719 -27.5 -21.203 1 98.88 248 MET B N 1
ATOM 5191 C CA . MET B 1 248 ? 9.031 -27.328 -21.828 1 98.88 248 MET B CA 1
ATOM 5192 C C . MET B 1 248 ? 8.992 -27.688 -23.297 1 98.88 248 MET B C 1
ATOM 5194 O O . MET B 1 248 ? 8.016 -28.281 -23.781 1 98.88 248 MET B O 1
ATOM 5198 N N . VAL B 1 249 ? 9.977 -27.203 -24 1 98.88 249 VAL B N 1
ATOM 5199 C CA . VAL B 1 249 ? 10.164 -27.438 -25.422 1 98.88 249 VAL B CA 1
ATOM 5200 C C . VAL B 1 249 ? 11.57 -27.984 -25.672 1 98.88 249 VAL B C 1
ATOM 5202 O O . VAL B 1 249 ? 12.547 -27.453 -25.141 1 98.88 249 VAL B O 1
ATOM 5205 N N . ASP B 1 250 ? 11.68 -29.078 -26.438 1 98.62 250 ASP B N 1
ATOM 5206 C CA . ASP B 1 250 ? 12.992 -29.656 -26.703 1 98.62 250 ASP B CA 1
ATOM 5207 C C . ASP B 1 250 ? 13.703 -28.922 -27.828 1 98.62 250 ASP B C 1
ATOM 5209 O O . ASP B 1 250 ? 13.164 -27.953 -28.391 1 98.62 250 ASP B O 1
ATOM 5213 N N . HIS B 1 251 ? 14.945 -29.328 -28.109 1 98.56 251 HIS B N 1
ATOM 5214 C CA . HIS B 1 251 ? 15.82 -28.625 -29.047 1 98.56 251 HIS B CA 1
ATOM 5215 C C . HIS B 1 251 ? 15.25 -28.641 -30.453 1 98.56 251 HIS B C 1
ATOM 5217 O O . HIS B 1 251 ? 15.672 -27.859 -31.312 1 98.56 251 HIS B O 1
ATOM 5223 N N . ARG B 1 252 ? 14.25 -29.484 -30.703 1 98 252 ARG B N 1
ATOM 5224 C CA . ARG B 1 252 ? 13.617 -29.562 -32.031 1 98 252 ARG B CA 1
ATOM 5225 C C . ARG B 1 252 ? 12.391 -28.672 -32.094 1 98 252 ARG B C 1
ATOM 5227 O O . ARG B 1 252 ? 11.789 -28.531 -33.156 1 98 252 ARG B O 1
ATOM 5234 N N . GLY B 1 253 ? 12.016 -28.094 -30.969 1 98.38 253 GLY B N 1
ATOM 5235 C CA . GLY B 1 253 ? 10.828 -27.25 -30.922 1 98.38 253 GLY B CA 1
ATOM 5236 C C . GLY B 1 253 ? 9.57 -28.016 -30.578 1 98.38 253 GLY B C 1
ATOM 5237 O O . GLY B 1 253 ? 8.461 -27.531 -30.781 1 98.38 253 GLY B O 1
ATOM 5238 N N . GLU B 1 254 ? 9.703 -29.203 -30.094 1 97.5 254 GLU B N 1
ATOM 5239 C CA . GLU B 1 254 ? 8.547 -30.031 -29.734 1 97.5 254 GLU B CA 1
ATOM 5240 C C . GLU B 1 254 ? 8.18 -29.844 -28.266 1 97.5 254 GLU B C 1
ATOM 5242 O O . GLU B 1 254 ? 9.062 -29.781 -27.406 1 97.5 254 GLU B O 1
ATOM 5247 N N . VAL B 1 255 ? 6.898 -29.781 -28.031 1 98 255 VAL B N 1
ATOM 5248 C CA . VAL B 1 255 ? 6.406 -29.531 -26.672 1 98 255 VAL B CA 1
ATOM 5249 C C . VAL B 1 255 ? 6.512 -30.812 -25.844 1 98 255 VAL B C 1
ATOM 5251 O O . VAL B 1 255 ? 6.176 -31.906 -26.328 1 98 255 VAL B O 1
ATOM 5254 N N . VAL B 1 256 ? 7.066 -30.75 -24.703 1 98.12 256 VAL B N 1
ATOM 5255 C CA . VAL B 1 256 ? 6.973 -31.766 -23.656 1 98.12 256 VAL B CA 1
ATOM 5256 C C . VAL B 1 256 ? 6.062 -31.266 -22.531 1 98.12 256 VAL B C 1
ATOM 5258 O O . VAL B 1 256 ? 6.445 -30.391 -21.75 1 98.12 256 VAL B O 1
ATOM 5261 N N . ASP B 1 257 ? 4.887 -31.859 -22.422 1 97.19 257 ASP B N 1
ATOM 5262 C CA . ASP B 1 257 ? 3.887 -31.344 -21.5 1 97.19 257 ASP B CA 1
ATOM 5263 C C . ASP B 1 257 ? 4.09 -31.922 -20.094 1 97.19 257 ASP B C 1
ATOM 5265 O O . ASP B 1 257 ? 5.121 -32.531 -19.812 1 97.19 257 ASP B O 1
ATOM 5269 N N . GLY B 1 258 ? 3.176 -31.625 -19.219 1 98.12 258 GLY B N 1
ATOM 5270 C CA . GLY B 1 258 ? 3.303 -32.031 -17.828 1 98.12 258 GLY B CA 1
ATOM 5271 C C . GLY B 1 258 ? 3.486 -33.531 -17.641 1 98.12 258 GLY B C 1
ATOM 5272 O O . GLY B 1 258 ? 4.223 -33.969 -16.766 1 98.12 258 GLY B O 1
ATOM 5273 N N . ASP B 1 259 ? 2.855 -34.344 -18.469 1 97.75 259 ASP B N 1
ATOM 5274 C CA . ASP B 1 259 ? 3.002 -35.781 -18.391 1 97.75 259 ASP B CA 1
ATOM 5275 C C . ASP B 1 259 ? 4.426 -36.219 -18.734 1 97.75 259 ASP B C 1
ATOM 5277 O O . ASP B 1 259 ? 5.016 -37.062 -18.047 1 97.75 259 ASP B O 1
ATOM 5281 N N . GLY B 1 260 ? 4.875 -35.625 -19.797 1 97.88 260 GLY B N 1
ATOM 5282 C CA . GLY B 1 260 ? 6.246 -35.938 -20.188 1 97.88 260 GLY B CA 1
ATOM 5283 C C . GLY B 1 260 ? 7.266 -35.531 -19.141 1 97.88 260 GLY B C 1
ATOM 5284 O O . GLY B 1 260 ? 8.211 -36.281 -18.859 1 97.88 260 GLY B O 1
ATOM 5285 N N . LEU B 1 261 ? 7.082 -34.375 -18.609 1 98.62 261 LEU B N 1
ATOM 5286 C CA . LEU B 1 261 ? 8.008 -33.875 -17.594 1 98.62 261 LEU B CA 1
ATOM 5287 C C . LEU B 1 261 ? 7.949 -34.719 -16.344 1 98.62 261 LEU B C 1
ATOM 5289 O O . LEU B 1 261 ? 8.984 -35 -15.734 1 98.62 261 LEU B O 1
ATOM 5293 N N . LEU B 1 262 ? 6.738 -35.062 -15.992 1 98.25 262 LEU B N 1
ATOM 5294 C CA . LEU B 1 262 ? 6.555 -35.938 -14.844 1 98.25 262 LEU B CA 1
ATOM 5295 C C . LEU B 1 262 ? 7.293 -37.281 -15.039 1 98.25 262 LEU B C 1
ATOM 5297 O O . LEU B 1 262 ? 7.938 -37.781 -14.117 1 98.25 262 LEU B O 1
ATOM 5301 N N . TYR B 1 263 ? 7.258 -37.812 -16.188 1 97.94 263 TYR B N 1
ATOM 5302 C CA . TYR B 1 263 ? 7.953 -39.062 -16.516 1 97.94 263 TYR B CA 1
ATOM 5303 C C . TYR B 1 263 ? 9.461 -38.906 -16.359 1 97.94 263 TYR B C 1
ATOM 5305 O O . TYR B 1 263 ? 10.125 -39.75 -15.766 1 97.94 263 TYR B O 1
ATOM 5313 N N . ILE B 1 264 ? 9.969 -37.844 -16.906 1 98.25 264 ILE B N 1
ATOM 5314 C CA . ILE B 1 264 ? 11.406 -37.562 -16.875 1 98.25 264 ILE B CA 1
ATOM 5315 C C . ILE B 1 264 ? 11.875 -37.469 -15.422 1 98.25 264 ILE B C 1
ATOM 5317 O O . ILE B 1 264 ? 12.898 -38.062 -15.055 1 98.25 264 ILE B O 1
ATOM 5321 N N . ILE B 1 265 ? 11.133 -36.75 -14.609 1 98.12 265 ILE B N 1
ATOM 5322 C CA . ILE B 1 265 ? 11.508 -36.594 -13.211 1 98.12 265 ILE B CA 1
ATOM 5323 C C . ILE B 1 265 ? 11.445 -37.938 -12.492 1 98.12 265 ILE B C 1
ATOM 5325 O O . ILE B 1 265 ? 12.344 -38.281 -11.719 1 98.12 265 ILE B O 1
ATOM 5329 N N . ALA B 1 266 ? 10.414 -38.719 -12.734 1 97.31 266 ALA B N 1
ATOM 5330 C CA . ALA B 1 266 ? 10.273 -40.031 -12.125 1 97.31 266 ALA B CA 1
ATOM 5331 C C . ALA B 1 266 ? 11.445 -40.938 -12.484 1 97.31 266 ALA B C 1
ATOM 5333 O O . ALA B 1 266 ? 12.008 -41.625 -11.625 1 97.31 266 ALA B O 1
ATOM 5334 N N . ARG B 1 267 ? 11.789 -40.938 -13.711 1 95.69 267 ARG B N 1
ATOM 5335 C CA . ARG B 1 267 ? 12.891 -41.75 -14.203 1 95.69 267 ARG B CA 1
ATOM 5336 C C . ARG B 1 267 ? 14.203 -41.344 -13.531 1 95.69 267 ARG B C 1
ATOM 5338 O O . ARG B 1 267 ? 14.984 -42.219 -13.133 1 95.69 267 ARG B O 1
ATOM 5345 N N . GLN B 1 268 ? 14.414 -40.094 -13.438 1 95.12 268 GLN B N 1
ATOM 5346 C CA . GLN B 1 268 ? 15.633 -39.594 -12.805 1 95.12 268 GLN B CA 1
ATOM 5347 C C . GLN B 1 268 ? 15.68 -39.969 -11.328 1 95.12 268 GLN B C 1
ATOM 5349 O O . GLN B 1 268 ? 16.734 -40.344 -10.805 1 95.12 268 GLN B O 1
ATOM 5354 N N . ARG B 1 269 ? 14.531 -39.844 -10.641 1 94.06 269 ARG B N 1
ATOM 5355 C CA . ARG B 1 269 ? 14.469 -40.219 -9.227 1 94.06 269 ARG B CA 1
ATOM 5356 C C . ARG B 1 269 ? 14.711 -41.719 -9.016 1 94.06 269 ARG B C 1
ATOM 5358 O O . ARG B 1 269 ? 15.281 -42.125 -8.008 1 94.06 269 ARG B O 1
ATOM 5365 N N . MET B 1 270 ? 14.219 -42.469 -9.859 1 90.44 270 MET B N 1
ATOM 5366 C CA . MET B 1 270 ? 14.445 -43.906 -9.781 1 90.44 270 MET B CA 1
ATOM 5367 C C . MET B 1 270 ? 15.93 -44.219 -9.93 1 90.44 270 MET B C 1
ATOM 5369 O O . MET B 1 270 ? 16.453 -45.062 -9.211 1 90.44 270 MET B O 1
ATOM 5373 N N . ALA B 1 271 ? 16.484 -43.531 -10.812 1 87.38 271 ALA B N 1
ATOM 5374 C CA . ALA B 1 271 ? 17.906 -43.781 -11.078 1 87.38 271 ALA B CA 1
ATOM 5375 C C . ALA B 1 271 ? 18.766 -43.406 -9.883 1 87.38 271 ALA B C 1
ATOM 5377 O O . ALA B 1 271 ? 19.781 -44.031 -9.609 1 87.38 271 ALA B O 1
ATOM 5378 N N . ASN B 1 272 ? 18.312 -42.438 -9.102 1 87.69 272 ASN B N 1
ATOM 5379 C CA . ASN B 1 272 ? 19.078 -41.938 -7.98 1 87.69 272 ASN B CA 1
ATOM 5380 C C . ASN B 1 272 ? 18.609 -42.531 -6.656 1 87.69 272 ASN B C 1
ATOM 5382 O O . ASN B 1 272 ? 19.141 -42.188 -5.594 1 87.69 272 ASN B O 1
ATOM 5386 N N . GLY B 1 273 ? 17.609 -43.438 -6.668 1 81 273 GLY B N 1
ATOM 5387 C CA . GLY B 1 273 ? 17.094 -44.062 -5.457 1 81 273 GLY B CA 1
ATOM 5388 C C . GLY B 1 273 ? 16.25 -43.094 -4.621 1 81 273 GLY B C 1
ATOM 5389 O O . GLY B 1 273 ? 16.141 -43.281 -3.404 1 81 273 GLY B O 1
ATOM 5390 N N . GLY B 1 274 ? 15.703 -42.188 -5.254 1 76.62 274 GLY B N 1
ATOM 5391 C CA . GLY B 1 274 ? 15.055 -41.125 -4.492 1 76.62 274 GLY B CA 1
ATOM 5392 C C . GLY B 1 274 ? 13.547 -41.125 -4.621 1 76.62 274 GLY B C 1
ATOM 5393 O O . GLY B 1 274 ? 12.867 -40.219 -4.148 1 76.62 274 GLY B O 1
ATOM 5394 N N . LEU B 1 275 ? 12.938 -42.125 -5.27 1 85.25 275 LEU B N 1
ATOM 5395 C CA . LEU B 1 275 ? 11.492 -42.094 -5.438 1 85.25 275 LEU B CA 1
ATOM 5396 C C . LEU B 1 275 ? 10.797 -42.938 -4.387 1 85.25 275 LEU B C 1
ATOM 5398 O O . LEU B 1 275 ? 11.148 -44.125 -4.207 1 85.25 275 LEU B O 1
ATOM 5402 N N . ALA B 1 276 ? 10 -42.25 -3.641 1 83.56 276 ALA B N 1
ATOM 5403 C CA . ALA B 1 276 ? 9.18 -42.938 -2.641 1 83.56 276 ALA B CA 1
ATOM 5404 C C . ALA B 1 276 ? 7.703 -42.906 -3.025 1 83.56 276 ALA B C 1
ATOM 5406 O O . ALA B 1 276 ? 7.184 -41.875 -3.432 1 83.56 276 ALA B O 1
ATOM 5407 N N . GLY B 1 277 ? 7.078 -44.125 -3.014 1 91.81 277 GLY B N 1
ATOM 5408 C CA . GLY B 1 277 ? 5.641 -44.188 -3.223 1 91.81 277 GLY B CA 1
ATOM 5409 C C . GLY B 1 277 ? 5.246 -44.094 -4.684 1 91.81 277 GLY B C 1
ATOM 5410 O O . GLY B 1 277 ? 6.094 -44.219 -5.57 1 91.81 277 GLY B O 1
ATOM 5411 N N . PRO B 1 278 ? 3.992 -43.938 -4.938 1 97.06 278 PRO B N 1
ATOM 5412 C CA . PRO B 1 278 ? 3.502 -43.875 -6.32 1 97.06 278 PRO B CA 1
ATOM 5413 C C . PRO B 1 278 ? 3.686 -42.5 -6.961 1 97.06 278 PRO B C 1
ATOM 5415 O O . PRO B 1 278 ? 3.852 -41.5 -6.254 1 97.06 278 PRO B O 1
ATOM 5418 N N . VAL B 1 279 ? 3.764 -42.531 -8.25 1 98.12 279 VAL B N 1
ATOM 5419 C CA . VAL B 1 279 ? 3.59 -41.281 -9.008 1 98.12 279 VAL B CA 1
ATOM 5420 C C . VAL B 1 279 ? 2.104 -41 -9.211 1 98.12 279 VAL B C 1
ATOM 5422 O O . VAL B 1 279 ? 1.338 -41.906 -9.547 1 98.12 279 VAL B O 1
ATOM 5425 N N . VAL B 1 280 ? 1.682 -39.781 -8.93 1 98.5 280 VAL B N 1
ATOM 5426 C CA . VAL B 1 280 ? 0.254 -39.5 -8.992 1 98.5 280 VAL B CA 1
ATOM 5427 C C . VAL B 1 280 ? -0.027 -38.531 -10.141 1 98.5 280 VAL B C 1
ATOM 5429 O O . VAL B 1 280 ? 0.589 -37.469 -10.227 1 98.5 280 VAL B O 1
ATOM 5432 N N . GLY B 1 281 ? -0.845 -38.844 -11.086 1 98 281 GLY B N 1
ATOM 5433 C CA . GLY B 1 281 ? -1.434 -37.969 -12.078 1 98 281 GLY B CA 1
ATOM 5434 C C . GLY B 1 281 ? -2.912 -37.719 -11.852 1 98 281 GLY B C 1
ATOM 5435 O O . GLY B 1 281 ? -3.379 -37.719 -10.711 1 98 281 GLY B O 1
ATOM 5436 N N . THR B 1 282 ? -3.605 -37.344 -12.914 1 96.12 282 THR B N 1
ATOM 5437 C CA . THR B 1 282 ? -5.059 -37.219 -12.852 1 96.12 282 THR B CA 1
ATOM 5438 C C . THR B 1 282 ? -5.73 -38.156 -13.859 1 96.12 282 THR B C 1
ATOM 5440 O O . THR B 1 282 ? -5.055 -38.844 -14.625 1 96.12 282 THR B O 1
ATOM 5443 N N . VAL B 1 283 ? -7.031 -38.156 -13.789 1 93.81 283 VAL B N 1
ATOM 5444 C CA . VAL B 1 283 ? -7.816 -38.938 -14.734 1 93.81 283 VAL B CA 1
ATOM 5445 C C . VAL B 1 283 ? -7.559 -38.438 -16.156 1 93.81 283 VAL B C 1
ATOM 5447 O O . VAL B 1 283 ? -7.797 -39.188 -17.125 1 93.81 283 VAL B O 1
ATOM 5450 N N . MET B 1 284 ? -6.934 -37.344 -16.297 1 92.88 284 MET B N 1
ATOM 5451 C CA . MET B 1 284 ? -6.691 -36.781 -17.609 1 92.88 284 MET B CA 1
ATOM 5452 C C . MET B 1 284 ? -5.285 -37.125 -18.094 1 92.88 284 MET B C 1
ATOM 5454 O O . MET B 1 284 ? -4.969 -36.938 -19.281 1 92.88 284 MET B O 1
ATOM 5458 N N . SER B 1 285 ? -4.438 -37.594 -17.234 1 96.06 285 SER B N 1
ATOM 5459 C CA . SER B 1 285 ? -3.076 -37.969 -17.625 1 96.06 285 SER B CA 1
ATOM 5460 C C . SER B 1 285 ? -3.076 -39 -18.75 1 96.06 285 SER B C 1
ATOM 5462 O O . SER B 1 285 ? -3.887 -39.906 -18.75 1 96.06 285 SER B O 1
ATOM 5464 N N . ASN B 1 286 ? -2.217 -38.812 -19.688 1 95.38 286 ASN B N 1
ATOM 5465 C CA . ASN B 1 286 ? -2.131 -39.719 -20.844 1 95.38 286 ASN B CA 1
ATOM 5466 C C . ASN B 1 286 ? -1.797 -41.125 -20.422 1 95.38 286 ASN B C 1
ATOM 5468 O O . ASN B 1 286 ? -0.991 -41.344 -19.516 1 95.38 286 ASN B O 1
ATOM 5472 N N . LEU B 1 287 ? -2.363 -42.062 -21.109 1 94.31 287 LEU B N 1
ATOM 5473 C CA . LEU B 1 287 ? -2.088 -43.469 -20.828 1 94.31 287 LEU B CA 1
ATOM 5474 C C . LEU B 1 287 ? -0.61 -43.781 -21.031 1 94.31 287 LEU B C 1
ATOM 5476 O O . LEU B 1 287 ? -0.052 -44.625 -20.344 1 94.31 287 LEU B O 1
ATOM 5480 N N . GLY B 1 288 ? -0.007 -43.094 -21.953 1 94.12 288 GLY B N 1
ATOM 5481 C CA . GLY B 1 288 ? 1.422 -43.25 -22.172 1 94.12 288 GLY B CA 1
ATOM 5482 C C . GLY B 1 288 ? 2.25 -43 -20.938 1 94.12 288 GLY B C 1
ATOM 5483 O O . GLY B 1 288 ? 3.279 -43.656 -20.719 1 94.12 288 GLY B O 1
ATOM 5484 N N . LEU B 1 289 ? 1.832 -42.031 -20.156 1 96.5 289 LEU B N 1
ATOM 5485 C CA . LEU B 1 289 ? 2.518 -41.781 -18.891 1 96.5 289 LEU B CA 1
ATOM 5486 C C . LEU B 1 289 ? 2.402 -43 -17.969 1 96.5 289 LEU B C 1
ATOM 5488 O O . LEU B 1 289 ? 3.402 -43.438 -17.391 1 96.5 289 LEU B O 1
ATOM 5492 N N . GLU B 1 290 ? 1.228 -43.469 -17.828 1 95.44 290 GLU B N 1
ATOM 5493 C CA . GLU B 1 290 ? 1.004 -44.625 -16.969 1 95.44 290 GLU B CA 1
ATOM 5494 C C . GLU B 1 290 ? 1.851 -45.812 -17.422 1 95.44 290 GLU B C 1
ATOM 5496 O O . GLU B 1 290 ? 2.48 -46.469 -16.594 1 95.44 290 GLU B O 1
ATOM 5501 N N . GLN B 1 291 ? 1.858 -46.031 -18.672 1 94.31 291 GLN B N 1
ATOM 5502 C CA . GLN B 1 291 ? 2.639 -47.125 -19.219 1 94.31 291 GLN B CA 1
ATOM 5503 C C . GLN B 1 291 ? 4.133 -46.906 -19.016 1 94.31 291 GLN B C 1
ATOM 5505 O O . GLN B 1 291 ? 4.859 -47.844 -18.656 1 94.31 291 GLN B O 1
ATOM 5510 N N . GLY B 1 292 ? 4.562 -45.688 -19.281 1 94.56 292 GLY B N 1
ATOM 5511 C CA . GLY B 1 292 ? 5.961 -45.375 -19.062 1 94.56 292 GLY B CA 1
ATOM 5512 C C . GLY B 1 292 ? 6.395 -45.562 -17.625 1 94.56 292 GLY B C 1
ATOM 5513 O O . GLY B 1 292 ? 7.449 -46.125 -17.359 1 94.56 292 GLY B O 1
ATOM 5514 N N . ILE B 1 293 ? 5.59 -45.062 -16.703 1 96.19 293 ILE B N 1
ATOM 5515 C CA . ILE B 1 293 ? 5.867 -45.219 -15.281 1 96.19 293 ILE B CA 1
ATOM 5516 C C . ILE B 1 293 ? 5.871 -46.688 -14.898 1 96.19 293 ILE B C 1
ATOM 5518 O O . ILE B 1 293 ? 6.715 -47.125 -14.109 1 96.19 293 ILE B O 1
ATOM 5522 N N . GLY B 1 294 ? 4.91 -47.438 -15.438 1 93.81 294 GLY B N 1
ATOM 5523 C CA . GLY B 1 294 ? 4.863 -48.844 -15.211 1 93.81 294 GLY B CA 1
ATOM 5524 C C . GLY B 1 294 ? 6.129 -49.562 -15.656 1 93.81 294 GLY B C 1
ATOM 5525 O O . GLY B 1 294 ? 6.605 -50.469 -14.977 1 93.81 294 GLY B O 1
ATOM 5526 N N . ARG B 1 295 ? 6.633 -49.188 -16.75 1 93.69 295 ARG B N 1
ATOM 5527 C CA . ARG B 1 295 ? 7.852 -49.781 -17.266 1 93.69 295 ARG B CA 1
ATOM 5528 C C . ARG B 1 295 ? 9.039 -49.5 -16.359 1 93.69 295 ARG B C 1
ATOM 5530 O O . ARG B 1 295 ? 10.023 -50.25 -16.359 1 93.69 295 ARG B O 1
ATOM 5537 N N . LEU B 1 296 ? 8.922 -48.438 -15.578 1 92 296 LEU B N 1
ATOM 5538 C CA . LEU B 1 296 ? 9.961 -48.125 -14.602 1 92 296 LEU B CA 1
ATOM 5539 C C . LEU B 1 296 ? 9.773 -48.938 -13.328 1 92 296 LEU B C 1
ATOM 5541 O O . LEU B 1 296 ? 10.602 -48.875 -12.414 1 92 296 LEU B O 1
ATOM 5545 N N . GLY B 1 297 ? 8.656 -49.719 -13.234 1 91.75 297 GLY B N 1
ATOM 5546 C CA . GLY B 1 297 ? 8.375 -50.531 -12.055 1 91.75 297 GLY B CA 1
ATOM 5547 C C . GLY B 1 297 ? 7.723 -49.75 -10.938 1 91.75 297 GLY B C 1
ATOM 5548 O O . GLY B 1 297 ? 7.77 -50.156 -9.773 1 91.75 297 GLY B O 1
ATOM 5549 N N . LEU B 1 298 ? 7.102 -48.625 -11.273 1 93.69 298 LEU B N 1
ATOM 5550 C CA . LEU B 1 298 ? 6.492 -47.75 -10.273 1 93.69 298 LEU B CA 1
ATOM 5551 C C . LEU B 1 298 ? 4.973 -47.781 -10.391 1 93.69 298 LEU B C 1
ATOM 5553 O O . LEU B 1 298 ? 4.434 -47.844 -11.5 1 93.69 298 LEU B O 1
ATOM 5557 N N . PRO B 1 299 ? 4.344 -47.688 -9.289 1 96 299 PRO B N 1
ATOM 5558 C CA . PRO B 1 299 ? 2.889 -47.531 -9.352 1 96 299 PRO B CA 1
ATOM 5559 C C . PRO B 1 299 ? 2.461 -46.156 -9.812 1 96 299 PRO B C 1
ATOM 5561 O O . PRO B 1 299 ? 3.102 -45.156 -9.469 1 96 299 PRO B O 1
ATOM 5564 N N . PHE B 1 300 ? 1.407 -46.156 -10.562 1 97.31 300 PHE B N 1
ATOM 5565 C CA . PHE B 1 300 ? 0.797 -44.906 -11.016 1 97.31 300 PHE B CA 1
ATOM 5566 C C . PHE B 1 300 ? -0.65 -44.812 -10.547 1 97.31 300 PHE B C 1
ATOM 5568 O O . PHE B 1 300 ? -1.438 -45.719 -10.758 1 97.31 300 PHE B O 1
ATOM 5575 N N . LEU B 1 301 ? -0.961 -43.719 -9.875 1 98.19 301 LEU B N 1
ATOM 5576 C CA . LEU B 1 301 ? -2.324 -43.5 -9.406 1 98.19 301 LEU B CA 1
ATOM 5577 C C . LEU B 1 301 ? -2.941 -42.281 -10.07 1 98.19 301 LEU B C 1
ATOM 5579 O O . LEU B 1 301 ? -2.23 -41.344 -10.438 1 98.19 301 LEU B O 1
ATOM 5583 N N . ARG B 1 302 ? -4.23 -42.344 -10.281 1 97.19 302 ARG B N 1
ATOM 5584 C CA . ARG B 1 302 ? -4.949 -41.25 -10.906 1 97.19 302 ARG B CA 1
ATOM 5585 C C . ARG B 1 302 ? -5.895 -40.562 -9.922 1 97.19 302 ARG B C 1
ATOM 5587 O O . ARG B 1 302 ? -6.797 -41.219 -9.383 1 97.19 302 ARG B O 1
ATOM 5594 N N . ALA B 1 303 ? -5.656 -39.281 -9.711 1 95.88 303 ALA B N 1
ATOM 5595 C CA . ALA B 1 303 ? -6.555 -38.469 -8.922 1 95.88 303 ALA B CA 1
ATOM 5596 C C . ALA B 1 303 ? -7.578 -37.75 -9.805 1 95.88 303 ALA B C 1
ATOM 5598 O O . ALA B 1 303 ? -7.488 -37.812 -11.039 1 95.88 303 ALA B O 1
ATOM 5599 N N . LYS B 1 304 ? -8.594 -37.156 -9.164 1 89.94 304 LYS B N 1
ATOM 5600 C CA . LYS B 1 304 ? -9.469 -36.219 -9.875 1 89.94 304 LYS B CA 1
ATOM 5601 C C . LYS B 1 304 ? -8.68 -35.031 -10.414 1 89.94 304 LYS B C 1
ATOM 5603 O O . LYS B 1 304 ? -7.574 -34.75 -9.945 1 89.94 304 LYS B O 1
ATOM 5608 N N . VAL B 1 305 ? -9.266 -34.406 -11.359 1 89 305 VAL B N 1
ATOM 5609 C CA . VAL B 1 305 ? -8.594 -33.25 -11.93 1 89 305 VAL B CA 1
ATOM 5610 C C . VAL B 1 305 ? -8.438 -32.156 -10.875 1 89 305 VAL B C 1
ATOM 5612 O O . VAL B 1 305 ? -9.383 -31.875 -10.125 1 89 305 VAL B O 1
ATOM 5615 N N . GLY B 1 306 ? -7.219 -31.641 -10.805 1 87.75 306 GLY B N 1
ATOM 5616 C CA . GLY B 1 306 ? -6.922 -30.594 -9.836 1 87.75 306 GLY B CA 1
ATOM 5617 C C . GLY B 1 306 ? -5.715 -30.906 -8.969 1 87.75 306 GLY B C 1
ATOM 5618 O O . GLY B 1 306 ? -5.605 -32 -8.422 1 87.75 306 GLY B O 1
ATOM 5619 N N . ASP B 1 307 ? -4.879 -29.875 -8.789 1 90.12 307 ASP B N 1
ATOM 5620 C CA . ASP B 1 307 ? -3.646 -30.078 -8.031 1 90.12 307 ASP B CA 1
ATOM 5621 C C . ASP B 1 307 ? -3.949 -30.422 -6.57 1 90.12 307 ASP B C 1
ATOM 5623 O O . ASP B 1 307 ? -3.178 -31.125 -5.922 1 90.12 307 ASP B O 1
ATOM 5627 N N . ARG B 1 308 ? -5.102 -29.969 -6.082 1 86.31 308 ARG B N 1
ATOM 5628 C CA . ARG B 1 308 ? -5.492 -30.281 -4.711 1 86.31 308 ARG B CA 1
ATOM 5629 C C . ARG B 1 308 ? -5.707 -31.781 -4.535 1 86.31 308 ARG B C 1
ATOM 5631 O O . ARG B 1 308 ? -5.316 -32.344 -3.512 1 86.31 308 ARG B O 1
ATOM 5638 N N . TYR B 1 309 ? -6.273 -32.406 -5.531 1 89.44 309 TYR B N 1
ATOM 5639 C CA . TYR B 1 309 ? -6.555 -33.844 -5.445 1 89.44 309 TYR B CA 1
ATOM 5640 C C . TYR B 1 309 ? -5.281 -34.656 -5.645 1 89.44 309 TYR B C 1
ATOM 5642 O O . TYR B 1 309 ? -5.125 -35.719 -5.059 1 89.44 309 TYR B O 1
ATOM 5650 N N . VAL B 1 310 ? -4.457 -34.125 -6.461 1 95.38 310 VAL B N 1
ATOM 5651 C CA . VAL B 1 310 ? -3.158 -34.781 -6.617 1 95.38 310 VAL B CA 1
ATOM 5652 C C . VAL B 1 310 ? -2.404 -34.75 -5.289 1 95.38 310 VAL B C 1
ATOM 5654 O O . VAL B 1 310 ? -1.878 -35.781 -4.848 1 95.38 310 VAL B O 1
ATOM 5657 N N . MET B 1 311 ? -2.438 -33.625 -4.66 1 93.56 311 MET B N 1
ATOM 5658 C CA . MET B 1 311 ? -1.76 -33.438 -3.379 1 93.56 311 MET B CA 1
ATOM 5659 C C . MET B 1 311 ? -2.342 -34.375 -2.324 1 93.56 311 MET B C 1
ATOM 5661 O O . MET B 1 311 ? -1.601 -35.031 -1.585 1 93.56 311 MET B O 1
ATOM 5665 N N . GLU B 1 312 ? -3.631 -34.438 -2.254 1 91.62 312 GLU B N 1
ATOM 5666 C CA . GLU B 1 312 ? -4.305 -35.312 -1.291 1 91.62 312 GLU B CA 1
ATOM 5667 C C . GLU B 1 312 ? -3.914 -36.75 -1.491 1 91.62 312 GLU B C 1
ATOM 5669 O O . GLU B 1 312 ? -3.67 -37.469 -0.521 1 91.62 312 GLU B O 1
ATOM 5674 N N . MET B 1 313 ? -3.871 -37.156 -2.709 1 96.06 313 MET B N 1
ATOM 5675 C CA . MET B 1 313 ? -3.518 -38.531 -3.012 1 96.06 313 MET B CA 1
ATOM 5676 C C . MET B 1 313 ? -2.051 -38.812 -2.693 1 96.06 313 MET B C 1
ATOM 5678 O O . MET B 1 313 ? -1.709 -39.875 -2.18 1 96.06 313 MET B O 1
ATOM 5682 N N . LEU B 1 314 ? -1.204 -37.875 -2.967 1 96.81 314 LEU B N 1
ATOM 5683 C CA . LEU B 1 314 ? 0.203 -38.031 -2.609 1 96.81 314 LEU B CA 1
ATOM 5684 C C . LEU B 1 314 ? 0.362 -38.219 -1.104 1 96.81 314 LEU B C 1
ATOM 5686 O O . LEU B 1 314 ? 1.081 -39.125 -0.665 1 96.81 314 LEU B O 1
ATOM 5690 N N . ARG B 1 315 ? -0.315 -37.438 -0.371 1 93.94 315 ARG B N 1
ATOM 5691 C CA . ARG B 1 315 ? -0.219 -37.5 1.083 1 93.94 315 ARG B CA 1
ATOM 5692 C C . ARG B 1 315 ? -0.787 -38.812 1.604 1 93.94 315 ARG B C 1
ATOM 5694 O O . ARG B 1 315 ? -0.186 -39.469 2.465 1 93.94 315 ARG B O 1
ATOM 5701 N N . ARG B 1 316 ? -1.889 -39.219 1.093 1 95.44 316 ARG B N 1
ATOM 5702 C CA . ARG B 1 316 ? -2.576 -40.406 1.535 1 95.44 316 ARG B CA 1
ATOM 5703 C C . ARG B 1 316 ? -1.764 -41.656 1.203 1 95.44 316 ARG B C 1
ATOM 5705 O O . ARG B 1 316 ? -1.699 -42.594 2.004 1 95.44 316 ARG B O 1
ATOM 5712 N N . GLU B 1 317 ? -1.089 -41.656 0.043 1 96.94 317 GLU B N 1
ATOM 5713 C CA . GLU B 1 317 ? -0.452 -42.844 -0.467 1 96.94 317 GLU B CA 1
ATOM 5714 C C . GLU B 1 317 ? 1.057 -42.812 -0.242 1 96.94 317 GLU B C 1
ATOM 5716 O O . GLU B 1 317 ? 1.768 -43.75 -0.627 1 96.94 317 GLU B O 1
ATOM 5721 N N . GLY B 1 318 ? 1.538 -41.719 0.374 1 95.75 318 GLY B N 1
ATOM 5722 C CA . GLY B 1 318 ? 2.953 -41.594 0.685 1 95.75 318 GLY B CA 1
ATOM 5723 C C . GLY B 1 318 ? 3.814 -41.344 -0.537 1 95.75 318 GLY B C 1
ATOM 5724 O O . GLY B 1 318 ? 4.953 -41.781 -0.611 1 95.75 318 GLY B O 1
ATOM 5725 N N . GLY B 1 319 ? 3.248 -40.781 -1.547 1 96.19 319 GLY B N 1
ATOM 5726 C CA . GLY B 1 319 ? 4.004 -40.375 -2.727 1 96.19 319 GLY B CA 1
ATOM 5727 C C . GLY B 1 319 ? 4.633 -39 -2.602 1 96.19 319 GLY B C 1
ATOM 5728 O O . GLY B 1 319 ? 4.207 -38.188 -1.773 1 96.19 319 GLY B O 1
ATOM 5729 N N . ILE B 1 320 ? 5.613 -38.719 -3.457 1 97 320 ILE B N 1
ATOM 5730 C CA . ILE B 1 320 ? 6.293 -37.438 -3.354 1 97 320 ILE B CA 1
ATOM 5731 C C . ILE B 1 320 ? 6.285 -36.719 -4.711 1 97 320 ILE B C 1
ATOM 5733 O O . ILE B 1 320 ? 6.746 -35.594 -4.836 1 97 320 ILE B O 1
ATOM 5737 N N . LEU B 1 321 ? 5.793 -37.406 -5.754 1 98.12 321 LEU B N 1
ATOM 5738 C CA . LEU B 1 321 ? 5.828 -36.844 -7.105 1 98.12 321 LEU B CA 1
ATOM 5739 C C . LEU B 1 321 ? 4.473 -37 -7.785 1 98.12 321 LEU B C 1
ATOM 5741 O O . LEU B 1 321 ? 3.918 -38.094 -7.848 1 98.12 321 LEU B O 1
ATOM 5745 N N . GLY B 1 322 ? 3.943 -35.938 -8.219 1 98.31 322 GLY B N 1
ATOM 5746 C CA . GLY B 1 322 ? 2.684 -35.938 -8.945 1 98.31 322 GLY B CA 1
ATOM 5747 C C . GLY B 1 322 ? 2.457 -34.688 -9.766 1 98.31 322 GLY B C 1
ATOM 5748 O O . GLY B 1 322 ? 3.291 -33.781 -9.758 1 98.31 322 GLY B O 1
ATOM 5749 N N . GLY B 1 323 ? 1.409 -34.75 -10.547 1 98.06 323 GLY B N 1
ATOM 5750 C CA . GLY B 1 323 ? 1.136 -33.531 -11.32 1 98.06 323 GLY B CA 1
ATOM 5751 C C . GLY B 1 323 ? 0.09 -33.75 -12.398 1 98.06 323 GLY B C 1
ATOM 5752 O O . GLY B 1 323 ? -0.597 -34.781 -12.414 1 98.06 323 GLY B O 1
ATOM 5753 N N . GLU B 1 324 ? -0.058 -32.719 -13.18 1 96.5 324 GLU B N 1
ATOM 5754 C CA . GLU B 1 324 ? -1.033 -32.688 -14.266 1 96.5 324 GLU B CA 1
ATOM 5755 C C . GLU B 1 324 ? -0.358 -32.406 -15.609 1 96.5 324 GLU B C 1
ATOM 5757 O O . GLU B 1 324 ? 0.733 -31.844 -15.656 1 96.5 324 GLU B O 1
ATOM 5762 N N . SER B 1 325 ? -1.108 -32.781 -16.688 1 95.88 325 SER B N 1
ATOM 5763 C CA . SER B 1 325 ? -0.579 -32.594 -18.031 1 95.88 325 SER B CA 1
ATOM 5764 C C . SER B 1 325 ? -0.4 -31.094 -18.328 1 95.88 325 SER B C 1
ATOM 5766 O O . SER B 1 325 ? 0.39 -30.719 -19.188 1 95.88 325 SER B O 1
ATOM 5768 N N . SER B 1 326 ? -1.092 -30.25 -17.5 1 95.25 326 SER B N 1
ATOM 5769 C CA . SER B 1 326 ? -1.035 -28.797 -17.688 1 95.25 326 SER B CA 1
ATOM 5770 C C . SER B 1 326 ? 0.295 -28.234 -17.203 1 95.25 326 SER B C 1
ATOM 5772 O O . SER B 1 326 ? 0.609 -27.078 -17.453 1 95.25 326 SER B O 1
ATOM 5774 N N . GLY B 1 327 ? 1.033 -29.031 -16.516 1 97.88 327 GLY B N 1
ATOM 5775 C CA . GLY B 1 327 ? 2.346 -28.578 -16.078 1 97.88 327 GLY B CA 1
ATOM 5776 C C . GLY B 1 327 ? 2.4 -28.234 -14.602 1 97.88 327 GLY B C 1
ATOM 5777 O O . GLY B 1 327 ? 3.443 -27.812 -14.094 1 97.88 327 GLY B O 1
ATOM 5778 N N . HIS B 1 328 ? 1.203 -28.359 -13.969 1 97.81 328 HIS B N 1
ATOM 5779 C CA . HIS B 1 328 ? 1.237 -28.234 -12.516 1 97.81 328 HIS B CA 1
ATOM 5780 C C . HIS B 1 328 ? 1.838 -29.484 -11.883 1 97.81 328 HIS B C 1
ATOM 5782 O O . HIS B 1 328 ? 1.123 -30.453 -11.609 1 97.81 328 HIS B O 1
ATOM 5788 N N . LEU B 1 329 ? 3.117 -29.422 -11.57 1 98.5 329 LEU B N 1
ATOM 5789 C CA . LEU B 1 329 ? 3.857 -30.562 -11.039 1 98.5 329 LEU B CA 1
ATOM 5790 C C . LEU B 1 329 ? 4.242 -30.328 -9.586 1 98.5 329 LEU B C 1
ATOM 5792 O O . LEU B 1 329 ? 4.605 -29.219 -9.195 1 98.5 329 LEU B O 1
ATOM 5796 N N . ILE B 1 330 ? 4.137 -31.359 -8.828 1 97.81 330 ILE B N 1
ATOM 5797 C CA . ILE B 1 330 ? 4.426 -31.297 -7.398 1 97.81 330 ILE B CA 1
ATOM 5798 C C . ILE B 1 330 ? 5.598 -32.219 -7.07 1 97.81 330 ILE B C 1
ATOM 5800 O O . ILE B 1 330 ? 5.516 -33.438 -7.285 1 97.81 330 ILE B O 1
ATOM 5804 N N . CYS B 1 331 ? 6.68 -31.688 -6.621 1 97.25 331 CYS B N 1
ATOM 5805 C CA . CYS B 1 331 ? 7.82 -32.406 -6.074 1 97.25 331 CYS B CA 1
ATOM 5806 C C . CYS B 1 331 ? 7.918 -32.219 -4.566 1 97.25 331 CYS B C 1
ATOM 5808 O O . CYS B 1 331 ? 8.648 -31.328 -4.098 1 97.25 331 CYS B O 1
ATOM 5810 N N . LEU B 1 332 ? 7.359 -33.125 -3.797 1 95.75 332 LEU B N 1
ATOM 5811 C CA . LEU B 1 332 ? 7.156 -32.938 -2.367 1 95.75 332 LEU B CA 1
ATOM 5812 C C . LEU B 1 332 ? 8.477 -33.031 -1.609 1 95.75 332 LEU B C 1
ATOM 5814 O O . LEU B 1 332 ? 8.578 -32.594 -0.463 1 95.75 332 LEU B O 1
ATOM 5818 N N . ASP B 1 333 ? 9.445 -33.562 -2.207 1 94.81 333 ASP B N 1
ATOM 5819 C CA . ASP B 1 333 ? 10.758 -33.656 -1.571 1 94.81 333 ASP B CA 1
ATOM 5820 C C . ASP B 1 333 ? 11.508 -32.312 -1.711 1 94.81 333 ASP B C 1
ATOM 5822 O O . ASP B 1 333 ? 12.555 -32.125 -1.089 1 94.81 333 ASP B O 1
ATOM 5826 N N . ARG B 1 334 ? 10.945 -31.391 -2.465 1 95.75 334 ARG B N 1
ATOM 5827 C CA . ARG B 1 334 ? 11.633 -30.125 -2.689 1 95.75 334 ARG B CA 1
ATOM 5828 C C . ARG B 1 334 ? 10.781 -28.953 -2.207 1 95.75 334 ARG B C 1
ATOM 5830 O O . ARG B 1 334 ? 11.312 -27.922 -1.786 1 95.75 334 ARG B O 1
ATOM 5837 N N . THR B 1 335 ? 9.461 -29.062 -2.354 1 95.5 335 THR B N 1
ATOM 5838 C CA . THR B 1 335 ? 8.578 -27.938 -2.039 1 95.5 335 THR B CA 1
ATOM 5839 C C . THR B 1 335 ? 7.195 -28.438 -1.636 1 95.5 335 THR B C 1
ATOM 5841 O O . THR B 1 335 ? 6.906 -29.641 -1.746 1 95.5 335 THR B O 1
ATOM 5844 N N . THR B 1 336 ? 6.332 -27.5 -1.166 1 92.81 336 THR B N 1
ATOM 5845 C CA . THR B 1 336 ? 5.07 -27.906 -0.558 1 92.81 336 THR B CA 1
ATOM 5846 C C . THR B 1 336 ? 3.922 -27.766 -1.554 1 92.81 336 THR B C 1
ATOM 5848 O O . THR B 1 336 ? 2.789 -28.156 -1.26 1 92.81 336 THR B O 1
ATOM 5851 N N . THR B 1 337 ? 4.184 -27.156 -2.688 1 95.38 337 THR B N 1
ATOM 5852 C CA . THR B 1 337 ? 3.146 -26.922 -3.688 1 95.38 337 THR B CA 1
ATOM 5853 C C . THR B 1 337 ? 3.732 -26.984 -5.098 1 95.38 337 THR B C 1
ATOM 5855 O O . THR B 1 337 ? 4.941 -27.141 -5.266 1 95.38 337 THR B O 1
ATOM 5858 N N . GLY B 1 338 ? 2.852 -27 -6.062 1 97 338 GLY B N 1
ATOM 5859 C CA . GLY B 1 338 ? 3.338 -26.922 -7.43 1 97 338 GLY B CA 1
ATOM 5860 C C . GLY B 1 338 ? 4.207 -25.719 -7.695 1 97 338 GLY B C 1
ATOM 5861 O O . GLY B 1 338 ? 3.836 -24.594 -7.348 1 97 338 GLY B O 1
ATOM 5862 N N . ASP B 1 339 ? 5.363 -25.938 -8.211 1 98.56 339 ASP B N 1
ATOM 5863 C CA . ASP B 1 339 ? 6.348 -24.891 -8.477 1 98.56 339 ASP B CA 1
ATOM 5864 C C . ASP B 1 339 ? 6.992 -25.094 -9.852 1 98.56 339 ASP B C 1
ATOM 5866 O O . ASP B 1 339 ? 7.809 -26 -10.031 1 98.56 339 ASP B O 1
ATOM 5870 N N . GLY B 1 340 ? 6.645 -24.203 -10.734 1 98.88 340 GLY B N 1
ATOM 5871 C CA . GLY B 1 340 ? 7.129 -24.328 -12.102 1 98.88 340 GLY B CA 1
ATOM 5872 C C . GLY B 1 340 ? 8.641 -24.297 -12.203 1 98.88 340 GLY B C 1
ATOM 5873 O O . GLY B 1 340 ? 9.234 -25.094 -12.93 1 98.88 340 GLY B O 1
ATOM 5874 N N . ILE B 1 341 ? 9.312 -23.438 -11.492 1 98.94 341 ILE B N 1
ATOM 5875 C CA . ILE B 1 341 ? 10.758 -23.281 -11.578 1 98.94 341 ILE B CA 1
ATOM 5876 C C . ILE B 1 341 ? 11.445 -24.5 -10.984 1 98.94 341 ILE B C 1
ATOM 5878 O O . ILE B 1 341 ? 12.375 -25.062 -11.578 1 98.94 341 ILE B O 1
ATOM 5882 N N . VAL B 1 342 ? 10.961 -24.938 -9.836 1 98.88 342 VAL B N 1
ATOM 5883 C CA . VAL B 1 342 ? 11.539 -26.109 -9.188 1 98.88 342 VAL B CA 1
ATOM 5884 C C . VAL B 1 342 ? 11.359 -27.328 -10.078 1 98.88 342 VAL B C 1
ATOM 5886 O O . VAL B 1 342 ? 12.289 -28.125 -10.242 1 98.88 342 VAL B O 1
ATOM 5889 N N . SER B 1 343 ? 10.227 -27.484 -10.648 1 98.88 343 SER B N 1
ATOM 5890 C CA . SER B 1 343 ? 9.977 -28.609 -11.531 1 98.88 343 SER B CA 1
ATOM 5891 C C . SER B 1 343 ? 10.898 -28.578 -12.742 1 98.88 343 SER B C 1
ATOM 5893 O O . SER B 1 343 ? 11.438 -29.609 -13.148 1 98.88 343 SER B O 1
ATOM 5895 N N . ALA B 1 344 ? 11.047 -27.406 -13.312 1 98.94 344 ALA B N 1
ATOM 5896 C CA . ALA B 1 344 ? 11.961 -27.266 -14.438 1 98.94 344 ALA B CA 1
ATOM 5897 C C . ALA B 1 344 ? 13.383 -27.672 -14.039 1 98.94 344 ALA B C 1
ATOM 5899 O O . ALA B 1 344 ? 14.086 -28.328 -14.812 1 98.94 344 ALA B O 1
ATOM 5900 N N . LEU B 1 345 ? 13.773 -27.266 -12.859 1 98.88 345 LEU B N 1
ATOM 5901 C CA . LEU B 1 345 ? 15.109 -27.578 -12.375 1 98.88 345 LEU B CA 1
ATOM 5902 C C . LEU B 1 345 ? 15.297 -29.094 -12.219 1 98.88 345 LEU B C 1
ATOM 5904 O O . LEU B 1 345 ? 16.391 -29.609 -12.445 1 98.88 345 LEU B O 1
ATOM 5908 N N . GLN B 1 346 ? 14.242 -29.828 -11.805 1 98.44 346 GLN B N 1
ATOM 5909 C CA . GLN B 1 346 ? 14.344 -31.281 -11.695 1 98.44 346 GLN B CA 1
ATOM 5910 C C . GLN B 1 346 ? 14.539 -31.922 -13.062 1 98.44 346 GLN B C 1
ATOM 5912 O O . GLN B 1 346 ? 15.266 -32.906 -13.188 1 98.44 346 GLN B O 1
ATOM 5917 N N . VAL B 1 347 ? 13.898 -31.422 -14.062 1 98.81 347 VAL B N 1
ATOM 5918 C CA . VAL B 1 347 ? 14.078 -31.922 -15.422 1 98.81 347 VAL B CA 1
ATOM 5919 C C . VAL B 1 347 ? 15.492 -31.609 -15.906 1 98.81 347 VAL B C 1
ATOM 5921 O O . VAL B 1 347 ? 16.156 -32.469 -16.484 1 98.81 347 VAL B O 1
ATOM 5924 N N . LEU B 1 348 ? 15.93 -30.391 -15.656 1 98.81 348 LEU B N 1
ATOM 5925 C CA . LEU B 1 348 ? 17.266 -29.969 -16.062 1 98.81 348 LEU B CA 1
ATOM 5926 C C . LEU B 1 348 ? 18.328 -30.781 -15.344 1 98.81 348 LEU B C 1
ATOM 5928 O O . LEU B 1 348 ? 19.391 -31.062 -15.906 1 98.81 348 LEU B O 1
ATOM 5932 N N . GLU B 1 349 ? 18.062 -31.109 -14.109 1 98.06 349 GLU B N 1
ATOM 5933 C CA . GLU B 1 349 ? 18.953 -32.031 -13.391 1 98.06 349 GLU B CA 1
ATOM 5934 C C . GLU B 1 349 ? 19.156 -33.312 -14.164 1 98.06 349 GLU B C 1
ATOM 5936 O O . GLU B 1 349 ? 20.281 -33.781 -14.297 1 98.06 349 GLU B O 1
ATOM 5941 N N . ALA B 1 350 ? 18.078 -33.875 -14.664 1 97.75 350 ALA B N 1
ATOM 5942 C CA . ALA B 1 350 ? 18.156 -35.125 -15.453 1 97.75 350 ALA B CA 1
ATOM 5943 C C . ALA B 1 350 ? 19 -34.906 -16.703 1 97.75 350 ALA B C 1
ATOM 5945 O O . ALA B 1 350 ? 19.812 -35.75 -17.062 1 97.75 350 ALA B O 1
ATOM 5946 N N . MET B 1 351 ? 18.781 -33.781 -17.359 1 98.31 351 MET B N 1
ATOM 5947 C CA . MET B 1 351 ? 19.531 -33.469 -18.562 1 98.31 351 MET B CA 1
ATOM 5948 C C . MET B 1 351 ? 21.031 -33.375 -18.266 1 98.31 351 MET B C 1
ATOM 5950 O O . MET B 1 351 ? 21.844 -33.969 -18.969 1 98.31 351 MET B O 1
ATOM 5954 N N . ALA B 1 352 ? 21.344 -32.625 -17.25 1 97.44 352 ALA B N 1
ATOM 5955 C CA . ALA B 1 352 ? 22.734 -32.406 -16.875 1 97.44 352 ALA B CA 1
ATOM 5956 C C . ALA B 1 352 ? 23.406 -33.688 -16.391 1 97.44 352 ALA B C 1
ATOM 5958 O O . ALA B 1 352 ? 24.531 -34 -16.781 1 97.44 352 ALA B O 1
ATOM 5959 N N . ALA B 1 353 ? 22.734 -34.438 -15.547 1 96.06 353 ALA B N 1
ATOM 5960 C CA . ALA B 1 353 ? 23.281 -35.656 -14.93 1 96.06 353 ALA B CA 1
ATOM 5961 C C . ALA B 1 353 ? 23.516 -36.75 -15.969 1 96.06 353 ALA B C 1
ATOM 5963 O O . ALA B 1 353 ? 24.484 -37.5 -15.883 1 96.06 353 ALA B O 1
ATOM 5964 N N . GLN B 1 354 ? 22.625 -36.844 -16.938 1 95.94 354 GLN B N 1
ATOM 5965 C CA . GLN B 1 354 ? 22.688 -37.938 -17.906 1 95.94 354 GLN B CA 1
ATOM 5966 C C . GLN B 1 354 ? 23.328 -37.469 -19.203 1 95.94 354 GLN B C 1
ATOM 5968 O O . GLN B 1 354 ? 23.609 -38.281 -20.078 1 95.94 354 GLN B O 1
ATOM 5973 N N . GLU B 1 355 ? 23.516 -36.156 -19.312 1 97 355 GLU B N 1
ATOM 5974 C CA . GLU B 1 355 ? 24.047 -35.594 -20.547 1 97 355 GLU B CA 1
ATOM 5975 C C . GLU B 1 355 ? 23.219 -36 -21.766 1 97 355 GLU B C 1
ATOM 5977 O O . GLU B 1 355 ? 23.766 -36.5 -22.75 1 97 355 GLU B O 1
ATOM 5982 N N . ARG B 1 356 ? 21.922 -35.906 -21.609 1 97.75 356 ARG B N 1
ATOM 5983 C CA . ARG B 1 356 ? 20.969 -36.219 -22.672 1 97.75 356 ARG B CA 1
ATOM 5984 C C . ARG B 1 356 ? 20.062 -35.031 -22.969 1 97.75 356 ARG B C 1
ATOM 5986 O O . ARG B 1 356 ? 19.844 -34.188 -22.094 1 97.75 356 ARG B O 1
ATOM 5993 N N . THR B 1 357 ? 19.578 -35.031 -24.188 1 98.38 357 THR B N 1
ATOM 5994 C CA . THR B 1 357 ? 18.641 -33.969 -24.578 1 98.38 357 THR B CA 1
ATOM 5995 C C . THR B 1 357 ? 17.281 -34.219 -23.953 1 98.38 357 THR B C 1
ATOM 5997 O O . THR B 1 357 ? 16.969 -35.312 -23.531 1 98.38 357 THR B O 1
ATOM 6000 N N . LEU B 1 358 ? 16.531 -33.156 -23.891 1 98.56 358 LEU B N 1
ATOM 6001 C CA . LEU B 1 358 ? 15.164 -33.25 -23.406 1 98.56 358 LEU B CA 1
ATOM 6002 C C . LEU B 1 358 ? 14.367 -34.281 -24.219 1 98.56 358 LEU B C 1
ATOM 6004 O O . LEU B 1 358 ? 13.586 -35.031 -23.672 1 98.56 358 LEU B O 1
ATOM 6008 N N . ALA B 1 359 ? 14.594 -34.281 -25.516 1 97.75 359 ALA B N 1
ATOM 6009 C CA . ALA B 1 359 ? 13.922 -35.219 -26.406 1 97.75 359 ALA B CA 1
ATOM 6010 C C . ALA B 1 359 ? 14.266 -36.656 -26.062 1 97.75 359 ALA B C 1
ATOM 6012 O O . ALA B 1 359 ? 13.383 -37.531 -26.031 1 97.75 359 ALA B O 1
ATOM 6013 N N . GLU B 1 360 ? 15.523 -36.906 -25.797 1 97.69 360 GLU B N 1
ATOM 6014 C CA . GLU B 1 360 ? 15.977 -38.25 -25.438 1 97.69 360 GLU B CA 1
ATOM 6015 C C . GLU B 1 360 ? 15.391 -38.719 -24.109 1 97.69 360 GLU B C 1
ATOM 6017 O O . GLU B 1 360 ? 15.016 -39.875 -23.953 1 97.69 360 GLU B O 1
ATOM 6022 N N . LEU B 1 361 ? 15.336 -37.844 -23.234 1 97.31 361 LEU B N 1
ATOM 6023 C CA . LEU B 1 361 ? 14.836 -38.156 -21.906 1 97.31 361 LEU B CA 1
ATOM 6024 C C . LEU B 1 361 ? 13.336 -38.438 -21.938 1 97.31 361 LEU B C 1
ATOM 6026 O O . LEU B 1 361 ? 12.828 -39.219 -21.141 1 97.31 361 LEU B O 1
ATOM 6030 N N . ALA B 1 362 ? 12.594 -37.844 -22.922 1 95.06 362 ALA B N 1
ATOM 6031 C CA . ALA B 1 362 ? 11.148 -38 -23.031 1 95.06 362 ALA B CA 1
ATOM 6032 C C . ALA B 1 362 ? 10.789 -39.25 -23.797 1 95.06 362 ALA B C 1
ATOM 6034 O O . ALA B 1 362 ? 9.648 -39.719 -23.734 1 95.06 362 ALA B O 1
ATOM 6035 N N . ASP B 1 363 ? 11.695 -39.812 -24.531 1 90.25 363 ASP B N 1
ATOM 6036 C CA . ASP B 1 363 ? 11.469 -40.906 -25.453 1 90.25 363 ASP B CA 1
ATOM 6037 C C . ASP B 1 363 ? 11.023 -42.188 -24.703 1 90.25 363 ASP B C 1
ATOM 6039 O O . ASP B 1 363 ? 10.492 -43.125 -25.297 1 90.25 363 ASP B O 1
ATOM 6043 N N . GLY B 1 364 ? 11.062 -42.281 -23.453 1 85.5 364 GLY B N 1
ATOM 6044 C CA . GLY B 1 364 ? 10.586 -43.438 -22.719 1 85.5 364 GLY B CA 1
ATOM 6045 C C . GLY B 1 364 ? 9.086 -43.406 -22.453 1 85.5 364 GLY B C 1
ATOM 6046 O O . GLY B 1 364 ? 8.5 -44.438 -22.078 1 85.5 364 GLY B O 1
ATOM 6047 N N . MET B 1 365 ? 8.461 -42.344 -22.797 1 90.06 365 MET B N 1
ATOM 6048 C CA . MET B 1 365 ? 7.016 -42.188 -22.703 1 90.06 365 MET B CA 1
ATOM 6049 C C . MET B 1 365 ? 6.41 -41.906 -24.078 1 90.06 365 MET B C 1
ATOM 6051 O O . MET B 1 365 ? 6.754 -40.906 -24.719 1 90.06 365 MET B O 1
ATOM 6055 N N . ASP B 1 366 ? 5.629 -42.812 -24.547 1 88.81 366 ASP B N 1
ATOM 6056 C CA . ASP B 1 366 ? 4.957 -42.625 -25.828 1 88.81 366 ASP B CA 1
ATOM 6057 C C . ASP B 1 366 ? 3.566 -42.031 -25.641 1 88.81 366 ASP B C 1
ATOM 6059 O O . ASP B 1 366 ? 2.646 -42.719 -25.188 1 88.81 366 ASP B O 1
ATOM 6063 N N . ARG B 1 367 ? 3.504 -40.812 -26 1 90.81 367 ARG B N 1
ATOM 6064 C CA . ARG B 1 367 ? 2.186 -40.188 -25.922 1 90.81 367 ARG B CA 1
ATOM 6065 C C . ARG B 1 367 ? 1.214 -40.844 -26.906 1 90.81 367 ARG B C 1
ATOM 6067 O O . ARG B 1 367 ? 1.537 -41 -28.078 1 90.81 367 ARG B O 1
ATOM 6074 N N . LEU B 1 368 ? 0.062 -41.125 -26.375 1 93.5 368 LEU B N 1
ATOM 6075 C CA . LEU B 1 368 ? -0.954 -41.75 -27.219 1 93.5 368 LEU B CA 1
ATOM 6076 C C . LEU B 1 368 ? -1.956 -40.688 -27.703 1 93.5 368 LEU B C 1
ATOM 6078 O O . LEU B 1 368 ? -2.25 -39.719 -27 1 93.5 368 LEU B O 1
ATOM 6082 N N . PRO B 1 369 ? -2.395 -40.938 -28.922 1 94 369 PRO B N 1
ATOM 6083 C CA . PRO B 1 369 ? -3.502 -40.094 -29.375 1 94 369 PRO B CA 1
ATOM 6084 C C . PRO B 1 369 ? -4.641 -40.031 -28.359 1 94 369 PRO B C 1
ATOM 6086 O O . PRO B 1 369 ? -5.023 -41.062 -27.781 1 94 369 PRO B O 1
ATOM 6089 N N . GLN B 1 370 ? -4.957 -38.875 -28.062 1 93.38 370 GLN B N 1
ATOM 6090 C CA . GLN B 1 370 ? -6.047 -38.594 -27.125 1 93.38 370 GLN B CA 1
ATOM 6091 C C . GLN B 1 370 ? -7.047 -37.625 -27.734 1 93.38 370 GLN B C 1
ATOM 6093 O O . GLN B 1 370 ? -6.68 -36.5 -28.125 1 93.38 370 GLN B O 1
ATOM 6098 N N . ILE B 1 371 ? -8.281 -38.062 -27.859 1 93.38 371 ILE B N 1
ATOM 6099 C CA . ILE B 1 371 ? -9.312 -37.219 -28.469 1 93.38 371 ILE B CA 1
ATOM 6100 C C . ILE B 1 371 ? -10.406 -36.938 -27.438 1 93.38 371 ILE B C 1
ATOM 6102 O O . ILE B 1 371 ? -10.844 -37.812 -26.719 1 93.38 371 ILE B O 1
ATOM 6106 N N . MET B 1 372 ? -10.734 -35.656 -27.406 1 91.62 372 MET B N 1
ATOM 6107 C CA . MET B 1 372 ? -11.828 -35.219 -26.547 1 91.62 372 MET B CA 1
ATOM 6108 C C . MET B 1 372 ? -12.961 -34.625 -27.359 1 91.62 372 MET B C 1
ATOM 6110 O O . MET B 1 372 ? -12.734 -33.719 -28.188 1 91.62 372 MET B O 1
ATOM 6114 N N . VAL B 1 373 ? -14.172 -35.125 -27.188 1 93.88 373 VAL B N 1
ATOM 6115 C CA . VAL B 1 373 ? -15.367 -34.594 -27.828 1 93.88 373 VAL B CA 1
ATOM 6116 C C . VAL B 1 373 ? -16.328 -34.031 -26.766 1 93.88 373 VAL B C 1
ATOM 6118 O O . VAL B 1 373 ? -16.703 -34.75 -25.844 1 93.88 373 VAL B O 1
ATOM 6121 N N . ASN B 1 374 ? -16.609 -32.844 -26.906 1 92.62 374 ASN B N 1
ATOM 6122 C CA . ASN B 1 374 ? -17.594 -32.219 -26.031 1 92.62 374 ASN B CA 1
ATOM 6123 C C . ASN B 1 374 ? -19 -32.344 -26.625 1 92.62 374 ASN B C 1
ATOM 6125 O O . ASN B 1 374 ? -19.281 -31.797 -27.688 1 92.62 374 ASN B O 1
ATOM 6129 N N . VAL B 1 375 ? -19.828 -32.969 -25.922 1 94.62 375 VAL B N 1
ATOM 6130 C CA . VAL B 1 375 ? -21.203 -33.156 -26.391 1 94.62 375 VAL B CA 1
ATOM 6131 C C . VAL B 1 375 ? -22.156 -32.312 -25.562 1 94.62 375 VAL B C 1
ATOM 6133 O O . VAL B 1 375 ? -22.281 -32.5 -24.344 1 94.62 375 VAL B O 1
ATOM 6136 N N . PRO B 1 376 ? -22.812 -31.422 -26.188 1 94 376 PRO B N 1
ATOM 6137 C CA . PRO B 1 376 ? -23.797 -30.625 -25.438 1 94 376 PRO B CA 1
ATOM 6138 C C . PRO B 1 376 ? -24.906 -31.5 -24.828 1 94 376 PRO B C 1
ATOM 6140 O O . PRO B 1 376 ? -25.453 -32.375 -25.516 1 94 376 PRO B O 1
ATOM 6143 N N . ILE B 1 377 ? -25.109 -31.297 -23.625 1 92.62 377 ILE B N 1
ATOM 6144 C CA . ILE B 1 377 ? -26.203 -31.984 -22.938 1 92.62 377 ILE B CA 1
ATOM 6145 C C . ILE B 1 377 ? -26.938 -31.016 -22.016 1 92.62 377 ILE B C 1
ATOM 6147 O O . ILE B 1 377 ? -26.406 -29.953 -21.688 1 92.62 377 ILE B O 1
ATOM 6151 N N . SER B 1 378 ? -28.172 -31.312 -21.703 1 88 378 SER B N 1
ATOM 6152 C CA . SER B 1 378 ? -28.906 -30.5 -20.75 1 88 378 SER B CA 1
ATOM 6153 C C . SER B 1 378 ? -28.438 -30.766 -19.312 1 88 378 SER B C 1
ATOM 6155 O O . SER B 1 378 ? -28.125 -31.906 -18.969 1 88 378 SER B O 1
ATOM 6157 N N . ARG B 1 379 ? -28.375 -29.734 -18.594 1 75.38 379 ARG B N 1
ATOM 6158 C CA . ARG B 1 379 ? -27.938 -29.844 -17.203 1 75.38 379 ARG B CA 1
ATOM 6159 C C . ARG B 1 379 ? -28.859 -30.766 -16.406 1 75.38 379 ARG B C 1
ATOM 6161 O O . ARG B 1 379 ? -30.078 -30.703 -16.562 1 75.38 379 ARG B O 1
ATOM 6168 N N . GLY B 1 380 ? -28.312 -31.75 -15.719 1 78.31 380 GLY B N 1
ATOM 6169 C CA . GLY B 1 380 ? -29.094 -32.594 -14.828 1 78.31 380 GLY B CA 1
ATOM 6170 C C . GLY B 1 380 ? -29.562 -33.875 -15.484 1 78.31 380 GLY B C 1
ATOM 6171 O O . GLY B 1 380 ? -30.078 -34.781 -14.812 1 78.31 380 GLY B O 1
ATOM 6172 N N . VAL B 1 381 ? -29.453 -34 -16.703 1 83.75 381 VAL B N 1
ATOM 6173 C CA . VAL B 1 381 ? -29.875 -35.219 -17.406 1 83.75 381 VAL B CA 1
ATOM 6174 C C . VAL B 1 381 ? -28.781 -36.281 -17.312 1 83.75 381 VAL B C 1
ATOM 6176 O O . VAL B 1 381 ? -27.641 -36.031 -17.719 1 83.75 381 VAL B O 1
ATOM 6179 N N . PRO B 1 382 ? -29.094 -37.406 -16.719 1 87.56 382 PRO B N 1
ATOM 6180 C CA . PRO B 1 382 ? -28.062 -38.438 -16.516 1 87.56 382 PRO B CA 1
ATOM 6181 C C . PRO B 1 382 ? -27.797 -39.25 -17.797 1 87.56 382 PRO B C 1
ATOM 6183 O O . PRO B 1 382 ? -28.031 -40.469 -17.812 1 87.56 382 PRO B O 1
ATOM 6186 N N . VAL B 1 383 ? -27.172 -38.656 -18.734 1 91.38 383 VAL B N 1
ATOM 6187 C CA . VAL B 1 383 ? -26.953 -39.25 -20.047 1 91.38 383 VAL B CA 1
ATOM 6188 C C . VAL B 1 383 ? -25.906 -40.375 -19.922 1 91.38 383 VAL B C 1
ATOM 6190 O O . VAL B 1 383 ? -25.984 -41.375 -20.641 1 91.38 383 VAL B O 1
ATOM 6193 N N . GLN B 1 384 ? -25.016 -40.281 -19 1 90.25 384 GLN B N 1
ATOM 6194 C CA . GLN B 1 384 ? -23.891 -41.188 -18.875 1 90.25 384 GLN B CA 1
ATOM 6195 C C . GLN B 1 384 ? -24.359 -42.562 -18.391 1 90.25 384 GLN B C 1
ATOM 6197 O O . GLN B 1 384 ? -23.703 -43.594 -18.656 1 90.25 384 GLN B O 1
ATOM 6202 N N . ASP B 1 385 ? -25.5 -42.562 -17.797 1 91 385 ASP B N 1
ATOM 6203 C CA . ASP B 1 385 ? -26 -43.812 -17.219 1 91 385 ASP B CA 1
ATOM 6204 C C . ASP B 1 385 ? -26.953 -44.531 -18.188 1 91 385 ASP B C 1
ATOM 6206 O O . ASP B 1 385 ? -27.391 -45.656 -17.922 1 91 385 ASP B O 1
ATOM 6210 N N . HIS B 1 386 ? -27.25 -43.844 -19.25 1 93.06 386 HIS B N 1
ATOM 6211 C CA . HIS B 1 386 ? -28.156 -44.438 -20.219 1 93.06 386 HIS B CA 1
ATOM 6212 C C . HIS B 1 386 ? -27.531 -45.688 -20.859 1 93.06 386 HIS B C 1
ATOM 6214 O O . HIS B 1 386 ? -26.328 -45.688 -21.156 1 93.06 386 HIS B O 1
ATOM 6220 N N . ALA B 1 387 ? -28.297 -46.688 -21.141 1 94.44 387 ALA B N 1
ATOM 6221 C CA . ALA B 1 387 ? -27.844 -48 -21.641 1 94.44 387 ALA B CA 1
ATOM 6222 C C . ALA B 1 387 ? -27.078 -47.812 -22.953 1 94.44 387 ALA B C 1
ATOM 6224 O O . ALA B 1 387 ? -26.062 -48.469 -23.188 1 94.44 387 ALA B O 1
ATOM 6225 N N . THR B 1 388 ? -27.578 -46.906 -23.781 1 95.75 388 THR B N 1
ATOM 6226 C CA . THR B 1 388 ? -26.938 -46.656 -25.062 1 95.75 388 THR B CA 1
ATOM 6227 C C . THR B 1 388 ? -25.5 -46.188 -24.875 1 95.75 388 THR B C 1
ATOM 6229 O O . THR B 1 388 ? -24.609 -46.594 -25.625 1 95.75 388 THR B O 1
ATOM 6232 N N . VAL B 1 389 ? -25.312 -45.375 -23.969 1 96.44 389 VAL B N 1
ATOM 6233 C CA . VAL B 1 389 ? -24 -44.812 -23.719 1 96.44 389 VAL B CA 1
ATOM 6234 C C . VAL B 1 389 ? -23.109 -45.844 -23.047 1 96.44 389 VAL B C 1
ATOM 6236 O O . VAL B 1 389 ? -21.953 -46.031 -23.453 1 96.44 389 VAL B O 1
ATOM 6239 N N . THR B 1 390 ? -23.641 -46.562 -22.078 1 95.44 390 THR B N 1
ATOM 6240 C CA . THR B 1 390 ? -22.859 -47.562 -21.359 1 95.44 390 THR B CA 1
ATOM 6241 C C . THR B 1 390 ? -22.438 -48.688 -22.297 1 95.44 390 THR B C 1
ATOM 6243 O O . THR B 1 390 ? -21.344 -49.219 -22.188 1 95.44 390 THR B O 1
ATOM 6246 N N . ASP B 1 391 ? -23.328 -49 -23.156 1 95.88 391 ASP B N 1
ATOM 6247 C CA . ASP B 1 391 ? -23 -50.031 -24.141 1 95.88 391 ASP B CA 1
ATOM 6248 C C . ASP B 1 391 ? -21.906 -49.562 -25.078 1 95.88 391 ASP B C 1
ATOM 6250 O O . ASP B 1 391 ? -21 -50.344 -25.422 1 95.88 391 ASP B O 1
ATOM 6254 N N . ALA B 1 392 ? -22.094 -48.375 -25.484 1 96.12 392 ALA B N 1
ATOM 6255 C CA . ALA B 1 392 ? -21.078 -47.812 -26.375 1 96.12 392 ALA B CA 1
ATOM 6256 C C . ALA B 1 392 ? -19.703 -47.781 -25.703 1 96.12 392 ALA B C 1
ATOM 6258 O O . ALA B 1 392 ? -18.688 -48.062 -26.328 1 96.12 392 ALA B O 1
ATOM 6259 N N . VAL B 1 393 ? -19.656 -47.406 -24.484 1 95.75 393 VAL B N 1
ATOM 6260 C CA . VAL B 1 393 ? -18.406 -47.375 -23.719 1 95.75 393 VAL B CA 1
ATOM 6261 C C . VAL B 1 393 ? -17.844 -48.781 -23.562 1 95.75 393 VAL B C 1
ATOM 6263 O O . VAL B 1 393 ? -16.641 -49 -23.734 1 95.75 393 VAL B O 1
ATOM 6266 N N . ARG B 1 394 ? -18.656 -49.719 -23.266 1 94.44 394 ARG B N 1
ATOM 6267 C CA . ARG B 1 394 ? -18.219 -51.125 -23.125 1 94.44 394 ARG B CA 1
ATOM 6268 C C . ARG B 1 394 ? -17.625 -51.656 -24.422 1 94.44 394 ARG B C 1
ATOM 6270 O O . ARG B 1 394 ? -16.594 -52.312 -24.406 1 94.44 394 ARG B O 1
ATOM 6277 N N . ASP B 1 395 ? -18.344 -51.344 -25.438 1 95.06 395 ASP B N 1
ATOM 6278 C CA . ASP B 1 395 ? -17.859 -51.75 -26.75 1 95.06 395 ASP B CA 1
ATOM 6279 C C . ASP B 1 395 ? -16.484 -51.156 -27.031 1 95.06 395 ASP B C 1
ATOM 6281 O O . ASP B 1 395 ? -15.594 -51.844 -27.562 1 95.06 395 ASP B O 1
ATOM 6285 N N . ALA B 1 396 ? -16.406 -49.906 -26.766 1 94.56 396 ALA B N 1
ATOM 6286 C CA . ALA B 1 396 ? -15.141 -49.219 -26.984 1 94.56 396 ALA B CA 1
ATOM 6287 C C . ALA B 1 396 ? -14.031 -49.812 -26.141 1 94.56 396 ALA B C 1
ATOM 6289 O O . ALA B 1 396 ? -12.914 -50.031 -26.625 1 94.56 396 ALA B O 1
ATOM 6290 N N . GLU B 1 397 ? -14.289 -50.094 -24.922 1 93 397 GLU B N 1
ATOM 6291 C CA . GLU B 1 397 ? -13.312 -50.688 -24 1 93 397 GLU B CA 1
ATOM 6292 C C . GLU B 1 397 ? -12.875 -52.062 -24.469 1 93 397 GLU B C 1
ATOM 6294 O O . GLU B 1 397 ? -11.703 -52.438 -24.344 1 93 397 GLU B O 1
ATOM 6299 N N . THR B 1 398 ? -13.82 -52.75 -24.906 1 92.25 398 THR B N 1
ATOM 6300 C CA . THR B 1 398 ? -13.516 -54.094 -25.438 1 92.25 398 THR B CA 1
ATOM 6301 C C . THR B 1 398 ? -12.609 -54 -26.656 1 92.25 398 THR B C 1
ATOM 6303 O O . THR B 1 398 ? -11.633 -54.75 -26.781 1 92.25 398 THR B O 1
ATOM 6306 N N . ARG B 1 399 ? -12.945 -53.094 -27.484 1 91.38 399 ARG B N 1
ATOM 6307 C CA . ARG B 1 399 ? -12.164 -52.906 -28.703 1 91.38 399 ARG B CA 1
ATOM 6308 C C . ARG B 1 399 ? -10.75 -52.438 -28.375 1 91.38 399 ARG B C 1
ATOM 6310 O O . ARG B 1 399 ? -9.789 -52.812 -29.047 1 91.38 399 ARG B O 1
ATOM 6317 N N . LEU B 1 400 ? -10.602 -51.594 -27.484 1 91.19 400 LEU B N 1
ATOM 6318 C CA . LEU B 1 400 ? -9.297 -51.031 -27.125 1 91.19 400 LEU B CA 1
ATOM 6319 C C . LEU B 1 400 ? -8.477 -52.031 -26.328 1 91.19 400 LEU B C 1
ATOM 6321 O O . LEU B 1 400 ? -7.254 -51.938 -26.266 1 91.19 400 LEU B O 1
ATOM 6325 N N . ALA B 1 401 ? -9.125 -53.031 -25.797 1 82.06 401 ALA B N 1
ATOM 6326 C CA . ALA B 1 401 ? -8.547 -54.25 -25.203 1 82.06 401 ALA B CA 1
ATOM 6327 C C . ALA B 1 401 ? -7.391 -53.875 -24.281 1 82.06 401 ALA B C 1
ATOM 6329 O O . ALA B 1 401 ? -6.301 -54.469 -24.391 1 82.06 401 ALA B O 1
ATOM 6330 N N . GLY B 1 402 ? -7.504 -52.906 -23.453 1 80.12 402 GLY B N 1
ATOM 6331 C CA . GLY B 1 402 ? -6.465 -52.531 -22.5 1 80.12 402 GLY B CA 1
ATOM 6332 C C . GLY B 1 402 ? -5.406 -51.625 -23.094 1 80.12 402 GLY B C 1
ATOM 6333 O O . GLY B 1 402 ? -4.559 -51.094 -22.375 1 80.12 402 GLY B O 1
ATOM 6334 N N . ARG B 1 403 ? -5.453 -51.438 -24.359 1 87.38 403 ARG B N 1
ATOM 6335 C CA . ARG B 1 403 ? -4.48 -50.625 -25.062 1 87.38 403 ARG B CA 1
ATOM 6336 C C . ARG B 1 403 ? -4.871 -49.125 -25.016 1 87.38 403 ARG B C 1
ATOM 6338 O O . ARG B 1 403 ? -4.07 -48.25 -25.359 1 87.38 403 ARG B O 1
ATOM 6345 N N . GLY B 1 404 ? -6.055 -48.969 -24.641 1 92.56 404 GLY B N 1
ATOM 6346 C CA . GLY B 1 404 ? -6.598 -47.594 -24.609 1 92.56 404 GLY B CA 1
ATOM 6347 C C . GLY B 1 404 ? -7.523 -47.375 -23.422 1 92.56 404 GLY B C 1
ATOM 6348 O O . GLY B 1 404 ? -7.641 -48.219 -22.547 1 92.56 404 GLY B O 1
ATOM 6349 N N . ARG B 1 405 ? -8.023 -46.094 -23.391 1 93.75 405 ARG B N 1
ATOM 6350 C CA . ARG B 1 405 ? -8.883 -45.719 -22.266 1 93.75 405 ARG B CA 1
ATOM 6351 C C . ARG B 1 405 ? -10.016 -44.812 -22.734 1 93.75 405 ARG B C 1
ATOM 6353 O O . ARG B 1 405 ? -9.867 -44.062 -23.703 1 93.75 405 ARG B O 1
ATOM 6360 N N . VAL B 1 406 ? -11.172 -44.969 -22.109 1 94.75 406 VAL B N 1
ATOM 6361 C CA . VAL B 1 406 ? -12.336 -44.125 -22.312 1 94.75 406 VAL B CA 1
ATOM 6362 C C . VAL B 1 406 ? -12.68 -43.406 -21.016 1 94.75 406 VAL B C 1
ATOM 6364 O O . VAL B 1 406 ? -12.641 -44 -19.938 1 94.75 406 VAL B O 1
ATOM 6367 N N . LEU B 1 407 ? -12.898 -42.094 -21.141 1 93.75 407 LEU B N 1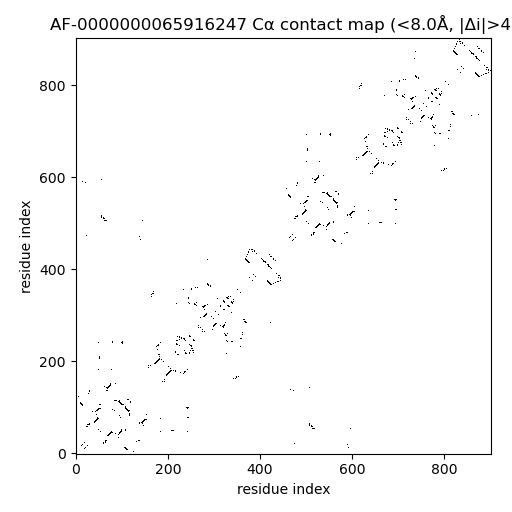
ATOM 6368 C CA . LEU B 1 407 ? -13.297 -41.312 -19.984 1 93.75 407 LEU B CA 1
ATOM 6369 C C . LEU B 1 407 ? -14.492 -40.406 -20.328 1 93.75 407 LEU B C 1
ATOM 6371 O O . LEU B 1 407 ? -14.453 -39.656 -21.312 1 93.75 407 LEU B O 1
ATOM 6375 N N . LEU B 1 408 ? -15.578 -40.531 -19.562 1 93.19 408 LEU B N 1
ATOM 6376 C CA . LEU B 1 408 ? -16.734 -39.656 -19.641 1 93.19 408 LEU B CA 1
ATOM 6377 C C . LEU B 1 408 ? -16.812 -38.781 -18.391 1 93.19 408 LEU B C 1
ATOM 6379 O O . LEU B 1 408 ? -16.812 -39.281 -17.266 1 93.19 408 LEU B O 1
ATOM 6383 N N . ARG B 1 409 ? -16.859 -37.469 -18.672 1 88.44 409 ARG B N 1
ATOM 6384 C CA . ARG B 1 409 ? -16.938 -36.594 -17.516 1 88.44 409 ARG B CA 1
ATOM 6385 C C . ARG B 1 409 ? -17.797 -35.375 -17.828 1 88.44 409 ARG B C 1
ATOM 6387 O O . ARG B 1 409 ? -17.625 -34.719 -18.875 1 88.44 409 ARG B O 1
ATOM 6394 N N . PRO B 1 410 ? -18.719 -35.094 -16.922 1 86.62 410 PRO B N 1
ATOM 6395 C CA . PRO B 1 410 ? -19.453 -33.844 -17.109 1 86.62 410 PRO B CA 1
ATOM 6396 C C . PRO B 1 410 ? -18.625 -32.594 -16.812 1 86.62 410 PRO B C 1
ATOM 6398 O O . PRO B 1 410 ? -17.719 -32.656 -15.984 1 86.62 410 PRO B O 1
ATOM 6401 N N . SER B 1 411 ? -18.875 -31.547 -17.562 1 78.25 411 SER B N 1
ATOM 6402 C CA . SER B 1 411 ? -18.234 -30.266 -17.266 1 78.25 411 SER B CA 1
ATOM 6403 C C . SER B 1 411 ? -18.922 -29.562 -16.109 1 78.25 411 SER B C 1
ATOM 6405 O O . SER B 1 411 ? -20.156 -29.594 -15.992 1 78.25 411 SER B O 1
ATOM 6407 N N . GLY B 1 412 ? -18.156 -29.031 -15.164 1 66 412 GLY B N 1
ATOM 6408 C CA . GLY B 1 412 ? -18.719 -28.312 -14.047 1 66 412 GLY B CA 1
ATOM 6409 C C . GLY B 1 412 ? -19.219 -26.922 -14.43 1 66 412 GLY B C 1
ATOM 6410 O O . GLY B 1 412 ? -20.016 -26.328 -13.703 1 66 412 GLY B O 1
ATOM 6411 N N . THR B 1 413 ? -18.75 -26.375 -15.547 1 62 413 THR B N 1
ATOM 6412 C CA . THR B 1 413 ? -19.047 -24.969 -15.867 1 62 413 THR B CA 1
ATOM 6413 C C . THR B 1 413 ? -19.969 -24.875 -17.078 1 62 413 THR B C 1
ATOM 6415 O O . THR B 1 413 ? -20.719 -23.922 -17.219 1 62 413 THR B O 1
ATOM 6418 N N . GLU B 1 414 ? -19.859 -25.922 -17.969 1 75.81 414 GLU B N 1
ATOM 6419 C CA . GLU B 1 414 ? -20.625 -25.922 -19.203 1 75.81 414 GLU B CA 1
ATOM 6420 C C . GLU B 1 414 ? -21.578 -27.109 -19.25 1 75.81 414 GLU B C 1
ATOM 6422 O O . GLU B 1 414 ? -21.312 -28.156 -18.656 1 75.81 414 GLU B O 1
ATOM 6427 N N . PRO B 1 415 ? -22.625 -26.938 -19.906 1 87.06 415 PRO B N 1
ATOM 6428 C CA . PRO B 1 415 ? -23.547 -28.062 -20.047 1 87.06 415 PRO B CA 1
ATOM 6429 C C . PRO B 1 415 ? -23.109 -29.047 -21.125 1 87.06 415 PRO B C 1
ATOM 6431 O O . PRO B 1 415 ? -23.812 -29.234 -22.125 1 87.06 415 PRO B O 1
ATOM 6434 N N . VAL B 1 416 ? -21.984 -29.641 -20.891 1 92.56 416 VAL B N 1
ATOM 6435 C CA . VAL B 1 416 ? -21.453 -30.594 -21.859 1 92.56 416 VAL B CA 1
ATOM 6436 C C . VAL B 1 416 ? -20.969 -31.844 -21.125 1 92.56 416 VAL B C 1
ATOM 6438 O O . VAL B 1 416 ? -20.609 -31.781 -19.953 1 92.56 416 VAL B O 1
ATOM 6441 N N . LEU B 1 417 ? -21.125 -32.906 -21.766 1 92.38 417 LEU B N 1
ATOM 6442 C CA . LEU B 1 417 ? -20.438 -34.125 -21.375 1 92.38 417 LEU B CA 1
ATOM 6443 C C . LEU B 1 417 ? -19.172 -34.344 -22.203 1 92.38 417 LEU B C 1
ATOM 6445 O O . LEU B 1 417 ? -19.219 -34.344 -23.438 1 92.38 417 LEU B O 1
ATOM 6449 N N . ARG B 1 418 ? -18.031 -34.5 -21.547 1 92.69 418 ARG B N 1
ATOM 6450 C CA . ARG B 1 418 ? -16.766 -34.688 -22.25 1 92.69 418 ARG B CA 1
ATOM 6451 C C . ARG B 1 418 ? -16.484 -36.188 -22.469 1 92.69 418 ARG B C 1
ATOM 6453 O O . ARG B 1 418 ? -16.5 -36.969 -21.516 1 92.69 418 ARG B O 1
ATOM 6460 N N . VAL B 1 419 ? -16.344 -36.5 -23.703 1 95.19 419 VAL B N 1
ATOM 6461 C CA . VAL B 1 419 ? -15.984 -37.844 -24.109 1 95.19 419 VAL B CA 1
ATOM 6462 C C . VAL B 1 419 ? -14.516 -37.875 -24.531 1 95.19 419 VAL B C 1
ATOM 6464 O O . VAL B 1 419 ? -14.141 -37.312 -25.547 1 95.19 419 VAL B O 1
ATOM 6467 N N . MET B 1 420 ? -13.766 -38.594 -23.734 1 94.81 420 MET B N 1
ATOM 6468 C CA . MET B 1 420 ? -12.344 -38.688 -24.062 1 94.81 420 MET B CA 1
ATOM 6469 C C . MET B 1 420 ? -11.969 -40.125 -24.375 1 94.81 420 MET B C 1
ATOM 6471 O O . MET B 1 420 ? -12.359 -41.031 -23.641 1 94.81 420 MET B O 1
ATOM 6475 N N . VAL B 1 421 ? -11.273 -40.375 -25.5 1 95.88 421 VAL B N 1
ATOM 6476 C CA . VAL B 1 421 ? -10.75 -41.688 -25.859 1 95.88 421 VAL B CA 1
ATOM 6477 C C . VAL B 1 421 ? -9.258 -41.594 -26.188 1 95.88 421 VAL B C 1
ATOM 6479 O O . VAL B 1 421 ? -8.828 -40.594 -26.812 1 95.88 421 VAL B O 1
ATOM 6482 N N . GLU B 1 422 ? -8.516 -42.5 -25.688 1 95.88 422 GLU B N 1
ATOM 6483 C CA . GLU B 1 422 ? -7.09 -42.562 -26 1 95.88 422 GLU B CA 1
ATOM 6484 C C . GLU B 1 422 ? -6.672 -43.969 -26.391 1 95.88 422 GLU B C 1
ATOM 6486 O O . GLU B 1 422 ? -7.266 -44.938 -25.938 1 95.88 422 GLU B O 1
ATOM 6491 N N . GLY B 1 423 ? -5.672 -44.031 -27.281 1 93.75 423 GLY B N 1
ATOM 6492 C CA . GLY B 1 423 ? -5.168 -45.312 -27.766 1 93.75 423 GLY B CA 1
ATOM 6493 C C . GLY B 1 423 ? -4.066 -45.156 -28.797 1 93.75 423 GLY B C 1
ATOM 6494 O O . GLY B 1 423 ? -3.699 -44.031 -29.172 1 93.75 423 GLY B O 1
ATOM 6495 N N . PRO B 1 424 ? -3.533 -46.188 -29.203 1 91.69 424 PRO B N 1
ATOM 6496 C CA . PRO B 1 424 ? -2.33 -46.156 -30.047 1 91.69 424 PRO B CA 1
ATOM 6497 C C . PRO B 1 424 ? -2.615 -45.688 -31.469 1 91.69 424 PRO B C 1
ATOM 6499 O O . PRO B 1 424 ? -1.724 -45.156 -32.125 1 91.69 424 PRO B O 1
ATOM 6502 N N . ASP B 1 425 ? -3.871 -45.875 -31.875 1 93.56 425 ASP B N 1
ATOM 6503 C CA . ASP B 1 425 ? -4.191 -45.531 -33.281 1 93.56 425 ASP B CA 1
ATOM 6504 C C . ASP B 1 425 ? -5.133 -44.344 -33.344 1 93.56 425 ASP B C 1
ATOM 6506 O O . ASP B 1 425 ? -6.281 -44.406 -32.906 1 93.56 425 ASP B O 1
ATOM 6510 N N . GLN B 1 426 ? -4.691 -43.375 -34.031 1 94 426 GLN B N 1
ATOM 6511 C CA . GLN B 1 426 ? -5.422 -42.094 -34.094 1 94 426 GLN B CA 1
ATOM 6512 C C . GLN B 1 426 ? -6.801 -42.312 -34.719 1 94 426 GLN B C 1
ATOM 6514 O O . GLN B 1 426 ? -7.797 -41.75 -34.25 1 94 426 GLN B O 1
ATOM 6519 N N . ALA B 1 427 ? -6.766 -43 -35.812 1 94.94 427 ALA B N 1
ATOM 6520 C CA . ALA B 1 427 ? -8.016 -43.219 -36.531 1 94.94 427 ALA B CA 1
ATOM 6521 C C . ALA B 1 427 ? -9.016 -44 -35.656 1 94.94 427 ALA B C 1
ATOM 6523 O O . ALA B 1 427 ? -10.203 -43.656 -35.625 1 94.94 427 ALA B O 1
ATOM 6524 N N . GLU B 1 428 ? -8.492 -45 -35.062 1 94.19 428 GLU B N 1
ATOM 6525 C CA . GLU B 1 428 ? -9.336 -45.812 -34.188 1 94.19 428 GLU B CA 1
ATOM 6526 C C . GLU B 1 428 ? -9.875 -44.969 -33.031 1 94.19 428 GLU B C 1
ATOM 6528 O O . GLU B 1 428 ? -11.055 -45.062 -32.688 1 94.19 428 GLU B O 1
ATOM 6533 N N . VAL B 1 429 ? -9.039 -44.188 -32.406 1 95.62 429 VAL B N 1
ATOM 6534 C CA . VAL B 1 429 ? -9.398 -43.344 -31.281 1 95.62 429 VAL B CA 1
ATOM 6535 C C . VAL B 1 429 ? -10.461 -42.344 -31.688 1 95.62 429 VAL B C 1
ATOM 6537 O O . VAL B 1 429 ? -11.453 -42.156 -30.984 1 95.62 429 VAL B O 1
ATOM 6540 N N . SER B 1 430 ? -10.289 -41.719 -32.844 1 95.75 430 SER B N 1
ATOM 6541 C CA . SER B 1 430 ? -11.242 -40.75 -33.344 1 95.75 430 SER B CA 1
ATOM 6542 C C . SER B 1 430 ? -12.602 -41.375 -33.594 1 95.75 430 SER B C 1
ATOM 6544 O O . SER B 1 430 ? -13.633 -40.812 -33.188 1 95.75 430 SER B O 1
ATOM 6546 N N . ALA B 1 431 ? -12.531 -42.469 -34.219 1 95.56 431 ALA B N 1
ATOM 6547 C CA . ALA B 1 431 ? -13.773 -43.156 -34.531 1 95.56 431 ALA B CA 1
ATOM 6548 C C . ALA B 1 431 ? -14.5 -43.594 -33.281 1 95.56 431 ALA B C 1
ATOM 6550 O O . ALA B 1 431 ? -15.734 -43.5 -33.188 1 95.56 431 ALA B O 1
ATOM 6551 N N . THR B 1 432 ? -13.742 -44.094 -32.375 1 95.94 432 THR B N 1
ATOM 6552 C CA . THR B 1 432 ? -14.312 -44.562 -31.125 1 95.94 432 THR B CA 1
ATOM 6553 C C . THR B 1 432 ? -14.93 -43.406 -30.344 1 95.94 432 THR B C 1
ATOM 6555 O O . THR B 1 432 ? -16.031 -43.531 -29.812 1 95.94 432 THR B O 1
ATOM 6558 N N . ALA B 1 433 ? -14.242 -42.281 -30.266 1 96.5 433 ALA B N 1
ATOM 6559 C CA . ALA B 1 433 ? -14.742 -41.094 -29.562 1 96.5 433 ALA B CA 1
ATOM 6560 C C . ALA B 1 433 ? -16.047 -40.594 -30.172 1 96.5 433 ALA B C 1
ATOM 6562 O O . ALA B 1 433 ? -16.984 -40.25 -29.453 1 96.5 433 ALA B O 1
ATOM 6563 N N . GLU B 1 434 ? -16.062 -40.625 -31.484 1 96.12 434 GLU B N 1
ATOM 6564 C CA . GLU B 1 434 ? -17.25 -40.156 -32.188 1 96.12 434 GLU B CA 1
ATOM 6565 C C . GLU B 1 434 ? -18.422 -41.125 -31.969 1 96.12 434 GLU B C 1
ATOM 6567 O O . GLU B 1 434 ? -19.578 -40.688 -31.906 1 96.12 434 GLU B O 1
ATOM 6572 N N . ALA B 1 435 ? -18.094 -42.344 -31.969 1 96.38 435 ALA B N 1
ATOM 6573 C CA . ALA B 1 435 ? -19.141 -43.312 -31.734 1 96.38 435 ALA B CA 1
ATOM 6574 C C . ALA B 1 435 ? -19.781 -43.125 -30.359 1 96.38 435 ALA B C 1
ATOM 6576 O O . ALA B 1 435 ? -21 -43.156 -30.219 1 96.38 435 ALA B O 1
ATOM 6577 N N . ILE B 1 436 ? -18.953 -42.906 -29.422 1 96.94 436 ILE B N 1
ATOM 6578 C CA . ILE B 1 436 ? -19.453 -42.719 -28.062 1 96.94 436 ILE B CA 1
ATOM 6579 C C . ILE B 1 436 ? -20.219 -41.375 -28 1 96.94 436 ILE B C 1
ATOM 6581 O O . ILE B 1 436 ? -21.281 -41.312 -27.375 1 96.94 436 ILE B O 1
ATOM 6585 N N . ALA B 1 437 ? -19.656 -40.375 -28.641 1 96.75 437 ALA B N 1
ATOM 6586 C CA . ALA B 1 437 ? -20.344 -39.062 -28.688 1 96.75 437 ALA B CA 1
ATOM 6587 C C . ALA B 1 437 ? -21.719 -39.188 -29.328 1 96.75 437 ALA B C 1
ATOM 6589 O O . ALA B 1 437 ? -22.672 -38.562 -28.875 1 96.75 437 ALA B O 1
ATOM 6590 N N . GLY B 1 438 ? -21.734 -39.938 -30.391 1 96.44 438 GLY B N 1
ATOM 6591 C CA . GLY B 1 438 ? -23.016 -40.188 -31.031 1 96.44 438 GLY B CA 1
ATOM 6592 C C . GLY B 1 438 ? -24.016 -40.875 -30.109 1 96.44 438 GLY B C 1
ATOM 6593 O O . GLY B 1 438 ? -25.203 -40.5 -30.094 1 96.44 438 GLY B O 1
ATOM 6594 N N . ALA B 1 439 ? -23.5 -41.844 -29.375 1 96.88 439 ALA B N 1
ATOM 6595 C CA . ALA B 1 439 ? -24.359 -42.531 -28.391 1 96.88 439 ALA B CA 1
ATOM 6596 C C . ALA B 1 439 ? -24.859 -41.531 -27.344 1 96.88 439 ALA B C 1
ATOM 6598 O O . ALA B 1 439 ? -26.016 -41.625 -26.906 1 96.88 439 ALA B O 1
ATOM 6599 N N . VAL B 1 440 ? -24.031 -40.625 -26.922 1 96.62 440 VAL B N 1
ATOM 6600 C CA . VAL B 1 440 ? -24.391 -39.625 -25.938 1 96.62 440 VAL B CA 1
ATOM 6601 C C . VAL B 1 440 ? -25.484 -38.719 -26.5 1 96.62 440 VAL B C 1
ATOM 6603 O O . VAL B 1 440 ? -26.453 -38.406 -25.812 1 96.62 440 VAL B O 1
ATOM 6606 N N . ARG B 1 441 ? -25.266 -38.281 -27.734 1 96.12 441 ARG B N 1
ATOM 6607 C CA . ARG B 1 441 ? -26.266 -37.438 -28.391 1 96.12 441 ARG B CA 1
ATOM 6608 C C . ARG B 1 441 ? -27.609 -38.156 -28.484 1 96.12 441 ARG B C 1
ATOM 6610 O O . ARG B 1 441 ? -28.656 -37.562 -28.25 1 96.12 441 ARG B O 1
ATOM 6617 N N . GLU B 1 442 ? -27.578 -39.406 -28.828 1 95.56 442 GLU B N 1
ATOM 6618 C CA . GLU B 1 442 ? -28.781 -40.188 -28.953 1 95.56 442 GLU B CA 1
ATOM 6619 C C . GLU B 1 442 ? -29.484 -40.375 -27.609 1 95.56 442 GLU B C 1
ATOM 6621 O O . GLU B 1 442 ? -30.703 -40.219 -27.516 1 95.56 442 GLU B O 1
ATOM 6626 N N . ALA B 1 443 ? -28.672 -40.719 -26.688 1 95.44 443 ALA B N 1
ATOM 6627 C CA . ALA B 1 443 ? -29.234 -40.875 -25.359 1 95.44 443 ALA B CA 1
ATOM 6628 C C . ALA B 1 443 ? -29.859 -39.562 -24.859 1 95.44 443 ALA B C 1
ATOM 6630 O O . ALA B 1 443 ? -30.922 -39.594 -24.234 1 95.44 443 ALA B O 1
ATOM 6631 N N . HIS B 1 444 ? -29.172 -38.5 -25.078 1 94.75 444 HIS B N 1
ATOM 6632 C CA . HIS B 1 444 ? -29.688 -37.188 -24.656 1 94.75 444 HIS B CA 1
ATOM 6633 C C . HIS B 1 444 ? -31.016 -36.875 -25.328 1 94.75 444 HIS B C 1
ATOM 6635 O O . HIS B 1 444 ? -31.938 -36.375 -24.672 1 94.75 444 HIS B O 1
ATOM 6641 N N . ALA B 1 445 ? -31.094 -37.125 -26.594 1 92.81 445 ALA B N 1
ATOM 6642 C CA . ALA B 1 445 ? -32.312 -36.875 -27.344 1 92.81 445 ALA B CA 1
ATOM 6643 C C . ALA B 1 445 ? -33.469 -37.75 -26.797 1 92.81 445 ALA B C 1
ATOM 6645 O O . ALA B 1 445 ? -34.625 -37.281 -26.734 1 92.81 445 ALA B O 1
ATOM 6646 N N . THR B 1 446 ? -33.188 -38.938 -26.469 1 92.62 446 THR B N 1
ATOM 6647 C CA . THR B 1 446 ? -34.188 -39.875 -25.938 1 92.62 446 THR B CA 1
ATOM 6648 C C . THR B 1 446 ? -34.688 -39.406 -24.594 1 92.62 446 THR B C 1
ATOM 6650 O O . THR B 1 446 ? -35.906 -39.469 -24.312 1 92.62 446 THR B O 1
ATOM 6653 N N . LEU B 1 447 ? -33.781 -38.969 -23.781 1 91.75 447 LEU B N 1
ATOM 6654 C CA . LEU B 1 447 ? -34.125 -38.594 -22.406 1 91.75 447 LEU B CA 1
ATOM 6655 C C . LEU B 1 447 ? -34.844 -37.25 -22.375 1 91.75 447 LEU B C 1
ATOM 6657 O O . LEU B 1 447 ? -35.562 -36.969 -21.406 1 91.75 447 LEU B O 1
ATOM 6661 N N . THR B 1 448 ? -34.625 -36.406 -23.375 1 87.44 448 THR B N 1
ATOM 6662 C CA . THR B 1 448 ? -35.219 -35.062 -23.344 1 87.44 448 THR B CA 1
ATOM 6663 C C . THR B 1 448 ? -36.406 -34.969 -24.281 1 87.44 448 THR B C 1
ATOM 6665 O O . THR B 1 448 ? -37 -33.906 -24.438 1 87.44 448 THR B O 1
ATOM 6668 N N . ALA B 1 449 ? -36.625 -36.031 -25.062 1 77.94 449 ALA B N 1
ATOM 6669 C CA . ALA B 1 449 ? -37.781 -36.062 -25.938 1 77.94 449 ALA B CA 1
ATOM 6670 C C . ALA B 1 449 ? -39.062 -35.906 -25.125 1 77.94 449 ALA B C 1
ATOM 6672 O O . ALA B 1 449 ? -39.188 -36.469 -24.031 1 77.94 449 ALA B O 1
ATOM 6673 N N . PRO B 1 450 ? -40.031 -34.844 -25.531 1 71.31 450 PRO B N 1
ATOM 6674 C CA . PRO B 1 450 ? -41.312 -34.719 -24.828 1 71.31 450 PRO B CA 1
ATOM 6675 C C . PRO B 1 450 ? -42.062 -36.062 -24.719 1 71.31 450 PRO B C 1
ATOM 6677 O O . PRO B 1 450 ? -42.031 -36.875 -25.641 1 71.31 450 PRO B O 1
ATOM 6680 N N . ARG B 1 451 ? -42.375 -36.594 -23.703 1 54.84 451 ARG B N 1
ATOM 6681 C CA . ARG B 1 451 ? -43.25 -37.75 -23.531 1 54.84 451 ARG B CA 1
ATOM 6682 C C . ARG B 1 451 ? -44.656 -37.469 -24.062 1 54.84 451 ARG B C 1
ATOM 6684 O O . ARG B 1 451 ? -45.188 -36.375 -23.906 1 54.84 451 ARG B O 1
#

pLDDT: mean 94.91, std 6.66, range [51.53, 98.94]

InterPro domains:
  IPR005841 Alpha-D-phosphohexomutase superfamily [PR00509] (94-108)
  IPR005841 Alpha-D-phosphohexomutase superfamily [PR00509] (173-192)
  IPR005841 Alpha-D-phosphohexomutase superfamily [PR00509] (233-248)
  IPR005843 Alpha-D-phosphohexomutase, C-terminal [PF00408] (372-438)
  IPR005844 Alpha-D-phosphohexomutase, alpha/beta/alpha domain I [PF02878] (4-133)
  IPR005845 Alpha-D-phosphohexomutase, alpha/beta/alpha domain II [PF02879] (156-253)
  IPR005846 Alpha-D-phosphohexomutase, alpha/beta/alpha domain III [PF02880] (257-365)
  IPR006352 Phosphoglucosamine mutase, bacterial type [MF_01554_B] (2-443)
  IPR006352 Phosphoglucosamine mutase, bacterial type [TIGR01455] (6-441)
  IPR006352 Phosphoglucosamine mutase, bacterial type [cd05802] (5-437)
  IPR016055 Alpha-D-phosphohexomutase, alpha/beta/alpha I/II/III [SSF53738] (2-180)
  IPR016055 Alpha-D-phosphohexomutase, alpha/beta/alpha I/II/III [SSF53738] (155-256)
  IPR016055 Alpha-D-phosphohexomutase, alpha/beta/alpha I/II/III [SSF53738] (257-364)
  IPR016066 Alpha-D-phosphohexomutase, conserved site [PS00710] (95-104)
  IPR036900 Alpha-D-phosphohexomutase, C-terminal domain superfamily [SSF55957] (357-444)
  IPR050060 Phosphoglucosamine mutase [PTHR42946] (2-448)

Sequence (902 aa):
MKKEYFGTDGIRGTVGEPPITPDFMLHLGWAAGRVLARAGQSSVLVGKDTRISGYMLESALESGFAAAGVNVKLLGPMPTPAIAYLTRTLRAAAGVVISASHNPHEDNGIKFFSDDGEKLDDATELAIEAELRQPLKPAPSARLGKASRINDAPGRYIEFCKRSFPYELSLRGLRLVVDCANGATYHVAPAVFHELGAEVIPLADDPDGLNINADCGSLHPKGLQAAVREHDADAGIAFDGDGDRVIMVDHRGEVVDGDGLLYIIARQRMANGGLAGPVVGTVMSNLGLEQGIGRLGLPFLRAKVGDRYVMEMLRREGGILGGESSGHLICLDRTTTGDGIVSALQVLEAMAAQERTLAELADGMDRLPQIMVNVPISRGVPVQDHATVTDAVRDAETRLAGRGRVLLRPSGTEPVLRVMVEGPDQAEVSATAEAIAGAVREAHATLTAPRMKKEYFGTDGIRGTVGEPPITPDFMLHLGWAAGRVLARAGQSSVLVGKDTRISGYMLESALESGFAAAGVNVKLLGPMPTPAIAYLTRTLRAAAGVVISASHNPHEDNGIKFFSDDGEKLDDATELAIEAELRQPLKPAPSARLGKASRINDAPGRYIEFCKRSFPYELSLRGLRLVVDCANGATYHVAPAVFHELGAEVIPLADDPDGLNINADCGSLHPKGLQAAVREHDADAGIAFDGDGDRVIMVDHRGEVVDGDGLLYIIARQRMANGGLAGPVVGTVMSNLGLEQGIGRLGLPFLRAKVGDRYVMEMLRREGGILGGESSGHLICLDRTTTGDGIVSALQVLEAMAAQERTLAELADGMDRLPQIMVNVPISRGVPVQDHATVTDAVRDAETRLAGRGRVLLRPSGTEPVLRVMVEGPDQAEVSATAEAIAGAVREAHATLTAPR

Secondary structure (DSSP, 8-state):
---SS-BTTBEEEETTSTTSSHHHHHHHHHHHHHHH--SSS-EEEEEE-S-TTHHHHHHHHHHHHHHTT-EEEEEEE--HHHHHHHHHHTT-SEEEEE--TTS-TTEEEEEEE-TTS-BPPHHHHHHHHHHHTSPP-PPPGGG---EEE-TTHHHHHHHHHHHTS-TT---TT-EEEEE-TTSTTTTTHHHHHHHTT-EEEEES----SS-TTTT-STT-THHHHHHHHHTT-SEEEEE-TTS--EEEEETTS-EE-HHHHHHHHHHHHHHHT---S-EEEETTS-HHHHHHHHHTT--EEEEPSSHHHHHHHHHHHT--EEE-TTS-EEETTT-SS--HHHHHHHHHHHHHHHT--HHHHHTTS-PPPEEEEEEE--TT--GGGSHHHHHHHHHHHHHHTTS-EEEEEE-SSSSEEEEEEE-S-HHHHHHHHHHHHHHHHHHHHHHHS--/---SS-BTTBEEEETTSTTSSHHHHHHHHHHHHHHH--SSS-EEEEEE-S-TTHHHHHHHHHHHHHHTT-EEEEEEE--HHHHHHHHHHTT-SEEEEE--TTS-TTEEEEEEE-TTS-BPPHHHHHHHHHHHTSPP-PPPGGG---EEE-TTHHHHHHHHHHHTS-TT---TT-EEEEE-TTSTTTTTHHHHHHHTT-EEEEES----SS-TTTT-STT-THHHHHHHHHTT-SEEEEE-TTS--EEEEETTS-EE-HHHHHHHHHHHHHHHT---S-EEEETTS-HHHHHHHHHTT--EEEEPSSHHHHHHHHHHHT--EEE-TTS-EEETTT-SS--HHHHHHHHHHHHHHHT--HHHHHTTS-PPPEEEEEEE--TT--GGGSHHHHHHHHHHHHHHTTS-EEEEEE-SSSSEEEEEEE-S-HHHHHHHHHHHHHHHHHHHHHHHS--

Organism: Alkalilimnicola ehrlichii (strain ATCC BAA-1101 / DSM 17681 / MLHE-1) (NCBI:txid187272)

Solvent-accessible surface area (backbone atoms only — not comparable to full-atom values): 43559 Å² total; per-residue (Å²): 136,84,72,84,66,60,58,94,77,30,34,70,37,46,49,60,36,88,71,38,32,49,69,49,30,21,43,45,20,24,19,41,23,56,61,57,42,66,70,68,95,28,34,33,34,38,29,19,27,44,41,39,55,46,45,20,41,52,23,11,25,49,14,11,18,10,28,43,28,22,26,36,34,36,51,50,62,33,22,49,36,47,40,23,51,46,10,39,75,67,66,20,45,22,16,36,33,40,41,41,42,71,46,52,45,56,35,33,23,40,32,56,20,32,41,79,18,32,70,63,53,69,68,57,52,50,52,25,55,56,40,56,73,47,80,88,69,51,38,59,50,94,46,40,9,50,70,48,73,47,87,62,52,62,59,55,43,33,52,53,48,50,64,68,36,64,84,91,57,59,37,60,90,38,36,35,31,40,25,19,6,13,15,15,28,36,84,38,51,59,53,39,48,34,75,44,41,23,47,66,44,78,33,54,55,72,57,78,27,63,50,27,32,64,75,27,12,43,87,27,47,64,61,49,26,52,48,12,50,74,65,67,14,51,28,22,40,19,17,26,14,22,22,31,20,26,25,34,22,20,46,85,34,46,78,40,42,17,44,43,48,52,48,37,36,50,51,44,26,54,75,70,71,66,65,49,61,34,40,28,30,22,73,76,42,53,66,20,42,50,52,31,41,43,75,72,74,40,53,68,44,68,25,56,84,51,70,68,40,27,49,50,48,24,64,76,61,53,22,36,41,32,34,31,52,75,9,39,32,32,45,55,89,74,41,77,46,35,26,14,66,51,49,49,42,45,44,48,46,43,28,55,76,66,70,43,53,57,58,64,56,34,64,68,40,57,82,46,43,69,41,75,46,75,38,79,44,64,81,90,60,69,40,76,73,32,65,58,26,46,49,39,49,50,52,47,50,58,71,37,63,80,62,35,51,77,47,79,44,74,48,94,87,46,52,28,38,34,32,32,18,30,20,84,43,56,67,60,24,50,51,47,32,49,51,36,47,50,27,38,51,52,36,42,50,64,73,64,48,86,129,136,84,73,85,65,59,58,95,77,30,34,71,35,46,49,59,36,86,72,38,32,49,71,49,30,21,46,45,21,23,19,40,22,56,62,57,43,67,63,75,96,30,35,33,33,37,29,19,26,45,40,39,55,47,46,21,41,52,23,11,24,48,15,12,18,9,29,43,28,21,27,36,35,36,50,49,61,34,22,48,37,48,40,24,52,45,10,38,75,67,66,19,45,22,16,36,32,42,40,41,44,72,45,53,45,56,35,33,24,40,32,55,22,31,40,79,18,32,71,64,53,70,68,58,53,49,50,25,56,56,40,58,73,47,82,90,69,51,38,58,49,93,47,41,10,49,69,47,74,45,86,60,53,63,59,54,45,33,50,52,48,52,64,67,36,65,82,91,57,59,36,60,91,39,34,35,31,41,26,18,6,13,15,15,29,37,82,38,51,61,53,38,48,35,74,43,42,24,48,68,45,78,32,55,54,73,57,77,26,62,50,27,34,64,78,26,11,44,88,28,48,64,60,49,26,51,48,12,50,75,65,68,15,51,28,21,40,18,18,25,15,23,23,32,20,28,26,34,22,21,47,85,33,46,78,38,43,16,44,44,49,50,48,37,37,52,54,45,26,54,74,68,72,65,65,49,60,35,40,29,30,21,73,78,42,54,65,20,42,49,52,30,41,42,74,73,74,40,54,68,44,69,24,57,83,51,70,69,40,27,49,52,49,24,65,75,61,53,22,37,41,31,33,34,52,78,10,39,32,31,46,55,88,75,40,76,47,35,25,16,64,52,50,50,42,45,44,49,47,43,28,56,76,65,70,45,50,55,57,64,55,35,65,68,40,58,80,44,44,69,41,77,47,77,38,80,44,64,79,89,58,72,40,75,75,30,66,59,25,44,48,40,48,49,50,46,49,59,70,37,63,78,62,38,52,77,46,80,44,72,48,93,88,48,53,28,37,34,32,31,17,30,18,82,43,57,68,59,23,49,51,48,31,48,50,38,46,49,26,39,51,49,36,42,49,62,73,64,48,87,128

Radius of gyration: 35.96 Å; Cα contacts (8 Å, |Δi|>4): 2251; chains: 2; bounding box: 72×106×74 Å

=== Feature glossary ===
The record interleaves many kinds of information about one protein. Here is each kind framed as the question it answers.

Q: What known structures does this most resemble?
A: Structural nearest neighbors (via Foldseek easy-search vs the PDB). Reported per hit: target PDB id, E-value, and alignment TM-score. A TM-score above ~0.5 is the conventional threshold for 'same fold'.

Q: Where is each backbone atom in 3D?
A: The mmCIF table is the protein's shape written out atom by atom. For each backbone N, Cα, C, and carbonyl O, it records an (x, y, z) coordinate triple in Å plus the residue type, chain letter, and residue number.

Q: What are the backbone torsion angles?
A: The φ/ψ torsion pair specifies the backbone conformation at each residue. φ rotates about the N–Cα bond, ψ about the Cα–C bond. Steric clashes forbid most of the (φ, ψ) plane — the allowed regions (α-helix basin, β-sheet basin, left-handed helix) are the Ramachandran-allowed regions.

Q: Which residues are buried vs exposed?
A: Solvent-accessible surface area (SASA) is the area in Å² traced out by the centre of a 1.4 Å probe sphere (a water molecule) rolled over the protein's van der Waals surface (Shrake–Rupley / Lee–Richards construction). Buried residues have near-zero SASA; fully exposed residues can exceed 200 Å². The total SASA scales roughly with the number of surface residues.

Q: How confident is the AlphaFold model at each residue?
A: pLDDT is the predicted lDDT-Cα score: AlphaFold's confidence that the local environment of each residue (all inter-atomic distances within 15 Å) is correctly placed. It is a per-residue number between 0 and 100, with higher meaning more reliable.

Q: What does the local fold look like, residue by residue?
A: 3Di is Foldseek's structural alphabet. Each residue is assigned one of twenty discrete states based on how its Cα sits relative to its spatial (not sequential) neighbors. Aligning 3Di strings finds structural homologs roughly as well as full 3D superposition, but orders of magnitude faster.

Q: How big and how compact is the whole molecule?
A: Radius of gyration (Rg) is the root-mean-square distance of Cα atoms from their centroid — a single number for overall size and compactness. A globular domain of N residues has Rg ≈ 2.2·N^0.38 Å; an extended or disordered chain has a much larger Rg. The Cα contact count is the number of residue pairs whose Cα atoms are within 8 Å and are more than four positions apart in sequence — a standard proxy for tertiary packing density. The bounding box is the smallest axis-aligned box enclosing all Cα atoms.

Q: Which residues are in helices, strands, or loops?
A: DSSP 8-state secondary structure assigns each residue one of H (α-helix), G (3₁₀-helix), I (π-helix), E (extended β-strand), B (isolated β-bridge), T (hydrogen-bonded turn), S (bend), or '-' (coil). The assignment is computed from backbone hydrogen-bond geometry via the Kabsch–Sander algorithm.

Q: How mobile is each atom in the crystal?
A: Crystallographic B-factors measure how much each atom's electron density is smeared out, in Å². They rise in mobile loops and surface residues and fall in the buried interior. In AlphaFold models this column is repurposed to hold pLDDT instead.

Q: What if only a Cα trace is available?
A: P-SEA three-state annotation labels each residue as helix, strand, or coil based purely on the geometry of the Cα trace. It serves as a fallback when the full backbone (and thus DSSP) is unavailable.

Q: What family and function is it annotated with?
A: Database cross-references. InterPro integrates a dozen domain/family signature databases into unified entries with residue-range hits. GO terms attach function/process/location labels with evidence codes. CATH codes position the fold in a four-level structural taxonomy. Organism is the NCBI-taxonomy species name.

Q: Are the domains correctly placed relative to each other?
A: Predicted Aligned Error (PAE) is an AlphaFold confidence matrix: entry (i, j) is the expected error in the position of residue j, in ångströms, when the prediction is superimposed on the true structure at residue i. Low PAE within a block of residues means that block is internally rigid and well-predicted; high PAE between two blocks means their relative placement is uncertain even if each block individually is confident.

Q: What do the diagnostic plots show?
A: Three diagnostic plots accompany the record. The Cα contact map visualizes the tertiary structure as a 2D adjacency matrix (8 Å cutoff, sequence-local contacts suppressed). The Ramachandran plot shows the distribution of backbone (φ, ψ) torsions, with points in the α and β basins reflecting secondary structure content. The PAE plot shows AlphaFold's inter-residue confidence as a color matrix.

Q: What is the amino-acid chain?
A: Primary structure: the covalent order of the twenty standard amino acids along the backbone. Two proteins with the same sequence will (almost always) fold to the same structure; two with 30% identity often share a fold but not the details.

Q: What do the rendered images show?
A: The six renders are orthographic views along the three Cartesian axes in both directions. Representation (cartoon, sticks, or surface) and color scheme (sequence-rainbow or by-chain) vary across proteins so the training set covers all the common visualization conventions.